Protein AF-A0A9D5R1S1-F1 (afdb_monomer_lite)

Sequence (1174 aa):
MEYPLISEYREAILSAEDNFSELTSLRPVLDSHGDPVMSSGNFAVVFKMKDETDGKLYAVKCFIKDQKGRDESYRKIADELEVISSAYILPLRYLENELFVDSAQCTREEFPVVVMEWVEGETLDAYLKRHLTDKYELGMLSYRFNRMAAWLLAQPFAHGDLKPDNILVRKDGSLALVDYDGMFVPTMKEERAREIGSPDYRHPLRTDSDFNEHIDDFTIAVIALSLKAIALDPQLKSAATGDTMLLSADDFRSPADSAMLREIQKLTNDTELDLLSGIFYIALSQNSLASLSFRLFMTAKPKQPAAHKRVASTPPEKIDTTCTEEDIKAGVADEYGVIYSPDGKRLLYYPDWSSSRKYSIKFGTQIICDRSFQYCTALLSVTIPNSVTTIGDSAFECSALQSVTIPDSVTTIGNGAFSYCYFLQSVTIPNSVTTIGINPFAGCFGISISLSAKSNFKLVSNNFLTDSNGLLIAYIGKRENVTLPKSVTAIGNSAFESSALQSVTIPNSVISIGDNAFRNCTSLLKVTLPDSVTTIGDTIFRNCSGLKNVTISDSVTHIGINPFAGCSNICISLSPKSNYKLVSNNFLIDSNGLLIAYIGKSKKIIIPDSVTTIGNHAFHSCKSLQNVVIPNSVKTISDSAFSSCSSLQSVTIPDSVTTIEESAFYLCKSLQNVTIPDSVTTIGESAFYSCKSLQNVTIPDSVTTIGKSAFYSCESLQNVTIPNSVTTVGDRVFDECTALQGVTIPNSVISIGDNAFRNCTSLLKVTIPDSVTHIGINPFEGCSNICISLSPKSSYKLVSNNFLIDSNGLLIAYIGKSKKIIIPDTVMTIGNHAFYSCKSLQNVVIPNSVKTISNSAFYWCSSLRNVTIPNSVTTISDSAFSSCQSLQSVTIPDSVTTIGKSAFSSCSSLQSVTIPNSVTTIGNSAFSWCSSLLNVTIPNSVMTIGYNTFTCCKSLQNVTIPNSVITIGSEAFYCCKLQNVTIPNSVTTIGDGAFQMCSSLQSVTIPDSVTTIGIHPFAGCSNICISLSPKSSYKLVSNNFLTDSNGLLIAYIGKSKKIIIPDSVTTIGDHAFYKCESLQNLTIPNSVTTIDYGAFEDCSALQNVVIPNSVTTIGACAFSKCSALRSITIADSVTTIGDYAFSDCKSLQSVNIPKSIKHIGERAFPDGVLIVRY

pLDDT: mean 88.74, std 8.82, range [27.64, 98.25]

Secondary structure (DSSP, 8-state):
--S--HHHHHHHHHTHHHHBSS-TTEEEPB-TTS-B-EEE-SSEEEEEEEETTT--EEEEEEESS--TTHHHHHHHHHHHHHT---SS---EEEEEEEEE---TT-S--EEEEEEEE---EEEHHHHHHHTTT-HHHHHHHHHHHHHHHHHHTTSSSEETT--GGGEEEETTS-EEE---TTEE-GGGTTSPPS----TTTS-TT--TTS-SSS--HHHHHHHHHHHHHHHH-TTHHHH--SSSSS--HHHHHSTTT-HHHHHHGGGTT-HHHHHHHHHHHHHHH---TT-S-GGGG-PPPPPPPS------SSPPP---S---HHHHHHSEE-TTS-EE-TTSSEEEE--TT---SEEEPPTT--EE-TTTTTT-SS--EEEPPTT--EE-TTTT--TT--EEE--TT--EE-TTTTTT-TT--EEEE-TT--EE-S-TTTT-TT-EEEE-TT-SSEEETTTEEE-TT-EEEEE----SEEE--TT--EEPTTTTTT---SEEE--TT--EE-TTTTTT-TT--EEE--TT--EE-TTTTTT-TT--EEEEPTT--EE-SSTTTT-TT-EEEE-TT-SSEEETTTEEE-TTSEEEEE----SEEE--TT-SEE-TTTTTT-TT--EEE--TT--EE-TTTTTT-TT--EEE--TT--EE-TTTTTT-TT--EEE--TT--EE-TTTTTT-TT--EEE--TT--EE-TTTTTT-TT--EEE--TT--EE-TTTTTT-TT--EEE--TT--EE-TTTTTT-TT--EEEE-TT--EE-SSTTTT-TT-EEEE-TT-SSEEETTTEEE-TT-EEEEE----SEEE--TT-SEE-TTTTTT-TT--EEE--TT--EE-TTTTTT-TT--EEE--TT--EE-TTTTTT-TT--EEE--TT--EE-TTTTTT-TT--EEE--TT--EE-TTTTTT-TT--EEE--TT--EE-TTTTTT-TT--EEE--TT--EE-TTTTTT----EEEPPTT--EE-TTTTTT-TT--EEEEPTT--EE-SSTTTT-TT-EEEE-TT-SSEEETTTEEE-TTSEEEEE----SEEE--TT--EE-TTTTTT-TT--EEE--TT--EE-TTTTTT-TT--EEE--TT--EE-TTTTTT-TT--EEEPPTT--EE-TTTTTT-TT--EEEE-TT--EE-TT-S-TT-EEEE-

Radius of gyration: 37.26 Å; chains: 1; bounding box: 85×92×104 Å

Foldseek 3Di:
DAAADPVQVQVLQCVVLVFFDVQNQKHFDADPVRGGDWDDDPFWIWTWIARNVPGFIKIKIFTGDDDPCVLVVVCLVLVQCVPDDDPAEWRKDKDAFTGATPHPVHPDGGGIIMMTGDAAFDFQLVQLVVCLVPLQLLLQLLLLLLVVLLVQQPDQKEAQADDSRQWGQGPVRHIYGNDRPQIGHPVCAPPWGPDQYDLFQAAPPGDSRQDHSFYQLLNSLSVSLLSVLCSQPVVQCVVAPDPHSRGGNVCLVCVVPHPSNVVLVVSPPDPLNVLSVVSNVVSNVDSHRNPDNSVSSNDDNDDDDPDDDDDDPDDDDPPALAADPVQQVCFDADQQRFTAGPQLQERRAHDLPRQDQEEERDPNHAEQHACRCAANARHQEYHYDLNHQEQEACSQNYQRHQEYEDDLNHQEYYHLSNENVQNHAEYEDEQNHPYYYAAVHHNNANHQYHYDPNHQWDCPPRFFIAGVQQETRAGRYLDQEEEDDLSHQEYEACRQALHCHQEYHYDLSHAEYEHCVHANNCNHADYEDDQNHAYAYHLPHALNCNHAEYEDELNHPYHYAPPCHNNQHYFYHYDPNHQWDCPPSFFTAGVQQEGRAGRDLDQEDEDDLSHQELTACRQALSCSHAYYEYDLSHAEQEHCSNANVCNHAEYEDDLNYAEQEHCSNHNVCNHAEYEDHQNYQEQYALSNANVCNHADYEDHLNHQYHYACVCANVCNHAEYEDHLNYQELHHRVQANVCNHAEYEDDLNHQEYEHCSNHLVCNHAEDEAEQNHPYYYACVHHNNQHYFYHYDPNHQWDQPPSFFTAGVQQEGRAGRDLDQEDEDDLSHQELDACRQPLSCSHAYYEYDLSYAYQEACSNANVCNHADYADDLNYAEQEHCSNANVCNHAEYEDHLNHQEQYALSHANVCNHQEYDDHLNHLYYYANVQANVCNHAEEEDHLNYQELEHRPHANVQNHAYYHDDLNHQEQEASSQHNYCHQEDEDHQNHQEQYHLSPALNCNHAEYEAEQNHPYYYACVHHNNQHYFYHYYPNHQWDCPPRFFIGGPQQEGRAGRDLDLEEEDDLSHQELDACRQPQSCSHAYYHYDLSHAYQEHLSNANVCNHAEEEDDLNHAEQYASSNANVCNHAYYHDHLNHQYQEHNSHHNNNNHAEYEAEPNHPYHYHCSDYPRHHYHYD

Structure (mmCIF, N/CA/C/O backbone):
data_AF-A0A9D5R1S1-F1
#
_entry.id   AF-A0A9D5R1S1-F1
#
loop_
_atom_site.group_PDB
_atom_site.id
_atom_site.type_symbol
_atom_site.label_atom_id
_atom_site.label_alt_id
_atom_site.label_comp_id
_atom_site.label_asym_id
_atom_site.label_entity_id
_atom_site.label_seq_id
_atom_site.pdbx_PDB_ins_code
_atom_site.Cartn_x
_atom_site.Cartn_y
_atom_site.Cartn_z
_atom_site.occupancy
_atom_site.B_iso_or_equiv
_atom_site.auth_seq_id
_atom_site.auth_comp_id
_atom_site.auth_asym_id
_atom_site.auth_atom_id
_atom_site.pdbx_PDB_model_num
ATOM 1 N N . MET A 1 1 ? -4.163 29.684 -53.193 1.00 65.44 1 MET A N 1
ATOM 2 C CA . MET A 1 1 ? -3.160 29.832 -52.115 1.00 65.44 1 MET A CA 1
ATOM 3 C C . MET A 1 1 ? -2.396 28.522 -52.020 1.00 65.44 1 MET A C 1
ATOM 5 O O . MET A 1 1 ? -2.918 27.518 -52.485 1.00 65.44 1 MET A O 1
ATOM 9 N N . GLU A 1 2 ? -1.180 28.506 -51.477 1.00 79.31 2 GLU A N 1
ATOM 10 C CA . GLU A 1 2 ? -0.456 27.235 -51.279 1.00 79.31 2 GLU A CA 1
ATOM 11 C C . GLU A 1 2 ? -0.898 26.486 -50.014 1.00 79.31 2 GLU A C 1
ATOM 13 O O . GLU A 1 2 ? -0.690 25.283 -49.942 1.00 79.31 2 GLU A O 1
ATOM 18 N N . TYR A 1 3 ? -1.553 27.169 -49.066 1.00 88.12 3 TYR A N 1
ATOM 19 C CA . TYR A 1 3 ? -2.050 26.596 -47.811 1.00 88.12 3 TYR A CA 1
ATOM 20 C C . TYR A 1 3 ? -3.518 26.994 -47.541 1.00 88.12 3 TYR A C 1
ATOM 22 O O . TYR A 1 3 ? -3.909 28.092 -47.966 1.00 88.12 3 TYR A O 1
ATOM 30 N N . PRO A 1 4 ? -4.308 26.147 -46.845 1.00 90.75 4 PRO A N 1
ATOM 31 C CA . PRO A 1 4 ? -5.720 26.369 -46.535 1.00 90.75 4 PRO A CA 1
ATOM 32 C C . PRO A 1 4 ? -5.964 27.537 -45.578 1.00 90.75 4 PRO A C 1
ATOM 34 O O . PRO A 1 4 ? -5.081 27.983 -44.836 1.00 90.75 4 PRO A O 1
ATOM 37 N N . LEU A 1 5 ? -7.211 28.003 -45.547 1.00 90.88 5 LEU A N 1
ATOM 38 C CA . LEU A 1 5 ? -7.682 28.961 -44.549 1.00 90.88 5 LEU A CA 1
ATOM 39 C C . LEU A 1 5 ? -7.819 28.298 -43.168 1.00 90.88 5 LEU A C 1
ATOM 41 O O . LEU A 1 5 ? -8.090 27.105 -43.054 1.00 90.88 5 LEU A O 1
ATOM 45 N N . ILE A 1 6 ? -7.726 29.091 -42.091 1.00 90.88 6 ILE A N 1
ATOM 46 C CA . ILE A 1 6 ? -7.922 28.596 -40.710 1.00 90.88 6 ILE A CA 1
ATOM 47 C C . ILE A 1 6 ? -9.293 27.916 -40.548 1.00 90.88 6 ILE A C 1
ATOM 49 O O . ILE A 1 6 ? -9.403 26.917 -39.841 1.00 90.88 6 ILE A O 1
ATOM 53 N N . SER A 1 7 ? -10.332 28.428 -41.217 1.00 90.50 7 SER A N 1
ATOM 54 C CA . SER A 1 7 ? -11.669 27.823 -41.210 1.00 90.50 7 SER A CA 1
ATOM 55 C C . SER A 1 7 ? -11.691 26.426 -41.836 1.00 90.50 7 SER A C 1
ATOM 57 O O . SER A 1 7 ? -12.362 25.553 -41.301 1.00 90.50 7 SER A O 1
ATOM 59 N N . GLU A 1 8 ? -10.926 26.205 -42.908 1.00 92.25 8 GLU A N 1
ATOM 60 C CA . GLU A 1 8 ? -10.827 24.912 -43.604 1.00 92.25 8 GLU A CA 1
ATOM 61 C C . GLU A 1 8 ? -10.021 23.909 -42.760 1.00 92.25 8 GLU A C 1
ATOM 63 O O . GLU A 1 8 ? -10.440 22.769 -42.577 1.00 92.25 8 GLU A O 1
ATOM 68 N N . TYR A 1 9 ? -8.928 24.355 -42.122 1.00 94.19 9 TYR A N 1
ATOM 69 C CA . TYR A 1 9 ? -8.214 23.536 -41.135 1.00 94.19 9 TYR A CA 1
ATOM 70 C C . TYR A 1 9 ? -9.099 23.142 -39.948 1.00 94.19 9 TYR A C 1
ATOM 72 O O . TYR A 1 9 ? -9.040 22.005 -39.487 1.00 94.19 9 TYR A O 1
ATOM 80 N N . ARG A 1 10 ? -9.938 24.057 -39.449 1.00 93.12 10 ARG A N 1
ATOM 81 C CA . ARG A 1 10 ? -10.867 23.768 -38.346 1.00 93.12 10 ARG A CA 1
ATOM 82 C C . ARG A 1 10 ? -11.875 22.680 -38.727 1.00 93.12 10 ARG A C 1
ATOM 84 O O . ARG A 1 10 ? -12.148 21.813 -37.903 1.00 93.12 10 ARG A O 1
ATOM 91 N N . GLU A 1 11 ? -12.408 22.709 -39.945 1.00 92.19 11 GLU A N 1
ATOM 92 C CA . GLU A 1 11 ? -13.325 21.674 -40.443 1.00 92.19 11 GLU A CA 1
ATOM 93 C C . GLU A 1 11 ? -12.628 20.316 -40.593 1.00 92.19 11 GLU A C 1
ATOM 95 O O . GLU A 1 11 ? -13.157 19.303 -40.129 1.00 92.19 11 GLU A O 1
ATOM 100 N N . ALA A 1 12 ? -11.405 20.300 -41.132 1.00 93.31 12 ALA A N 1
ATOM 101 C CA . ALA A 1 12 ? -10.615 19.079 -41.247 1.00 93.31 12 ALA A CA 1
ATOM 102 C C . ALA A 1 12 ? -10.300 18.452 -39.874 1.00 93.31 12 ALA A C 1
ATOM 104 O O . ALA A 1 12 ? -10.469 17.248 -39.686 1.00 93.31 12 ALA A O 1
ATOM 105 N N . ILE A 1 13 ? -9.922 19.275 -38.888 1.00 95.31 13 ILE A N 1
ATOM 106 C CA . ILE A 1 13 ? -9.608 18.849 -37.514 1.00 95.31 13 ILE A CA 1
ATOM 107 C C . ILE A 1 13 ? -10.844 18.336 -36.759 1.00 95.31 13 ILE A C 1
ATOM 109 O O . ILE A 1 13 ? -10.724 17.423 -35.943 1.00 95.31 13 ILE A O 1
ATOM 113 N N . LEU A 1 14 ? -12.040 18.870 -37.029 1.00 93.25 14 LEU A N 1
ATOM 114 C CA . LEU A 1 14 ? -13.286 18.337 -36.460 1.00 93.25 14 LEU A CA 1
ATOM 115 C C . LEU A 1 14 ? -13.575 16.904 -36.928 1.00 93.25 14 LEU A C 1
ATOM 117 O O . LEU A 1 14 ? -14.165 16.136 -36.172 1.00 93.25 14 LEU A O 1
ATOM 121 N N . SER A 1 15 ? -13.100 16.540 -38.121 1.00 91.81 15 SER A N 1
ATOM 122 C CA . SER A 1 15 ? -13.184 15.185 -38.686 1.00 91.81 15 SER A CA 1
ATOM 123 C C . SER A 1 15 ? -11.804 14.509 -38.723 1.00 91.81 15 SER A C 1
ATOM 125 O O . SER A 1 15 ? -11.459 13.817 -39.677 1.00 91.81 15 SER A O 1
ATOM 127 N N . ALA A 1 16 ? -10.988 14.736 -37.684 1.00 91.12 16 ALA A N 1
ATOM 128 C CA . ALA A 1 16 ? -9.597 14.274 -37.581 1.00 91.12 16 ALA A CA 1
ATOM 129 C C . ALA A 1 16 ? -9.404 12.772 -37.865 1.00 91.12 16 ALA A C 1
ATOM 131 O O . ALA A 1 16 ? -8.362 12.366 -38.363 1.00 91.12 16 ALA A O 1
ATOM 132 N N . GLU A 1 17 ? -10.406 11.953 -37.562 1.00 89.94 17 GLU A N 1
ATOM 133 C CA . GLU A 1 17 ? -10.366 10.501 -37.746 1.00 89.94 17 GLU A CA 1
ATOM 134 C C . GLU A 1 17 ? -10.314 10.039 -39.199 1.00 89.94 17 GLU A C 1
ATOM 136 O O . GLU A 1 17 ? -9.712 9.004 -39.473 1.00 89.94 17 GLU A O 1
ATOM 141 N N . ASP A 1 18 ? -10.889 10.830 -40.103 1.00 90.50 18 ASP A N 1
ATOM 142 C CA . ASP A 1 18 ? -10.903 10.556 -41.540 1.00 90.50 18 ASP A CA 1
ATOM 143 C C . ASP A 1 18 ? -9.831 11.363 -42.292 1.00 90.50 18 ASP A C 1
ATOM 145 O O . ASP A 1 18 ? -9.483 11.026 -43.421 1.00 90.50 18 ASP A O 1
ATOM 149 N N . ASN A 1 19 ? -9.305 12.424 -41.668 1.00 94.06 19 ASN A N 1
ATOM 150 C CA . ASN A 1 19 ? -8.416 13.387 -42.318 1.00 94.06 19 ASN A CA 1
ATOM 151 C C . ASN A 1 19 ? -6.937 13.263 -41.920 1.00 94.06 19 ASN A C 1
ATOM 153 O O . ASN A 1 19 ? -6.091 13.816 -42.618 1.00 94.06 19 ASN A O 1
ATOM 157 N N . PHE A 1 20 ? -6.597 12.573 -40.825 1.00 95.56 20 PHE A N 1
ATOM 158 C CA . PHE A 1 20 ? -5.202 12.248 -40.499 1.00 95.56 20 PHE A CA 1
ATOM 159 C C . PHE A 1 20 ? -4.772 10.909 -41.097 1.00 95.56 20 PHE A C 1
ATOM 161 O O . PHE A 1 20 ? -5.558 9.966 -41.140 1.00 95.56 20 PHE A O 1
ATOM 168 N N . SER A 1 21 ? -3.506 10.809 -41.506 1.00 91.44 21 SER A N 1
ATOM 169 C CA . SER A 1 21 ? -2.933 9.577 -42.063 1.00 91.44 21 SER A CA 1
ATOM 170 C C . SER A 1 21 ? -2.271 8.706 -40.993 1.00 91.44 21 SER A C 1
ATOM 172 O O . SER A 1 21 ? -2.640 7.544 -40.827 1.00 91.44 21 SER A O 1
ATOM 174 N N . GLU A 1 22 ? -1.301 9.247 -40.249 1.00 92.50 22 GLU A N 1
ATOM 175 C CA . GLU A 1 22 ? -0.627 8.540 -39.151 1.00 92.50 22 GLU A CA 1
ATOM 176 C C . GLU A 1 22 ? -1.253 8.844 -37.784 1.00 92.50 22 GLU A C 1
ATOM 178 O O . GLU A 1 22 ? -1.198 8.017 -36.873 1.00 92.50 22 GLU A O 1
ATOM 183 N N . LEU A 1 23 ? -1.853 10.025 -37.620 1.00 93.31 23 LEU A N 1
ATOM 184 C CA . LEU A 1 23 ? -2.391 10.534 -36.358 1.00 93.31 23 LEU A CA 1
ATOM 185 C C . LEU A 1 23 ? -3.899 10.260 -36.192 1.00 93.31 23 LEU A C 1
ATOM 187 O O . LEU A 1 23 ? -4.607 11.017 -35.527 1.00 93.31 23 LEU A O 1
ATOM 191 N N . THR A 1 24 ? -4.408 9.156 -36.753 1.00 91.75 24 THR A N 1
ATOM 192 C CA . THR A 1 24 ? -5.846 8.797 -36.768 1.00 91.75 24 THR A CA 1
ATOM 193 C C . THR A 1 24 ? -6.465 8.614 -35.375 1.00 91.75 24 THR A C 1
ATOM 195 O O . THR A 1 24 ? -7.688 8.644 -35.217 1.00 91.75 24 THR A O 1
ATOM 198 N N . SER A 1 25 ? -5.642 8.382 -34.346 1.00 92.38 25 SER A N 1
ATOM 199 C CA . SER A 1 25 ? -6.063 8.272 -32.942 1.00 92.38 25 SER A CA 1
ATOM 200 C C . SER A 1 25 ? -6.370 9.621 -32.289 1.00 92.38 25 SER A C 1
ATOM 202 O O . SER A 1 25 ? -7.007 9.651 -31.233 1.00 92.38 25 SER A O 1
ATOM 204 N N . LEU A 1 26 ? -5.942 10.735 -32.892 1.00 95.19 26 LEU A N 1
ATOM 205 C CA . LEU A 1 26 ? -6.143 12.061 -32.327 1.00 95.19 26 LEU A CA 1
ATOM 206 C C . LEU A 1 26 ? -7.589 12.532 -32.502 1.00 95.19 26 LEU A C 1
ATOM 208 O O . LEU A 1 26 ? -8.213 12.371 -33.552 1.00 95.19 26 LEU A O 1
ATOM 212 N N . ARG A 1 27 ? -8.127 13.154 -31.454 1.00 96.00 27 ARG A N 1
ATOM 213 C CA . ARG A 1 27 ? -9.413 13.857 -31.451 1.00 96.00 27 ARG A CA 1
ATOM 214 C C . ARG A 1 27 ? -9.231 15.290 -30.962 1.00 96.00 27 ARG A C 1
ATOM 216 O O . ARG A 1 27 ? -8.440 15.511 -30.043 1.00 96.00 27 ARG A O 1
ATOM 223 N N . PRO A 1 28 ? -9.924 16.278 -31.548 1.00 96.00 28 PRO A N 1
ATOM 224 C CA . PRO A 1 28 ? -9.812 17.655 -31.091 1.00 96.00 28 PRO A CA 1
ATOM 225 C C . PRO A 1 28 ? -10.362 17.802 -29.677 1.00 96.00 28 PRO A C 1
ATOM 227 O O . PRO A 1 28 ? -11.422 17.275 -29.337 1.00 96.00 28 PRO A O 1
ATOM 230 N N . VAL A 1 29 ? -9.654 18.563 -28.848 1.00 95.25 29 VAL A N 1
ATOM 231 C CA . VAL A 1 29 ? -10.209 19.031 -27.579 1.00 95.25 29 VAL A CA 1
ATOM 232 C C . VAL A 1 29 ? -11.127 20.201 -27.891 1.00 95.25 29 VAL A C 1
ATOM 234 O O . VAL A 1 29 ? -10.679 21.196 -28.453 1.00 95.25 29 VAL A O 1
ATOM 237 N N . LEU A 1 30 ? -12.402 20.079 -27.531 1.00 93.12 30 LEU A N 1
ATOM 238 C CA . LEU A 1 30 ? -13.407 21.107 -27.791 1.00 93.12 30 LEU A CA 1
ATOM 239 C C . LEU A 1 30 ? -13.573 22.039 -26.586 1.00 93.12 30 LEU A C 1
ATOM 241 O O . LEU A 1 30 ? -13.464 21.615 -25.433 1.00 93.12 30 LEU A O 1
ATOM 245 N N . ASP A 1 31 ? -13.836 23.312 -26.858 1.00 89.19 31 ASP A N 1
ATOM 246 C CA . ASP A 1 31 ? -14.210 24.300 -25.857 1.00 89.19 31 ASP A CA 1
ATOM 247 C C . ASP A 1 31 ? -15.704 24.191 -25.480 1.00 89.19 31 ASP A C 1
ATOM 249 O O . ASP A 1 31 ? -16.441 23.323 -25.955 1.00 89.19 31 ASP A O 1
ATOM 253 N N . SER A 1 32 ? -16.184 25.083 -24.608 1.00 83.88 32 SER A N 1
ATOM 254 C CA . SER A 1 32 ? -17.584 25.091 -24.161 1.00 83.88 32 SER A CA 1
ATOM 255 C C . SER A 1 32 ? -18.612 25.377 -25.265 1.00 83.88 32 SER A C 1
ATOM 257 O O . SER A 1 32 ? -19.804 25.190 -25.031 1.00 83.88 32 SER A O 1
ATOM 259 N N . HIS A 1 33 ? -18.177 25.852 -26.432 1.00 84.12 33 HIS A N 1
ATOM 260 C CA . HIS A 1 33 ? -19.018 26.158 -27.589 1.00 84.12 33 HIS A CA 1
ATOM 261 C C . HIS A 1 33 ? -18.970 25.051 -28.653 1.00 84.12 33 HIS A C 1
ATOM 263 O O . HIS A 1 33 ? -19.686 25.139 -29.649 1.00 84.12 33 HIS A O 1
ATOM 269 N N . GLY A 1 34 ? -18.190 23.987 -28.421 1.00 82.25 34 GLY A N 1
ATOM 270 C CA . GLY A 1 34 ? -18.002 22.891 -29.371 1.00 82.25 34 GLY A CA 1
ATOM 271 C C . GLY A 1 34 ? -16.947 23.184 -30.440 1.00 82.25 34 GLY A C 1
ATOM 272 O O . GLY A 1 34 ? -16.874 22.450 -31.423 1.00 82.25 34 GLY A O 1
ATOM 273 N N . ASP A 1 35 ? -16.131 24.225 -30.256 1.00 88.19 35 ASP A N 1
ATOM 274 C CA . ASP A 1 35 ? -15.060 24.602 -31.175 1.00 88.19 35 ASP A CA 1
ATOM 275 C C . ASP A 1 35 ? -13.728 23.964 -30.764 1.00 88.19 35 ASP A C 1
ATOM 277 O O . ASP A 1 35 ? -13.440 23.888 -29.568 1.00 88.19 35 ASP A O 1
ATOM 281 N N . PRO A 1 36 ? -12.866 23.534 -31.708 1.00 92.31 36 PRO A N 1
ATOM 282 C CA . PRO A 1 36 ? -11.532 23.060 -31.359 1.00 92.31 36 PRO A CA 1
ATOM 283 C C . PRO A 1 36 ? -10.735 24.135 -30.619 1.00 92.31 36 PRO A C 1
ATOM 285 O O . PRO A 1 36 ? -10.595 25.264 -31.095 1.00 92.31 36 PRO A O 1
ATOM 288 N N . VAL A 1 37 ? -10.172 23.771 -29.468 1.00 92.00 37 VAL A N 1
ATOM 289 C CA . VAL A 1 37 ? -9.262 24.626 -28.707 1.00 92.00 37 VAL A CA 1
ATOM 290 C C . VAL A 1 37 ? -8.015 24.856 -29.557 1.00 92.00 37 VAL A C 1
ATOM 292 O O . VAL A 1 37 ? -7.263 23.922 -29.845 1.00 92.00 37 VAL A O 1
ATOM 295 N N . MET A 1 38 ? -7.798 26.105 -29.966 1.00 91.62 38 MET A N 1
ATOM 296 C CA . MET A 1 38 ? -6.710 26.473 -30.867 1.00 91.62 38 MET A CA 1
ATOM 297 C C . MET A 1 38 ? -6.093 27.831 -30.533 1.00 91.62 38 MET A C 1
ATOM 299 O O . MET A 1 38 ? -6.718 28.683 -29.904 1.00 91.62 38 MET A O 1
ATOM 303 N N . SER A 1 39 ? -4.865 28.037 -31.005 1.00 86.00 39 SER A N 1
ATOM 304 C CA . SER A 1 39 ? -4.187 29.333 -31.040 1.00 86.00 39 SER A CA 1
ATOM 305 C C . SER A 1 39 ? -3.702 29.607 -32.460 1.00 86.00 39 SER A C 1
ATOM 307 O O . SER A 1 39 ? -3.161 28.716 -33.113 1.00 86.00 39 SER A O 1
ATOM 309 N N . SER A 1 40 ? -3.896 30.824 -32.963 1.00 83.31 40 SER A N 1
ATOM 310 C CA . SER A 1 40 ? -3.513 31.204 -34.327 1.00 83.31 40 SER A CA 1
ATOM 311 C C . SER A 1 40 ? -2.474 32.319 -34.324 1.00 83.31 40 SER A C 1
ATOM 313 O O . SER A 1 40 ? -2.662 33.335 -33.656 1.00 83.31 40 SER A O 1
ATOM 315 N N . GLY A 1 41 ? -1.423 32.159 -35.125 1.00 77.56 41 GLY A N 1
ATOM 316 C CA . GLY A 1 41 ? -0.414 33.178 -35.399 1.00 77.56 41 GLY A CA 1
ATOM 317 C C . GLY A 1 41 ? -0.362 33.571 -36.878 1.00 77.56 41 GLY A C 1
ATOM 318 O O . GLY A 1 41 ? -1.171 33.145 -37.698 1.00 77.56 41 GLY A O 1
ATOM 319 N N . ASN A 1 42 ? 0.640 34.375 -37.244 1.00 76.62 42 ASN A N 1
ATOM 320 C CA . ASN A 1 42 ? 0.787 34.913 -38.605 1.00 76.62 42 ASN A CA 1
ATOM 321 C C . ASN A 1 42 ? 1.180 33.875 -39.677 1.00 76.62 42 ASN A C 1
ATOM 323 O O . ASN A 1 42 ? 1.029 34.166 -40.872 1.00 76.62 42 ASN A O 1
ATOM 327 N N . PHE A 1 43 ? 1.702 32.714 -39.261 1.00 81.75 43 PHE A N 1
ATOM 328 C CA . PHE A 1 43 ? 2.262 31.668 -40.132 1.00 81.75 43 PHE A CA 1
ATOM 329 C C . PHE A 1 43 ? 1.729 30.257 -39.862 1.00 81.75 43 PHE A C 1
ATOM 331 O O . PHE A 1 43 ? 1.866 29.393 -40.730 1.00 81.75 43 PHE A O 1
ATOM 338 N N . ALA A 1 44 ? 1.085 30.023 -38.716 1.00 89.50 44 ALA A N 1
ATOM 339 C CA . ALA A 1 44 ? 0.504 28.732 -38.369 1.00 89.50 44 ALA A CA 1
ATOM 340 C C . ALA A 1 44 ? -0.705 28.877 -37.433 1.00 89.50 44 ALA A C 1
ATOM 342 O O . ALA A 1 44 ? -0.858 29.890 -36.749 1.00 89.50 44 ALA A O 1
ATOM 343 N N . VAL A 1 45 ? -1.525 27.833 -37.380 1.00 92.81 45 VAL A N 1
ATOM 344 C CA . VAL A 1 45 ? -2.550 27.595 -36.361 1.00 92.81 45 VAL A CA 1
ATOM 345 C C . VAL A 1 45 ? -2.204 26.309 -35.612 1.00 92.81 45 VAL A C 1
ATOM 347 O O . VAL A 1 45 ? -1.773 25.334 -36.221 1.00 92.81 45 VAL A O 1
ATOM 350 N N . VAL A 1 46 ? -2.338 26.311 -34.289 1.00 93.12 46 VAL A N 1
ATOM 351 C CA . VAL A 1 46 ? -2.024 25.171 -33.422 1.00 93.12 46 VAL A CA 1
ATOM 352 C C . VAL A 1 46 ? -3.300 24.690 -32.754 1.00 93.12 46 VAL A C 1
ATOM 354 O O . VAL A 1 46 ? -3.962 25.470 -32.070 1.00 93.12 46 VAL A O 1
ATOM 357 N N . PHE A 1 47 ? -3.621 23.411 -32.925 1.00 95.88 47 PHE A N 1
ATOM 358 C CA . PHE A 1 47 ? -4.781 22.761 -32.321 1.00 95.88 47 PHE A CA 1
ATOM 359 C C . PHE A 1 47 ? -4.372 21.897 -31.133 1.00 95.88 47 PHE A C 1
ATOM 361 O O . PHE A 1 47 ? -3.353 21.205 -31.174 1.00 95.88 47 PHE A O 1
ATOM 368 N N . LYS A 1 48 ? -5.196 21.914 -30.085 1.00 96.06 48 LYS A N 1
ATOM 369 C CA . LYS A 1 48 ? -5.085 20.993 -28.959 1.00 96.06 48 LYS A CA 1
ATOM 370 C C . LYS A 1 48 ? -5.848 19.711 -29.275 1.00 96.06 48 LYS A C 1
ATOM 372 O O . LYS A 1 48 ? -7.065 19.728 -29.448 1.00 96.06 48 LYS A O 1
ATOM 377 N N . MET A 1 49 ? -5.128 18.601 -29.300 1.00 96.12 49 MET A N 1
ATOM 378 C CA . MET A 1 49 ? -5.641 17.278 -29.639 1.00 96.12 49 MET A CA 1
ATOM 379 C C . MET A 1 49 ? -5.429 16.316 -28.470 1.00 96.12 49 MET A C 1
ATOM 381 O O . MET A 1 49 ? -4.532 16.514 -27.653 1.00 96.12 49 MET A O 1
ATOM 385 N N . LYS A 1 50 ? -6.240 15.269 -28.384 1.00 95.75 50 LYS A N 1
ATOM 386 C CA . LYS A 1 50 ? -6.117 14.183 -27.414 1.00 95.75 50 LYS A CA 1
ATOM 387 C C . LYS A 1 50 ? -5.996 12.862 -28.161 1.00 95.75 50 LYS A C 1
ATOM 389 O O . LYS A 1 50 ? -6.809 12.603 -29.042 1.00 95.75 50 LYS A O 1
ATOM 394 N N . ASP A 1 51 ? -5.018 12.042 -27.809 1.00 94.19 51 ASP A N 1
ATOM 395 C CA . ASP A 1 51 ? -4.927 10.675 -28.317 1.00 94.19 51 ASP A CA 1
ATOM 396 C C . ASP A 1 51 ? -5.888 9.770 -27.532 1.00 94.19 51 ASP A C 1
ATOM 398 O O . ASP A 1 51 ? -5.838 9.699 -26.303 1.00 94.19 51 ASP A O 1
ATOM 402 N N . GLU A 1 52 ? -6.805 9.100 -28.226 1.00 91.19 52 GLU A N 1
ATOM 403 C CA . GLU A 1 52 ? -7.798 8.222 -27.596 1.00 91.19 52 GLU A CA 1
ATOM 404 C C . GLU A 1 52 ? -7.222 6.865 -27.147 1.00 91.19 52 GLU A C 1
ATOM 406 O O . GLU A 1 52 ? -7.869 6.154 -26.378 1.00 91.19 52 GLU A O 1
ATOM 411 N N . THR A 1 53 ? -6.006 6.499 -27.570 1.00 86.31 53 THR A N 1
ATOM 412 C CA . THR A 1 53 ? -5.357 5.233 -27.188 1.00 86.31 53 THR A CA 1
ATOM 413 C C . THR A 1 53 ? -4.668 5.298 -25.825 1.00 86.31 53 THR A C 1
ATOM 415 O O . THR A 1 53 ? -4.739 4.329 -25.066 1.00 86.31 53 THR A O 1
ATOM 418 N N . ASP A 1 54 ? -4.032 6.426 -25.489 1.00 83.12 54 ASP A N 1
ATOM 419 C CA . ASP A 1 54 ? -3.288 6.607 -24.234 1.00 83.12 54 ASP A CA 1
ATOM 420 C C . ASP A 1 54 ? -3.758 7.803 -23.382 1.00 83.12 54 ASP A C 1
ATOM 422 O O . ASP A 1 54 ? -3.326 7.963 -22.238 1.00 83.12 54 ASP A O 1
ATOM 426 N N . GLY A 1 55 ? -4.680 8.617 -23.903 1.00 88.06 55 GLY A N 1
ATOM 427 C CA . GLY A 1 55 ? -5.273 9.757 -23.212 1.00 88.06 55 GLY A CA 1
ATOM 428 C C . GLY A 1 55 ? -4.398 11.012 -23.155 1.00 88.06 55 GLY A C 1
ATOM 429 O O . GLY A 1 55 ? -4.816 11.983 -22.516 1.00 88.06 55 GLY A O 1
ATOM 430 N N . LYS A 1 56 ? -3.213 11.027 -23.781 1.00 90.94 56 LYS A N 1
ATOM 431 C CA . LYS A 1 56 ? -2.304 12.182 -23.755 1.00 90.94 56 LYS A CA 1
ATOM 432 C C . LYS A 1 56 ? -2.779 13.318 -24.651 1.00 90.94 56 LYS A C 1
ATOM 434 O O . LYS A 1 56 ? -3.529 13.127 -25.605 1.00 90.94 56 LYS A O 1
ATOM 439 N N . LEU A 1 57 ? -2.320 14.525 -24.325 1.00 94.25 57 LEU A N 1
ATOM 440 C CA . LEU A 1 57 ? -2.629 15.742 -25.065 1.00 94.25 57 LEU A CA 1
ATOM 441 C C . LEU A 1 57 ? -1.459 16.134 -25.969 1.00 94.25 57 LEU A C 1
ATOM 443 O O . LEU A 1 57 ? -0.305 16.132 -25.542 1.00 94.25 57 LEU A O 1
ATOM 447 N N . TYR A 1 58 ? -1.776 16.537 -27.192 1.00 94.50 58 TYR A N 1
ATOM 448 C CA . TYR A 1 58 ? -0.826 16.920 -28.227 1.00 94.50 58 TYR A CA 1
ATOM 449 C C . TYR A 1 58 ? -1.166 18.297 -28.801 1.00 94.50 58 TYR A C 1
ATOM 451 O O . TYR A 1 58 ? -2.332 18.677 -28.912 1.00 94.50 58 TYR A O 1
ATOM 459 N N . ALA A 1 59 ? -0.136 19.051 -29.166 1.00 94.38 59 ALA A N 1
ATOM 460 C CA . ALA A 1 59 ? -0.230 20.254 -29.974 1.00 94.38 59 ALA A CA 1
ATOM 461 C C . ALA A 1 59 ? 0.046 19.887 -31.436 1.00 94.38 59 ALA A C 1
ATOM 463 O O . ALA A 1 59 ? 1.125 19.380 -31.745 1.00 94.38 59 ALA A O 1
ATOM 464 N N . VAL A 1 60 ? -0.908 20.159 -32.328 1.00 95.62 60 VAL A N 1
ATOM 465 C CA . VAL A 1 60 ? -0.758 19.952 -33.777 1.00 95.62 60 VAL A CA 1
ATOM 466 C C . VAL A 1 60 ? -0.694 21.308 -34.475 1.00 95.62 60 VAL A C 1
ATOM 468 O O . VAL A 1 60 ? -1.694 22.021 -34.560 1.00 95.62 60 VAL A O 1
ATOM 471 N N . LYS A 1 61 ? 0.495 21.681 -34.955 1.00 94.62 61 LYS A N 1
ATOM 472 C CA . LYS A 1 61 ? 0.778 22.934 -35.669 1.00 94.62 61 LYS A CA 1
ATOM 473 C C . LYS A 1 61 ? 0.575 22.726 -37.172 1.00 94.62 61 LYS A C 1
ATOM 475 O O . LYS A 1 61 ? 1.295 21.948 -37.793 1.00 94.62 61 LYS A O 1
ATOM 480 N N . CYS A 1 62 ? -0.389 23.450 -37.736 1.00 93.38 62 CYS A N 1
ATOM 481 C CA . CYS A 1 62 ? -0.737 23.479 -39.156 1.00 93.38 62 CYS A CA 1
ATOM 482 C C . CYS A 1 62 ? -0.304 24.818 -39.766 1.00 93.38 62 CYS A C 1
ATOM 484 O O . CYS A 1 62 ? -0.574 25.882 -39.203 1.00 93.38 62 CYS A O 1
ATOM 486 N N . PHE A 1 63 ? 0.366 24.795 -40.913 1.00 91.69 63 PHE A N 1
ATOM 487 C CA . PHE A 1 63 ? 0.920 26.005 -41.523 1.00 91.69 63 PHE A CA 1
ATOM 488 C C . PHE A 1 63 ? -0.098 26.718 -42.420 1.00 91.69 63 PHE A C 1
ATOM 490 O O . PHE A 1 63 ? -0.840 26.075 -43.144 1.00 91.69 63 PHE A O 1
ATOM 497 N N . ILE A 1 64 ? -0.117 28.054 -42.415 1.00 89.44 64 ILE A N 1
ATOM 498 C CA . ILE A 1 64 ? -1.076 28.853 -43.217 1.00 89.44 64 ILE A CA 1
ATOM 499 C C . ILE A 1 64 ? -0.411 29.664 -44.340 1.00 89.44 64 ILE A C 1
ATOM 501 O O . ILE A 1 64 ? -1.083 30.359 -45.100 1.00 89.44 64 ILE A O 1
ATOM 505 N N . LYS A 1 65 ? 0.921 29.620 -44.438 1.00 85.44 65 LYS A N 1
ATOM 506 C CA . LYS A 1 65 ? 1.721 30.302 -45.469 1.00 85.44 65 LYS A CA 1
ATOM 507 C C . LYS A 1 65 ? 2.959 29.487 -45.788 1.00 85.44 65 LYS A C 1
ATOM 509 O O . LYS A 1 65 ? 3.503 28.845 -44.888 1.00 85.44 65 LYS A O 1
ATOM 514 N N . ASP A 1 66 ? 3.451 29.597 -47.014 1.00 81.69 66 ASP A N 1
ATOM 515 C CA . ASP A 1 66 ? 4.714 28.975 -47.394 1.00 81.69 66 ASP A CA 1
ATOM 516 C C . ASP A 1 66 ? 5.932 29.724 -46.838 1.00 81.69 66 ASP A C 1
ATOM 518 O O . ASP A 1 66 ? 5.915 30.948 -46.671 1.00 81.69 66 ASP A O 1
ATOM 522 N N . GLN A 1 67 ? 6.989 28.970 -46.537 1.00 81.44 67 GLN A N 1
ATOM 523 C CA . GLN A 1 67 ? 8.305 29.492 -46.180 1.00 81.44 67 GLN A CA 1
ATOM 524 C C . GLN A 1 67 ? 9.380 28.598 -46.794 1.00 81.44 67 GLN A C 1
ATOM 526 O O . GLN A 1 67 ? 9.510 27.419 -46.461 1.00 81.44 67 GLN A O 1
ATOM 531 N N . LYS A 1 68 ? 10.218 29.202 -47.641 1.00 81.88 68 LYS A N 1
ATOM 532 C CA . LYS A 1 68 ? 11.293 28.510 -48.353 1.00 81.88 68 LYS A CA 1
ATOM 533 C C . LYS A 1 68 ? 12.184 27.702 -47.397 1.00 81.88 68 LYS A C 1
ATOM 535 O O . LYS A 1 68 ? 12.832 28.262 -46.516 1.00 81.88 68 LYS A O 1
ATOM 540 N N . GLY A 1 69 ? 12.248 26.389 -47.629 1.00 80.94 69 GLY A N 1
ATOM 541 C CA . GLY A 1 69 ? 13.116 25.447 -46.916 1.00 80.94 69 GLY A CA 1
ATOM 542 C C . GLY A 1 69 ? 12.604 24.983 -45.546 1.00 80.94 69 GLY A C 1
ATOM 543 O O . GLY A 1 69 ? 13.337 24.266 -44.859 1.00 80.94 69 GLY A O 1
ATOM 544 N N . ARG A 1 70 ? 11.406 25.402 -45.100 1.00 87.50 70 ARG A N 1
ATOM 545 C CA . ARG A 1 70 ? 10.837 25.067 -43.775 1.00 87.50 70 ARG A CA 1
ATOM 546 C C . ARG A 1 70 ? 10.846 23.563 -43.499 1.00 87.50 70 ARG A C 1
ATOM 548 O O . ARG A 1 70 ? 11.264 23.148 -42.424 1.00 87.50 70 ARG A O 1
ATOM 555 N N . ASP A 1 71 ? 10.446 22.771 -44.481 1.00 86.19 71 ASP A N 1
ATOM 556 C CA . ASP A 1 71 ? 10.244 21.326 -44.338 1.00 86.19 71 ASP A CA 1
ATOM 557 C C . ASP A 1 71 ? 11.548 20.583 -44.029 1.00 86.19 71 ASP A C 1
ATOM 559 O O . ASP A 1 71 ? 11.608 19.705 -43.174 1.00 86.19 71 ASP A O 1
ATOM 563 N N . GLU A 1 72 ? 12.639 20.962 -44.695 1.00 87.44 72 GLU A N 1
ATOM 564 C CA . GLU A 1 72 ? 13.970 20.424 -44.398 1.00 87.44 72 GLU A CA 1
ATOM 565 C C . GLU A 1 72 ? 14.460 20.861 -43.009 1.00 87.44 72 GLU A C 1
ATOM 567 O O . GLU A 1 72 ? 15.103 20.089 -42.302 1.00 87.44 72 GLU A O 1
ATOM 572 N N . SER A 1 73 ? 14.110 22.078 -42.590 1.00 87.69 73 SER A N 1
ATOM 573 C CA . SER A 1 73 ? 14.521 22.613 -41.293 1.00 87.69 73 SER A CA 1
ATOM 574 C C . SER A 1 73 ? 13.823 21.915 -40.130 1.00 87.69 73 SER A C 1
ATOM 576 O O . SER A 1 73 ? 14.503 21.467 -39.212 1.00 87.69 73 SER A O 1
ATOM 578 N N . TYR A 1 74 ? 12.503 21.732 -40.192 1.00 91.06 74 TYR A N 1
ATOM 579 C CA . TYR A 1 74 ? 11.774 21.014 -39.147 1.00 91.06 74 TYR A CA 1
ATOM 580 C C . TYR A 1 74 ? 12.154 19.534 -39.060 1.00 91.06 74 TYR A C 1
ATOM 582 O O . TYR A 1 74 ? 12.173 18.999 -37.956 1.00 91.06 74 TYR A O 1
ATOM 590 N N . ARG A 1 75 ? 12.521 18.888 -40.178 1.00 90.62 75 ARG A N 1
ATOM 591 C CA . ARG A 1 75 ? 13.092 17.530 -40.156 1.00 90.62 75 ARG A CA 1
ATOM 592 C C . ARG A 1 75 ? 14.407 17.482 -39.381 1.00 90.62 75 ARG A C 1
ATOM 594 O O . ARG A 1 75 ? 14.517 16.731 -38.422 1.00 90.62 75 ARG A O 1
ATOM 601 N N . LYS A 1 76 ? 15.356 18.360 -39.723 1.00 91.06 76 LYS A N 1
ATOM 602 C CA . LYS A 1 76 ? 16.642 18.468 -39.013 1.00 91.06 76 LYS A CA 1
ATOM 603 C C . LYS A 1 76 ? 16.456 18.778 -37.521 1.00 91.06 76 LYS A C 1
ATOM 605 O O . LYS A 1 76 ? 17.171 18.222 -36.695 1.00 91.06 76 LYS A O 1
ATOM 610 N N . ILE A 1 77 ? 15.503 19.649 -37.172 1.00 91.12 77 ILE A N 1
ATOM 611 C CA . ILE A 1 77 ? 15.185 19.981 -35.774 1.00 91.12 77 ILE A CA 1
ATOM 612 C C . ILE A 1 77 ? 14.601 18.766 -35.042 1.00 91.12 77 ILE A C 1
ATOM 614 O O . ILE A 1 77 ? 15.047 18.464 -33.941 1.00 91.12 77 ILE A O 1
ATOM 618 N N . ALA A 1 78 ? 13.627 18.069 -35.635 1.00 90.50 78 ALA A N 1
ATOM 619 C CA . ALA A 1 78 ? 13.006 16.893 -35.028 1.00 90.50 78 ALA A CA 1
ATOM 620 C C . ALA A 1 78 ? 14.042 15.800 -34.715 1.00 90.50 78 ALA A C 1
ATOM 622 O O . ALA A 1 78 ? 14.096 15.332 -33.578 1.00 90.50 78 ALA A O 1
ATOM 623 N N . ASP A 1 79 ? 14.908 15.475 -35.681 1.00 88.94 79 ASP A N 1
ATOM 624 C CA . ASP A 1 79 ? 15.940 14.438 -35.542 1.00 88.94 79 ASP A CA 1
ATOM 625 C C . ASP A 1 79 ? 16.932 14.752 -34.406 1.00 88.94 79 ASP A C 1
ATOM 627 O O . ASP A 1 79 ? 17.309 13.882 -33.621 1.00 88.94 79 ASP A O 1
ATOM 631 N N . GLU A 1 80 ? 17.357 16.013 -34.295 1.00 87.88 80 GLU A N 1
ATOM 632 C CA . GLU A 1 80 ? 18.336 16.442 -33.288 1.00 87.88 80 GLU A CA 1
ATOM 633 C C . GLU A 1 80 ? 17.718 16.568 -31.891 1.00 87.88 80 GLU A C 1
ATOM 635 O O . GLU A 1 80 ? 18.382 16.289 -30.893 1.00 87.88 80 GLU A O 1
ATOM 640 N N . LEU A 1 81 ? 16.444 16.963 -31.790 1.00 87.00 81 LEU A N 1
ATOM 641 C CA . LEU A 1 81 ? 15.762 17.099 -30.501 1.00 87.00 81 LEU A CA 1
ATOM 642 C C . LEU A 1 81 ? 15.220 15.771 -29.952 1.00 87.00 81 LEU A C 1
ATOM 644 O O . LEU A 1 81 ? 15.054 15.664 -28.737 1.00 87.00 81 LEU A O 1
ATOM 648 N N . GLU A 1 82 ? 14.992 14.750 -30.789 1.00 84.06 82 GLU A N 1
ATOM 649 C CA . GLU A 1 82 ? 14.506 13.425 -30.359 1.00 84.06 82 GLU A CA 1
ATOM 650 C C . GLU A 1 82 ? 15.421 12.779 -29.301 1.00 84.06 82 GLU A C 1
ATOM 652 O O . GLU A 1 82 ? 14.954 12.111 -28.376 1.00 84.06 82 GLU A O 1
ATOM 657 N N . VAL A 1 83 ? 16.730 13.025 -29.389 1.00 76.62 83 VAL A N 1
ATOM 658 C CA . VAL A 1 83 ? 17.744 12.435 -28.500 1.00 76.62 83 VAL A CA 1
ATOM 659 C C . VAL A 1 83 ? 18.052 13.276 -27.252 1.00 76.62 83 VAL A C 1
ATOM 661 O O . VAL A 1 83 ? 18.864 12.869 -26.416 1.00 76.62 83 VAL A O 1
ATOM 664 N N . ILE A 1 84 ? 17.417 14.442 -27.088 1.00 78.81 84 ILE A N 1
ATOM 665 C CA . ILE A 1 84 ? 17.708 15.391 -26.003 1.00 78.81 84 ILE A CA 1
ATOM 666 C C . ILE A 1 84 ? 16.653 15.278 -24.900 1.00 78.81 84 ILE A C 1
ATOM 668 O O . ILE A 1 84 ? 15.519 15.727 -25.035 1.00 78.81 84 ILE A O 1
ATOM 672 N N . SER A 1 85 ? 17.045 14.728 -23.747 1.00 75.38 85 SER A N 1
ATOM 673 C CA . SER A 1 85 ? 16.171 14.632 -22.570 1.00 75.38 85 SER A CA 1
ATOM 674 C C . SER A 1 85 ? 16.305 15.874 -21.678 1.00 75.38 85 SER A C 1
ATOM 676 O O . SER A 1 85 ? 17.323 16.073 -21.012 1.00 75.38 85 SER A O 1
ATOM 678 N N . SER A 1 86 ? 15.281 16.733 -21.664 1.00 85.69 86 SER A N 1
ATOM 679 C CA . SER A 1 86 ? 15.222 17.939 -20.826 1.00 85.69 86 SER A CA 1
ATOM 680 C C . SER A 1 86 ? 13.781 18.332 -20.513 1.00 85.69 86 SER A C 1
ATOM 682 O O . SER A 1 86 ? 12.891 18.141 -21.327 1.00 85.69 86 SER A O 1
ATOM 684 N N . ALA A 1 87 ? 13.547 18.950 -19.352 1.00 81.50 87 ALA A N 1
ATOM 685 C CA . ALA A 1 87 ? 12.233 19.503 -19.003 1.00 81.50 87 ALA A CA 1
ATOM 686 C C . ALA A 1 87 ? 11.892 20.802 -19.771 1.00 81.50 87 ALA A C 1
ATOM 688 O O . ALA A 1 87 ? 10.734 21.237 -19.764 1.00 81.50 87 ALA A O 1
ATOM 689 N N . TYR A 1 88 ? 12.896 21.433 -20.400 1.00 90.88 88 TYR A N 1
ATOM 690 C CA . TYR A 1 88 ? 12.754 22.699 -21.126 1.00 90.88 88 TYR A CA 1
ATOM 691 C C . TYR A 1 88 ? 12.416 22.526 -22.611 1.00 90.88 88 TYR A C 1
ATOM 693 O O . TYR A 1 88 ? 11.913 23.475 -23.196 1.00 90.88 88 TYR A O 1
ATOM 701 N N . ILE A 1 89 ? 12.685 21.365 -23.215 1.00 89.88 89 ILE A N 1
ATOM 702 C CA . ILE A 1 89 ? 12.393 21.073 -24.628 1.00 89.88 89 ILE A CA 1
ATOM 703 C C . ILE A 1 89 ? 11.424 19.905 -24.718 1.00 89.88 89 ILE A C 1
ATOM 705 O O . ILE A 1 89 ? 11.430 19.014 -23.874 1.00 89.88 89 ILE A O 1
ATOM 709 N N . LEU A 1 90 ? 10.584 19.937 -25.744 1.00 88.56 90 LEU A N 1
ATOM 710 C CA . LEU A 1 90 ? 9.617 18.903 -26.055 1.00 88.56 90 LEU A CA 1
ATOM 711 C C . LEU A 1 90 ? 10.075 18.176 -27.320 1.00 88.56 90 LEU A C 1
ATOM 713 O O . LEU A 1 90 ? 10.383 18.844 -28.311 1.00 88.56 90 LEU A O 1
ATOM 717 N N . PRO A 1 91 ? 10.088 16.834 -27.323 1.00 85.25 91 PRO A N 1
ATOM 718 C CA . PRO A 1 91 ? 10.218 16.082 -28.560 1.00 85.25 91 PRO A CA 1
ATOM 719 C C . PRO A 1 91 ? 9.106 16.488 -29.534 1.00 85.25 91 PRO A C 1
ATOM 721 O O . PRO A 1 91 ? 7.938 16.597 -29.145 1.00 85.25 91 PRO A O 1
ATOM 724 N N . LEU A 1 92 ? 9.468 16.708 -30.797 1.00 92.19 92 LEU A N 1
ATOM 725 C CA . LEU A 1 92 ? 8.533 17.058 -31.862 1.00 92.19 92 LEU A CA 1
ATOM 726 C C . LEU A 1 92 ? 8.752 16.158 -33.074 1.00 92.19 92 LEU A C 1
ATOM 728 O O . LEU A 1 92 ? 9.871 15.731 -33.343 1.00 92.19 92 LEU A O 1
ATOM 732 N N . ARG A 1 93 ? 7.682 15.894 -33.823 1.00 92.50 93 ARG A N 1
ATOM 733 C CA . ARG A 1 93 ? 7.726 15.178 -35.103 1.00 92.50 93 ARG A CA 1
ATOM 734 C C . ARG A 1 93 ? 7.214 16.094 -36.206 1.00 92.50 93 ARG A C 1
ATOM 736 O O . ARG A 1 93 ? 6.199 16.766 -36.026 1.00 92.50 93 ARG A O 1
ATOM 743 N N . TYR A 1 94 ? 7.900 16.094 -37.343 1.00 93.44 94 TYR A N 1
ATOM 744 C CA . TYR A 1 94 ? 7.446 16.750 -38.568 1.00 93.44 94 TYR A CA 1
ATOM 745 C C . TYR A 1 94 ? 6.925 15.694 -39.544 1.00 93.44 94 TYR A C 1
ATOM 747 O O . TYR A 1 94 ? 7.651 14.756 -39.874 1.00 93.44 94 TYR A O 1
ATOM 755 N N . LEU A 1 95 ? 5.684 15.847 -40.004 1.00 93.50 95 LEU A N 1
ATOM 756 C CA . LEU A 1 95 ? 5.014 14.906 -40.902 1.00 93.50 95 LEU A CA 1
ATOM 757 C C . LEU A 1 95 ? 4.580 15.653 -42.171 1.00 93.50 95 LEU A C 1
ATOM 759 O O . LEU A 1 95 ? 3.872 16.651 -42.082 1.00 93.50 95 LEU A O 1
ATOM 763 N N . GLU A 1 96 ? 5.046 15.212 -43.344 1.00 88.88 96 GLU A N 1
ATOM 764 C CA . GLU A 1 96 ? 5.013 16.003 -44.592 1.00 88.88 96 GLU A CA 1
ATOM 765 C C . GLU A 1 96 ? 3.651 16.005 -45.320 1.00 88.88 96 GLU A C 1
ATOM 767 O O . GLU A 1 96 ? 3.282 17.010 -45.931 1.00 88.88 96 GLU A O 1
ATOM 772 N N . ASN A 1 97 ? 2.902 14.903 -45.240 1.00 90.94 97 ASN A N 1
ATOM 773 C CA . ASN A 1 97 ? 1.617 14.676 -45.921 1.00 90.94 97 ASN A CA 1
ATOM 774 C C . ASN A 1 97 ? 0.591 14.098 -44.936 1.00 90.94 97 ASN A C 1
ATOM 776 O O . ASN A 1 97 ? 0.047 13.019 -45.144 1.00 90.94 97 ASN A O 1
ATOM 780 N N . GLU A 1 98 ? 0.410 14.762 -43.799 1.00 95.06 98 GLU A N 1
ATOM 781 C CA . GLU A 1 98 ? -0.285 14.149 -42.666 1.00 95.06 98 GLU A CA 1
ATOM 782 C C . GLU A 1 98 ? -1.767 14.498 -42.594 1.00 95.06 98 GLU A C 1
ATOM 784 O O . GLU A 1 98 ? -2.576 13.631 -42.277 1.00 95.06 98 GLU A O 1
ATOM 789 N N . LEU A 1 99 ? -2.124 15.755 -42.874 1.00 95.12 99 LEU A N 1
ATOM 790 C CA . LEU A 1 99 ? -3.489 16.246 -42.719 1.00 95.12 99 LEU A CA 1
ATOM 791 C C . LEU A 1 99 ? -4.126 16.519 -44.080 1.00 95.12 99 LEU A C 1
ATOM 793 O O . LEU A 1 99 ? -3.713 17.438 -44.789 1.00 95.12 99 LEU A O 1
ATOM 797 N N . PHE A 1 100 ? -5.161 15.758 -44.412 1.00 95.38 100 PHE A N 1
ATOM 798 C CA . PHE A 1 100 ? -6.023 16.006 -45.557 1.00 95.38 100 PHE A CA 1
ATOM 799 C C . PHE A 1 100 ? -6.967 17.185 -45.275 1.00 95.38 100 PHE A C 1
ATOM 801 O O . PHE A 1 100 ? -7.623 17.236 -44.233 1.00 95.38 100 PHE A O 1
ATOM 808 N N . VAL A 1 101 ? -7.037 18.149 -46.195 1.00 92.69 101 VAL A N 1
ATOM 809 C CA . VAL A 1 101 ? -7.936 19.309 -46.109 1.00 92.69 101 VAL A CA 1
ATOM 810 C C . VAL A 1 101 ? -8.581 19.554 -47.468 1.00 92.69 101 VAL A C 1
ATOM 812 O O . VAL A 1 101 ? -7.908 19.945 -48.423 1.00 92.69 101 VAL A O 1
ATOM 815 N N . ASP A 1 102 ? -9.903 19.391 -47.533 1.00 87.31 102 ASP A N 1
ATOM 816 C CA . ASP A 1 102 ? -10.707 19.765 -48.699 1.00 87.31 102 ASP A CA 1
ATOM 817 C C . ASP A 1 102 ? -10.822 21.299 -48.772 1.00 87.31 102 ASP A C 1
ATOM 819 O O . ASP A 1 102 ? -11.658 21.919 -48.113 1.00 87.31 102 ASP A O 1
ATOM 823 N N . SER A 1 103 ? -9.902 21.932 -49.506 1.00 83.94 103 SER A N 1
ATOM 824 C CA . SER A 1 103 ? -9.826 23.390 -49.637 1.00 83.94 103 SER A CA 1
ATOM 825 C C . SER A 1 103 ? -10.263 23.841 -51.025 1.00 83.94 103 SER A C 1
ATOM 827 O O . SER A 1 103 ? -9.659 23.498 -52.041 1.00 83.94 103 SER A O 1
ATOM 829 N N . ALA A 1 104 ? -11.242 24.744 -51.072 1.00 80.06 104 ALA A N 1
ATOM 830 C CA . ALA A 1 104 ? -11.689 25.364 -52.320 1.00 80.06 104 ALA A CA 1
ATOM 831 C C . ALA A 1 104 ? -10.685 26.401 -52.871 1.00 80.06 104 ALA A C 1
ATOM 833 O O . ALA A 1 104 ? -10.909 26.986 -53.934 1.00 80.06 104 ALA A O 1
ATOM 834 N N . GLN A 1 105 ? -9.609 26.686 -52.128 1.00 77.19 105 GLN A N 1
ATOM 835 C CA . GLN A 1 105 ? -8.635 27.744 -52.411 1.00 77.19 105 GLN A CA 1
ATOM 836 C C . GLN A 1 105 ? -7.231 27.212 -52.750 1.00 77.19 105 GLN A C 1
ATOM 838 O O . GLN A 1 105 ? -6.364 28.006 -53.151 1.00 77.19 105 GLN A O 1
ATOM 843 N N . CYS A 1 106 ? -6.996 25.905 -52.608 1.00 80.12 106 CYS A N 1
ATOM 844 C CA . CYS A 1 106 ? -5.701 25.247 -52.789 1.00 80.12 106 CYS A CA 1
ATOM 845 C C . CYS A 1 106 ? -5.757 24.154 -53.863 1.00 80.12 106 CYS A C 1
ATOM 847 O O . CYS A 1 106 ? -6.798 23.577 -54.135 1.00 80.12 106 CYS A O 1
ATOM 849 N N . THR A 1 107 ? -4.614 23.881 -54.499 1.00 75.06 107 THR A N 1
ATOM 850 C CA . THR A 1 107 ? -4.466 22.800 -55.495 1.00 75.06 107 THR A CA 1
ATOM 851 C C . THR A 1 107 ? -3.887 21.511 -54.905 1.00 75.06 107 THR A C 1
ATOM 853 O O . THR A 1 107 ? -3.762 20.523 -55.620 1.00 75.06 107 THR A O 1
ATOM 856 N N . ARG A 1 108 ? -3.460 21.547 -53.637 1.00 83.06 108 ARG A N 1
ATOM 857 C CA . ARG A 1 108 ? -2.931 20.419 -52.860 1.00 83.06 108 ARG A CA 1
ATOM 858 C C . ARG A 1 108 ? -3.996 20.009 -51.844 1.00 83.06 108 ARG A C 1
ATOM 860 O O . ARG A 1 108 ? -4.683 20.888 -51.333 1.00 83.06 108 ARG A O 1
ATOM 867 N N . GLU A 1 109 ? -4.105 18.713 -51.572 1.00 86.25 109 GLU A N 1
ATOM 868 C CA . GLU A 1 109 ? -5.124 18.156 -50.667 1.00 86.25 109 GLU A CA 1
ATOM 869 C C . GLU A 1 109 ? -4.537 17.660 -49.333 1.00 86.25 109 GLU A C 1
ATOM 871 O O . GLU A 1 109 ? -5.231 17.656 -48.326 1.00 86.25 109 GLU A O 1
ATOM 876 N N . GLU A 1 110 ? -3.248 17.308 -49.283 1.00 91.50 110 GLU A N 1
ATOM 877 C CA . GLU A 1 110 ? -2.554 16.847 -48.068 1.00 91.50 110 GLU A CA 1
ATOM 878 C C . GLU A 1 110 ? -1.544 17.890 -47.597 1.00 91.50 110 GLU A C 1
ATOM 880 O O . GLU A 1 110 ? -0.766 18.392 -48.403 1.00 91.50 110 GLU A O 1
ATOM 885 N N . PHE A 1 111 ? -1.497 18.201 -46.305 1.00 93.19 111 PHE A N 1
ATOM 886 C CA . PHE A 1 111 ? -0.664 19.271 -45.760 1.00 93.19 111 PHE A CA 1
ATOM 887 C C . PHE A 1 111 ? 0.246 18.783 -44.626 1.00 93.19 111 PHE A C 1
ATOM 889 O O . PHE A 1 111 ? -0.137 17.890 -43.861 1.00 93.19 111 PHE A O 1
ATOM 896 N N . PRO A 1 112 ? 1.444 19.381 -44.483 1.00 93.31 112 PRO A N 1
ATOM 897 C CA . PRO A 1 112 ? 2.362 19.019 -43.419 1.00 93.31 112 PRO A CA 1
ATOM 898 C C . PRO A 1 112 ? 1.890 19.533 -42.058 1.00 93.31 112 PRO A C 1
ATOM 900 O O . PRO A 1 112 ? 1.344 20.638 -41.954 1.00 93.31 112 PRO A O 1
ATOM 903 N N . VAL A 1 113 ? 2.188 18.772 -41.005 1.00 94.62 113 VAL A N 1
ATOM 904 C CA . VAL A 1 113 ? 1.956 19.175 -39.612 1.00 94.62 113 VAL A CA 1
ATOM 905 C C . VAL A 1 113 ? 3.188 18.926 -38.749 1.00 94.62 113 VAL A C 1
ATOM 907 O O . VAL A 1 113 ? 3.987 18.023 -39.003 1.00 94.62 113 VAL A O 1
ATOM 910 N N . VAL A 1 114 ? 3.321 19.722 -37.691 1.00 94.56 114 VAL A N 1
ATOM 911 C CA . VAL A 1 114 ? 4.254 19.443 -36.593 1.00 94.56 114 VAL A CA 1
ATOM 912 C C . VAL A 1 114 ? 3.451 19.033 -35.372 1.00 94.56 114 VAL A C 1
ATOM 914 O O . VAL A 1 114 ? 2.540 19.754 -34.967 1.00 94.56 114 VAL A O 1
ATOM 917 N N . VAL A 1 115 ? 3.799 17.895 -34.779 1.00 93.44 115 VAL A N 1
ATOM 918 C CA . VAL A 1 115 ? 3.154 17.380 -33.569 1.00 93.44 115 VAL A CA 1
ATOM 919 C C . VAL A 1 115 ? 4.149 17.315 -32.416 1.00 93.44 115 VAL A C 1
ATOM 921 O O . VAL A 1 115 ? 5.270 16.836 -32.573 1.00 93.44 115 VAL A O 1
ATOM 924 N N . MET A 1 116 ? 3.733 17.803 -31.252 1.00 93.00 116 MET A N 1
ATOM 925 C CA . MET A 1 116 ? 4.489 17.740 -29.998 1.00 93.00 116 MET A CA 1
ATOM 926 C C . MET A 1 116 ? 3.527 17.571 -28.816 1.00 93.00 116 MET A C 1
ATOM 928 O O . MET A 1 116 ? 2.322 17.768 -28.967 1.00 93.00 116 MET A O 1
ATOM 932 N N . GLU A 1 117 ? 4.027 17.206 -27.637 1.00 92.00 117 GLU A N 1
ATOM 933 C CA . GLU A 1 117 ? 3.190 17.120 -26.431 1.00 92.00 117 GLU A CA 1
ATOM 934 C C . GLU A 1 117 ? 2.587 18.492 -26.075 1.00 92.00 117 GLU A C 1
ATOM 936 O O . GLU A 1 117 ? 3.255 19.525 -26.149 1.00 92.00 117 GLU A O 1
ATOM 941 N N . TRP A 1 118 ? 1.311 18.519 -25.683 1.00 92.12 118 TRP A N 1
ATOM 942 C CA . TRP A 1 118 ? 0.652 19.754 -25.265 1.00 92.12 118 TRP A CA 1
ATOM 943 C C . TRP A 1 118 ? 1.133 20.186 -23.877 1.00 92.12 118 TRP A C 1
ATOM 945 O O . TRP A 1 118 ? 0.938 19.480 -22.887 1.00 92.12 118 TRP A O 1
ATOM 955 N N . VAL A 1 119 ? 1.680 21.398 -23.773 1.00 89.50 119 VAL A N 1
ATOM 956 C CA . VAL A 1 119 ? 2.070 21.975 -22.483 1.00 89.50 119 VAL A CA 1
ATOM 957 C C . VAL A 1 119 ? 0.951 22.839 -21.917 1.00 89.50 119 VAL A C 1
ATOM 959 O O . VAL A 1 119 ? 0.631 23.902 -22.442 1.00 89.50 119 VAL A O 1
ATOM 962 N N . GLU A 1 120 ? 0.399 22.409 -20.782 1.00 87.94 120 GLU A N 1
ATOM 963 C CA . GLU A 1 120 ? -0.537 23.225 -20.007 1.00 87.94 120 GLU A CA 1
ATOM 964 C C . GLU A 1 120 ? 0.207 24.335 -19.253 1.00 87.94 120 GLU A C 1
ATOM 966 O O . GLU A 1 120 ? 0.881 24.092 -18.244 1.00 87.94 120 GLU A O 1
ATOM 971 N N . GLY A 1 121 ? 0.056 25.569 -19.727 1.00 86.94 121 GLY A N 1
ATOM 972 C CA . GLY A 1 121 ? 0.706 26.743 -19.157 1.00 86.94 121 GLY A CA 1
ATOM 973 C C . GLY A 1 121 ? 0.235 28.048 -19.790 1.00 86.94 121 GLY A C 1
ATOM 974 O O . GLY A 1 121 ? -0.665 28.067 -20.625 1.00 86.94 121 GLY A O 1
ATOM 975 N N . GLU A 1 122 ? 0.852 29.148 -19.378 1.00 88.31 122 GLU A N 1
ATOM 976 C CA . GLU A 1 122 ? 0.673 30.476 -19.977 1.00 88.31 122 GLU A CA 1
ATOM 977 C C . GLU A 1 122 ? 2.034 31.019 -20.439 1.00 88.31 122 GLU A C 1
ATOM 979 O O . GLU A 1 122 ? 3.067 30.550 -19.957 1.00 88.31 122 GLU A O 1
ATOM 984 N N . THR A 1 123 ? 2.067 31.971 -21.379 1.00 89.50 123 THR A N 1
ATOM 985 C CA . THR A 1 123 ? 3.342 32.540 -21.856 1.00 89.50 123 THR A CA 1
ATOM 986 C C . THR A 1 123 ? 4.094 33.229 -20.721 1.00 89.50 123 THR A C 1
ATOM 988 O O . THR A 1 123 ? 3.494 33.698 -19.749 1.00 89.50 123 THR A O 1
ATOM 991 N N . LEU A 1 124 ? 5.419 33.317 -20.837 1.00 90.31 124 LEU A N 1
ATOM 992 C CA . LEU A 1 124 ? 6.273 33.938 -19.825 1.00 90.31 124 LEU A CA 1
ATOM 993 C C . LEU A 1 124 ? 5.831 35.374 -19.492 1.00 90.31 124 LEU A C 1
ATOM 995 O O . LEU A 1 124 ? 5.822 35.757 -18.321 1.00 90.31 124 LEU A O 1
ATOM 999 N N . ASP A 1 125 ? 5.417 36.148 -20.498 1.00 85.88 125 ASP A N 1
ATOM 1000 C CA . ASP A 1 125 ? 4.903 37.509 -20.309 1.00 85.88 125 ASP A CA 1
ATOM 1001 C C . ASP A 1 125 ? 3.505 37.533 -19.654 1.00 85.88 125 ASP A C 1
ATOM 1003 O O . ASP A 1 125 ? 3.258 38.348 -18.760 1.00 85.88 125 ASP A O 1
ATOM 1007 N N . ALA A 1 126 ? 2.607 36.605 -20.011 1.00 86.88 126 ALA A N 1
ATOM 1008 C CA . ALA A 1 126 ? 1.294 36.481 -19.372 1.00 86.88 126 ALA A CA 1
ATOM 1009 C C . ALA A 1 126 ? 1.414 36.108 -17.883 1.00 86.88 126 ALA A C 1
ATOM 1011 O O . ALA A 1 126 ? 0.803 36.763 -17.030 1.00 86.88 126 ALA A O 1
ATOM 1012 N N . TYR A 1 127 ? 2.279 35.138 -17.562 1.00 89.38 127 TYR A N 1
ATOM 1013 C CA . TYR A 1 127 ? 2.574 34.748 -16.182 1.00 89.38 127 TYR A CA 1
ATOM 1014 C C . TYR A 1 127 ? 3.121 35.943 -15.397 1.00 89.38 127 TYR A C 1
ATOM 1016 O O . TYR A 1 127 ? 2.638 36.261 -14.309 1.00 89.38 127 TYR A O 1
ATOM 1024 N N . LEU A 1 128 ? 4.092 36.661 -15.968 1.00 89.25 128 LEU A N 1
ATOM 1025 C CA . LEU A 1 128 ? 4.672 37.844 -15.342 1.00 89.25 128 LEU A CA 1
ATOM 1026 C C . LEU A 1 128 ? 3.610 38.909 -15.033 1.00 89.25 128 LEU A C 1
ATOM 1028 O O . LEU A 1 128 ? 3.550 39.391 -13.901 1.00 89.25 128 LEU A O 1
ATOM 1032 N N . LYS A 1 129 ? 2.736 39.234 -15.995 1.00 86.38 129 LYS A N 1
ATOM 1033 C CA . LYS A 1 129 ? 1.643 40.210 -15.824 1.00 86.38 129 LYS A CA 1
ATOM 1034 C C . LYS A 1 129 ? 0.678 39.805 -14.705 1.00 86.38 129 LYS A C 1
ATOM 1036 O O . LYS A 1 129 ? 0.258 40.655 -13.919 1.00 86.38 129 LYS A O 1
ATOM 1041 N N . ARG A 1 130 ? 0.352 38.514 -14.592 1.00 85.69 130 ARG A N 1
ATOM 1042 C CA . ARG A 1 130 ? -0.570 37.983 -13.573 1.00 85.69 130 ARG A CA 1
ATOM 1043 C C . ARG A 1 130 ? 0.006 38.028 -12.157 1.00 85.69 130 ARG A C 1
ATOM 1045 O O . ARG A 1 130 ? -0.746 38.182 -11.193 1.00 85.69 130 ARG A O 1
ATOM 1052 N N . HIS A 1 131 ? 1.329 37.932 -12.031 1.00 86.19 131 HIS A N 1
ATOM 1053 C CA . HIS A 1 131 ? 2.032 37.836 -10.749 1.00 86.19 131 HIS A CA 1
ATOM 1054 C C . HIS A 1 131 ? 2.758 39.119 -10.329 1.00 86.19 131 HIS A C 1
ATOM 1056 O O . HIS A 1 131 ? 3.523 39.090 -9.371 1.00 86.19 131 HIS A O 1
ATOM 1062 N N . LEU A 1 132 ? 2.469 40.273 -10.949 1.00 85.75 132 LEU A N 1
ATOM 1063 C CA . LEU A 1 132 ? 3.100 41.564 -10.610 1.00 85.75 132 LEU A CA 1
ATOM 1064 C C . LEU A 1 132 ? 3.001 41.953 -9.121 1.00 85.75 132 LEU A C 1
ATOM 1066 O O . LEU A 1 132 ? 3.822 42.716 -8.618 1.00 85.75 132 LEU A O 1
ATOM 1070 N N . THR A 1 133 ? 2.014 41.431 -8.387 1.00 78.94 133 THR A N 1
ATOM 1071 C CA . THR A 1 133 ? 1.868 41.691 -6.944 1.00 78.94 133 THR A CA 1
ATOM 1072 C C . THR A 1 133 ? 2.648 40.728 -6.044 1.00 78.94 133 THR A C 1
ATOM 1074 O O . THR A 1 133 ? 2.691 40.946 -4.835 1.00 78.94 133 THR A O 1
ATOM 1077 N N . ASP A 1 134 ? 3.231 39.661 -6.594 1.00 82.69 134 ASP A N 1
ATOM 1078 C CA . ASP A 1 134 ? 3.922 38.610 -5.846 1.00 82.69 134 ASP A CA 1
ATOM 1079 C C . ASP A 1 134 ? 5.428 38.624 -6.140 1.00 82.69 134 ASP A C 1
ATOM 1081 O O . ASP A 1 134 ? 5.934 37.973 -7.055 1.00 82.69 134 ASP A O 1
ATOM 1085 N N . LYS A 1 135 ? 6.173 39.373 -5.320 1.00 81.62 135 LYS A N 1
ATOM 1086 C CA . LYS A 1 135 ? 7.631 39.501 -5.467 1.00 81.62 135 LYS A CA 1
ATOM 1087 C C . LYS A 1 135 ? 8.371 38.165 -5.354 1.00 81.62 135 LYS A C 1
ATOM 1089 O O . LYS A 1 135 ? 9.457 38.033 -5.916 1.00 81.62 135 LYS A O 1
ATOM 1094 N N . TYR A 1 136 ? 7.824 37.189 -4.625 1.00 83.06 136 TYR A N 1
ATOM 1095 C CA . TYR A 1 136 ? 8.468 35.886 -4.486 1.00 83.06 136 TYR A CA 1
ATOM 1096 C C . TYR A 1 136 ? 8.317 35.066 -5.765 1.00 83.06 136 TYR A C 1
ATOM 1098 O O . TYR A 1 136 ? 9.316 34.543 -6.259 1.00 83.06 136 TYR A O 1
ATOM 1106 N N . GLU A 1 137 ? 7.111 35.011 -6.332 1.00 86.19 137 GLU A N 1
ATOM 1107 C CA . GLU A 1 137 ? 6.869 34.322 -7.603 1.00 86.19 137 GLU A CA 1
ATOM 1108 C C . GLU A 1 137 ? 7.630 34.972 -8.762 1.00 86.19 137 GLU A C 1
ATOM 1110 O O . GLU A 1 137 ? 8.242 34.262 -9.558 1.00 86.19 137 GLU A O 1
ATOM 1115 N N . LEU A 1 138 ? 7.710 36.306 -8.812 1.00 89.62 138 LEU A N 1
ATOM 1116 C CA . LEU A 1 138 ? 8.542 37.010 -9.798 1.00 89.62 138 LEU A CA 1
ATOM 1117 C C . LEU A 1 138 ? 10.035 36.702 -9.615 1.00 89.62 138 LEU A C 1
ATOM 1119 O O . LEU A 1 138 ? 10.750 36.452 -10.587 1.00 89.62 138 LEU A O 1
ATOM 1123 N N . GLY A 1 139 ? 10.513 36.654 -8.367 1.00 88.81 139 GLY A N 1
ATOM 1124 C CA . GLY A 1 139 ? 11.879 36.233 -8.065 1.00 88.81 139 GLY A CA 1
ATOM 1125 C C . GLY A 1 139 ? 12.141 34.786 -8.491 1.00 88.81 139 GLY A C 1
ATOM 1126 O O . GLY A 1 139 ? 13.206 34.478 -9.030 1.00 88.81 139 GLY A O 1
ATOM 1127 N N . MET A 1 140 ? 11.179 33.886 -8.269 1.00 90.06 140 MET A N 1
ATOM 1128 C CA . MET A 1 140 ? 11.294 32.476 -8.637 1.00 90.06 140 MET A CA 1
ATOM 1129 C C . MET A 1 140 ? 11.275 32.292 -10.153 1.00 90.06 140 MET A C 1
ATOM 1131 O O . MET A 1 140 ? 12.031 31.477 -10.676 1.00 90.06 140 MET A O 1
ATOM 1135 N N . LEU A 1 141 ? 10.461 33.077 -10.861 1.00 92.81 141 LEU A N 1
ATOM 1136 C CA . LEU A 1 141 ? 10.424 33.118 -12.317 1.00 92.81 141 LEU A CA 1
ATOM 1137 C C . LEU A 1 141 ? 11.771 33.568 -12.890 1.00 92.81 141 LEU A C 1
ATOM 1139 O O . LEU A 1 141 ? 12.327 32.880 -13.744 1.00 92.81 141 LEU A O 1
ATOM 1143 N N . SER A 1 142 ? 12.344 34.650 -12.348 1.00 93.19 142 SER A N 1
ATOM 1144 C CA . SER A 1 142 ? 13.697 35.108 -12.688 1.00 93.19 142 SER A CA 1
ATOM 1145 C C . SER A 1 142 ? 14.736 34.004 -12.458 1.00 93.19 142 SER A C 1
ATOM 1147 O O . SER A 1 142 ? 15.532 33.707 -13.345 1.00 93.19 142 SER A O 1
ATOM 1149 N N . TYR A 1 143 ? 14.715 33.335 -11.302 1.00 91.88 143 TYR A N 1
ATOM 1150 C CA . TYR A 1 143 ? 15.632 32.228 -10.995 1.00 91.88 143 TYR A CA 1
ATOM 1151 C C . TYR A 1 143 ? 15.495 31.044 -11.968 1.00 91.88 143 TYR A C 1
ATOM 1153 O O . TYR A 1 143 ? 16.494 30.519 -12.463 1.00 91.88 143 TYR A O 1
ATOM 1161 N N . ARG A 1 144 ? 14.265 30.621 -12.276 1.00 93.62 144 ARG A N 1
ATOM 1162 C CA . ARG A 1 144 ? 14.008 29.506 -13.200 1.00 93.62 144 ARG A CA 1
ATOM 1163 C C . ARG A 1 144 ? 14.424 29.847 -14.629 1.00 93.62 144 ARG A C 1
ATOM 1165 O O . ARG A 1 144 ? 15.040 29.007 -15.280 1.00 93.62 144 ARG A O 1
ATOM 1172 N N . PHE A 1 145 ? 14.169 31.076 -15.081 1.00 95.19 145 PHE A N 1
ATOM 1173 C CA . PHE A 1 145 ? 14.636 31.544 -16.384 1.00 95.19 145 PHE A CA 1
ATOM 1174 C C . PHE A 1 145 ? 16.163 31.546 -16.464 1.00 95.19 145 PHE A C 1
ATOM 1176 O O . PHE A 1 145 ? 16.715 31.013 -17.414 1.00 95.19 145 PHE A O 1
ATOM 1183 N N . ASN A 1 146 ? 16.860 32.036 -15.436 1.00 92.50 146 ASN A N 1
ATOM 1184 C CA . ASN A 1 146 ? 18.325 32.015 -15.377 1.00 92.50 146 ASN A CA 1
ATOM 1185 C C . ASN A 1 146 ? 18.906 30.584 -15.464 1.00 92.50 146 ASN A C 1
ATOM 1187 O O . ASN A 1 146 ? 19.923 30.356 -16.116 1.00 92.50 146 ASN A O 1
ATOM 1191 N N . ARG A 1 147 ? 18.223 29.580 -14.895 1.00 91.88 147 ARG A N 1
ATOM 1192 C CA . ARG A 1 147 ? 18.607 28.166 -15.068 1.00 91.88 147 ARG A CA 1
ATOM 1193 C C . ARG A 1 147 ? 18.330 27.623 -16.467 1.00 91.88 147 ARG A C 1
ATOM 1195 O O . ARG A 1 147 ? 19.135 26.840 -16.965 1.00 91.88 147 ARG A O 1
ATOM 1202 N N . MET A 1 148 ? 17.210 28.005 -17.079 1.00 93.94 148 MET A N 1
ATOM 1203 C CA . MET A 1 148 ? 16.911 27.664 -18.472 1.00 93.94 148 MET A CA 1
ATOM 1204 C C . MET A 1 148 ? 17.929 28.316 -19.416 1.00 93.94 148 MET A C 1
ATOM 1206 O O . MET A 1 148 ? 18.450 27.641 -20.292 1.00 93.94 148 MET A O 1
ATOM 1210 N N . ALA A 1 149 ? 18.295 29.575 -19.175 1.00 91.62 149 ALA A N 1
ATOM 1211 C CA . ALA A 1 149 ? 19.338 30.307 -19.885 1.00 91.62 149 ALA A CA 1
ATOM 1212 C C . ALA A 1 149 ? 20.703 29.612 -19.787 1.00 91.62 149 ALA A C 1
ATOM 1214 O O . ALA A 1 149 ? 21.328 29.342 -20.808 1.00 91.62 149 ALA A O 1
ATOM 1215 N N . ALA A 1 150 ? 21.137 29.244 -18.575 1.00 88.75 150 ALA A N 1
ATOM 1216 C CA . ALA A 1 150 ? 22.377 28.493 -18.380 1.00 88.75 150 ALA A CA 1
ATOM 1217 C C . ALA A 1 150 ? 22.360 27.140 -19.112 1.00 88.75 150 ALA A C 1
ATOM 1219 O O . ALA A 1 150 ? 23.383 26.702 -19.631 1.00 88.75 150 ALA A O 1
ATOM 1220 N N . TRP A 1 151 ? 21.201 26.476 -19.158 1.00 92.94 151 TRP A N 1
ATOM 1221 C CA . TRP A 1 151 ? 21.046 25.228 -19.895 1.00 92.94 151 TRP A CA 1
ATOM 1222 C C . TRP A 1 151 ? 21.116 25.450 -21.410 1.00 92.94 151 TRP A C 1
ATOM 1224 O O . TRP A 1 151 ? 21.899 24.760 -22.054 1.00 92.94 151 TRP A O 1
ATOM 1234 N N . LEU A 1 152 ? 20.379 26.426 -21.958 1.00 90.81 152 LEU A N 1
ATOM 1235 C CA . LEU A 1 152 ? 20.373 26.778 -23.386 1.00 90.81 152 LEU A CA 1
ATOM 1236 C C . LEU A 1 152 ? 21.772 27.159 -23.889 1.00 90.81 152 LEU A C 1
ATOM 1238 O O . LEU A 1 152 ? 22.196 26.667 -24.926 1.00 90.81 152 LEU A O 1
ATOM 1242 N N . LEU A 1 153 ? 22.522 27.947 -23.114 1.00 88.31 153 LEU A N 1
ATOM 1243 C CA . LEU A 1 153 ? 23.909 28.327 -23.425 1.00 88.31 153 LEU A CA 1
ATOM 1244 C C . LEU A 1 153 ? 24.885 27.141 -23.474 1.00 88.31 153 LEU A C 1
ATOM 1246 O O . LEU A 1 153 ? 25.988 27.273 -23.995 1.00 88.31 153 LEU A O 1
ATOM 1250 N N . ALA A 1 154 ? 24.515 25.997 -22.896 1.00 86.25 154 ALA A N 1
ATOM 1251 C CA . ALA A 1 154 ? 25.330 24.786 -22.893 1.00 86.25 154 ALA A CA 1
ATOM 1252 C C . ALA A 1 154 ? 24.938 23.787 -23.997 1.00 86.25 154 ALA A C 1
ATOM 1254 O O . ALA A 1 154 ? 25.539 22.713 -24.067 1.00 86.25 154 ALA A O 1
ATOM 1255 N N . GLN A 1 155 ? 23.927 24.096 -24.816 1.00 89.25 155 GLN A N 1
ATOM 1256 C CA . GLN A 1 155 ? 23.429 23.178 -25.837 1.00 89.25 155 GLN A CA 1
ATOM 1257 C C . GLN A 1 155 ? 24.176 23.321 -27.172 1.00 89.25 155 GLN A C 1
ATOM 1259 O O . GLN A 1 155 ? 24.673 24.399 -27.489 1.00 89.25 155 GLN A O 1
ATOM 1264 N N . PRO A 1 156 ? 24.243 22.244 -27.981 1.00 84.75 156 PRO A N 1
ATOM 1265 C CA . PRO A 1 156 ? 24.833 22.277 -29.322 1.00 84.75 156 PRO A CA 1
ATOM 1266 C C . PRO A 1 156 ? 23.896 22.881 -30.388 1.00 84.75 156 PRO A C 1
ATOM 1268 O O . PRO A 1 156 ? 24.215 22.848 -31.573 1.00 84.75 156 PRO A O 1
ATOM 1271 N N . PHE A 1 157 ? 22.734 23.395 -29.984 1.00 88.69 157 PHE A N 1
ATOM 1272 C CA . PHE A 1 157 ? 21.729 24.028 -30.833 1.00 88.69 157 PHE A CA 1
ATOM 1273 C C . PHE A 1 157 ? 21.352 25.396 -30.244 1.00 88.69 157 PHE A C 1
ATOM 1275 O O . PHE A 1 157 ? 21.554 25.652 -29.056 1.00 88.69 157 PHE A O 1
ATOM 1282 N N . ALA A 1 158 ? 20.744 26.256 -31.058 1.00 88.06 158 ALA A N 1
ATOM 1283 C CA . ALA A 1 158 ? 20.387 27.616 -30.677 1.00 88.06 158 ALA A CA 1
ATOM 1284 C C . ALA A 1 158 ? 18.981 27.993 -31.145 1.00 88.06 158 ALA A C 1
ATOM 1286 O O . ALA A 1 158 ? 18.566 27.648 -32.248 1.00 88.06 158 ALA A O 1
ATOM 1287 N N . HIS A 1 159 ? 18.249 28.753 -30.330 1.00 89.12 159 HIS A N 1
ATOM 1288 C CA . HIS A 1 159 ? 16.978 29.344 -30.747 1.00 89.12 159 HIS A CA 1
ATOM 1289 C C . HIS A 1 159 ? 17.222 30.747 -31.323 1.00 89.12 159 HIS A C 1
ATOM 1291 O O . HIS A 1 159 ? 17.701 31.632 -30.612 1.00 89.12 159 HIS A O 1
ATOM 1297 N N . GLY A 1 160 ? 16.907 30.961 -32.604 1.00 82.75 160 GLY A N 1
ATOM 1298 C CA . GLY A 1 160 ? 17.264 32.187 -33.326 1.00 82.75 160 GLY A CA 1
ATOM 1299 C C . GLY A 1 160 ? 16.395 33.405 -33.050 1.00 82.75 160 GLY A C 1
ATOM 1300 O O . GLY A 1 160 ? 16.883 34.527 -33.203 1.00 82.75 160 GLY A O 1
ATOM 1301 N N . ASP A 1 161 ? 15.161 33.202 -32.597 1.00 86.19 161 ASP A N 1
ATOM 1302 C CA . ASP A 1 161 ? 14.218 34.263 -32.231 1.00 86.19 161 ASP A CA 1
ATOM 1303 C C . ASP A 1 161 ? 13.680 34.065 -30.808 1.00 86.19 161 ASP A C 1
ATOM 1305 O O . ASP A 1 161 ? 12.477 34.028 -30.596 1.00 86.19 161 ASP A O 1
ATOM 1309 N N . LEU A 1 162 ? 14.549 33.826 -29.815 1.00 89.81 162 LEU A N 1
ATOM 1310 C CA . LEU A 1 162 ? 14.057 33.551 -28.460 1.00 89.81 162 LEU A CA 1
ATOM 1311 C C . LEU A 1 162 ? 13.351 34.792 -27.890 1.00 89.81 162 LEU A C 1
ATOM 1313 O O . LEU A 1 162 ? 13.981 35.807 -27.610 1.00 89.81 162 LEU A O 1
ATOM 1317 N N . LYS A 1 163 ? 12.045 34.697 -27.655 1.00 89.25 163 LYS A N 1
ATOM 1318 C CA . LYS A 1 163 ? 11.259 35.741 -26.988 1.00 89.25 163 LYS A CA 1
ATOM 1319 C C . LYS A 1 163 ? 10.328 35.141 -25.931 1.00 89.25 163 LYS A C 1
ATOM 1321 O O . LYS A 1 163 ? 10.074 33.935 -25.951 1.00 89.25 163 LYS A O 1
ATOM 1326 N N . PRO A 1 164 ? 9.793 35.954 -24.999 1.00 89.56 164 PRO A N 1
ATOM 1327 C CA . PRO A 1 164 ? 8.908 35.468 -23.938 1.00 89.56 164 PRO A CA 1
ATOM 1328 C C . PRO A 1 164 ? 7.706 34.646 -24.421 1.00 89.56 164 PRO A C 1
ATOM 1330 O O . PRO A 1 164 ? 7.272 33.742 -23.712 1.00 89.56 164 PRO A O 1
ATOM 1333 N N . ASP A 1 165 ? 7.202 34.912 -25.626 1.00 86.62 165 ASP A N 1
ATOM 1334 C CA . ASP A 1 165 ? 6.065 34.186 -26.204 1.00 86.62 165 ASP A CA 1
ATOM 1335 C C . ASP A 1 165 ? 6.393 32.739 -26.589 1.00 86.62 165 ASP A C 1
ATOM 1337 O O . ASP A 1 165 ? 5.496 31.900 -26.624 1.00 86.62 165 ASP A O 1
ATOM 1341 N N . ASN A 1 166 ? 7.668 32.415 -26.831 1.00 90.00 166 ASN A N 1
ATOM 1342 C CA . ASN A 1 166 ? 8.082 31.044 -27.139 1.00 90.00 166 ASN A CA 1
ATOM 1343 C C . ASN A 1 166 ? 8.244 30.180 -25.878 1.00 90.00 166 ASN A C 1
ATOM 1345 O O . ASN A 1 166 ? 8.517 28.984 -25.989 1.00 90.00 166 ASN A O 1
ATOM 1349 N N . ILE A 1 167 ? 8.109 30.769 -24.684 1.00 92.56 167 ILE A N 1
ATOM 1350 C CA . ILE A 1 167 ? 8.338 30.106 -23.399 1.00 92.56 167 ILE A CA 1
ATOM 1351 C C . ILE A 1 167 ? 7.023 30.052 -22.623 1.00 92.56 167 ILE A C 1
ATOM 1353 O O . ILE A 1 167 ? 6.458 31.089 -22.273 1.00 92.56 167 ILE A O 1
ATOM 1357 N N . LEU A 1 168 ? 6.564 28.847 -22.286 1.00 93.38 168 LEU A N 1
ATOM 1358 C CA . LEU A 1 168 ? 5.442 28.648 -21.370 1.00 93.38 168 LEU A CA 1
ATOM 1359 C C . LEU A 1 168 ? 5.917 28.397 -19.944 1.00 93.38 168 LEU A C 1
ATOM 1361 O O . LEU A 1 168 ? 6.902 27.698 -19.700 1.00 93.38 168 LEU A O 1
ATOM 1365 N N . VAL A 1 169 ? 5.149 28.924 -18.996 1.00 92.69 169 VAL A N 1
ATOM 1366 C CA . VAL A 1 169 ? 5.251 28.625 -17.571 1.00 92.69 169 VAL A CA 1
ATOM 1367 C C . VAL A 1 169 ? 4.165 27.608 -17.225 1.00 92.69 169 VAL A C 1
ATOM 1369 O O . VAL A 1 169 ? 2.970 27.907 -17.306 1.00 92.69 169 VAL A O 1
ATOM 1372 N N . ARG A 1 170 ? 4.575 26.391 -16.855 1.00 90.38 170 ARG A N 1
ATOM 1373 C CA . ARG A 1 170 ? 3.670 25.323 -16.406 1.00 90.38 170 ARG A CA 1
ATOM 1374 C C . ARG A 1 170 ? 3.051 25.673 -15.052 1.00 90.38 170 ARG A C 1
ATOM 1376 O O . ARG A 1 170 ? 3.544 26.535 -14.325 1.00 90.38 170 ARG A O 1
ATOM 1383 N N . LYS A 1 171 ? 1.997 24.956 -14.652 1.00 79.75 171 LYS A N 1
ATOM 1384 C CA . LYS A 1 171 ? 1.315 25.170 -13.354 1.00 79.75 171 LYS A CA 1
ATOM 1385 C C . LYS A 1 171 ? 2.227 25.018 -12.128 1.00 79.75 171 LYS A C 1
ATOM 1387 O O . LYS A 1 171 ? 1.987 25.668 -11.116 1.00 79.75 171 LYS A O 1
ATOM 1392 N N . ASP A 1 172 ? 3.261 24.183 -12.207 1.00 75.38 172 ASP A N 1
ATOM 1393 C CA . ASP A 1 172 ? 4.281 24.014 -11.157 1.00 75.38 172 ASP A CA 1
ATOM 1394 C C . ASP A 1 172 ? 5.375 25.106 -11.188 1.00 75.38 172 ASP A C 1
ATOM 1396 O O . ASP A 1 172 ? 6.301 25.129 -10.366 1.00 75.38 172 ASP A O 1
ATOM 1400 N N . GLY A 1 173 ? 5.261 26.024 -12.148 1.00 80.88 173 GLY A N 1
ATOM 1401 C CA . GLY A 1 173 ? 6.163 27.124 -12.414 1.00 80.88 173 GLY A CA 1
ATOM 1402 C C . GLY A 1 173 ? 7.410 26.748 -13.216 1.00 80.88 173 GLY A C 1
ATOM 1403 O O . GLY A 1 173 ? 8.248 27.621 -13.427 1.00 80.88 173 GLY A O 1
ATOM 1404 N N . SER A 1 174 ? 7.574 25.488 -13.640 1.00 87.81 174 SER A N 1
ATOM 1405 C CA . SER A 1 174 ? 8.647 25.082 -14.558 1.00 87.81 174 SER A CA 1
ATOM 1406 C C . SER A 1 174 ? 8.459 25.705 -15.947 1.00 87.81 174 SER A C 1
ATOM 1408 O O . SER A 1 174 ? 7.347 26.066 -16.330 1.00 87.81 174 SER A O 1
ATOM 1410 N N . LEU A 1 175 ? 9.554 25.851 -16.698 1.00 93.44 175 LEU A N 1
ATOM 1411 C CA . LEU A 1 175 ? 9.547 26.486 -18.018 1.00 93.44 175 LEU A CA 1
ATOM 1412 C C . LEU A 1 175 ? 9.601 25.437 -19.134 1.00 93.44 175 LEU A C 1
ATOM 1414 O O . LEU A 1 175 ? 10.237 24.394 -18.967 1.00 93.44 175 LEU A O 1
ATOM 1418 N N . ALA A 1 176 ? 8.955 25.724 -20.260 1.00 93.19 176 ALA A N 1
ATOM 1419 C CA . ALA A 1 176 ? 8.981 24.910 -21.472 1.00 93.19 176 ALA A CA 1
ATOM 1420 C C . ALA A 1 176 ? 9.124 25.805 -22.705 1.00 93.19 176 ALA A C 1
ATOM 1422 O O . ALA A 1 176 ? 8.407 26.795 -22.820 1.00 93.19 176 ALA A O 1
ATOM 1423 N N . LEU A 1 177 ? 10.005 25.444 -23.631 1.00 91.81 177 LEU A N 1
ATOM 1424 C CA . LEU A 1 177 ? 10.069 26.022 -24.966 1.00 91.81 177 LEU A CA 1
ATOM 1425 C C . LEU A 1 177 ? 9.023 25.329 -25.850 1.00 91.81 177 LEU A C 1
ATOM 1427 O O . LEU A 1 177 ? 8.962 24.098 -25.888 1.00 91.81 177 LEU A O 1
ATOM 1431 N N . VAL A 1 178 ? 8.175 26.109 -26.518 1.00 87.56 178 VAL A N 1
ATOM 1432 C CA . VAL A 1 178 ? 7.020 25.580 -27.274 1.00 87.56 178 VAL A CA 1
ATOM 1433 C C . VAL A 1 178 ? 6.967 26.025 -28.729 1.00 87.56 178 VAL A C 1
ATOM 1435 O O . VAL A 1 178 ? 6.164 25.505 -29.498 1.00 87.56 178 VAL A O 1
ATOM 1438 N N . ASP A 1 179 ? 7.823 26.966 -29.113 1.00 86.00 179 ASP A N 1
ATOM 1439 C CA . ASP A 1 179 ? 7.999 27.361 -30.501 1.00 86.00 179 ASP A CA 1
ATOM 1440 C C . ASP A 1 179 ? 9.446 27.102 -30.905 1.00 86.00 179 ASP A C 1
ATOM 1442 O O . ASP A 1 179 ? 10.365 27.370 -30.135 1.00 86.00 179 ASP A O 1
ATOM 1446 N N . TYR A 1 180 ? 9.609 26.522 -32.088 1.00 87.81 180 TYR A N 1
ATOM 1447 C CA . TYR A 1 180 ? 10.890 26.062 -32.627 1.00 87.81 180 TYR A CA 1
ATOM 1448 C C . TYR A 1 180 ? 11.194 26.726 -33.976 1.00 87.81 180 TYR A C 1
ATOM 1450 O O . TYR A 1 180 ? 12.177 26.380 -34.637 1.00 87.81 180 TYR A O 1
ATOM 1458 N N . ASP A 1 181 ? 10.355 27.682 -34.392 1.00 82.62 181 ASP A N 1
ATOM 1459 C CA . ASP A 1 181 ? 10.618 28.509 -35.563 1.00 82.62 181 ASP A CA 1
ATOM 1460 C C . ASP A 1 181 ? 11.958 29.248 -35.391 1.00 82.62 181 ASP A C 1
ATOM 1462 O O . ASP A 1 181 ? 12.267 29.820 -34.345 1.00 82.62 181 ASP A O 1
ATOM 1466 N N . GLY A 1 182 ? 12.805 29.179 -36.420 1.00 79.12 182 GLY A N 1
ATOM 1467 C CA . GLY A 1 182 ? 14.128 29.803 -36.391 1.00 79.12 182 GLY A CA 1
ATOM 1468 C C . GLY A 1 182 ? 15.157 29.098 -35.499 1.00 79.12 182 GLY A C 1
ATOM 1469 O O . GLY A 1 182 ? 16.190 29.698 -35.202 1.00 79.12 182 GLY A O 1
ATOM 1470 N N . MET A 1 183 ? 14.925 27.851 -35.066 1.00 88.25 183 MET A N 1
ATOM 1471 C CA . MET A 1 183 ? 15.947 27.053 -34.380 1.00 88.25 183 MET A CA 1
ATOM 1472 C C . MET A 1 183 ? 17.071 26.628 -35.342 1.00 88.25 183 MET A C 1
ATOM 1474 O O . MET A 1 183 ? 16.831 26.249 -36.487 1.00 88.25 183 MET A O 1
ATOM 1478 N N . PHE A 1 184 ? 18.305 26.678 -34.848 1.00 87.00 184 PHE A N 1
ATOM 1479 C CA . PHE A 1 184 ? 19.507 26.171 -35.495 1.00 87.00 184 PHE A CA 1
ATOM 1480 C C . PHE A 1 184 ? 19.983 24.930 -34.764 1.00 87.00 184 PHE A C 1
ATOM 1482 O O . PHE A 1 184 ? 20.222 24.972 -33.559 1.00 87.00 184 PHE A O 1
ATOM 1489 N N . VAL A 1 185 ? 20.191 23.851 -35.504 1.00 89.12 185 VAL A N 1
ATOM 1490 C CA . VAL A 1 185 ? 20.776 22.604 -35.002 1.00 89.12 185 VAL A CA 1
ATOM 1491 C C . VAL A 1 185 ? 22.075 22.296 -35.761 1.00 89.12 185 VAL A C 1
ATOM 1493 O O . VAL A 1 185 ? 22.262 22.824 -36.860 1.00 89.12 185 VAL A O 1
ATOM 1496 N N . PRO A 1 186 ? 22.992 21.466 -35.226 1.00 87.50 186 PRO A N 1
ATOM 1497 C CA . PRO A 1 186 ? 24.320 21.240 -35.812 1.00 87.50 186 PRO A CA 1
ATOM 1498 C C . PRO A 1 186 ? 24.338 20.897 -37.308 1.00 87.50 186 PRO A C 1
ATOM 1500 O O . PRO A 1 186 ? 25.246 21.305 -38.033 1.00 87.50 186 PRO A O 1
ATOM 1503 N N . THR A 1 187 ? 23.320 20.188 -37.795 1.00 87.44 187 THR A N 1
ATOM 1504 C CA . THR A 1 187 ? 23.156 19.810 -39.209 1.00 87.44 187 THR A CA 1
ATOM 1505 C C . THR A 1 187 ? 22.856 20.984 -40.153 1.00 87.44 187 THR A C 1
ATOM 1507 O O . THR A 1 187 ? 22.853 20.799 -41.369 1.00 87.44 187 THR A O 1
ATOM 1510 N N . MET A 1 188 ? 22.651 22.199 -39.630 1.00 87.94 188 MET A N 1
ATOM 1511 C CA . MET A 1 188 ? 22.367 23.426 -40.392 1.00 87.94 188 MET A CA 1
ATOM 1512 C C . MET A 1 188 ? 23.592 24.336 -40.588 1.00 87.94 188 MET A C 1
ATOM 1514 O O . MET A 1 188 ? 23.451 25.452 -41.079 1.00 87.94 188 MET A O 1
ATOM 1518 N N . LYS A 1 189 ? 24.801 23.880 -40.237 1.00 80.56 189 LYS A N 1
ATOM 1519 C CA . LYS A 1 189 ? 26.023 24.706 -40.138 1.00 80.56 189 LYS A CA 1
ATOM 1520 C C . LYS A 1 189 ? 26.437 25.503 -41.385 1.00 80.56 189 LYS A C 1
ATOM 1522 O O . LYS A 1 189 ? 27.185 26.468 -41.262 1.00 80.56 189 LYS A O 1
ATOM 1527 N N . GLU A 1 190 ? 25.956 25.130 -42.567 1.00 78.31 190 GLU A N 1
ATOM 1528 C CA . GLU A 1 190 ? 26.253 25.817 -43.835 1.00 78.31 190 GLU A CA 1
ATOM 1529 C C . GLU A 1 190 ? 25.086 26.683 -44.356 1.00 78.31 190 GLU A C 1
ATOM 1531 O O . GLU A 1 190 ? 25.195 27.310 -45.412 1.00 78.31 190 GLU A O 1
ATOM 1536 N N . GLU A 1 191 ? 23.965 26.742 -43.631 1.00 78.56 191 GLU A N 1
ATOM 1537 C CA . GLU A 1 191 ? 22.780 27.521 -44.000 1.00 78.56 191 GLU A CA 1
ATOM 1538 C C . GLU A 1 191 ? 22.820 28.946 -43.411 1.00 78.56 191 GLU A C 1
ATOM 1540 O O . GLU A 1 191 ? 23.383 29.189 -42.346 1.00 78.56 191 GLU A O 1
ATOM 1545 N N . ARG A 1 192 ? 22.202 29.918 -44.102 1.00 72.44 192 ARG A N 1
ATOM 1546 C CA . ARG A 1 192 ? 22.029 31.288 -43.577 1.00 72.44 192 ARG A CA 1
ATOM 1547 C C . ARG A 1 192 ? 20.846 31.375 -42.617 1.00 72.44 192 ARG A C 1
ATOM 1549 O O . ARG A 1 192 ? 19.878 30.626 -42.756 1.00 72.44 192 ARG A O 1
ATOM 1556 N N . ALA A 1 193 ? 20.885 32.360 -41.716 1.00 68.25 193 ALA A N 1
ATOM 1557 C CA . ALA A 1 193 ? 19.782 32.645 -40.809 1.00 68.25 193 ALA A CA 1
ATOM 1558 C C . ALA A 1 193 ? 18.486 32.910 -41.573 1.00 68.25 193 ALA A C 1
ATOM 1560 O O . ALA A 1 193 ? 18.442 33.731 -42.491 1.00 68.25 193 ALA A O 1
ATOM 1561 N N . ARG A 1 194 ? 17.412 32.245 -41.155 1.00 69.50 194 ARG A N 1
ATOM 1562 C CA . ARG A 1 194 ? 16.068 32.489 -41.695 1.00 69.50 194 ARG A CA 1
ATOM 1563 C C . ARG A 1 194 ? 15.335 33.570 -40.916 1.00 69.50 194 ARG A C 1
ATOM 1565 O O . ARG A 1 194 ? 14.519 34.288 -41.485 1.00 69.50 194 ARG A O 1
ATOM 1572 N N . GLU A 1 195 ? 15.691 33.723 -39.645 1.00 71.94 195 GLU A N 1
ATOM 1573 C CA . GLU A 1 195 ? 15.194 34.771 -38.771 1.00 71.94 195 GLU A CA 1
ATOM 1574 C C . GLU A 1 195 ? 16.360 35.515 -38.121 1.00 71.94 195 GLU A C 1
ATOM 1576 O O . GLU A 1 195 ? 17.302 34.919 -37.600 1.00 71.94 195 GLU A O 1
ATOM 1581 N N . ILE A 1 196 ? 16.290 36.845 -38.153 1.00 77.31 196 ILE A N 1
ATOM 1582 C CA . ILE A 1 196 ? 17.273 37.731 -37.507 1.00 77.31 196 ILE A CA 1
ATOM 1583 C C . ILE A 1 196 ? 16.907 37.930 -36.016 1.00 77.31 196 ILE A C 1
ATOM 1585 O O . ILE A 1 196 ? 17.654 38.544 -35.261 1.00 77.31 196 ILE A O 1
ATOM 1589 N N . GLY A 1 197 ? 15.760 37.398 -35.578 1.00 81.50 197 GLY A N 1
ATOM 1590 C CA . GLY A 1 197 ? 15.189 37.588 -34.247 1.00 81.50 197 GLY A CA 1
ATOM 1591 C C . GLY A 1 197 ? 14.322 38.846 -34.133 1.00 81.50 197 GLY A C 1
ATOM 1592 O O . GLY A 1 197 ? 14.334 39.730 -34.998 1.00 81.50 197 GLY A O 1
ATOM 1593 N N . SER A 1 198 ? 13.564 38.934 -33.051 1.00 87.69 198 SER A N 1
ATOM 1594 C CA . SER A 1 198 ? 12.604 39.993 -32.767 1.00 87.69 198 SER A CA 1
ATOM 1595 C C . SER A 1 198 ? 13.349 41.264 -32.349 1.00 87.69 198 SER A C 1
ATOM 1597 O O . SER A 1 198 ? 14.239 41.181 -31.498 1.00 87.69 198 SER A O 1
ATOM 1599 N N . PRO A 1 199 ? 13.027 42.445 -32.918 1.00 87.50 199 PRO A N 1
ATOM 1600 C CA . PRO A 1 199 ? 13.794 43.674 -32.700 1.00 87.50 199 PRO A CA 1
ATOM 1601 C C . PRO A 1 199 ? 14.036 44.048 -31.234 1.00 87.50 199 PRO A C 1
ATOM 1603 O O . PRO A 1 199 ? 15.107 44.561 -30.931 1.00 87.50 199 PRO A O 1
ATOM 1606 N N . ASP A 1 200 ? 13.081 43.765 -30.345 1.00 89.12 200 ASP A N 1
ATOM 1607 C CA . ASP A 1 200 ? 13.156 44.102 -28.916 1.00 89.12 200 ASP A CA 1
ATOM 1608 C C . ASP A 1 200 ? 13.983 43.114 -28.078 1.00 89.12 200 ASP A C 1
ATOM 1610 O O . ASP A 1 200 ? 14.227 43.356 -26.899 1.00 89.12 200 ASP A O 1
ATOM 1614 N N . TYR A 1 201 ? 14.432 42.011 -28.676 1.00 89.62 201 TYR A N 1
ATOM 1615 C CA . TYR A 1 201 ? 15.164 40.954 -27.977 1.00 89.62 201 TYR A CA 1
ATOM 1616 C C . TYR A 1 201 ? 16.493 40.596 -28.643 1.00 89.62 201 TYR A C 1
ATOM 1618 O O . TYR A 1 201 ? 17.360 40.036 -27.985 1.00 89.62 201 TYR A O 1
ATOM 1626 N N . ARG A 1 202 ? 16.704 40.920 -29.920 1.00 88.56 202 ARG A N 1
ATOM 1627 C CA . ARG A 1 202 ? 17.961 40.629 -30.629 1.00 88.56 202 ARG A CA 1
ATOM 1628 C C . ARG A 1 202 ? 19.029 41.703 -30.425 1.00 88.56 202 ARG A C 1
ATOM 1630 O O . ARG A 1 202 ? 18.707 42.876 -30.225 1.00 88.56 202 ARG A O 1
ATOM 1637 N N . HIS A 1 203 ? 20.297 41.334 -30.605 1.00 89.25 203 HIS A N 1
ATOM 1638 C CA . HIS A 1 203 ? 21.390 42.309 -30.619 1.00 89.25 203 HIS A CA 1
ATOM 1639 C C . HIS A 1 203 ? 21.222 43.364 -31.751 1.00 89.25 203 HIS A C 1
ATOM 1641 O O . HIS A 1 203 ? 20.914 42.991 -32.888 1.00 89.25 203 HIS A O 1
ATOM 1647 N N . PRO A 1 204 ? 21.444 44.681 -31.515 1.00 87.00 204 PRO A N 1
ATOM 1648 C CA . PRO A 1 204 ? 21.196 45.738 -32.513 1.00 87.00 204 PRO A CA 1
ATOM 1649 C C . PRO A 1 204 ? 22.003 45.636 -33.805 1.00 87.00 204 PRO A C 1
ATOM 1651 O O . PRO A 1 204 ? 21.557 46.125 -34.843 1.00 87.00 204 PRO A O 1
ATOM 1654 N N . LEU A 1 205 ? 23.194 45.039 -33.729 1.00 85.56 205 LEU A N 1
ATOM 1655 C CA . LEU A 1 205 ? 24.097 44.859 -34.867 1.00 85.56 205 LEU A CA 1
ATOM 1656 C C . LEU A 1 205 ? 23.939 43.490 -35.545 1.00 85.56 205 LEU A C 1
ATOM 1658 O O . LEU A 1 205 ? 24.657 43.224 -36.504 1.00 85.56 205 LEU A O 1
ATOM 1662 N N . ARG A 1 206 ? 23.015 42.640 -35.072 1.00 85.56 206 ARG A N 1
ATOM 1663 C CA . ARG A 1 206 ? 22.797 41.301 -35.625 1.00 85.56 206 ARG A CA 1
ATOM 1664 C C . ARG A 1 206 ? 22.254 41.381 -37.052 1.00 85.56 206 ARG A C 1
ATOM 1666 O O . ARG A 1 206 ? 21.242 42.031 -37.320 1.00 85.56 206 ARG A O 1
ATOM 1673 N N . THR A 1 207 ? 22.918 40.670 -37.948 1.00 84.19 207 THR A N 1
ATOM 1674 C CA . THR A 1 207 ? 22.573 40.481 -39.359 1.00 84.19 207 THR A CA 1
ATOM 1675 C C . THR A 1 207 ? 22.196 39.022 -39.632 1.00 84.19 207 THR A C 1
ATOM 1677 O O . THR A 1 207 ? 22.344 38.150 -38.774 1.00 84.19 207 THR A O 1
ATOM 1680 N N . ASP A 1 208 ? 21.710 38.726 -40.838 1.00 77.19 208 ASP A N 1
ATOM 1681 C CA . ASP A 1 208 ? 21.404 37.361 -41.287 1.00 77.19 208 ASP A CA 1
ATOM 1682 C C . ASP A 1 208 ? 22.650 36.460 -41.414 1.00 77.19 208 ASP A C 1
ATOM 1684 O O . ASP A 1 208 ? 22.517 35.239 -41.494 1.00 77.19 208 ASP A O 1
ATOM 1688 N N . SER A 1 209 ? 23.858 37.037 -41.405 1.00 77.56 209 SER A N 1
ATOM 1689 C CA . SER A 1 209 ? 25.123 36.289 -41.397 1.00 77.56 209 SER A CA 1
ATOM 1690 C C . SER A 1 209 ? 25.647 35.921 -40.008 1.00 77.56 209 SER A C 1
ATOM 1692 O O . SER A 1 209 ? 26.593 35.143 -39.927 1.00 77.56 209 SER A O 1
ATOM 1694 N N . ASP A 1 210 ? 25.062 36.455 -38.932 1.00 75.62 210 ASP A N 1
ATOM 1695 C CA . ASP A 1 210 ? 25.607 36.277 -37.579 1.00 75.62 210 ASP A CA 1
ATOM 1696 C C . ASP A 1 210 ? 25.055 35.041 -36.852 1.00 75.62 210 ASP A C 1
ATOM 1698 O O . ASP A 1 210 ? 25.646 34.614 -35.868 1.00 75.62 210 ASP A O 1
ATOM 1702 N N . PHE A 1 211 ? 23.947 34.453 -37.318 1.00 71.94 211 PHE A N 1
ATOM 1703 C CA . PHE A 1 211 ? 23.297 33.303 -36.676 1.00 71.94 211 PHE A CA 1
ATOM 1704 C C . PHE A 1 211 ? 24.068 31.991 -36.880 1.00 71.94 211 PHE A C 1
ATOM 1706 O O . PHE A 1 211 ? 24.403 31.642 -38.012 1.00 71.94 211 PHE A O 1
ATOM 1713 N N . ASN A 1 212 ? 24.315 31.254 -35.796 1.00 77.62 212 ASN A N 1
ATOM 1714 C CA . ASN A 1 212 ? 25.091 30.010 -35.790 1.00 77.62 212 ASN A CA 1
ATOM 1715 C C . ASN A 1 212 ? 24.624 29.058 -34.665 1.00 77.62 212 ASN A C 1
ATOM 1717 O O . ASN A 1 212 ? 23.545 29.246 -34.104 1.00 77.62 212 ASN A O 1
ATOM 1721 N N . GLU A 1 213 ? 25.433 28.049 -34.319 1.00 79.81 213 GLU A N 1
ATOM 1722 C CA . GLU A 1 213 ? 25.161 27.073 -33.247 1.00 79.81 213 GLU A CA 1
ATOM 1723 C C . GLU A 1 213 ? 25.029 27.662 -31.833 1.00 79.81 213 GLU A C 1
ATOM 1725 O O . GLU A 1 213 ? 24.825 26.919 -30.872 1.00 79.81 213 GLU A O 1
ATOM 1730 N N . HIS A 1 214 ? 25.169 28.976 -31.671 1.00 85.00 214 HIS A N 1
ATOM 1731 C CA . HIS A 1 214 ? 25.118 29.649 -30.386 1.00 85.00 214 HIS A CA 1
ATOM 1732 C C . HIS A 1 214 ? 23.927 30.595 -30.297 1.00 85.00 214 HIS A C 1
ATOM 1734 O O . HIS A 1 214 ? 23.605 31.350 -31.215 1.00 85.00 214 HIS A O 1
ATOM 1740 N N . ILE A 1 215 ? 23.238 30.510 -29.163 1.00 86.06 215 ILE A N 1
ATOM 1741 C CA . ILE A 1 215 ? 22.081 31.344 -28.871 1.00 86.06 215 ILE A CA 1
ATOM 1742 C C . ILE A 1 215 ? 22.519 32.782 -28.613 1.00 86.06 215 ILE A C 1
ATOM 1744 O O . ILE A 1 215 ? 23.559 33.008 -28.016 1.00 86.06 215 ILE A O 1
ATOM 1748 N N . ASP A 1 216 ? 21.713 33.752 -29.040 1.00 86.19 216 ASP A N 1
ATOM 1749 C CA . ASP A 1 216 ? 22.012 35.171 -28.851 1.00 86.19 216 ASP A CA 1
ATOM 1750 C C . ASP A 1 216 ? 22.120 35.517 -27.351 1.00 86.19 216 ASP A C 1
ATOM 1752 O O . ASP A 1 216 ? 21.123 35.668 -26.637 1.00 86.19 216 ASP A O 1
ATOM 1756 N N . ASP A 1 217 ? 23.363 35.631 -26.879 1.00 86.56 217 ASP A N 1
ATOM 1757 C CA . ASP A 1 217 ? 23.734 36.039 -25.524 1.00 86.56 217 ASP A CA 1
ATOM 1758 C C . ASP A 1 217 ? 23.015 37.321 -25.091 1.00 86.56 217 ASP A C 1
ATOM 1760 O O . ASP A 1 217 ? 22.601 37.453 -23.934 1.00 86.56 217 ASP A O 1
ATOM 1764 N N . PHE A 1 218 ? 22.832 38.261 -26.024 1.00 89.88 218 PHE A N 1
ATOM 1765 C CA . PHE A 1 218 ? 22.145 39.516 -25.759 1.00 89.88 218 PHE A CA 1
ATOM 1766 C C . PHE A 1 218 ? 20.661 39.287 -25.479 1.00 89.88 218 PHE A C 1
ATOM 1768 O O . PHE A 1 218 ? 20.127 39.848 -24.523 1.00 89.88 218 PHE A O 1
ATOM 1775 N N . THR A 1 219 ? 20.006 38.404 -26.233 1.00 89.94 219 THR A N 1
ATOM 1776 C CA . THR A 1 219 ? 18.607 38.025 -26.002 1.00 89.94 219 THR A CA 1
ATOM 1777 C C . THR A 1 219 ? 18.387 37.448 -24.612 1.00 89.94 219 THR A C 1
ATOM 1779 O O . THR A 1 219 ? 17.477 37.865 -23.888 1.00 89.94 219 THR A O 1
ATOM 1782 N N . ILE A 1 220 ? 19.258 36.529 -24.199 1.00 91.94 220 ILE A N 1
ATOM 1783 C CA . ILE A 1 220 ? 19.204 35.942 -22.861 1.00 91.94 220 ILE A CA 1
ATOM 1784 C C . ILE A 1 220 ? 19.436 37.014 -21.790 1.00 91.94 220 ILE A C 1
ATOM 1786 O O . ILE A 1 220 ? 18.706 37.058 -20.795 1.00 91.94 220 ILE A O 1
ATOM 1790 N N . ALA A 1 221 ? 20.417 37.897 -21.996 1.00 92.06 221 ALA A N 1
ATOM 1791 C CA . ALA A 1 221 ? 20.738 38.966 -21.059 1.00 92.06 221 ALA A CA 1
ATOM 1792 C C . ALA A 1 221 ? 19.582 39.968 -20.894 1.00 92.06 221 ALA A C 1
ATOM 1794 O O . ALA A 1 221 ? 19.257 40.339 -19.766 1.00 92.06 221 ALA A O 1
ATOM 1795 N N . VAL A 1 222 ? 18.919 40.357 -21.989 1.00 92.62 222 VAL A N 1
ATOM 1796 C CA . VAL A 1 222 ? 17.763 41.267 -21.980 1.00 92.62 222 VAL A CA 1
ATOM 1797 C C . VAL A 1 222 ? 16.605 40.677 -21.179 1.00 92.62 222 VAL A C 1
ATOM 1799 O O . VAL A 1 222 ? 16.055 41.361 -20.311 1.00 92.62 222 VAL A O 1
ATOM 1802 N N . ILE A 1 223 ? 16.244 39.411 -21.415 1.00 93.81 223 ILE A N 1
ATOM 1803 C CA . ILE A 1 223 ? 15.131 38.768 -20.702 1.00 93.81 223 ILE A CA 1
ATOM 1804 C C . ILE A 1 223 ? 15.490 38.560 -19.222 1.00 93.81 223 ILE A C 1
ATOM 1806 O O . ILE A 1 223 ? 14.688 38.889 -18.347 1.00 93.81 223 ILE A O 1
ATOM 1810 N N . ALA A 1 224 ? 16.704 38.090 -18.914 1.00 93.88 224 ALA A N 1
ATOM 1811 C CA . ALA A 1 224 ? 17.141 37.862 -17.535 1.00 93.88 224 ALA A CA 1
ATOM 1812 C C . ALA A 1 224 ? 17.191 39.163 -16.714 1.00 93.88 224 ALA A C 1
ATOM 1814 O O . ALA A 1 224 ? 16.683 39.198 -15.589 1.00 93.88 224 ALA A O 1
ATOM 1815 N N . LEU A 1 225 ? 17.748 40.240 -17.283 1.00 93.56 225 LEU A N 1
ATOM 1816 C CA . LEU A 1 225 ? 17.782 41.560 -16.652 1.00 93.56 225 LEU A CA 1
ATOM 1817 C C . LEU A 1 225 ? 16.365 42.102 -16.434 1.00 93.56 225 LEU A C 1
ATOM 1819 O O . LEU A 1 225 ? 16.054 42.575 -15.341 1.00 93.56 225 LEU A O 1
ATOM 1823 N N . SER A 1 226 ? 15.494 41.972 -17.437 1.00 93.44 226 SER A N 1
ATOM 1824 C CA . SER A 1 226 ? 14.100 42.423 -17.360 1.00 93.44 226 SER A CA 1
ATOM 1825 C C . SER A 1 226 ? 13.328 41.709 -16.246 1.00 93.44 226 SER A C 1
ATOM 1827 O O . SER A 1 226 ? 12.694 42.365 -15.419 1.00 93.44 226 SER A O 1
ATOM 1829 N N . LEU A 1 227 ? 13.425 40.376 -16.162 1.00 93.88 227 LEU A N 1
ATOM 1830 C CA . LEU A 1 227 ? 12.767 39.584 -15.116 1.00 93.88 227 LEU A CA 1
ATOM 1831 C C . LEU A 1 227 ? 13.266 39.951 -13.714 1.00 93.88 227 LEU A C 1
ATOM 1833 O O . LEU A 1 227 ? 12.459 40.101 -12.794 1.00 93.88 227 LEU A O 1
ATOM 1837 N N . LYS A 1 228 ? 14.582 40.130 -13.539 1.00 93.06 228 LYS A N 1
ATOM 1838 C CA . LYS A 1 228 ? 15.162 40.498 -12.241 1.00 93.06 228 LYS A CA 1
ATOM 1839 C C . LYS A 1 228 ? 14.781 41.922 -11.830 1.00 93.06 228 LYS A C 1
ATOM 1841 O O . LYS A 1 228 ? 14.427 42.131 -10.669 1.00 93.06 228 LYS A O 1
ATOM 1846 N N . ALA A 1 229 ? 14.805 42.879 -12.758 1.00 92.56 229 ALA A N 1
ATOM 1847 C CA . ALA A 1 229 ? 14.390 44.256 -12.499 1.00 92.56 229 ALA A CA 1
ATOM 1848 C C . ALA A 1 229 ? 12.911 44.325 -12.082 1.00 92.56 229 ALA A C 1
ATOM 1850 O O . ALA A 1 229 ? 12.594 44.935 -11.063 1.00 92.56 229 ALA A O 1
ATOM 1851 N N . ILE A 1 230 ? 12.026 43.611 -12.791 1.00 92.31 230 ILE A N 1
ATOM 1852 C CA . ILE A 1 230 ? 10.597 43.519 -12.447 1.00 92.31 230 ILE A CA 1
ATOM 1853 C C . ILE A 1 230 ? 10.389 42.815 -11.098 1.00 92.31 230 ILE A C 1
ATOM 1855 O O . ILE A 1 230 ? 9.529 43.219 -10.321 1.00 92.31 230 ILE A O 1
ATOM 1859 N N . ALA A 1 231 ? 11.176 41.786 -10.771 1.00 91.75 231 ALA A N 1
ATOM 1860 C CA . ALA A 1 231 ? 11.077 41.118 -9.473 1.00 91.75 231 ALA A CA 1
ATOM 1861 C C . ALA A 1 231 ? 11.440 42.044 -8.295 1.00 91.75 231 ALA A C 1
ATOM 1863 O O . ALA A 1 231 ? 10.851 41.941 -7.214 1.00 91.75 231 ALA A O 1
ATOM 1864 N N . LEU A 1 232 ? 12.393 42.959 -8.494 1.00 90.31 232 LEU A N 1
ATOM 1865 C CA . LEU A 1 232 ? 12.794 43.945 -7.489 1.00 90.31 232 LEU A CA 1
ATOM 1866 C C . LEU A 1 232 ? 11.777 45.088 -7.384 1.00 90.31 232 LEU A C 1
ATOM 1868 O O . LEU A 1 232 ? 11.322 45.410 -6.274 1.00 90.31 232 LEU A O 1
ATOM 1872 N N . ASP A 1 233 ? 11.366 45.633 -8.528 1.00 91.12 233 ASP A N 1
ATOM 1873 C CA . ASP A 1 233 ? 10.359 46.683 -8.634 1.00 91.12 233 ASP A CA 1
ATOM 1874 C C . ASP A 1 233 ? 9.311 46.378 -9.724 1.00 91.12 233 ASP A C 1
ATOM 1876 O O . ASP A 1 233 ? 9.471 46.753 -10.891 1.00 91.12 233 ASP A O 1
ATOM 1880 N N . PRO A 1 234 ? 8.184 45.742 -9.345 1.00 88.69 234 PRO A N 1
ATOM 1881 C CA . PRO A 1 234 ? 7.126 45.410 -10.293 1.00 88.69 234 PRO A CA 1
ATOM 1882 C C . PRO A 1 234 ? 6.454 46.624 -10.947 1.00 88.69 234 PRO A C 1
ATOM 1884 O O . PRO A 1 234 ? 5.791 46.463 -11.972 1.00 88.69 234 PRO A O 1
ATOM 1887 N N . GLN A 1 235 ? 6.606 47.838 -10.394 1.00 86.06 235 GLN A N 1
ATOM 1888 C CA . GLN A 1 235 ? 6.019 49.044 -10.990 1.00 86.06 235 GLN A CA 1
ATOM 1889 C C . GLN A 1 235 ? 6.688 49.427 -12.313 1.00 86.06 235 GLN A C 1
ATOM 1891 O O . GLN A 1 235 ? 6.044 50.062 -13.150 1.00 86.06 235 GLN A O 1
ATOM 1896 N N . LEU A 1 236 ? 7.927 48.978 -12.546 1.00 87.38 236 LEU A N 1
ATOM 1897 C CA . LEU A 1 236 ? 8.640 49.209 -13.801 1.00 87.38 236 LEU A CA 1
ATOM 1898 C C . LEU A 1 236 ? 7.898 48.619 -15.009 1.00 87.38 236 LEU A C 1
ATOM 1900 O O . LEU A 1 236 ? 7.907 49.220 -16.082 1.00 87.38 236 LEU A O 1
ATOM 1904 N N . LYS A 1 237 ? 7.172 47.503 -14.833 1.00 85.00 237 LYS A N 1
ATOM 1905 C CA . LYS A 1 237 ? 6.377 46.901 -15.916 1.00 85.00 237 LYS A CA 1
ATOM 1906 C C . LYS A 1 237 ? 5.261 47.830 -16.405 1.00 85.00 237 LYS A C 1
ATOM 1908 O O . LYS A 1 237 ? 4.959 47.843 -17.593 1.00 85.00 237 LYS A O 1
ATOM 1913 N N . SER A 1 238 ? 4.674 48.619 -15.507 1.00 76.50 238 SER A N 1
ATOM 1914 C CA . SER A 1 238 ? 3.618 49.588 -15.832 1.00 76.50 238 SER A CA 1
ATOM 1915 C C . SER A 1 238 ? 4.148 50.839 -16.539 1.00 76.50 238 SER A C 1
ATOM 1917 O O . SER A 1 238 ? 3.366 51.573 -17.136 1.00 76.50 238 SER A O 1
ATOM 1919 N N . ALA A 1 239 ? 5.456 51.100 -16.449 1.00 70.62 239 ALA A N 1
ATOM 1920 C CA . ALA A 1 239 ? 6.128 52.229 -17.091 1.00 70.62 239 ALA A CA 1
ATOM 1921 C C . ALA A 1 239 ? 6.739 51.872 -18.461 1.00 70.62 239 ALA A C 1
ATOM 1923 O O . ALA A 1 239 ? 7.174 52.770 -19.181 1.00 70.62 239 ALA A O 1
ATOM 1924 N N . ALA A 1 240 ? 6.780 50.585 -18.823 1.00 73.25 240 ALA A N 1
ATOM 1925 C CA . ALA A 1 240 ? 7.248 50.127 -20.127 1.00 73.25 240 ALA A CA 1
ATOM 1926 C C . ALA A 1 240 ? 6.246 50.491 -21.238 1.00 73.25 240 ALA A C 1
ATOM 1928 O O . ALA A 1 240 ? 5.031 50.402 -21.060 1.00 73.25 240 ALA A O 1
ATOM 1929 N N . THR A 1 241 ? 6.755 50.909 -22.396 1.00 58.16 241 THR A N 1
ATOM 1930 C CA . THR A 1 241 ? 5.945 51.302 -23.555 1.00 58.16 241 THR A CA 1
ATOM 1931 C C . THR A 1 241 ? 5.755 50.131 -24.522 1.00 58.16 241 THR A C 1
ATOM 1933 O O . THR A 1 241 ? 6.740 49.559 -24.985 1.00 58.16 241 THR A O 1
ATOM 1936 N N . GLY A 1 242 ? 4.507 49.826 -24.894 1.00 62.47 242 GLY A N 1
ATOM 1937 C CA . GLY A 1 242 ? 4.178 48.802 -25.900 1.00 62.47 242 GLY A CA 1
ATOM 1938 C C . GLY A 1 242 ? 4.082 47.371 -25.351 1.00 62.47 242 GLY A C 1
ATOM 1939 O O . GLY A 1 242 ? 3.934 47.167 -24.148 1.00 62.47 242 GLY A O 1
ATOM 1940 N N . ASP A 1 243 ? 4.153 46.382 -26.247 1.00 62.56 243 ASP A N 1
ATOM 1941 C CA . ASP A 1 243 ? 4.002 44.947 -25.935 1.00 62.56 243 ASP A CA 1
ATOM 1942 C C . ASP A 1 243 ? 5.300 44.274 -25.429 1.00 62.56 243 ASP A C 1
ATOM 1944 O O . ASP A 1 243 ? 5.346 43.061 -25.243 1.00 62.56 243 ASP A O 1
ATOM 1948 N N . THR A 1 244 ? 6.361 45.043 -25.165 1.00 72.00 244 THR A N 1
ATOM 1949 C CA . THR A 1 244 ? 7.658 44.524 -24.698 1.00 72.00 244 THR A CA 1
ATOM 1950 C C . THR A 1 244 ? 7.630 44.125 -23.220 1.00 72.00 244 THR A C 1
ATOM 1952 O O . THR A 1 244 ? 6.859 44.653 -22.412 1.00 72.00 244 THR A O 1
ATOM 1955 N N . MET A 1 245 ? 8.497 43.186 -22.824 1.00 81.19 245 MET A N 1
ATOM 1956 C CA . MET A 1 245 ? 8.582 42.740 -21.425 1.00 81.19 245 MET A CA 1
ATOM 1957 C C . MET A 1 245 ? 9.036 43.876 -20.495 1.00 81.19 245 MET A C 1
ATOM 1959 O O . MET A 1 245 ? 8.343 44.146 -19.514 1.00 81.19 245 MET A O 1
ATOM 1963 N N . LEU A 1 246 ? 10.144 44.562 -20.808 1.00 87.94 246 LEU A N 1
ATOM 1964 C CA . LEU A 1 246 ? 10.596 45.750 -20.067 1.00 87.94 246 LEU A CA 1
ATOM 1965 C C . LEU A 1 246 ? 11.431 46.721 -20.915 1.00 87.94 246 LEU A C 1
ATOM 1967 O O . LEU A 1 246 ? 11.149 47.914 -20.911 1.00 87.94 246 LEU A O 1
ATOM 1971 N N . LEU A 1 247 ? 12.457 46.213 -21.606 1.00 89.00 247 LEU A N 1
ATOM 1972 C CA . LEU A 1 247 ? 13.333 46.988 -22.492 1.00 89.00 247 LEU A CA 1
ATOM 1973 C C . LEU A 1 247 ? 12.865 46.861 -23.947 1.00 89.00 247 LEU A C 1
ATOM 1975 O O . LEU A 1 247 ? 12.510 45.767 -24.383 1.00 89.00 247 LEU A O 1
ATOM 1979 N N . SER A 1 248 ? 12.884 47.970 -24.684 1.00 88.94 248 SER A N 1
ATOM 1980 C CA . SER A 1 248 ? 12.581 48.035 -26.120 1.00 88.94 248 SER A CA 1
ATOM 1981 C C . SER A 1 248 ? 13.844 48.183 -26.970 1.00 88.94 248 SER A C 1
ATOM 1983 O O . SER A 1 248 ? 14.902 48.563 -26.463 1.00 88.94 248 SER A O 1
ATOM 1985 N N . ALA A 1 249 ? 13.729 47.963 -28.283 1.00 87.50 249 ALA A N 1
ATOM 1986 C CA . ALA A 1 249 ? 14.828 48.143 -29.232 1.00 87.50 249 ALA A CA 1
ATOM 1987 C C . ALA A 1 249 ? 15.507 49.521 -29.143 1.00 87.50 249 ALA A C 1
ATOM 1989 O O . ALA A 1 249 ? 16.724 49.633 -29.305 1.00 87.50 249 ALA A O 1
ATOM 1990 N N . ASP A 1 250 ? 14.735 50.574 -28.878 1.00 86.81 250 ASP A N 1
ATOM 1991 C CA . ASP A 1 250 ? 15.262 51.935 -28.786 1.00 86.81 250 ASP A CA 1
ATOM 1992 C C . ASP A 1 250 ? 16.055 52.161 -27.489 1.00 86.81 250 ASP A C 1
ATOM 1994 O O . ASP A 1 250 ? 17.048 52.895 -27.501 1.00 86.81 250 ASP A O 1
ATOM 1998 N N . ASP A 1 251 ? 15.704 51.466 -26.398 1.00 88.31 251 ASP A N 1
ATOM 1999 C CA . ASP A 1 251 ? 16.394 51.590 -25.109 1.00 88.31 251 ASP A CA 1
ATOM 2000 C C . ASP A 1 251 ? 17.860 51.169 -25.196 1.00 88.31 251 ASP A C 1
ATOM 2002 O O . ASP A 1 251 ? 18.731 51.812 -24.614 1.00 88.31 251 ASP A O 1
ATOM 2006 N N . PHE A 1 252 ? 18.150 50.102 -25.937 1.00 88.62 252 PHE A N 1
ATOM 2007 C CA . PHE A 1 252 ? 19.504 49.567 -26.050 1.00 88.62 252 PHE A CA 1
ATOM 2008 C C . PHE A 1 252 ? 20.237 49.970 -27.338 1.00 88.62 252 PHE A C 1
ATOM 2010 O O . PHE A 1 252 ? 21.444 49.757 -27.437 1.00 88.62 252 PHE A O 1
ATOM 2017 N N . ARG A 1 253 ? 19.561 50.626 -28.293 1.00 86.50 253 ARG A N 1
ATOM 2018 C CA . ARG A 1 253 ? 20.223 51.360 -29.391 1.00 86.50 253 ARG A CA 1
ATOM 2019 C C . ARG A 1 253 ? 20.875 52.654 -28.915 1.00 86.50 253 ARG A C 1
ATOM 2021 O O . ARG A 1 253 ? 21.955 52.992 -29.393 1.00 86.50 253 ARG A O 1
ATOM 2028 N N . SER A 1 254 ? 20.253 53.326 -27.945 1.00 86.31 254 SER A N 1
ATOM 2029 C CA . SER A 1 254 ? 20.798 54.525 -27.301 1.00 86.31 254 SER A CA 1
ATOM 2030 C C . SER A 1 254 ? 20.761 54.401 -25.769 1.00 86.31 254 SER A C 1
ATOM 2032 O O . SER A 1 254 ? 20.012 55.129 -25.111 1.00 86.31 254 SER A O 1
ATOM 2034 N N . PRO A 1 255 ? 21.598 53.531 -25.158 1.00 85.56 255 PRO A N 1
ATOM 2035 C CA . PRO A 1 255 ? 21.546 53.259 -23.716 1.00 85.56 255 PRO A CA 1
ATOM 2036 C C . PRO A 1 255 ? 21.725 54.492 -22.827 1.00 85.56 255 PRO A C 1
ATOM 2038 O O . PRO A 1 255 ? 21.173 54.548 -21.732 1.00 85.56 255 PRO A O 1
ATOM 2041 N N . ALA A 1 256 ? 22.491 55.486 -23.292 1.00 84.00 256 ALA A N 1
ATOM 2042 C CA . ALA A 1 256 ? 22.713 56.740 -22.570 1.00 84.00 256 ALA A CA 1
ATOM 2043 C C . ALA A 1 256 ? 21.431 57.588 -22.446 1.00 84.00 256 ALA A C 1
ATOM 2045 O O . ALA A 1 256 ? 21.249 58.302 -21.456 1.00 84.00 256 ALA A O 1
ATOM 2046 N N . ASP A 1 257 ? 20.525 57.470 -23.418 1.00 87.00 257 ASP A N 1
ATOM 2047 C CA . ASP A 1 257 ? 19.304 58.267 -23.510 1.00 87.00 257 ASP A CA 1
ATOM 2048 C C . ASP A 1 257 ? 18.077 57.541 -22.928 1.00 87.00 257 ASP A C 1
ATOM 2050 O O . ASP A 1 257 ? 17.107 58.209 -22.550 1.00 87.00 257 ASP A O 1
ATOM 2054 N N . SER A 1 258 ? 18.142 56.216 -22.739 1.00 90.56 258 SER A N 1
ATOM 2055 C CA . SER A 1 258 ? 17.045 55.396 -22.200 1.00 90.56 258 SER A CA 1
ATOM 2056 C C . SER A 1 258 ? 16.623 55.811 -20.787 1.00 90.56 258 SER A C 1
ATOM 2058 O O . SER A 1 258 ? 17.400 55.792 -19.828 1.00 90.56 258 SER A O 1
ATOM 2060 N N . ALA A 1 259 ? 15.343 56.164 -20.644 1.00 86.69 259 ALA A N 1
ATOM 2061 C CA . ALA A 1 259 ? 14.743 56.426 -19.341 1.00 86.69 259 ALA A CA 1
ATOM 2062 C C . ALA A 1 259 ? 14.590 55.140 -18.518 1.00 86.69 259 ALA A C 1
ATOM 2064 O O . ALA A 1 259 ? 14.850 55.168 -17.318 1.00 86.69 259 ALA A O 1
ATOM 2065 N N . MET A 1 260 ? 14.243 54.016 -19.155 1.00 90.56 260 MET A N 1
ATOM 2066 C CA . MET A 1 260 ? 14.045 52.739 -18.468 1.00 90.56 260 MET A CA 1
ATOM 2067 C C . MET A 1 260 ? 15.355 52.194 -17.887 1.00 90.56 260 MET A C 1
ATOM 2069 O O . MET A 1 260 ? 15.393 51.814 -16.719 1.00 90.56 260 MET A O 1
ATOM 2073 N N . LEU A 1 261 ? 16.463 52.237 -18.640 1.00 90.38 261 LEU A N 1
ATOM 2074 C CA . LEU A 1 261 ? 17.774 51.826 -18.118 1.00 90.38 261 LEU A CA 1
ATOM 2075 C C . LEU A 1 261 ? 18.232 52.710 -16.947 1.00 90.38 261 LEU A C 1
ATOM 2077 O O . LEU A 1 261 ? 18.831 52.197 -16.003 1.00 90.38 261 LEU A O 1
ATOM 2081 N N . ARG A 1 262 ? 17.899 54.011 -16.948 1.00 89.75 262 ARG A N 1
ATOM 2082 C CA . ARG A 1 262 ? 18.146 54.895 -15.793 1.00 89.75 262 ARG A CA 1
ATOM 2083 C C . ARG A 1 262 ? 17.322 54.509 -14.564 1.00 89.75 262 ARG A C 1
ATOM 2085 O O . ARG A 1 262 ? 17.832 54.639 -13.456 1.00 89.75 262 ARG A O 1
ATOM 2092 N N . GLU A 1 263 ? 16.083 54.046 -14.726 1.00 89.69 263 GLU A N 1
ATOM 2093 C CA . GLU A 1 263 ? 15.282 53.536 -13.602 1.00 89.69 263 GLU A CA 1
ATOM 2094 C C . GLU A 1 263 ? 15.835 52.206 -13.068 1.00 89.69 263 GLU A C 1
ATOM 2096 O O . GLU A 1 263 ? 15.983 52.058 -11.857 1.00 89.69 263 GLU A O 1
ATOM 2101 N N . ILE A 1 264 ? 16.247 51.281 -13.945 1.00 91.06 264 ILE A N 1
ATOM 2102 C CA . ILE A 1 264 ? 16.895 50.019 -13.542 1.00 91.06 264 ILE A CA 1
ATOM 2103 C C . ILE A 1 264 ? 18.198 50.296 -12.773 1.00 91.06 264 ILE A C 1
ATOM 2105 O O . ILE A 1 264 ? 18.445 49.678 -11.739 1.00 91.06 264 ILE A O 1
ATOM 2109 N N . GLN A 1 265 ? 18.994 51.283 -13.201 1.00 85.56 265 GLN A N 1
ATOM 2110 C CA . GLN A 1 265 ? 20.217 51.700 -12.500 1.00 85.56 265 GLN A CA 1
ATOM 2111 C C . GLN A 1 265 ? 19.973 52.245 -11.083 1.00 85.56 265 GLN A C 1
ATOM 2113 O O . GLN A 1 265 ? 20.902 52.289 -10.284 1.00 85.56 265 GLN A O 1
ATOM 2118 N N . LYS A 1 266 ? 18.750 52.644 -10.710 1.00 88.44 266 LYS A N 1
ATOM 2119 C CA . LYS A 1 266 ? 18.459 53.051 -9.321 1.00 88.44 266 LYS A CA 1
ATOM 2120 C C . LYS A 1 266 ? 18.351 51.860 -8.364 1.00 88.44 266 LYS A C 1
ATOM 2122 O O . LYS A 1 266 ? 18.361 52.057 -7.151 1.00 88.44 266 LYS A O 1
ATOM 2127 N N . LEU A 1 267 ? 18.254 50.638 -8.890 1.00 86.94 267 LEU A N 1
ATOM 2128 C CA . LEU A 1 267 ? 18.113 49.401 -8.122 1.00 86.94 267 LEU A CA 1
ATOM 2129 C C . LEU A 1 267 ? 19.467 48.726 -7.792 1.00 86.94 267 LEU A C 1
ATOM 2131 O O . LEU A 1 267 ? 19.462 47.611 -7.269 1.00 86.94 267 LEU A O 1
ATOM 2135 N N . THR A 1 268 ? 20.612 49.383 -8.047 1.00 67.19 268 THR A N 1
ATOM 2136 C CA . THR A 1 268 ? 22.001 48.847 -7.986 1.00 67.19 268 THR A CA 1
ATOM 2137 C C . THR A 1 268 ? 22.548 48.548 -6.578 1.00 67.19 268 THR A C 1
ATOM 2139 O O . THR A 1 268 ? 23.696 48.843 -6.257 1.00 67.19 268 THR A O 1
ATOM 2142 N N . ASN A 1 269 ? 21.712 48.017 -5.687 1.00 73.75 269 ASN A N 1
ATOM 2143 C CA . ASN A 1 269 ? 22.117 47.460 -4.392 1.00 73.75 269 ASN A CA 1
ATOM 2144 C C . ASN A 1 269 ? 21.852 45.941 -4.315 1.00 73.75 269 ASN A C 1
ATOM 2146 O O . ASN A 1 269 ? 22.116 45.325 -3.280 1.00 73.75 269 ASN A O 1
ATOM 2150 N N . ASP A 1 270 ? 21.301 45.338 -5.375 1.00 86.88 270 ASP A N 1
ATOM 2151 C CA . ASP A 1 270 ? 21.119 43.891 -5.506 1.00 86.88 270 ASP A CA 1
ATOM 2152 C C . ASP A 1 270 ? 22.251 43.305 -6.359 1.00 86.88 270 ASP A C 1
ATOM 2154 O O . ASP A 1 270 ? 22.367 43.577 -7.552 1.00 86.88 270 ASP A O 1
ATOM 2158 N N . THR A 1 271 ? 23.068 42.455 -5.738 1.00 83.81 271 THR A N 1
ATOM 2159 C CA . THR A 1 271 ? 24.277 41.891 -6.354 1.00 83.81 271 THR A CA 1
ATOM 2160 C C . THR A 1 271 ? 24.001 41.053 -7.605 1.00 83.81 271 THR A C 1
ATOM 2162 O O . THR A 1 271 ? 24.879 40.920 -8.453 1.00 83.81 271 THR A O 1
ATOM 2165 N N . GLU A 1 272 ? 22.812 40.453 -7.727 1.00 85.81 272 GLU A N 1
ATOM 2166 C CA . GLU A 1 272 ? 22.442 39.679 -8.919 1.00 85.81 272 GLU A CA 1
ATOM 2167 C C . GLU A 1 272 ? 21.957 40.591 -10.047 1.00 85.81 272 GLU A C 1
ATOM 2169 O O . GLU A 1 272 ? 22.270 40.332 -11.205 1.00 85.81 272 GLU A O 1
ATOM 2174 N N . LEU A 1 273 ? 21.230 41.667 -9.731 1.00 91.00 273 LEU A N 1
ATOM 2175 C CA . LEU A 1 273 ? 20.876 42.691 -10.712 1.00 91.00 273 LEU A CA 1
ATOM 2176 C C . LEU A 1 273 ? 22.130 43.386 -11.256 1.00 91.00 273 LEU A C 1
ATOM 2178 O O . LEU A 1 273 ? 22.210 43.610 -12.461 1.00 91.00 273 LEU A O 1
ATOM 2182 N N . ASP A 1 274 ? 23.119 43.673 -10.406 1.00 88.38 274 ASP A N 1
ATOM 2183 C CA . ASP A 1 274 ? 24.395 44.266 -10.826 1.00 88.38 274 ASP A CA 1
ATOM 2184 C C . ASP A 1 274 ? 25.159 43.331 -11.775 1.00 88.38 274 ASP A C 1
ATOM 2186 O O . ASP A 1 274 ? 25.661 43.762 -12.817 1.00 88.38 274 ASP A O 1
ATOM 2190 N N . LEU A 1 275 ? 25.189 42.030 -11.460 1.00 88.62 275 LEU A N 1
ATOM 2191 C CA . LEU A 1 275 ? 25.770 41.004 -12.324 1.00 88.62 275 LEU A CA 1
ATOM 2192 C C . LEU A 1 275 ? 25.041 40.925 -13.674 1.00 88.62 275 LEU A C 1
ATOM 2194 O O . LEU A 1 275 ? 25.691 40.980 -14.714 1.00 88.62 275 LEU A O 1
ATOM 2198 N N . LEU A 1 276 ? 23.706 40.836 -13.671 1.00 91.31 276 LEU A N 1
ATOM 2199 C CA . LEU A 1 276 ? 22.896 40.762 -14.894 1.00 91.31 276 LEU A CA 1
ATOM 2200 C C . LEU A 1 276 ? 22.985 42.045 -15.731 1.00 91.31 276 LEU A C 1
ATOM 2202 O O . LEU A 1 276 ? 23.014 41.973 -16.957 1.00 91.31 276 LEU A O 1
ATOM 2206 N N . SER A 1 277 ? 23.106 43.207 -15.089 1.00 90.69 277 SER A N 1
ATOM 2207 C CA . SER A 1 277 ? 23.348 44.485 -15.768 1.00 90.69 277 SER A CA 1
ATOM 2208 C C . SER A 1 277 ? 24.727 44.505 -16.428 1.00 90.69 277 SER A C 1
ATOM 2210 O O . SER A 1 277 ? 24.857 44.918 -17.579 1.00 90.69 277 SER A O 1
ATOM 2212 N N . GLY A 1 278 ? 25.759 44.006 -15.740 1.00 89.31 278 GLY A N 1
ATOM 2213 C CA . GLY A 1 278 ? 27.095 43.838 -16.313 1.00 89.31 278 GLY A CA 1
ATOM 2214 C C . GLY A 1 278 ? 27.097 42.884 -17.507 1.00 89.31 278 GLY A C 1
ATOM 2215 O O . GLY A 1 278 ? 27.668 43.203 -18.547 1.00 89.31 278 GLY A O 1
ATOM 2216 N N . ILE A 1 279 ? 26.400 41.751 -17.389 1.00 90.25 279 ILE A N 1
ATOM 2217 C CA . ILE A 1 279 ? 26.219 40.775 -18.470 1.00 90.25 279 ILE A CA 1
ATOM 2218 C C . ILE A 1 279 ? 25.530 41.418 -19.680 1.00 90.25 279 ILE A C 1
ATOM 2220 O O . ILE A 1 279 ? 26.011 41.264 -20.800 1.00 90.25 279 ILE A O 1
ATOM 2224 N N . PHE A 1 280 ? 24.460 42.185 -19.459 1.00 92.38 280 PHE A N 1
ATOM 2225 C CA . PHE A 1 280 ? 23.754 42.919 -20.509 1.00 92.38 280 PHE A CA 1
ATOM 2226 C C . PHE A 1 280 ? 24.669 43.897 -21.256 1.00 92.38 280 PHE A C 1
ATOM 2228 O O . PHE A 1 280 ? 24.707 43.871 -22.483 1.00 92.38 280 PHE A O 1
ATOM 2235 N N . TYR A 1 281 ? 25.461 44.715 -20.554 1.00 90.12 281 TYR A N 1
ATOM 2236 C CA . TYR A 1 281 ? 26.385 45.642 -21.218 1.00 90.12 281 TYR A CA 1
ATOM 2237 C C . TYR A 1 281 ? 27.545 44.931 -21.927 1.00 90.12 281 TYR A C 1
ATOM 2239 O O . TYR A 1 281 ? 27.977 45.389 -22.985 1.00 90.12 281 TYR A O 1
ATOM 2247 N N . ILE A 1 282 ? 28.032 43.805 -21.391 1.00 87.06 282 ILE A N 1
ATOM 2248 C CA . ILE A 1 282 ? 29.039 42.974 -22.065 1.00 87.06 282 ILE A CA 1
ATOM 2249 C C . ILE A 1 282 ? 28.463 42.435 -23.375 1.00 87.06 282 ILE A C 1
ATOM 2251 O O . ILE A 1 282 ? 29.073 42.653 -24.422 1.00 87.06 282 ILE A O 1
ATOM 2255 N N . ALA A 1 283 ? 27.279 41.819 -23.329 1.00 87.56 283 ALA A N 1
ATOM 2256 C CA . ALA A 1 283 ? 26.597 41.289 -24.506 1.00 87.56 283 ALA A CA 1
ATOM 2257 C C . ALA A 1 283 ? 26.246 42.383 -25.527 1.00 87.56 283 ALA A C 1
ATOM 2259 O O . ALA A 1 283 ? 26.371 42.158 -26.719 1.00 87.56 283 ALA A O 1
ATOM 2260 N N . LEU A 1 284 ? 25.876 43.589 -25.081 1.00 88.75 284 LEU A N 1
ATOM 2261 C CA . LEU A 1 284 ? 25.606 44.729 -25.968 1.00 88.75 284 LEU A CA 1
ATOM 2262 C C . LEU A 1 284 ? 26.876 45.277 -26.642 1.00 88.75 284 LEU A C 1
ATOM 2264 O O . LEU A 1 284 ? 26.827 45.844 -27.730 1.00 88.75 284 LEU A O 1
ATOM 2268 N N . SER A 1 285 ? 28.023 45.177 -25.967 1.00 83.12 285 SER A N 1
ATOM 2269 C CA . SER A 1 285 ? 29.303 45.676 -26.486 1.00 83.12 285 SER A CA 1
ATOM 2270 C C . SER A 1 285 ? 29.996 44.696 -27.433 1.00 83.12 285 SER A C 1
ATOM 2272 O O . SER A 1 285 ? 30.848 45.102 -28.227 1.00 83.12 285 SER A O 1
ATOM 2274 N N . GLN A 1 286 ? 29.657 43.408 -27.342 1.00 74.19 286 GLN A N 1
ATOM 2275 C CA . GLN A 1 286 ? 30.268 42.336 -28.114 1.00 74.19 286 GLN A CA 1
ATOM 2276 C C . GLN A 1 286 ? 29.252 41.806 -29.123 1.00 74.19 286 GLN A C 1
ATOM 2278 O O . GLN A 1 286 ? 28.315 41.116 -28.752 1.00 74.19 286 GLN A O 1
ATOM 2283 N N . ASN A 1 287 ? 29.460 42.081 -30.414 1.00 68.44 287 ASN A N 1
ATOM 2284 C CA . ASN A 1 287 ? 28.630 41.530 -31.494 1.00 68.44 287 ASN A CA 1
ATOM 2285 C C . ASN A 1 287 ? 28.957 40.041 -31.755 1.00 68.44 287 ASN A C 1
ATOM 2287 O O . ASN A 1 287 ? 29.369 39.676 -32.853 1.00 68.44 287 ASN A O 1
ATOM 2291 N N . SER A 1 288 ? 28.879 39.205 -30.719 1.00 72.81 288 SER A N 1
ATOM 2292 C CA . SER A 1 288 ? 29.208 37.778 -30.727 1.00 72.81 288 SER A CA 1
ATOM 2293 C C . SER A 1 288 ? 28.113 37.006 -30.000 1.00 72.81 288 SER A C 1
ATOM 2295 O O . SER A 1 288 ? 27.717 37.383 -28.900 1.00 72.81 288 SER A O 1
ATOM 2297 N N . LEU A 1 289 ? 27.650 35.910 -30.609 1.00 63.00 289 LEU A N 1
ATOM 2298 C CA . LEU A 1 289 ? 26.597 35.055 -30.050 1.00 63.00 289 LEU A CA 1
ATOM 2299 C C . LEU A 1 289 ? 27.091 34.110 -28.933 1.00 63.00 289 LEU A C 1
ATOM 2301 O O . LEU A 1 289 ? 26.288 33.375 -28.387 1.00 63.00 289 LEU A O 1
ATOM 2305 N N . ALA A 1 290 ? 28.388 34.075 -28.601 1.00 72.06 290 ALA A N 1
ATOM 2306 C CA . ALA A 1 290 ? 28.935 33.164 -27.578 1.00 72.06 290 ALA A CA 1
ATOM 2307 C C . ALA A 1 290 ? 30.095 33.776 -26.787 1.00 72.06 290 ALA A C 1
ATOM 2309 O O . ALA A 1 290 ? 31.206 33.247 -26.709 1.00 72.06 290 ALA A O 1
ATOM 2310 N N . SER A 1 291 ? 29.839 34.940 -26.225 1.00 68.56 291 SER A N 1
ATOM 2311 C CA . SER A 1 291 ? 30.771 35.700 -25.407 1.00 68.56 291 SER A CA 1
ATOM 2312 C C . SER A 1 291 ? 30.614 35.448 -23.905 1.00 68.56 291 SER A C 1
ATOM 2314 O O . SER A 1 291 ? 31.534 35.737 -23.133 1.00 68.56 291 SER A O 1
ATOM 2316 N N . LEU A 1 292 ? 29.470 34.921 -23.466 1.00 75.56 292 LEU A N 1
ATOM 2317 C CA . LEU A 1 292 ? 29.141 34.718 -22.060 1.00 75.56 292 LEU A CA 1
ATOM 2318 C C . LEU A 1 292 ? 29.279 33.253 -21.635 1.00 75.56 292 LEU A C 1
ATOM 2320 O O . LEU A 1 292 ? 28.915 32.315 -22.335 1.00 75.56 292 LEU A O 1
ATOM 2324 N N . SER A 1 293 ? 29.770 33.037 -20.412 1.00 79.06 293 SER A N 1
ATOM 2325 C CA . SER A 1 293 ? 29.748 31.706 -19.802 1.00 79.06 293 SER A CA 1
ATOM 2326 C C . SER A 1 293 ? 28.380 31.425 -19.185 1.00 79.06 293 SER A C 1
ATOM 2328 O O . SER A 1 293 ? 27.903 32.220 -18.375 1.00 79.06 293 SER A O 1
ATOM 2330 N N . PHE A 1 294 ? 27.817 30.235 -19.430 1.00 75.88 294 PHE A N 1
ATOM 2331 C CA . PHE A 1 294 ? 26.595 29.759 -18.762 1.00 75.88 294 PHE A CA 1
ATOM 2332 C C . PHE A 1 294 ? 26.649 29.869 -17.225 1.00 75.88 294 PHE A C 1
ATOM 2334 O O . PHE A 1 294 ? 25.626 30.044 -16.566 1.00 75.88 294 PHE A O 1
ATOM 2341 N N . ARG A 1 295 ? 27.853 29.807 -16.632 1.00 76.12 295 ARG A N 1
ATOM 2342 C CA . ARG A 1 295 ? 28.065 29.926 -15.179 1.00 76.12 295 ARG A CA 1
ATOM 2343 C C . ARG A 1 295 ? 27.653 31.291 -14.624 1.00 76.12 295 ARG A C 1
ATOM 2345 O O . ARG A 1 295 ? 27.343 31.374 -13.440 1.00 76.12 295 ARG A O 1
ATOM 2352 N N . LEU A 1 296 ? 27.635 32.332 -15.459 1.00 81.62 296 LEU A N 1
ATOM 2353 C CA . LEU A 1 296 ? 27.238 33.689 -15.073 1.00 81.62 296 LEU A CA 1
ATOM 2354 C C . LEU A 1 296 ? 25.734 33.807 -14.774 1.00 81.62 296 LEU A C 1
ATOM 2356 O O . LEU A 1 296 ? 25.328 34.739 -14.090 1.00 81.62 296 LEU A O 1
ATOM 2360 N N . PHE A 1 297 ? 24.926 32.834 -15.211 1.00 83.00 297 PHE A N 1
ATOM 2361 C CA . PHE A 1 297 ? 23.479 32.780 -14.977 1.00 83.00 297 PHE A CA 1
ATOM 2362 C C . PHE A 1 297 ? 23.089 31.855 -13.803 1.00 83.00 297 PHE A C 1
ATOM 2364 O O . PHE A 1 297 ? 21.913 31.598 -13.566 1.00 83.00 297 PHE A O 1
ATOM 2371 N N . MET A 1 298 ? 24.048 31.347 -13.019 1.00 76.00 298 MET A N 1
ATOM 2372 C CA . MET A 1 298 ? 23.767 30.503 -11.846 1.00 76.00 298 MET A CA 1
ATOM 2373 C C . MET A 1 298 ? 23.401 31.355 -10.616 1.00 76.00 298 MET A C 1
ATOM 2375 O O . MET A 1 298 ? 24.200 31.507 -9.692 1.00 76.00 298 MET A O 1
ATOM 2379 N N . THR A 1 299 ? 22.192 31.923 -10.612 1.00 72.88 299 THR A N 1
ATOM 2380 C CA . THR A 1 299 ? 21.677 32.788 -9.531 1.00 72.88 299 THR A CA 1
ATOM 2381 C C . THR A 1 299 ? 21.178 31.997 -8.317 1.00 72.88 299 THR A C 1
ATOM 2383 O O . THR A 1 299 ? 20.879 30.800 -8.398 1.00 72.88 299 THR A O 1
ATOM 2386 N N . ALA A 1 300 ? 21.105 32.643 -7.151 1.00 73.25 300 ALA A N 1
ATOM 2387 C CA . ALA A 1 300 ? 20.633 32.009 -5.929 1.00 73.25 300 ALA A CA 1
ATOM 2388 C C . ALA A 1 300 ? 19.102 31.906 -5.928 1.00 73.25 300 ALA A C 1
ATOM 2390 O O . ALA A 1 300 ? 18.383 32.824 -6.319 1.00 73.25 300 ALA A O 1
ATOM 2391 N N . LYS A 1 301 ? 18.570 30.781 -5.436 1.00 78.19 301 LYS A N 1
ATOM 2392 C CA . LYS A 1 301 ? 17.118 30.617 -5.302 1.00 78.19 301 LYS A CA 1
ATOM 2393 C C . LYS A 1 301 ? 16.567 31.657 -4.302 1.00 78.19 301 LYS A C 1
ATOM 2395 O O . LYS A 1 301 ? 17.068 31.707 -3.173 1.00 78.19 301 LYS A O 1
ATOM 2400 N N . PRO A 1 302 ? 15.523 32.435 -4.654 1.00 75.69 302 PRO A N 1
ATOM 2401 C CA . PRO A 1 302 ? 14.931 33.427 -3.761 1.00 75.69 302 PRO A CA 1
ATOM 2402 C C . PRO A 1 302 ? 14.471 32.811 -2.439 1.00 75.69 302 PRO A C 1
ATOM 2404 O O . PRO A 1 302 ? 13.864 31.735 -2.407 1.00 75.69 302 PRO A O 1
ATOM 2407 N N . LYS A 1 303 ? 14.738 33.512 -1.334 1.00 59.47 303 LYS A N 1
ATOM 2408 C CA . LYS A 1 303 ? 14.286 33.121 0.007 1.00 59.47 303 LYS A CA 1
ATOM 2409 C C . LYS A 1 303 ? 12.827 33.534 0.186 1.00 59.47 303 LYS A C 1
ATOM 2411 O O . LYS A 1 303 ? 12.482 34.688 -0.050 1.00 59.47 303 LYS A O 1
ATOM 2416 N N . GLN A 1 304 ? 11.978 32.597 0.596 1.00 53.75 304 GLN A N 1
ATOM 2417 C CA . GLN A 1 304 ? 10.548 32.850 0.766 1.00 53.75 304 GLN A CA 1
ATOM 2418 C C . GLN A 1 304 ? 10.301 33.762 1.983 1.00 53.75 304 GLN A C 1
ATOM 2420 O O . GLN A 1 304 ? 10.759 33.427 3.079 1.00 53.75 304 GLN A O 1
ATOM 2425 N N . PRO A 1 305 ? 9.610 34.910 1.837 1.00 43.12 305 PRO A N 1
ATOM 2426 C CA . PRO A 1 305 ? 9.250 35.752 2.974 1.00 43.12 305 PRO A CA 1
ATOM 2427 C C . PRO A 1 305 ? 8.218 35.055 3.867 1.00 43.12 305 PRO A C 1
ATOM 2429 O O . PRO A 1 305 ? 7.265 34.454 3.378 1.00 43.12 305 PRO A O 1
ATOM 2432 N N . ALA A 1 306 ? 8.363 35.194 5.186 1.00 43.28 306 ALA A N 1
ATOM 2433 C CA . ALA A 1 306 ? 7.547 34.512 6.198 1.00 43.28 306 ALA A CA 1
ATOM 2434 C C . ALA A 1 306 ? 6.061 34.947 6.269 1.00 43.28 306 ALA A C 1
ATOM 2436 O O . ALA A 1 306 ? 5.345 34.536 7.179 1.00 43.28 306 ALA A O 1
ATOM 2437 N N . ALA A 1 307 ? 5.573 35.780 5.346 1.00 40.81 307 ALA A N 1
ATOM 2438 C CA . ALA A 1 307 ? 4.204 36.279 5.365 1.00 40.81 307 ALA A CA 1
ATOM 2439 C C . ALA A 1 307 ? 3.711 36.638 3.957 1.00 40.81 307 ALA A C 1
ATOM 2441 O O . ALA A 1 307 ? 3.927 37.751 3.504 1.00 40.81 307 ALA A O 1
ATOM 2442 N N . HIS A 1 308 ? 3.025 35.708 3.290 1.00 30.59 308 HIS A N 1
ATOM 2443 C CA . HIS A 1 308 ? 1.876 35.998 2.424 1.00 30.59 308 HIS A CA 1
ATOM 2444 C C . HIS A 1 308 ? 1.124 34.691 2.133 1.00 30.59 308 HIS A C 1
ATOM 2446 O O . HIS A 1 308 ? 1.491 33.906 1.266 1.00 30.59 308 HIS A O 1
ATOM 2452 N N . LYS A 1 309 ? 0.038 34.458 2.882 1.00 48.31 309 LYS A N 1
ATOM 2453 C CA . LYS A 1 309 ? -1.064 33.608 2.421 1.00 48.31 309 LYS A CA 1
ATOM 2454 C C . LYS A 1 309 ? -1.776 34.374 1.307 1.00 48.31 309 LYS A C 1
ATOM 2456 O O . LYS A 1 309 ? -2.228 35.494 1.550 1.00 48.31 309 LYS A O 1
ATOM 2461 N N . ARG A 1 310 ? -1.933 33.774 0.127 1.00 30.05 310 ARG A N 1
ATOM 2462 C CA . ARG A 1 310 ? -2.955 34.198 -0.833 1.00 30.05 310 ARG A CA 1
ATOM 2463 C C . ARG A 1 310 ? -3.809 33.023 -1.284 1.00 30.05 310 ARG A C 1
ATOM 2465 O O . ARG A 1 310 ? -3.371 31.884 -1.364 1.00 30.05 310 ARG A O 1
ATOM 2472 N N . VAL A 1 311 ? -5.071 33.384 -1.444 1.00 40.03 311 VAL A N 1
ATOM 2473 C CA . VAL A 1 311 ? -6.272 32.579 -1.619 1.00 40.03 311 VAL A CA 1
ATOM 2474 C C . VAL A 1 311 ? -6.320 32.046 -3.049 1.00 40.03 311 VAL A C 1
ATOM 2476 O O . VAL A 1 311 ? -6.179 32.830 -3.984 1.00 40.03 311 VAL A O 1
ATOM 2479 N N . ALA A 1 312 ? -6.557 30.743 -3.210 1.00 29.94 312 ALA A N 1
ATOM 2480 C CA . ALA A 1 312 ? -6.929 30.129 -4.479 1.00 29.94 312 ALA A CA 1
ATOM 2481 C C . ALA A 1 312 ? -8.311 29.479 -4.343 1.00 29.94 312 ALA A C 1
ATOM 2483 O O . ALA A 1 312 ? -8.617 28.805 -3.358 1.00 29.94 312 ALA A O 1
ATOM 2484 N N . SER A 1 313 ? -9.145 29.760 -5.335 1.00 30.23 313 SER A N 1
ATOM 2485 C CA . SER A 1 313 ? -10.477 29.222 -5.573 1.00 30.23 313 SER A CA 1
ATOM 2486 C C . SER A 1 313 ? -10.438 27.721 -5.873 1.00 30.23 313 SER A C 1
ATOM 2488 O O . SER A 1 313 ? -9.646 27.282 -6.705 1.00 30.23 313 SER A O 1
ATOM 2490 N N . THR A 1 314 ? -11.373 26.999 -5.239 1.00 28.77 314 THR A N 1
ATOM 2491 C CA . THR A 1 314 ? -11.635 25.540 -5.246 1.00 28.77 314 THR A CA 1
ATOM 2492 C C . THR A 1 314 ? -10.516 24.665 -4.655 1.00 28.77 314 THR A C 1
ATOM 2494 O O . THR A 1 314 ? -9.349 24.850 -4.985 1.00 28.77 314 THR A O 1
ATOM 2497 N N . PRO A 1 315 ? -10.846 23.783 -3.688 1.00 27.64 315 PRO A N 1
ATOM 2498 C CA . PRO A 1 315 ? -9.936 23.430 -2.604 1.00 27.64 315 PRO A CA 1
ATOM 2499 C C . PRO A 1 315 ? -8.765 22.567 -3.095 1.00 27.64 315 PRO A C 1
ATOM 2501 O O . PRO A 1 315 ? -9.006 21.544 -3.735 1.00 27.64 315 PRO A O 1
ATOM 2504 N N . PRO A 1 316 ? -7.511 22.931 -2.770 1.00 30.39 316 PRO A N 1
ATOM 2505 C CA . PRO A 1 316 ? -6.399 22.013 -2.919 1.00 30.39 316 PRO A CA 1
ATOM 2506 C C . PRO A 1 316 ? -6.616 20.852 -1.953 1.00 30.39 316 PRO A C 1
ATOM 2508 O O . PRO A 1 316 ? -6.968 21.060 -0.787 1.00 30.39 316 PRO A O 1
ATOM 2511 N N . GLU A 1 317 ? -6.411 19.637 -2.448 1.00 33.91 317 GLU A N 1
ATOM 2512 C CA . GLU A 1 317 ? -6.334 18.450 -1.615 1.00 33.91 317 GLU A CA 1
ATOM 2513 C C . GLU A 1 317 ? -5.325 18.733 -0.498 1.00 33.91 317 GLU A C 1
ATOM 2515 O O . GLU A 1 317 ? -4.181 19.139 -0.728 1.00 33.91 317 GLU A O 1
ATOM 2520 N N . LYS A 1 318 ? -5.812 18.672 0.737 1.00 39.50 318 LYS A N 1
ATOM 2521 C CA . LYS A 1 318 ? -5.025 18.948 1.928 1.00 39.50 318 LYS A CA 1
ATOM 2522 C C . LYS A 1 318 ? -3.923 17.894 1.951 1.00 39.50 318 LYS A C 1
ATOM 2524 O O . LYS A 1 318 ? -4.219 16.743 2.236 1.00 39.50 318 LYS A O 1
ATOM 2529 N N . ILE A 1 319 ? -2.681 18.269 1.633 1.00 57.12 319 ILE A N 1
ATOM 2530 C CA . ILE A 1 319 ? -1.545 17.366 1.832 1.00 57.12 319 ILE A CA 1
ATOM 2531 C C . ILE A 1 319 ? -1.432 17.173 3.340 1.00 57.12 319 ILE A C 1
ATOM 2533 O O . ILE A 1 319 ? -0.933 18.041 4.060 1.00 57.12 319 ILE A O 1
ATOM 2537 N N . ASP A 1 320 ? -2.017 16.089 3.820 1.00 76.44 320 ASP A N 1
ATOM 2538 C CA . ASP A 1 320 ? -2.052 15.753 5.223 1.00 76.44 320 ASP A CA 1
ATOM 2539 C C . ASP A 1 320 ? -0.955 14.740 5.555 1.00 76.44 320 ASP A C 1
ATOM 2541 O O . ASP A 1 320 ? -0.146 14.314 4.721 1.00 76.44 320 ASP A O 1
ATOM 2545 N N . THR A 1 321 ? -0.860 14.432 6.838 1.00 84.88 321 THR A N 1
ATOM 2546 C CA . THR A 1 321 ? 0.121 13.487 7.348 1.00 84.88 321 THR A CA 1
ATOM 2547 C C . THR A 1 321 ? -0.334 12.038 7.151 1.00 84.88 321 THR A C 1
ATOM 2549 O O . THR A 1 321 ? 0.457 11.139 7.414 1.00 84.88 321 THR A O 1
ATOM 2552 N N . THR A 1 322 ? -1.545 11.774 6.645 1.00 84.94 322 THR A N 1
ATOM 2553 C CA . THR A 1 322 ? -2.102 10.418 6.568 1.00 84.94 322 THR A CA 1
ATOM 2554 C C . THR A 1 322 ? -1.518 9.646 5.393 1.00 84.94 322 THR A C 1
ATOM 2556 O O . THR A 1 322 ? -1.570 10.085 4.252 1.00 84.94 322 THR A O 1
ATOM 2559 N N . CYS A 1 323 ? -0.922 8.490 5.660 1.00 82.31 323 CYS A N 1
ATOM 2560 C CA . CYS A 1 323 ? -0.277 7.663 4.643 1.00 82.31 323 CYS A CA 1
ATOM 2561 C C . CYS A 1 323 ? -1.098 6.390 4.409 1.00 82.31 323 CYS A C 1
ATOM 2563 O O . CYS A 1 323 ? -1.322 5.625 5.350 1.00 82.31 323 CYS A O 1
ATOM 2565 N N . THR A 1 324 ? -1.560 6.163 3.177 1.00 79.19 324 THR A N 1
ATOM 2566 C CA . THR A 1 324 ? -2.307 4.955 2.790 1.00 79.19 324 THR A CA 1
ATOM 2567 C C . THR A 1 324 ? -1.391 3.881 2.193 1.00 79.19 324 THR A C 1
ATOM 2569 O O . THR A 1 324 ? -0.282 4.159 1.739 1.00 79.19 324 THR A O 1
ATOM 2572 N N . GLU A 1 325 ? -1.853 2.626 2.130 1.00 72.75 325 GLU A N 1
ATOM 2573 C CA . GLU A 1 325 ? -1.111 1.580 1.408 1.00 72.75 325 GLU A CA 1
ATOM 2574 C C . GLU A 1 325 ? -0.922 1.908 -0.081 1.00 72.75 325 GLU A C 1
ATOM 2576 O O . GLU A 1 325 ? 0.052 1.463 -0.686 1.00 72.75 325 GLU A O 1
ATOM 2581 N N . GLU A 1 326 ? -1.849 2.655 -0.682 1.00 71.44 326 GLU A N 1
ATOM 2582 C CA . GLU A 1 326 ? -1.763 3.096 -2.076 1.00 71.44 326 GLU A CA 1
ATOM 2583 C C . GLU A 1 326 ? -0.683 4.165 -2.254 1.00 71.44 326 GLU A C 1
ATOM 2585 O O . GLU A 1 326 ? 0.120 4.042 -3.179 1.00 71.44 326 GLU A O 1
ATOM 2590 N N . ASP A 1 327 ? -0.573 5.122 -1.323 1.00 80.25 327 ASP A N 1
ATOM 2591 C CA . ASP A 1 327 ? 0.524 6.100 -1.302 1.00 80.25 327 ASP A CA 1
ATOM 2592 C C . ASP A 1 327 ? 1.884 5.398 -1.236 1.00 80.25 327 ASP A C 1
ATOM 2594 O O . ASP A 1 327 ? 2.799 5.729 -1.986 1.00 80.25 327 ASP A O 1
ATOM 2598 N N . ILE A 1 328 ? 2.016 4.391 -0.364 1.00 80.69 328 ILE A N 1
ATOM 2599 C CA . ILE A 1 328 ? 3.255 3.613 -0.218 1.00 80.69 328 ILE A CA 1
ATOM 2600 C C . ILE A 1 328 ? 3.552 2.813 -1.496 1.00 80.69 328 ILE A C 1
ATOM 2602 O O . ILE A 1 328 ? 4.707 2.734 -1.910 1.00 80.69 328 ILE A O 1
ATOM 2606 N N . LYS A 1 329 ? 2.531 2.229 -2.142 1.00 77.38 329 LYS A N 1
ATOM 2607 C CA . LYS A 1 329 ? 2.680 1.484 -3.409 1.00 77.38 329 LYS A CA 1
ATOM 2608 C C . LYS A 1 329 ? 3.081 2.388 -4.575 1.00 77.38 329 LYS A C 1
ATOM 2610 O O . LYS A 1 329 ? 3.869 1.956 -5.412 1.00 77.38 329 LYS A O 1
ATOM 2615 N N . ALA A 1 330 ? 2.534 3.599 -4.635 1.00 78.06 330 ALA A N 1
ATOM 2616 C CA . ALA A 1 330 ? 2.876 4.608 -5.635 1.00 78.06 330 ALA A CA 1
ATOM 2617 C C . ALA A 1 330 ? 4.201 5.323 -5.320 1.00 78.06 330 ALA A C 1
ATOM 2619 O O . ALA A 1 330 ? 4.782 5.964 -6.194 1.00 78.06 330 ALA A O 1
ATOM 2620 N N . GLY A 1 331 ? 4.662 5.232 -4.073 1.00 82.06 331 GLY A N 1
ATOM 2621 C CA . GLY A 1 331 ? 5.842 5.910 -3.576 1.00 82.06 331 GLY A CA 1
ATOM 2622 C C . GLY A 1 331 ? 7.147 5.421 -4.198 1.00 82.06 331 GLY A C 1
ATOM 2623 O O . GLY A 1 331 ? 7.301 4.278 -4.630 1.00 82.06 331 GLY A O 1
ATOM 2624 N N . VAL A 1 332 ? 8.123 6.320 -4.212 1.00 81.19 332 VAL A N 1
ATOM 2625 C CA . VAL A 1 332 ? 9.461 6.075 -4.740 1.00 81.19 332 VAL A CA 1
ATOM 2626 C C . VAL A 1 332 ? 10.392 5.813 -3.564 1.00 81.19 332 VAL A C 1
ATOM 2628 O O . VAL A 1 332 ? 10.592 6.679 -2.708 1.00 81.19 332 VAL A O 1
ATOM 2631 N N . ALA A 1 333 ? 10.950 4.606 -3.514 1.00 83.75 333 ALA A N 1
ATOM 2632 C CA . ALA A 1 333 ? 11.950 4.241 -2.522 1.00 83.75 333 ALA A CA 1
ATOM 2633 C C . ALA A 1 333 ? 13.289 4.936 -2.814 1.00 83.75 333 ALA A C 1
ATOM 2635 O O . ALA A 1 333 ? 13.684 5.102 -3.969 1.00 83.75 333 ALA A O 1
ATOM 2636 N N . ASP A 1 334 ? 13.988 5.348 -1.763 1.00 79.38 334 ASP A N 1
ATOM 2637 C CA . ASP A 1 334 ? 15.387 5.744 -1.845 1.00 79.38 334 ASP A CA 1
ATOM 2638 C C . ASP A 1 334 ? 16.344 4.548 -1.729 1.00 79.38 334 ASP A C 1
ATOM 2640 O O . ASP A 1 334 ? 15.923 3.394 -1.649 1.00 79.38 334 ASP A O 1
ATOM 2644 N N . GLU A 1 335 ? 17.644 4.840 -1.726 1.00 68.44 335 GLU A N 1
ATOM 2645 C CA . GLU A 1 335 ? 18.731 3.860 -1.587 1.00 68.44 335 GLU A CA 1
ATOM 2646 C C . GLU A 1 335 ? 18.684 3.047 -0.274 1.00 68.44 335 GLU A C 1
ATOM 2648 O O . GLU A 1 335 ? 19.226 1.949 -0.216 1.00 68.44 335 GLU A O 1
ATOM 2653 N N . TYR A 1 336 ? 17.977 3.519 0.762 1.00 67.44 336 TYR A N 1
ATOM 2654 C CA . TYR A 1 336 ? 17.774 2.803 2.031 1.00 67.44 336 TYR A CA 1
ATOM 2655 C C . TYR A 1 336 ? 16.412 2.090 2.096 1.00 67.44 336 TYR A C 1
ATOM 2657 O O . TYR A 1 336 ? 16.019 1.582 3.149 1.00 67.44 336 TYR A O 1
ATOM 2665 N N . GLY A 1 337 ? 15.659 2.074 0.992 1.00 74.69 337 GLY A N 1
ATOM 2666 C CA . GLY A 1 337 ? 14.303 1.534 0.938 1.00 74.69 337 GLY A CA 1
ATOM 2667 C C . GLY A 1 337 ? 13.246 2.432 1.591 1.00 74.69 337 GLY A C 1
ATOM 2668 O O . GLY A 1 337 ? 12.105 1.995 1.743 1.00 74.69 337 GLY A O 1
ATOM 2669 N N . VAL A 1 338 ? 13.590 3.667 1.978 1.00 86.06 338 VAL A N 1
ATOM 2670 C CA . VAL A 1 338 ? 12.649 4.631 2.564 1.00 86.06 338 VAL A CA 1
ATOM 2671 C C . VAL A 1 338 ? 11.782 5.199 1.459 1.00 86.06 338 VAL A C 1
ATOM 2673 O O . VAL A 1 338 ? 12.272 5.716 0.457 1.00 86.06 338 VAL A O 1
ATOM 2676 N N . ILE A 1 339 ? 10.477 5.094 1.642 1.00 89.50 339 ILE A N 1
ATOM 2677 C CA . ILE A 1 339 ? 9.488 5.403 0.623 1.00 89.50 339 ILE A CA 1
ATOM 2678 C C . ILE A 1 339 ? 9.054 6.853 0.789 1.00 89.50 339 ILE A C 1
ATOM 2680 O O . ILE A 1 339 ? 8.605 7.270 1.859 1.00 89.50 339 ILE A O 1
ATOM 2684 N N . TYR A 1 340 ? 9.179 7.611 -0.292 1.00 91.94 340 TYR A N 1
ATOM 2685 C CA . TYR A 1 340 ? 8.712 8.985 -0.411 1.00 91.94 340 TYR A CA 1
ATOM 2686 C C . TYR A 1 340 ? 7.542 9.060 -1.388 1.00 91.94 340 TYR A C 1
ATOM 2688 O O . TYR A 1 340 ? 7.401 8.203 -2.259 1.00 91.94 340 TYR A O 1
ATOM 2696 N N . SER A 1 341 ? 6.720 10.104 -1.292 1.00 91.25 341 SER A N 1
ATOM 2697 C CA . SER A 1 341 ? 5.771 10.420 -2.360 1.00 91.25 341 SER A CA 1
ATOM 2698 C C . SER A 1 341 ? 6.518 10.647 -3.682 1.00 91.25 341 SER A C 1
ATOM 2700 O O . SER A 1 341 ? 7.680 11.062 -3.656 1.00 91.25 341 SER A O 1
ATOM 2702 N N . PRO A 1 342 ? 5.881 10.426 -4.847 1.00 78.88 342 PRO A N 1
ATOM 2703 C CA . PRO A 1 342 ? 6.522 10.641 -6.149 1.00 78.88 342 PRO A CA 1
ATOM 2704 C C . PRO A 1 342 ? 7.138 12.036 -6.333 1.00 78.88 342 PRO A C 1
ATOM 2706 O O . PRO A 1 342 ? 8.148 12.184 -7.013 1.00 78.88 342 PRO A O 1
ATOM 2709 N N . ASP A 1 343 ? 6.564 13.058 -5.690 1.00 79.38 343 ASP A N 1
ATOM 2710 C CA . ASP A 1 343 ? 7.068 14.437 -5.704 1.00 79.38 343 ASP A CA 1
ATOM 2711 C C . ASP A 1 343 ? 8.148 14.731 -4.638 1.00 79.38 343 ASP A C 1
ATOM 2713 O O . ASP A 1 343 ? 8.639 15.857 -4.543 1.00 79.38 343 ASP A O 1
ATOM 2717 N N . GLY A 1 344 ? 8.501 13.742 -3.812 1.00 83.06 344 GLY A N 1
ATOM 2718 C CA . GLY A 1 344 ? 9.501 13.831 -2.748 1.00 83.06 344 GLY A CA 1
ATOM 2719 C C . GLY A 1 344 ? 9.118 14.720 -1.560 1.00 83.06 344 GLY A C 1
ATOM 2720 O O . GLY A 1 344 ? 9.944 14.922 -0.671 1.00 83.06 344 GLY A O 1
ATOM 2721 N N . LYS A 1 345 ? 7.897 15.276 -1.511 1.00 8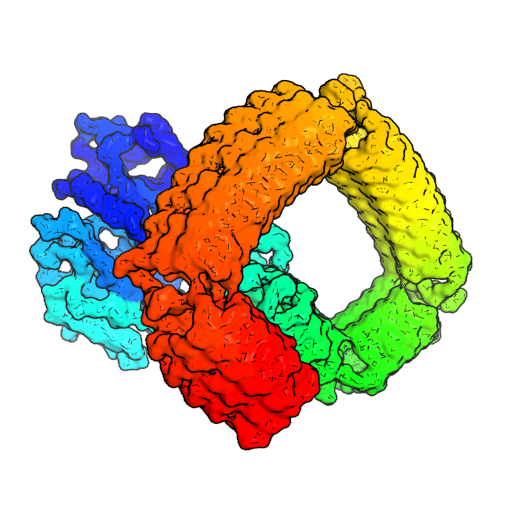9.50 345 LYS A N 1
ATOM 2722 C CA . LYS A 1 345 ? 7.480 16.201 -0.440 1.00 89.50 345 LYS A CA 1
ATOM 2723 C C . LYS A 1 345 ? 7.040 15.494 0.834 1.00 89.50 345 LYS A C 1
ATOM 2725 O O . LYS A 1 345 ? 7.052 16.118 1.897 1.00 89.50 345 LYS A O 1
ATOM 2730 N N . ARG A 1 346 ? 6.650 14.226 0.752 1.00 93.88 346 ARG A N 1
ATOM 2731 C CA . ARG A 1 346 ? 6.198 13.430 1.892 1.00 93.88 346 ARG A CA 1
ATOM 2732 C C . ARG A 1 346 ? 7.127 12.243 2.071 1.00 93.88 346 ARG A C 1
ATOM 2734 O O . ARG A 1 346 ? 7.352 11.495 1.125 1.00 93.88 346 ARG A O 1
ATOM 2741 N N . LEU A 1 347 ? 7.636 12.052 3.282 1.00 95.12 347 LEU A N 1
ATOM 2742 C CA . LEU A 1 347 ? 8.206 10.769 3.682 1.00 95.12 347 LEU A CA 1
ATOM 2743 C C . LEU A 1 347 ? 7.042 9.898 4.148 1.00 95.12 347 LEU A C 1
ATOM 2745 O O . LEU A 1 347 ? 6.299 10.315 5.034 1.00 95.12 347 LEU A O 1
ATOM 2749 N N . LEU A 1 348 ? 6.853 8.753 3.495 1.00 92.00 348 LEU A N 1
ATOM 2750 C CA . LEU A 1 348 ? 5.683 7.889 3.649 1.00 92.00 348 LEU A CA 1
ATOM 2751 C C . LEU A 1 348 ? 5.951 6.707 4.580 1.00 92.00 348 LEU A C 1
ATOM 2753 O O . LEU A 1 348 ? 5.094 6.369 5.392 1.00 92.00 348 LEU A O 1
ATOM 2757 N N . TYR A 1 349 ? 7.113 6.060 4.447 1.00 91.06 349 TYR A N 1
ATOM 2758 C CA . TYR A 1 349 ? 7.431 4.848 5.201 1.00 91.06 349 TYR A CA 1
ATOM 2759 C C . TYR A 1 349 ? 8.937 4.577 5.281 1.00 91.06 349 TYR A C 1
ATOM 2761 O O . TYR A 1 349 ? 9.649 4.686 4.286 1.00 91.06 349 TYR A O 1
ATOM 2769 N N . TYR A 1 350 ? 9.402 4.157 6.454 1.00 87.62 350 TYR A N 1
ATOM 2770 C CA . TYR A 1 350 ? 10.757 3.703 6.740 1.00 87.62 350 TYR A CA 1
ATOM 2771 C C . TYR A 1 350 ? 10.738 2.197 7.070 1.00 87.62 350 TYR A C 1
ATOM 2773 O O . TYR A 1 350 ? 10.092 1.798 8.043 1.00 87.62 350 TYR A O 1
ATOM 2781 N N . PRO A 1 351 ? 11.438 1.338 6.307 1.00 77.62 351 PRO A N 1
ATOM 2782 C CA . PRO A 1 351 ? 11.450 -0.102 6.557 1.00 77.62 351 PRO A CA 1
ATOM 2783 C C . PRO A 1 351 ? 12.297 -0.474 7.788 1.00 77.62 351 PRO A C 1
ATOM 2785 O O . PRO A 1 351 ? 13.484 -0.172 7.842 1.00 77.62 351 PRO A O 1
ATOM 2788 N N . ASP A 1 352 ? 11.724 -1.207 8.752 1.00 60.34 352 ASP A N 1
ATOM 2789 C CA . ASP A 1 352 ? 12.415 -1.640 9.993 1.00 60.34 352 ASP A CA 1
ATOM 2790 C C . ASP A 1 352 ? 13.599 -2.605 9.749 1.00 60.34 352 ASP A C 1
ATOM 2792 O O . ASP A 1 352 ? 14.494 -2.724 10.578 1.00 60.34 352 ASP A O 1
ATOM 2796 N N . TRP A 1 353 ? 13.665 -3.261 8.584 1.00 59.81 353 TRP A N 1
ATOM 2797 C CA . TRP A 1 353 ? 14.814 -4.092 8.190 1.00 59.81 353 TRP A CA 1
ATOM 2798 C C . TRP A 1 353 ? 15.967 -3.294 7.554 1.00 59.81 353 TRP A C 1
ATOM 2800 O O . TRP A 1 353 ? 17.003 -3.884 7.244 1.00 59.81 353 TRP A O 1
ATOM 2810 N N . SER A 1 354 ? 15.824 -1.970 7.391 1.00 56.03 354 SER A N 1
ATOM 2811 C CA . SER A 1 354 ? 16.952 -1.081 7.097 1.00 56.03 354 SER A CA 1
ATOM 2812 C C . SER A 1 354 ? 17.964 -1.183 8.242 1.00 56.03 354 SER A C 1
ATOM 2814 O O . SER A 1 354 ? 17.695 -0.798 9.379 1.00 56.03 354 SER A O 1
ATOM 2816 N N . SER A 1 355 ? 19.158 -1.703 7.956 1.00 51.53 355 SER A N 1
ATOM 2817 C CA . SER A 1 355 ? 20.259 -1.835 8.923 1.00 51.53 355 SER A CA 1
ATOM 2818 C C . SER A 1 355 ? 20.884 -0.489 9.327 1.00 51.53 355 SER A C 1
ATOM 2820 O O . SER A 1 355 ? 21.832 -0.453 10.123 1.00 51.53 355 SER A O 1
ATOM 2822 N N . SER A 1 356 ? 20.366 0.6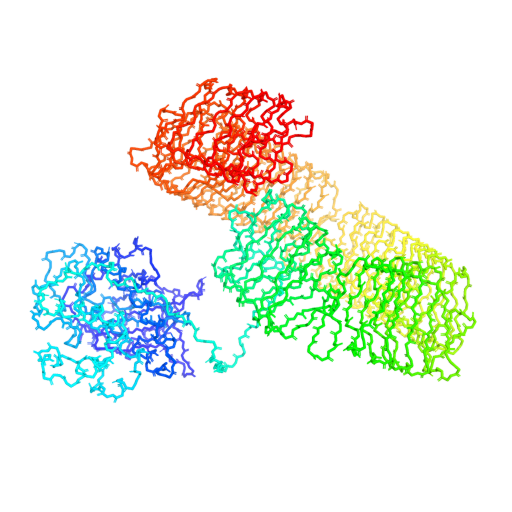24 8.793 1.00 59.53 356 SER A N 1
ATOM 2823 C CA . SER A 1 356 ? 20.902 1.962 9.001 1.00 59.53 356 SER A CA 1
ATOM 2824 C C . SER A 1 356 ? 20.525 2.525 10.372 1.00 59.53 356 SER A C 1
ATOM 2826 O O . SER A 1 356 ? 19.395 2.929 10.641 1.00 59.53 356 SER A O 1
ATOM 2828 N N . ARG A 1 357 ? 21.522 2.611 11.258 1.00 76.56 357 ARG A N 1
ATOM 2829 C CA . ARG A 1 357 ? 21.381 3.205 12.600 1.00 76.56 357 ARG A CA 1
ATOM 2830 C C . ARG A 1 357 ? 21.224 4.727 12.573 1.00 76.56 357 ARG A C 1
ATOM 2832 O O . ARG A 1 357 ? 20.872 5.308 13.598 1.00 76.56 357 ARG A O 1
ATOM 2839 N N . LYS A 1 358 ? 21.495 5.388 11.442 1.00 85.50 358 LYS A N 1
ATOM 2840 C CA . LYS A 1 358 ? 21.380 6.844 11.286 1.00 85.50 358 LYS A CA 1
ATOM 2841 C C . LYS A 1 358 ? 20.801 7.183 9.923 1.00 85.50 358 LYS A C 1
ATOM 2843 O O . LYS A 1 358 ? 21.327 6.735 8.916 1.00 85.50 358 LYS A O 1
ATOM 2848 N N . TYR A 1 359 ? 19.773 8.019 9.881 1.00 87.69 359 TYR A N 1
ATOM 2849 C CA . TYR A 1 359 ? 19.116 8.372 8.625 1.00 87.69 359 TYR A CA 1
ATOM 2850 C C . TYR A 1 359 ? 18.989 9.884 8.455 1.00 87.69 359 TYR A C 1
ATOM 2852 O O . TYR A 1 359 ? 18.685 10.597 9.410 1.00 87.69 359 TYR A O 1
ATOM 2860 N N . SER A 1 360 ? 19.202 10.375 7.237 1.00 90.12 360 SER A N 1
ATOM 2861 C CA . SER A 1 360 ? 19.016 11.783 6.887 1.00 90.12 360 SER A CA 1
ATOM 2862 C C . SER A 1 360 ? 17.872 11.899 5.895 1.00 90.12 360 SER A C 1
ATOM 2864 O O . SER A 1 360 ? 17.949 11.375 4.789 1.00 90.12 360 SER A O 1
ATOM 2866 N N . ILE A 1 361 ? 16.811 12.596 6.292 1.00 90.56 361 ILE A N 1
ATOM 2867 C CA . ILE A 1 361 ? 15.633 12.783 5.445 1.00 90.56 361 ILE A CA 1
ATOM 2868 C C . ILE A 1 361 ? 16.006 13.675 4.256 1.00 90.56 361 ILE A C 1
ATOM 2870 O O . ILE A 1 361 ? 16.691 14.690 4.420 1.00 90.56 361 ILE A O 1
ATOM 2874 N N . LYS A 1 362 ? 15.540 13.309 3.055 1.00 86.12 362 LYS A N 1
ATOM 2875 C CA . LYS A 1 362 ? 15.866 14.018 1.811 1.00 86.12 362 LYS A CA 1
ATOM 2876 C C . LYS A 1 362 ? 15.473 15.495 1.880 1.00 86.12 362 LYS A C 1
ATOM 2878 O O . LYS A 1 362 ? 14.348 15.846 2.249 1.00 86.12 362 LYS A O 1
ATOM 2883 N N . PHE A 1 363 ? 16.391 16.370 1.476 1.00 78.81 363 PHE A N 1
ATOM 2884 C CA . PHE A 1 363 ? 16.121 17.802 1.364 1.00 78.81 363 PHE A CA 1
ATOM 2885 C C . PHE A 1 363 ? 15.012 18.056 0.332 1.00 78.81 363 PHE A C 1
ATOM 2887 O O . PHE A 1 363 ? 15.074 17.545 -0.781 1.00 78.81 363 PHE A O 1
ATOM 2894 N N . GLY A 1 364 ? 14.002 18.845 0.702 1.00 76.25 364 GLY A N 1
ATOM 2895 C CA . GLY A 1 364 ? 12.783 19.040 -0.094 1.00 76.25 364 GLY A CA 1
ATOM 2896 C C . GLY A 1 364 ? 11.554 18.344 0.495 1.00 76.25 364 GLY A C 1
ATOM 2897 O O . GLY A 1 364 ? 10.438 18.780 0.218 1.00 76.25 364 GLY A O 1
ATOM 2898 N N . THR A 1 365 ? 11.751 17.365 1.386 1.00 89.19 365 THR A N 1
ATOM 2899 C CA . THR A 1 365 ? 10.669 16.780 2.192 1.00 89.19 365 THR A CA 1
ATOM 2900 C C . THR A 1 365 ? 10.045 17.861 3.068 1.00 89.19 365 THR A C 1
ATOM 2902 O O . THR A 1 365 ? 10.764 18.550 3.794 1.00 89.19 365 THR A O 1
ATOM 2905 N N . GLN A 1 366 ? 8.725 18.009 3.002 1.00 91.81 366 GLN A N 1
ATOM 2906 C CA . GLN A 1 366 ? 7.928 18.982 3.754 1.00 91.81 366 GLN A CA 1
ATOM 2907 C C . GLN A 1 366 ? 7.183 18.328 4.921 1.00 91.81 366 GLN A C 1
ATOM 2909 O O . GLN A 1 366 ? 7.044 18.934 5.984 1.00 91.81 366 GLN A O 1
ATOM 2914 N N . ILE A 1 367 ? 6.734 17.084 4.736 1.00 94.00 367 ILE A N 1
ATOM 2915 C CA . ILE A 1 367 ? 5.941 16.340 5.715 1.00 94.00 367 ILE A CA 1
ATOM 2916 C C . ILE A 1 367 ? 6.603 14.994 5.988 1.00 94.00 367 ILE A C 1
ATOM 2918 O O . ILE A 1 367 ? 6.910 14.240 5.066 1.00 94.00 367 ILE A O 1
ATOM 2922 N N . ILE A 1 368 ? 6.786 14.675 7.265 1.00 96.38 368 ILE A N 1
ATOM 2923 C CA . ILE A 1 368 ? 7.018 13.300 7.710 1.00 96.38 368 ILE A CA 1
ATOM 2924 C C . ILE A 1 368 ? 5.647 12.743 8.065 1.00 96.38 368 ILE A C 1
ATOM 2926 O O . ILE A 1 368 ? 5.010 13.272 8.974 1.00 96.38 368 ILE A O 1
ATOM 2930 N N . CYS A 1 369 ? 5.162 11.750 7.324 1.00 95.31 369 CYS A N 1
ATOM 2931 C CA . CYS A 1 369 ? 3.805 11.244 7.503 1.00 95.31 369 CYS A CA 1
ATOM 2932 C C . CYS A 1 369 ? 3.645 10.464 8.807 1.00 95.31 369 CYS A C 1
ATOM 2934 O O . CYS A 1 369 ? 4.619 10.065 9.457 1.00 95.31 369 CYS A O 1
ATOM 2936 N N . ASP A 1 370 ? 2.394 10.223 9.167 1.00 93.25 370 ASP A N 1
ATOM 2937 C CA . ASP A 1 370 ? 2.015 9.411 10.305 1.00 93.25 370 ASP A CA 1
ATOM 2938 C C . ASP A 1 370 ? 2.680 8.037 10.216 1.00 93.25 370 ASP A C 1
ATOM 2940 O O . ASP A 1 370 ? 2.727 7.424 9.149 1.00 93.25 370 ASP A O 1
ATOM 2944 N N . ARG A 1 371 ? 3.194 7.549 11.347 1.00 91.75 371 ARG A N 1
ATOM 2945 C CA . ARG A 1 371 ? 3.818 6.223 11.485 1.00 91.75 371 ARG A CA 1
ATOM 2946 C C . ARG A 1 371 ? 4.982 5.950 10.527 1.00 91.75 371 ARG A C 1
ATOM 2948 O O . ARG A 1 371 ? 5.384 4.798 10.386 1.00 91.75 371 ARG A O 1
ATOM 2955 N N . SER A 1 372 ? 5.567 6.989 9.926 1.00 92.50 372 SER A N 1
ATOM 2956 C CA . SER A 1 372 ? 6.655 6.843 8.955 1.00 92.50 372 SER A CA 1
ATOM 2957 C C . SER A 1 372 ? 7.807 5.980 9.469 1.00 92.50 372 SER A C 1
ATOM 2959 O O . SER A 1 372 ? 8.298 5.142 8.730 1.00 92.50 372 SER A O 1
ATOM 2961 N N . PHE A 1 373 ? 8.219 6.150 10.726 1.00 91.50 373 PHE A N 1
ATOM 2962 C CA . PHE A 1 373 ? 9.276 5.366 11.372 1.00 91.50 373 PHE A CA 1
ATOM 2963 C C . PHE A 1 373 ? 8.737 4.456 12.489 1.00 91.50 373 PHE A C 1
ATOM 2965 O O . PHE A 1 373 ? 9.481 4.060 13.385 1.00 91.50 373 PHE A O 1
ATOM 2972 N N . GLN A 1 374 ? 7.441 4.132 12.480 1.00 84.88 374 GLN A N 1
ATOM 2973 C CA . GLN A 1 374 ? 6.829 3.361 13.561 1.00 84.88 374 GLN A CA 1
ATOM 2974 C C . GLN A 1 374 ? 7.487 1.983 13.729 1.00 84.88 374 GLN A C 1
ATOM 2976 O O . GLN A 1 374 ? 7.787 1.293 12.757 1.00 84.88 374 GLN A O 1
ATOM 2981 N N . TYR A 1 375 ? 7.676 1.583 14.989 1.00 80.69 375 TYR A N 1
ATOM 2982 C CA . TYR A 1 375 ? 8.303 0.326 15.406 1.00 80.69 375 TYR A CA 1
ATOM 2983 C C . TYR A 1 375 ? 9.754 0.163 14.971 1.00 80.69 375 TYR A C 1
ATOM 2985 O O . TYR A 1 375 ? 10.297 -0.927 15.112 1.00 80.69 375 TYR A O 1
ATOM 2993 N N . CYS A 1 376 ? 10.411 1.235 14.525 1.00 80.38 376 CYS A N 1
ATOM 2994 C CA . CYS A 1 376 ? 11.815 1.152 14.176 1.00 80.38 376 CYS A CA 1
ATOM 2995 C C . CYS A 1 376 ? 12.661 0.818 15.416 1.00 80.38 376 CYS A C 1
ATOM 2997 O O . CYS A 1 376 ? 12.732 1.590 16.382 1.00 80.38 376 CYS A O 1
ATOM 2999 N N . THR A 1 377 ? 13.319 -0.340 15.379 1.00 79.81 377 THR A N 1
ATOM 3000 C CA . THR A 1 377 ? 14.117 -0.864 16.502 1.00 79.81 377 THR A CA 1
ATOM 3001 C C . THR A 1 377 ? 15.620 -0.620 16.360 1.00 79.81 377 THR A C 1
ATOM 3003 O O . THR A 1 377 ? 16.363 -0.822 17.322 1.00 79.81 377 THR A O 1
ATOM 3006 N N . ALA A 1 378 ? 16.077 -0.159 15.192 1.00 79.06 378 ALA A N 1
ATOM 3007 C CA . ALA A 1 378 ? 17.498 0.016 14.881 1.00 79.06 378 ALA A CA 1
ATOM 3008 C C . ALA A 1 378 ? 17.959 1.484 14.767 1.00 79.06 378 ALA A C 1
ATOM 3010 O O . ALA A 1 378 ? 19.146 1.757 14.965 1.00 79.06 378 ALA A O 1
ATOM 3011 N N . LEU A 1 379 ? 17.057 2.428 14.467 1.00 85.69 379 LEU A N 1
ATOM 3012 C CA . LEU A 1 379 ? 17.397 3.833 14.209 1.00 85.69 379 LEU A CA 1
ATOM 3013 C C . LEU A 1 379 ? 17.765 4.576 15.504 1.00 85.69 379 LEU A C 1
ATOM 3015 O O . LEU A 1 379 ? 16.909 4.836 16.347 1.00 85.69 379 LEU A O 1
ATOM 3019 N N . LEU A 1 380 ? 19.037 4.958 15.641 1.00 86.31 380 LEU A N 1
ATOM 3020 C CA . LEU A 1 380 ? 19.589 5.667 16.801 1.00 86.31 380 LEU A CA 1
ATOM 3021 C C . LEU A 1 380 ? 19.519 7.194 16.665 1.00 86.31 380 LEU A C 1
ATOM 3023 O O . LEU A 1 380 ? 19.384 7.895 17.670 1.00 86.31 380 LEU A O 1
ATOM 3027 N N . SER A 1 381 ? 19.607 7.734 15.446 1.00 86.81 381 SER A N 1
ATOM 3028 C CA . SER A 1 381 ? 19.484 9.179 15.201 1.00 86.81 381 SER A CA 1
ATOM 3029 C C . SER A 1 381 ? 18.911 9.491 13.824 1.00 86.81 381 SER A C 1
ATOM 3031 O O . SER A 1 381 ? 19.250 8.820 12.849 1.00 86.81 381 SER A O 1
ATOM 3033 N N . VAL A 1 382 ? 18.136 10.569 13.722 1.00 89.31 382 VAL A N 1
ATOM 3034 C CA . VAL A 1 382 ? 17.593 11.063 12.452 1.00 89.31 382 VAL A CA 1
ATOM 3035 C C . VAL A 1 382 ? 17.917 12.541 12.247 1.00 89.31 382 VAL A C 1
ATOM 3037 O O . VAL A 1 382 ? 17.766 13.351 13.164 1.00 89.31 382 VAL A O 1
ATOM 3040 N N . THR A 1 383 ? 18.349 12.896 11.038 1.00 89.69 383 THR A N 1
ATOM 3041 C CA . THR A 1 383 ? 18.541 14.291 10.626 1.00 89.69 383 THR A CA 1
ATOM 3042 C C . THR A 1 383 ? 17.323 14.758 9.841 1.00 89.69 383 THR A C 1
ATOM 3044 O O . THR A 1 383 ? 17.027 14.233 8.767 1.00 89.69 383 THR A O 1
ATOM 3047 N N . ILE A 1 384 ? 16.622 15.756 10.379 1.00 93.12 384 ILE A N 1
ATOM 3048 C CA . ILE A 1 384 ? 15.448 16.371 9.755 1.00 93.12 384 ILE A CA 1
ATOM 3049 C C . ILE A 1 384 ? 15.905 17.660 9.043 1.00 93.12 384 ILE A C 1
ATOM 3051 O O . ILE A 1 384 ? 16.456 18.543 9.704 1.00 93.12 384 ILE A O 1
ATOM 3055 N N . PRO A 1 385 ? 15.722 17.798 7.716 1.00 88.25 385 PRO A N 1
ATOM 3056 C CA . PRO A 1 385 ? 16.154 18.983 6.984 1.00 88.25 385 PRO A CA 1
ATOM 3057 C C . PRO A 1 385 ? 15.231 20.180 7.250 1.00 88.25 385 PRO A C 1
ATOM 3059 O O . PRO A 1 385 ? 14.037 20.019 7.500 1.00 88.25 385 PRO A O 1
ATOM 3062 N N . ASN A 1 386 ? 15.762 21.396 7.067 1.00 87.94 386 ASN A N 1
ATOM 3063 C CA . ASN A 1 386 ? 15.021 22.665 7.191 1.00 87.94 386 ASN A CA 1
ATOM 3064 C C . ASN A 1 386 ? 13.888 22.851 6.152 1.00 87.94 386 ASN A C 1
ATOM 3066 O O . ASN A 1 386 ? 13.290 23.921 6.070 1.00 87.94 386 ASN A O 1
ATOM 3070 N N . SER A 1 387 ? 13.621 21.856 5.304 1.00 86.25 387 SER A N 1
ATOM 3071 C CA . SER A 1 387 ? 12.450 21.837 4.425 1.00 86.25 387 SER A CA 1
ATOM 3072 C C . SER A 1 387 ? 11.206 21.272 5.116 1.00 86.25 387 SER A C 1
ATOM 3074 O O . SER A 1 387 ? 10.101 21.562 4.668 1.00 86.25 387 SER A O 1
ATOM 3076 N N . VAL A 1 388 ? 11.366 20.492 6.195 1.00 93.81 388 VAL A N 1
ATOM 3077 C CA . VAL A 1 388 ? 10.246 19.851 6.896 1.00 93.81 388 VAL A CA 1
ATOM 3078 C C . VAL A 1 388 ? 9.514 20.883 7.742 1.00 93.81 388 VAL A C 1
ATOM 3080 O O . VAL A 1 388 ? 10.110 21.529 8.604 1.00 93.81 388 VAL A O 1
ATOM 3083 N N . THR A 1 389 ? 8.210 21.009 7.523 1.00 93.31 389 THR A N 1
ATOM 3084 C CA . THR A 1 389 ? 7.321 21.903 8.273 1.00 93.31 389 THR A CA 1
ATOM 3085 C C . THR A 1 389 ? 6.409 21.151 9.236 1.00 93.31 389 THR A C 1
ATOM 3087 O O . THR A 1 389 ? 5.931 21.750 10.203 1.00 93.31 389 THR A O 1
ATOM 3090 N N . THR A 1 390 ? 6.188 19.855 8.996 1.00 94.38 390 THR A N 1
ATOM 3091 C CA . THR A 1 390 ? 5.237 19.029 9.749 1.00 94.38 390 THR A CA 1
ATOM 3092 C C . THR A 1 390 ? 5.820 17.650 10.043 1.00 94.38 390 THR A C 1
ATOM 3094 O O . THR A 1 390 ? 6.286 16.957 9.139 1.00 94.38 390 THR A O 1
ATOM 3097 N N . ILE A 1 391 ? 5.751 17.242 11.309 1.00 96.31 391 ILE A N 1
ATOM 3098 C CA . ILE A 1 391 ? 6.001 15.870 11.762 1.00 96.31 391 ILE A CA 1
ATOM 3099 C C . ILE A 1 391 ? 4.643 15.263 12.122 1.00 96.31 391 ILE A C 1
ATOM 3101 O O . ILE A 1 391 ? 3.939 15.846 12.942 1.00 96.31 391 ILE A O 1
ATOM 3105 N N . GLY A 1 392 ? 4.270 14.145 11.502 1.00 93.62 392 GLY A N 1
ATOM 3106 C CA . GLY A 1 392 ? 2.983 13.472 11.691 1.00 93.62 392 GLY A CA 1
ATOM 3107 C C . GLY A 1 392 ? 2.850 12.692 13.000 1.00 93.62 392 GLY A C 1
ATOM 3108 O O . GLY A 1 392 ? 3.746 12.671 13.851 1.00 93.62 392 GLY A O 1
ATOM 3109 N N . ASP A 1 393 ? 1.707 12.038 13.152 1.00 91.75 393 ASP A N 1
ATOM 3110 C CA . ASP A 1 393 ? 1.324 11.264 14.327 1.00 91.75 393 ASP A CA 1
ATOM 3111 C C . ASP A 1 393 ? 2.122 9.955 14.412 1.00 91.75 393 ASP A C 1
ATOM 3113 O O . ASP A 1 393 ? 2.267 9.233 13.426 1.00 91.75 393 ASP A O 1
ATOM 3117 N N . SER A 1 394 ? 2.669 9.624 15.586 1.00 91.50 394 SER A N 1
ATOM 3118 C CA . SER A 1 394 ? 3.570 8.470 15.779 1.00 91.50 394 SER A CA 1
ATOM 3119 C C . SER A 1 394 ? 4.723 8.403 14.758 1.00 91.50 394 SER A C 1
ATOM 3121 O O . SER A 1 394 ? 5.272 7.329 14.511 1.00 91.50 394 SER A O 1
ATOM 3123 N N . ALA A 1 395 ? 5.097 9.532 14.137 1.00 94.00 395 ALA A N 1
ATOM 3124 C CA . ALA A 1 395 ? 6.057 9.558 13.036 1.00 94.00 395 ALA A CA 1
ATOM 3125 C C . ALA A 1 395 ? 7.404 8.929 13.412 1.00 94.00 395 ALA A C 1
ATOM 3127 O O . ALA A 1 395 ? 7.986 8.246 12.583 1.00 94.00 395 ALA A O 1
ATOM 3128 N N . PHE A 1 396 ? 7.857 9.114 14.652 1.00 92.69 396 PHE A N 1
ATOM 3129 C CA . PHE A 1 396 ? 9.072 8.549 15.237 1.00 92.69 396 PHE A CA 1
ATOM 3130 C C . PHE A 1 396 ? 8.767 7.684 16.461 1.00 92.69 396 PHE A C 1
ATOM 3132 O O . PHE A 1 396 ? 9.426 7.818 17.487 1.00 92.69 396 PHE A O 1
ATOM 3139 N N . GLU A 1 397 ? 7.772 6.801 16.386 1.00 88.00 397 GLU A N 1
ATOM 3140 C CA . GLU A 1 397 ? 7.540 5.791 17.426 1.00 88.00 397 GLU A CA 1
ATOM 3141 C C . GLU A 1 397 ? 8.622 4.685 17.370 1.00 88.00 397 GLU A C 1
ATOM 3143 O O . GLU A 1 397 ? 8.358 3.543 16.988 1.00 88.00 397 GLU A O 1
ATOM 3148 N N . CYS A 1 398 ? 9.867 5.057 17.692 1.00 85.38 398 CYS A N 1
ATOM 3149 C CA . CYS A 1 398 ? 11.082 4.263 17.494 1.00 85.38 398 CYS A CA 1
ATOM 3150 C C . CYS A 1 398 ? 11.728 3.917 18.836 1.00 85.38 398 CYS A C 1
ATOM 3152 O O . CYS A 1 398 ? 12.216 4.805 19.534 1.00 85.38 398 CYS A O 1
ATOM 3154 N N . SER A 1 399 ? 11.856 2.635 19.181 1.00 83.38 399 SER A N 1
ATOM 3155 C CA . SER A 1 399 ? 12.352 2.258 20.512 1.00 83.38 399 SER A CA 1
ATOM 3156 C C . SER A 1 399 ? 13.808 2.643 20.763 1.00 83.38 399 SER A C 1
ATOM 3158 O O . SER A 1 399 ? 14.183 2.834 21.916 1.00 83.38 399 SER A O 1
ATOM 3160 N N . ALA A 1 400 ? 14.624 2.731 19.707 1.00 84.06 400 ALA A N 1
ATOM 3161 C CA . ALA A 1 400 ? 16.072 2.912 19.791 1.00 84.06 400 ALA A CA 1
ATOM 3162 C C . ALA A 1 400 ? 16.558 4.358 19.598 1.00 84.06 400 ALA A C 1
ATOM 3164 O O . ALA A 1 400 ? 17.742 4.619 19.808 1.00 84.06 400 ALA A O 1
ATOM 3165 N N . LEU A 1 401 ? 15.675 5.297 19.235 1.00 88.62 401 LEU A N 1
ATOM 3166 C CA . LEU A 1 401 ? 16.062 6.673 18.919 1.00 88.62 401 LEU A CA 1
ATOM 3167 C C . LEU A 1 401 ? 16.651 7.364 20.158 1.00 88.62 401 LEU A C 1
ATOM 3169 O O . LEU A 1 401 ? 15.974 7.526 21.170 1.00 88.62 401 LEU A O 1
ATOM 3173 N N . GLN A 1 402 ? 17.916 7.779 20.072 1.00 87.19 402 GLN A N 1
ATOM 3174 C CA . GLN A 1 402 ? 18.669 8.376 21.181 1.00 87.19 402 GLN A CA 1
ATOM 3175 C C . GLN A 1 402 ? 18.702 9.903 21.119 1.00 87.19 402 GLN A C 1
ATOM 3177 O O . GLN A 1 402 ? 18.774 10.571 22.154 1.00 87.19 402 GLN A O 1
ATOM 3182 N N . SER A 1 403 ? 18.658 10.467 19.908 1.00 80.31 403 SER A N 1
ATOM 3183 C CA . SER A 1 403 ? 18.692 11.913 19.684 1.00 80.31 403 SER A CA 1
ATOM 3184 C C . SER A 1 403 ? 17.948 12.313 18.411 1.00 80.31 403 SER A C 1
ATOM 3186 O O . SER A 1 403 ? 17.972 11.601 17.405 1.00 80.31 403 SER A O 1
ATOM 3188 N N . VAL A 1 404 ? 17.309 13.482 18.455 1.00 87.06 404 VAL A N 1
ATOM 3189 C CA . VAL A 1 404 ? 16.701 14.140 17.297 1.00 87.06 404 VAL A CA 1
ATOM 3190 C C . VAL A 1 404 ? 16.797 15.651 17.473 1.00 87.06 404 VAL A C 1
ATOM 3192 O O . VAL A 1 404 ? 16.533 16.186 18.550 1.00 87.06 404 VAL A O 1
ATOM 3195 N N . THR A 1 405 ? 17.195 16.346 16.410 1.00 84.06 405 THR A N 1
ATOM 3196 C CA . THR A 1 405 ? 17.170 17.813 16.365 1.00 84.06 405 THR A CA 1
ATOM 3197 C C . THR A 1 405 ? 16.004 18.242 15.491 1.00 84.06 405 THR A C 1
ATOM 3199 O O . THR A 1 405 ? 15.962 17.895 14.313 1.00 84.06 405 THR A O 1
ATOM 3202 N N . ILE A 1 406 ? 15.057 18.981 16.070 1.00 91.06 406 ILE A N 1
ATOM 3203 C CA . ILE A 1 406 ? 13.912 19.525 15.339 1.00 91.06 406 ILE A CA 1
ATOM 3204 C C . ILE A 1 406 ? 14.344 20.869 14.729 1.00 91.06 406 ILE A C 1
ATOM 3206 O O . ILE A 1 406 ? 14.720 21.766 15.487 1.00 91.06 406 ILE A O 1
ATOM 3210 N N . PRO A 1 407 ? 14.337 21.022 13.393 1.00 90.00 407 PRO A N 1
ATOM 3211 C CA . PRO A 1 407 ? 14.801 22.242 12.746 1.00 90.00 407 PRO A CA 1
ATOM 3212 C C . PRO A 1 407 ? 13.812 23.398 12.912 1.00 90.00 407 PRO A C 1
ATOM 3214 O O . PRO A 1 407 ? 12.604 23.188 13.035 1.00 90.00 407 PRO A O 1
ATOM 3217 N N . ASP A 1 408 ? 14.317 24.632 12.812 1.00 88.12 408 ASP A N 1
ATOM 3218 C CA . ASP A 1 408 ? 13.529 25.873 12.908 1.00 88.12 408 ASP A CA 1
ATOM 3219 C C . ASP A 1 408 ? 12.440 26.004 11.825 1.00 88.12 408 ASP A C 1
ATOM 3221 O O . ASP A 1 408 ? 11.609 26.904 11.892 1.00 88.12 408 ASP A O 1
ATOM 3225 N N . SER A 1 409 ? 12.387 25.117 10.834 1.00 90.25 409 SER A N 1
ATOM 3226 C CA . SER A 1 409 ? 11.306 25.068 9.847 1.00 90.25 409 SER A CA 1
ATOM 3227 C C . SER A 1 409 ? 10.040 24.362 10.341 1.00 90.25 409 SER A C 1
ATOM 3229 O O . SER A 1 409 ? 8.965 24.597 9.789 1.00 90.25 409 SER A O 1
ATOM 3231 N N . VAL A 1 410 ? 10.136 23.503 11.363 1.00 93.25 410 VAL A N 1
ATOM 3232 C CA . VAL A 1 410 ? 8.995 22.708 11.840 1.00 93.25 410 VAL A CA 1
ATOM 3233 C C . VAL A 1 410 ? 8.019 23.598 12.593 1.00 93.25 410 VAL A C 1
ATOM 3235 O O . VAL A 1 410 ? 8.371 24.254 13.567 1.00 93.25 410 VAL A O 1
ATOM 3238 N N . THR A 1 411 ? 6.762 23.580 12.163 1.00 91.88 411 THR A N 1
ATOM 3239 C CA . THR A 1 411 ? 5.667 24.333 12.788 1.00 91.88 411 THR A CA 1
ATOM 3240 C C . THR A 1 411 ? 4.705 23.446 13.567 1.00 91.88 411 THR A C 1
ATOM 3242 O O . THR A 1 411 ? 4.063 23.924 14.505 1.00 91.88 411 THR A O 1
ATOM 3245 N N . THR A 1 412 ? 4.634 22.161 13.207 1.00 91.94 412 THR A N 1
ATOM 3246 C CA . THR A 1 412 ? 3.689 21.192 13.767 1.00 91.94 412 THR A CA 1
ATOM 3247 C C . THR A 1 412 ? 4.397 19.887 14.123 1.00 91.94 412 THR A C 1
ATOM 3249 O O . THR A 1 412 ? 5.095 19.311 13.287 1.00 91.94 412 THR A O 1
ATOM 3252 N N . ILE A 1 413 ? 4.189 19.420 15.354 1.00 93.94 413 ILE A N 1
ATOM 3253 C CA . ILE A 1 413 ? 4.556 18.082 15.834 1.00 93.94 413 ILE A CA 1
ATOM 3254 C C . ILE A 1 413 ? 3.255 17.328 16.121 1.00 93.94 413 ILE A C 1
ATOM 3256 O O . ILE A 1 413 ? 2.437 17.835 16.882 1.00 93.94 413 ILE A O 1
ATOM 3260 N N . GLY A 1 414 ? 3.057 16.157 15.522 1.00 91.38 414 GLY A N 1
ATOM 3261 C CA . GLY A 1 414 ? 1.840 15.353 15.636 1.00 91.38 414 GLY A CA 1
ATOM 3262 C C . GLY A 1 414 ? 1.652 14.661 16.988 1.00 91.38 414 GLY A C 1
ATOM 3263 O O . GLY A 1 414 ? 2.490 14.740 17.894 1.00 91.38 414 GLY A O 1
ATOM 3264 N N . ASN A 1 415 ? 0.524 13.970 17.127 1.00 88.62 415 ASN A N 1
ATOM 3265 C CA . ASN A 1 415 ? 0.175 13.170 18.297 1.00 88.62 415 ASN A CA 1
ATOM 3266 C C . ASN A 1 415 ? 1.163 12.018 18.461 1.00 88.62 415 ASN A C 1
ATOM 3268 O O . ASN A 1 415 ? 1.437 11.280 17.520 1.00 88.62 415 ASN A O 1
ATOM 3272 N N . GLY A 1 416 ? 1.717 11.853 19.659 1.00 88.06 416 GLY A N 1
ATOM 3273 C CA . GLY A 1 416 ? 2.642 10.766 19.945 1.00 88.06 416 GLY A CA 1
ATOM 3274 C C . GLY A 1 416 ? 3.875 10.717 19.037 1.00 88.06 416 GLY A C 1
ATOM 3275 O O . GLY A 1 416 ? 4.472 9.650 18.931 1.00 88.06 416 GLY A O 1
ATOM 3276 N N . ALA A 1 417 ? 4.252 11.828 18.388 1.00 93.56 417 ALA A N 1
ATOM 3277 C CA . ALA A 1 417 ? 5.266 11.862 17.333 1.00 93.56 417 ALA A CA 1
ATOM 3278 C C . ALA A 1 417 ? 6.601 11.202 17.710 1.00 93.56 417 ALA A C 1
ATOM 3280 O O . ALA A 1 417 ? 7.256 10.670 16.829 1.00 93.56 417 ALA A O 1
ATOM 3281 N N . PHE A 1 418 ? 6.989 11.205 18.986 1.00 91.94 418 PHE A N 1
ATOM 3282 C CA . PHE A 1 418 ? 8.190 10.561 19.529 1.00 91.94 418 PHE A CA 1
ATOM 3283 C C . PHE A 1 418 ? 7.845 9.602 20.681 1.00 91.94 418 PHE A C 1
ATOM 3285 O O . PHE A 1 418 ? 8.563 9.545 21.680 1.00 91.94 418 PHE A O 1
ATOM 3292 N N . SER A 1 419 ? 6.709 8.906 20.603 1.00 88.00 419 SER A N 1
ATOM 3293 C CA . SER A 1 419 ? 6.293 7.944 21.631 1.00 88.00 419 SER A CA 1
ATOM 3294 C C . SER A 1 419 ? 7.209 6.724 21.673 1.00 88.00 419 SER A C 1
ATOM 3296 O O . SER A 1 419 ? 7.739 6.286 20.662 1.00 88.00 419 SER A O 1
ATOM 3298 N N . TYR A 1 420 ? 7.371 6.142 22.855 1.00 85.00 420 TYR A N 1
ATOM 3299 C CA . TYR A 1 420 ? 8.145 4.932 23.124 1.00 85.00 420 TYR A CA 1
ATOM 3300 C C . TYR A 1 420 ? 9.622 4.990 22.701 1.00 85.00 420 TYR A C 1
ATOM 3302 O O . TYR A 1 420 ? 10.284 3.956 22.656 1.00 85.00 420 TYR A O 1
ATOM 3310 N N . CYS A 1 421 ? 10.182 6.188 22.504 1.00 87.31 421 CYS A N 1
ATOM 3311 C CA . CYS A 1 421 ? 11.619 6.398 22.325 1.00 87.31 421 CYS A CA 1
ATOM 3312 C C . CYS A 1 421 ? 12.363 6.291 23.664 1.00 87.31 421 CYS A C 1
ATOM 3314 O O . CYS A 1 421 ? 12.811 7.286 24.238 1.00 87.31 421 CYS A O 1
ATOM 3316 N N . TYR A 1 422 ? 12.494 5.069 24.188 1.00 82.94 422 TYR A N 1
ATOM 3317 C CA . TYR A 1 422 ? 13.009 4.801 25.538 1.00 82.94 422 TYR A CA 1
ATOM 3318 C C . TYR A 1 422 ? 14.429 5.323 25.795 1.00 82.94 422 TYR A C 1
ATOM 3320 O O . TYR A 1 422 ? 14.781 5.591 26.946 1.00 82.94 422 TYR A O 1
ATOM 3328 N N . PHE A 1 423 ? 15.241 5.463 24.745 1.00 84.81 423 PHE A N 1
ATOM 3329 C CA . PHE A 1 423 ? 16.622 5.939 24.841 1.00 84.81 423 PHE A CA 1
ATOM 3330 C C . PHE A 1 423 ? 16.794 7.418 24.481 1.00 84.81 423 PHE A C 1
ATOM 3332 O O . PHE A 1 423 ? 17.920 7.915 24.526 1.00 84.81 423 PHE A O 1
ATOM 3339 N N . LEU A 1 424 ? 15.711 8.134 24.158 1.00 88.38 424 LEU A N 1
ATOM 3340 C CA . LEU A 1 424 ? 15.775 9.531 23.743 1.00 88.38 424 LEU A CA 1
ATOM 3341 C C . LEU A 1 424 ? 16.187 10.423 24.918 1.00 88.38 424 LEU A C 1
ATOM 3343 O O . LEU A 1 424 ? 15.450 10.586 25.891 1.00 88.38 424 LEU A O 1
ATOM 3347 N N . GLN A 1 425 ? 17.386 11.001 24.836 1.00 86.00 425 GLN A N 1
ATOM 3348 C CA . GLN A 1 425 ? 17.992 11.711 25.967 1.00 86.00 425 GLN A CA 1
ATOM 3349 C C . GLN A 1 425 ? 17.558 13.174 26.048 1.00 86.00 425 GLN A C 1
ATOM 3351 O O . GLN A 1 425 ? 17.302 13.693 27.137 1.00 86.00 425 GLN A O 1
ATOM 3356 N N . SER A 1 426 ? 17.477 13.854 24.906 1.00 85.94 426 SER A N 1
ATOM 3357 C CA . SER A 1 426 ? 17.080 15.256 24.840 1.00 85.94 426 SER A CA 1
ATOM 3358 C C . SER A 1 426 ? 16.410 15.610 23.520 1.00 85.94 426 SER A C 1
ATOM 3360 O O . SER A 1 426 ? 16.681 15.004 22.483 1.00 85.94 426 SER A O 1
ATOM 3362 N N . VAL A 1 427 ? 15.530 16.610 23.577 1.00 87.69 427 VAL A N 1
ATOM 3363 C CA . VAL A 1 427 ? 14.884 17.217 22.409 1.00 87.69 427 VAL A CA 1
ATOM 3364 C C . VAL A 1 427 ? 14.862 18.725 22.588 1.00 87.69 427 VAL A C 1
ATOM 3366 O O . VAL A 1 427 ? 14.444 19.239 23.629 1.00 87.69 427 VAL A O 1
ATOM 3369 N N . THR A 1 428 ? 15.282 19.438 21.550 1.00 86.62 428 THR A N 1
ATOM 3370 C CA . THR A 1 428 ? 15.149 20.893 21.475 1.00 86.62 428 THR A CA 1
ATOM 3371 C C . THR A 1 428 ? 13.949 21.232 20.604 1.00 86.62 428 THR A C 1
ATOM 3373 O O . THR A 1 428 ? 13.905 20.825 19.446 1.00 86.62 428 THR A O 1
ATOM 3376 N N . ILE A 1 429 ? 12.985 21.972 21.155 1.00 87.94 429 ILE A N 1
ATOM 3377 C CA . ILE A 1 429 ? 11.800 22.438 20.424 1.00 87.94 429 ILE A CA 1
ATOM 3378 C C . ILE A 1 429 ? 12.033 23.898 19.984 1.00 87.94 429 ILE A C 1
ATOM 3380 O O . ILE A 1 429 ? 12.170 24.789 20.844 1.00 87.94 429 ILE A O 1
ATOM 3384 N N . PRO A 1 430 ? 12.101 24.168 18.667 1.00 87.19 430 PRO A N 1
ATOM 3385 C CA . PRO A 1 430 ? 12.365 25.506 18.153 1.00 87.19 430 PRO A CA 1
ATOM 3386 C C . PRO A 1 430 ? 11.151 26.438 18.304 1.00 87.19 430 PRO A C 1
ATOM 3388 O O . PRO A 1 430 ? 10.019 25.998 18.502 1.00 87.19 430 PRO A O 1
ATOM 3391 N N . ASN A 1 431 ? 11.384 27.754 18.217 1.00 85.25 431 ASN A N 1
ATOM 3392 C CA . ASN A 1 431 ? 10.335 28.783 18.351 1.00 85.25 431 ASN A CA 1
ATOM 3393 C C . ASN A 1 431 ? 9.248 28.686 17.274 1.00 85.25 431 ASN A C 1
ATOM 3395 O O . ASN A 1 431 ? 8.148 29.197 17.463 1.00 85.25 431 ASN A O 1
ATOM 3399 N N . SER A 1 432 ? 9.587 28.108 16.127 1.00 87.88 432 SER A N 1
ATOM 3400 C CA . SER A 1 432 ? 8.695 27.944 14.985 1.00 87.88 432 SER A CA 1
ATOM 3401 C C . SER A 1 432 ? 7.574 26.944 15.234 1.00 87.88 432 SER A C 1
ATOM 3403 O O . SER A 1 432 ? 6.527 27.059 14.596 1.00 87.88 432 SER A O 1
ATOM 3405 N N . VAL A 1 433 ? 7.748 26.013 16.181 1.00 90.12 433 VAL A N 1
ATOM 3406 C CA . VAL A 1 433 ? 6.704 25.060 16.557 1.00 90.12 433 VAL A CA 1
ATOM 3407 C C . VAL A 1 433 ? 5.575 25.828 17.234 1.00 90.12 433 VAL A C 1
ATOM 3409 O O . VAL A 1 433 ? 5.706 26.321 18.354 1.00 90.12 433 VAL A O 1
ATOM 3412 N N . THR A 1 434 ? 4.450 25.928 16.534 1.00 86.88 434 THR A N 1
ATOM 3413 C CA . THR A 1 434 ? 3.224 26.564 17.028 1.00 86.88 434 THR A CA 1
ATOM 3414 C C . THR A 1 434 ? 2.204 25.538 17.500 1.00 86.88 434 THR A C 1
ATOM 3416 O O . THR A 1 434 ? 1.362 25.872 18.328 1.00 86.88 434 THR A O 1
ATOM 3419 N N . THR A 1 435 ? 2.312 24.292 17.027 1.00 87.25 435 THR A N 1
ATOM 3420 C CA . THR A 1 435 ? 1.396 23.197 17.357 1.00 87.25 435 THR A CA 1
ATOM 3421 C C . THR A 1 435 ? 2.177 21.967 17.812 1.00 87.25 435 THR A C 1
ATOM 3423 O O . THR A 1 435 ? 3.085 21.508 17.120 1.00 87.25 435 THR A O 1
ATOM 3426 N N . ILE A 1 436 ? 1.806 21.424 18.970 1.00 89.81 436 ILE A N 1
ATOM 3427 C CA . ILE A 1 436 ? 2.285 20.139 19.486 1.00 89.81 436 ILE A CA 1
ATOM 3428 C C . ILE A 1 436 ? 1.051 19.290 19.772 1.00 89.81 436 ILE A C 1
ATOM 3430 O O . ILE A 1 436 ? 0.152 19.735 20.486 1.00 89.81 436 ILE A O 1
ATOM 3434 N N . GLY A 1 437 ? 1.011 18.096 19.194 1.00 85.31 437 GLY A N 1
ATOM 3435 C CA . GLY A 1 437 ? -0.063 17.134 19.360 1.00 85.31 437 GLY A CA 1
ATOM 3436 C C . GLY A 1 437 ? -0.105 16.525 20.757 1.00 85.31 437 GLY A C 1
ATOM 3437 O O . GLY A 1 437 ? 0.649 16.869 21.666 1.00 85.31 437 GLY A O 1
ATOM 3438 N N . ILE A 1 438 ? -1.025 15.591 20.923 1.00 83.75 438 ILE A N 1
ATOM 3439 C CA . ILE A 1 438 ? -1.296 14.868 22.157 1.00 83.75 438 ILE A CA 1
ATOM 3440 C C . ILE A 1 438 ? -0.085 14.008 22.538 1.00 83.75 438 ILE A C 1
ATOM 3442 O O . ILE A 1 438 ? 0.378 13.204 21.733 1.00 83.75 438 ILE A O 1
ATOM 3446 N N . ASN A 1 439 ? 0.409 14.169 23.771 1.00 82.62 439 ASN A N 1
ATOM 3447 C CA . ASN A 1 439 ? 1.476 13.372 24.389 1.00 82.62 439 ASN A CA 1
ATOM 3448 C C . ASN A 1 439 ? 2.636 12.967 23.444 1.00 82.62 439 ASN A C 1
ATOM 3450 O O . ASN A 1 439 ? 2.904 11.779 23.260 1.00 82.62 439 ASN A O 1
ATOM 3454 N N . PRO A 1 440 ? 3.363 13.928 22.844 1.00 88.88 440 PRO A N 1
ATOM 3455 C CA . PRO A 1 440 ? 4.368 13.663 21.810 1.00 88.88 440 PRO A CA 1
ATOM 3456 C C . PRO A 1 440 ? 5.551 12.809 22.286 1.00 88.88 440 PRO A C 1
ATOM 3458 O O . PRO A 1 440 ? 6.293 12.316 21.449 1.00 88.88 440 PRO A O 1
ATOM 3461 N N . PHE A 1 441 ? 5.745 12.642 23.599 1.00 88.19 441 PHE A N 1
ATOM 3462 C CA . PHE A 1 441 ? 6.871 11.925 24.210 1.00 88.19 441 PHE A CA 1
ATOM 3463 C C . PHE A 1 441 ? 6.394 10.798 25.144 1.00 88.19 441 PHE A C 1
ATOM 3465 O O . PHE A 1 441 ? 7.018 10.539 26.176 1.00 88.19 441 PHE A O 1
ATOM 3472 N N . ALA A 1 442 ? 5.264 10.156 24.827 1.00 83.00 442 ALA A N 1
ATOM 3473 C CA . ALA A 1 442 ? 4.715 9.059 25.625 1.00 83.00 442 ALA A CA 1
ATOM 3474 C C . ALA A 1 442 ? 5.783 7.990 25.900 1.00 83.00 442 ALA A C 1
ATOM 3476 O O . ALA A 1 442 ? 6.460 7.554 24.982 1.00 83.00 442 ALA A O 1
ATOM 3477 N N . GLY A 1 443 ? 5.968 7.541 27.143 1.00 75.81 443 GLY A N 1
ATOM 3478 C CA . GLY A 1 443 ? 6.960 6.497 27.455 1.00 75.81 443 GLY A CA 1
ATOM 3479 C C . GLY A 1 443 ? 8.444 6.911 27.375 1.00 75.81 443 GLY A C 1
ATOM 3480 O O . GLY A 1 443 ? 9.311 6.093 27.683 1.00 75.81 443 GLY A O 1
ATOM 3481 N N . CYS A 1 444 ? 8.762 8.162 27.028 1.00 79.88 444 CYS A N 1
ATOM 3482 C CA . CYS A 1 444 ? 10.133 8.687 26.990 1.00 79.88 444 CYS A CA 1
ATOM 3483 C C . CYS A 1 444 ? 10.544 9.204 28.376 1.00 79.88 444 CYS A C 1
ATOM 3485 O O . CYS A 1 444 ? 10.450 10.394 28.681 1.00 79.88 444 CYS A O 1
ATOM 3487 N N . PHE A 1 445 ? 10.957 8.303 29.270 1.00 72.19 445 PHE A N 1
ATOM 3488 C CA . PHE A 1 445 ? 11.190 8.667 30.671 1.00 72.19 445 PHE A CA 1
ATOM 3489 C C . PHE A 1 445 ? 12.506 9.415 30.897 1.00 72.19 445 PHE A C 1
ATOM 3491 O O . PHE A 1 445 ? 13.600 8.879 30.715 1.00 72.19 445 PHE A O 1
ATOM 3498 N N . GLY A 1 446 ? 12.406 10.623 31.462 1.00 71.50 446 GLY A N 1
ATOM 3499 C CA . GLY A 1 446 ? 13.552 11.440 31.869 1.00 71.50 446 GLY A CA 1
ATOM 3500 C C . GLY A 1 446 ? 14.380 11.986 30.714 1.00 71.50 446 GLY A C 1
ATOM 3501 O O . GLY A 1 446 ? 15.573 12.227 30.900 1.00 71.50 446 GLY A O 1
ATOM 3502 N N . ILE A 1 447 ? 13.729 12.177 29.569 1.00 85.25 447 ILE A N 1
ATOM 3503 C CA . ILE A 1 447 ? 14.161 13.072 28.502 1.00 85.25 447 ILE A CA 1
ATOM 3504 C C . ILE A 1 447 ? 14.323 14.502 29.042 1.00 85.25 447 ILE A C 1
ATOM 3506 O O . ILE A 1 447 ? 13.532 14.975 29.860 1.00 85.25 447 ILE A O 1
ATOM 3510 N N . SER A 1 448 ? 15.340 15.216 28.566 1.00 83.75 448 SER A N 1
ATOM 3511 C CA . SER A 1 448 ? 15.482 16.656 28.780 1.00 83.75 448 SER A CA 1
ATOM 3512 C C . SER A 1 448 ? 14.890 17.428 27.599 1.00 83.75 448 SER A C 1
ATOM 3514 O O . SER A 1 448 ? 15.402 17.351 26.484 1.00 83.75 448 SER A O 1
ATOM 3516 N N . ILE A 1 449 ? 13.815 18.186 27.832 1.00 86.25 449 ILE A N 1
ATOM 3517 C CA . ILE A 1 449 ? 13.264 19.097 26.820 1.00 86.25 449 ILE A CA 1
ATOM 3518 C C . ILE A 1 449 ? 13.876 20.480 27.009 1.00 86.25 449 ILE A C 1
ATOM 3520 O O . ILE A 1 449 ? 13.792 21.064 28.088 1.00 86.25 449 ILE A O 1
ATOM 3524 N N . SER A 1 450 ? 14.449 21.020 25.939 1.00 84.56 450 SER A N 1
ATOM 3525 C CA . SER A 1 450 ? 14.885 22.413 25.873 1.00 84.56 450 SER A CA 1
ATOM 3526 C C . SER A 1 450 ? 13.918 23.203 24.998 1.00 84.56 450 SER A C 1
ATOM 3528 O O . SER A 1 450 ? 13.683 22.850 23.843 1.00 84.56 450 SER A O 1
ATOM 3530 N N . LEU A 1 451 ? 13.348 24.273 25.550 1.00 83.69 451 LEU A N 1
ATOM 3531 C CA . LEU A 1 451 ? 12.477 25.193 24.823 1.00 83.69 451 LEU A CA 1
ATOM 3532 C C . LEU A 1 451 ? 13.252 26.457 24.478 1.00 83.69 451 LEU A C 1
ATOM 3534 O O . LEU A 1 451 ? 14.007 26.993 25.290 1.00 83.69 451 LEU A O 1
ATOM 3538 N N . SER A 1 452 ? 13.017 26.962 23.278 1.00 75.00 452 SER A N 1
ATOM 3539 C CA . SER A 1 452 ? 13.485 28.283 22.886 1.00 75.00 452 SER A CA 1
ATOM 3540 C C . SER A 1 452 ? 12.900 29.393 23.768 1.00 75.00 452 SER A C 1
ATOM 3542 O O . SER A 1 452 ? 11.745 29.318 24.184 1.00 75.00 452 SER A O 1
ATOM 3544 N N . ALA A 1 453 ? 13.639 30.489 23.958 1.00 68.81 453 ALA A N 1
ATOM 3545 C CA . ALA A 1 453 ? 13.215 31.610 24.806 1.00 68.81 453 ALA A CA 1
ATOM 3546 C C . ALA A 1 453 ? 11.906 32.317 24.375 1.00 68.81 453 ALA A C 1
ATOM 3548 O O . ALA A 1 453 ? 11.332 33.048 25.178 1.00 68.81 453 ALA A O 1
ATOM 3549 N N . LYS A 1 454 ? 11.434 32.130 23.131 1.00 73.75 454 LYS A N 1
ATOM 3550 C CA . LYS A 1 454 ? 10.181 32.706 22.605 1.00 73.75 454 LYS A CA 1
ATOM 3551 C C . LYS A 1 454 ? 9.123 31.633 22.284 1.00 73.75 454 LYS A C 1
ATOM 3553 O O . LYS A 1 454 ? 8.199 31.914 21.528 1.00 73.75 454 LYS A O 1
ATOM 3558 N N . SER A 1 455 ? 9.266 30.412 22.808 1.00 78.69 455 SER A N 1
ATOM 3559 C CA . SER A 1 455 ? 8.317 29.324 22.547 1.00 78.69 455 SER A CA 1
ATOM 3560 C C . SER A 1 455 ? 6.925 29.648 23.108 1.00 78.69 455 SER A C 1
ATOM 3562 O O . SER A 1 455 ? 6.804 30.207 24.198 1.00 78.69 455 SER A O 1
ATOM 3564 N N . ASN A 1 456 ? 5.871 29.247 22.388 1.00 81.50 456 ASN A N 1
ATOM 3565 C CA . ASN A 1 456 ? 4.485 29.313 22.877 1.00 81.50 456 ASN A CA 1
ATOM 3566 C C . ASN A 1 456 ? 4.189 28.272 23.972 1.00 81.50 456 ASN A C 1
ATOM 3568 O O . ASN A 1 456 ? 3.149 28.339 24.628 1.00 81.50 456 ASN A O 1
ATOM 3572 N N . PHE A 1 457 ? 5.107 27.327 24.178 1.00 89.50 457 PHE A N 1
ATOM 3573 C CA . PHE A 1 457 ? 5.025 26.288 25.193 1.00 89.50 457 PHE A CA 1
ATOM 3574 C C . PHE A 1 457 ? 5.908 26.632 26.389 1.00 89.50 457 PHE A C 1
ATOM 3576 O O . PHE A 1 457 ? 6.879 27.384 26.291 1.00 89.50 457 PHE A O 1
ATOM 3583 N N . LYS A 1 458 ? 5.581 26.058 27.545 1.00 89.25 458 LYS A N 1
ATOM 3584 C CA . LYS A 1 458 ? 6.321 26.248 28.793 1.00 89.25 458 LYS A CA 1
ATOM 3585 C C . LYS A 1 458 ? 6.656 24.903 29.406 1.00 89.25 458 LYS A C 1
ATOM 3587 O O . LYS A 1 458 ? 5.781 24.049 29.544 1.00 89.25 458 LYS A O 1
ATOM 3592 N N . LEU A 1 459 ? 7.906 24.753 29.836 1.00 87.88 459 LEU A N 1
ATOM 3593 C CA . LEU A 1 459 ? 8.347 23.624 30.642 1.00 87.88 459 LEU A CA 1
ATOM 3594 C C . LEU A 1 459 ? 8.342 24.041 32.114 1.00 87.88 459 LEU A C 1
ATOM 3596 O O . LEU A 1 459 ? 9.280 24.661 32.614 1.00 87.88 459 LEU A O 1
ATOM 3600 N N . VAL A 1 460 ? 7.256 23.730 32.817 1.00 85.38 460 VAL A N 1
ATOM 3601 C CA . VAL A 1 460 ? 7.095 24.089 34.229 1.00 85.38 460 VAL A CA 1
ATOM 3602 C C . VAL A 1 460 ? 7.818 23.057 35.096 1.00 85.38 460 VAL A C 1
ATOM 3604 O O . VAL A 1 460 ? 7.711 21.849 34.874 1.00 85.38 460 VAL A O 1
ATOM 3607 N N . SER A 1 461 ? 8.592 23.529 36.080 1.00 81.19 461 SER A N 1
ATOM 3608 C CA . SER A 1 461 ? 9.343 22.690 37.034 1.00 81.19 461 SER A CA 1
ATOM 3609 C C . SER A 1 461 ? 10.188 21.578 36.381 1.00 81.19 461 SER A C 1
ATOM 3611 O O . SER A 1 461 ? 10.387 20.520 36.983 1.00 81.19 461 SER A O 1
ATOM 3613 N N . ASN A 1 462 ? 10.661 21.809 35.151 1.00 80.56 462 ASN A N 1
ATOM 3614 C CA . ASN A 1 462 ? 11.459 20.896 34.321 1.00 80.56 462 ASN A CA 1
ATOM 3615 C C . ASN A 1 462 ? 10.802 19.545 33.969 1.00 80.56 462 ASN A C 1
ATOM 3617 O O . ASN A 1 462 ? 11.497 18.661 33.485 1.00 80.56 462 ASN A O 1
ATOM 3621 N N . ASN A 1 463 ? 9.501 19.348 34.222 1.00 85.62 463 ASN A N 1
ATOM 3622 C CA . ASN A 1 463 ? 8.842 18.046 34.012 1.00 85.62 463 ASN A CA 1
ATOM 3623 C C . ASN A 1 463 ? 7.451 18.127 33.360 1.00 85.62 463 ASN A C 1
ATOM 3625 O O . ASN A 1 463 ? 6.921 17.093 32.960 1.00 85.62 463 ASN A O 1
ATOM 3629 N N . PHE A 1 464 ? 6.850 19.318 33.281 1.00 89.94 464 PHE A N 1
ATOM 3630 C CA . PHE A 1 464 ? 5.489 19.510 32.776 1.00 89.94 464 PHE A CA 1
ATOM 3631 C C . PHE A 1 464 ? 5.519 20.386 31.528 1.00 89.94 464 PHE A C 1
ATOM 3633 O O . PHE A 1 464 ? 5.767 21.589 31.631 1.00 89.94 464 PHE A O 1
ATOM 3640 N N . LEU A 1 465 ? 5.281 19.791 30.360 1.00 91.38 465 LEU A N 1
ATOM 3641 C CA . LEU A 1 465 ? 5.145 20.532 29.112 1.00 91.38 465 LEU A CA 1
ATOM 3642 C C . LEU A 1 465 ? 3.708 21.047 28.998 1.00 91.38 465 LEU A C 1
ATOM 3644 O O . LEU A 1 465 ? 2.763 20.261 28.960 1.00 91.38 465 LEU A O 1
ATOM 3648 N N . THR A 1 466 ? 3.554 22.367 28.964 1.00 92.12 466 THR A N 1
ATOM 3649 C CA . THR A 1 466 ? 2.256 23.056 28.943 1.00 92.12 466 THR A CA 1
ATOM 3650 C C . THR A 1 466 ? 2.169 24.038 27.781 1.00 92.12 466 THR A C 1
ATOM 3652 O O . THR A 1 466 ? 3.199 24.555 27.341 1.00 92.12 466 THR A O 1
ATOM 3655 N N . ASP A 1 467 ? 0.960 24.315 27.297 1.00 90.31 467 ASP A N 1
ATOM 3656 C CA . ASP A 1 467 ? 0.716 25.440 26.389 1.00 90.31 467 ASP A CA 1
ATOM 3657 C C . ASP A 1 467 ? 0.674 26.789 27.140 1.00 90.31 467 ASP A C 1
ATOM 3659 O O . ASP A 1 467 ? 0.884 26.878 28.356 1.00 90.31 467 ASP A O 1
ATOM 3663 N N . SER A 1 468 ? 0.400 27.872 26.415 1.00 87.31 468 SER A N 1
ATOM 3664 C CA . SER A 1 468 ? 0.293 29.216 26.986 1.00 87.31 468 SER A CA 1
ATOM 3665 C C . SER A 1 468 ? -0.915 29.410 27.917 1.00 87.31 468 SER A C 1
ATOM 3667 O O . SER A 1 468 ? -0.853 30.294 28.778 1.00 87.31 468 SER A O 1
ATOM 3669 N N . ASN A 1 469 ? -1.958 28.581 27.795 1.00 89.31 469 ASN A N 1
ATOM 3670 C CA . ASN A 1 469 ? -3.210 28.642 28.558 1.00 89.31 469 ASN A CA 1
ATOM 3671 C C . ASN A 1 469 ? -3.207 27.752 29.816 1.00 89.31 469 ASN A C 1
ATOM 3673 O O . ASN A 1 469 ? -4.139 27.816 30.623 1.00 89.31 469 ASN A O 1
ATOM 3677 N N . GLY A 1 470 ? -2.165 26.940 30.006 1.00 90.94 470 GLY A N 1
ATOM 3678 C CA . GLY A 1 470 ? -2.032 26.023 31.136 1.00 90.94 470 GLY A CA 1
ATOM 3679 C C . GLY A 1 470 ? -2.568 24.611 30.876 1.00 90.94 470 GLY A C 1
ATOM 3680 O O . GLY A 1 470 ? -2.712 23.849 31.833 1.00 90.94 470 GLY A O 1
ATOM 3681 N N . LEU A 1 471 ? -2.836 24.230 29.624 1.00 93.12 471 LEU A N 1
ATOM 3682 C CA . LEU A 1 471 ? -3.119 22.843 29.252 1.00 93.12 471 LEU A CA 1
ATOM 3683 C C . LEU A 1 471 ? -1.838 22.013 29.381 1.00 93.12 471 LEU A C 1
ATOM 3685 O O . LEU A 1 471 ? -0.824 22.328 28.755 1.00 93.12 471 LEU A O 1
ATOM 3689 N N . LEU A 1 472 ? -1.872 20.940 30.173 1.00 94.12 472 LEU A N 1
ATOM 3690 C CA . LEU A 1 472 ? -0.775 19.977 30.241 1.00 94.12 472 LEU A CA 1
ATOM 3691 C C . LEU A 1 472 ? -0.795 19.062 29.014 1.00 94.12 472 LEU A C 1
ATOM 3693 O O . LEU A 1 472 ? -1.709 18.259 28.864 1.00 94.12 472 LEU A O 1
ATOM 3697 N N . ILE A 1 473 ? 0.245 19.153 28.188 1.00 91.62 473 ILE A N 1
ATOM 3698 C CA . ILE A 1 473 ? 0.407 18.369 26.957 1.00 91.62 473 ILE A CA 1
ATOM 3699 C C . ILE A 1 473 ? 1.097 17.032 27.251 1.00 91.62 473 ILE A C 1
ATOM 3701 O O . ILE A 1 473 ? 0.688 15.998 26.729 1.00 91.62 473 ILE A O 1
ATOM 3705 N N . ALA A 1 474 ? 2.149 17.050 28.078 1.00 90.56 474 ALA A N 1
ATOM 3706 C CA . ALA A 1 474 ? 2.915 15.856 28.431 1.00 90.56 474 ALA A CA 1
ATOM 3707 C C . ALA A 1 474 ? 3.648 15.996 29.774 1.00 90.56 474 ALA A C 1
ATOM 3709 O O . ALA A 1 474 ? 4.163 17.064 30.127 1.00 90.56 474 ALA A O 1
ATOM 3710 N N . TYR A 1 475 ? 3.751 14.879 30.491 1.00 89.88 475 TYR A N 1
ATOM 3711 C CA . TYR A 1 475 ? 4.605 14.693 31.655 1.00 89.88 475 TYR A CA 1
ATOM 3712 C C . TYR A 1 475 ? 5.835 13.858 31.286 1.00 89.88 475 TYR A C 1
ATOM 3714 O O . TYR A 1 475 ? 5.721 12.688 30.935 1.00 89.88 475 TYR A O 1
ATOM 3722 N N . ILE A 1 476 ? 7.022 14.452 31.422 1.00 85.88 476 ILE A N 1
ATOM 3723 C CA . ILE A 1 476 ? 8.306 13.835 31.027 1.00 85.88 476 ILE A CA 1
ATOM 3724 C C . ILE A 1 476 ? 9.180 13.414 32.220 1.00 85.88 476 ILE A C 1
ATOM 3726 O O . ILE A 1 476 ? 10.330 12.997 32.064 1.00 85.88 476 ILE A O 1
ATOM 3730 N N . GLY A 1 477 ? 8.661 13.566 33.439 1.00 82.31 477 GLY A N 1
ATOM 3731 C CA . GLY A 1 477 ? 9.427 13.329 34.657 1.00 82.31 477 GLY A CA 1
ATOM 3732 C C . GLY A 1 477 ? 9.588 11.852 35.028 1.00 82.31 477 GLY A C 1
ATOM 3733 O O . GLY A 1 477 ? 8.840 10.981 34.596 1.00 82.31 477 GLY A O 1
ATOM 3734 N N . LYS A 1 478 ? 10.569 11.584 35.898 1.00 77.56 478 LYS A N 1
ATOM 3735 C CA . LYS A 1 478 ? 10.851 10.259 36.495 1.00 77.56 478 LYS A CA 1
ATOM 3736 C C . LYS A 1 478 ? 10.304 10.098 37.921 1.00 77.56 478 LYS A C 1
ATOM 3738 O O . LYS A 1 478 ? 10.698 9.179 38.632 1.00 77.56 478 LYS A O 1
ATOM 3743 N N . ARG A 1 479 ? 9.481 11.034 38.405 1.00 78.62 479 ARG A N 1
ATOM 3744 C CA . ARG A 1 479 ? 9.051 11.031 39.811 1.00 78.62 479 ARG A CA 1
ATOM 3745 C C . ARG A 1 479 ? 7.864 10.102 39.993 1.00 78.62 479 ARG A C 1
ATOM 3747 O O . ARG A 1 479 ? 6.894 10.196 39.258 1.00 78.62 479 ARG A O 1
ATOM 3754 N N . GLU A 1 480 ? 7.912 9.289 41.037 1.00 83.25 480 GLU A N 1
ATOM 3755 C CA . GLU A 1 480 ? 6.804 8.406 41.407 1.00 83.25 480 GLU A CA 1
ATOM 3756 C C . GLU A 1 480 ? 5.643 9.186 42.048 1.00 83.25 480 GLU A C 1
ATOM 3758 O O . GLU A 1 480 ? 4.481 8.848 41.865 1.00 83.25 480 GLU A O 1
ATOM 3763 N N . ASN A 1 481 ? 5.930 10.267 42.776 1.00 88.75 481 ASN A N 1
ATOM 3764 C CA . ASN A 1 481 ? 4.913 11.095 43.427 1.00 88.75 481 ASN A CA 1
ATOM 3765 C C . ASN A 1 481 ? 4.967 12.517 42.877 1.00 88.75 481 ASN A C 1
ATOM 3767 O O . ASN A 1 481 ? 6.009 13.179 42.935 1.00 88.75 481 ASN A O 1
ATOM 3771 N N . VAL A 1 482 ? 3.845 12.981 42.329 1.00 89.00 482 VAL A N 1
ATOM 3772 C CA . VAL A 1 482 ? 3.785 14.228 41.567 1.00 89.00 482 VAL A CA 1
ATOM 3773 C C . VAL A 1 482 ? 2.691 15.152 42.085 1.00 89.00 482 VAL A C 1
ATOM 3775 O O . VAL A 1 482 ? 1.540 14.760 42.234 1.00 89.00 482 VAL A O 1
ATOM 3778 N N . THR A 1 483 ? 3.045 16.418 42.299 1.00 90.19 483 THR A N 1
ATOM 3779 C CA . THR A 1 483 ? 2.085 17.504 42.521 1.00 90.19 483 THR A CA 1
ATOM 3780 C C . THR A 1 483 ? 2.104 18.409 41.304 1.00 90.19 483 THR A C 1
ATOM 3782 O O . THR A 1 483 ? 3.157 18.939 40.942 1.00 90.19 483 THR A O 1
ATOM 3785 N N . LEU A 1 484 ? 0.947 18.571 40.669 1.00 92.19 484 LEU A N 1
ATOM 3786 C CA . LEU A 1 484 ? 0.789 19.435 39.506 1.00 92.19 484 LEU A CA 1
ATOM 3787 C C . LEU A 1 484 ? 0.936 20.919 39.902 1.00 92.19 484 LEU A C 1
ATOM 3789 O O . LEU A 1 484 ? 0.395 21.336 40.932 1.00 92.19 484 LEU A O 1
ATOM 3793 N N . PRO A 1 485 ? 1.650 21.738 39.108 1.00 91.38 485 PRO A N 1
ATOM 3794 C CA . PRO A 1 485 ? 1.755 23.175 39.347 1.00 91.38 485 PRO A CA 1
ATOM 3795 C C . PRO A 1 485 ? 0.389 23.871 39.285 1.00 91.38 485 PRO A C 1
ATOM 3797 O O . PRO A 1 485 ? -0.439 23.543 38.440 1.00 91.38 485 PRO A O 1
ATOM 3800 N N . LYS A 1 486 ? 0.182 24.911 40.108 1.00 91.00 486 LYS A N 1
ATOM 3801 C CA . LYS A 1 486 ? -1.057 25.724 40.108 1.00 91.00 486 LYS A CA 1
ATOM 3802 C C . LYS A 1 486 ? -1.341 26.443 38.782 1.00 91.00 486 LYS A C 1
ATOM 3804 O O . LYS A 1 486 ? -2.440 26.945 38.591 1.00 91.00 486 LYS A O 1
ATOM 3809 N N . SER A 1 487 ? -0.348 26.545 37.899 1.00 92.31 487 SER A N 1
ATOM 3810 C CA . SER A 1 487 ? -0.506 27.113 36.559 1.00 92.31 487 SER A CA 1
ATOM 3811 C C . SER A 1 487 ? -1.200 26.166 35.579 1.00 92.31 487 SER A C 1
ATOM 3813 O O . SER A 1 487 ? -1.556 26.607 34.494 1.00 92.31 487 SER A O 1
ATOM 3815 N N . VAL A 1 488 ? -1.360 24.881 35.921 1.00 94.81 488 VAL A N 1
ATOM 3816 C CA . VAL A 1 488 ? -2.074 23.914 35.080 1.00 94.81 488 VAL A CA 1
ATOM 3817 C C . VAL A 1 488 ? -3.579 24.087 35.278 1.00 94.81 488 VAL A C 1
ATOM 3819 O O . VAL A 1 488 ? -4.066 24.018 36.408 1.00 94.81 488 VAL A O 1
ATOM 3822 N N . THR A 1 489 ? -4.302 24.309 34.183 1.00 94.25 489 THR A N 1
ATOM 3823 C CA . THR A 1 489 ? -5.749 24.594 34.141 1.00 94.25 489 THR A CA 1
ATOM 3824 C C . THR A 1 489 ? -6.567 23.446 33.544 1.00 94.25 489 THR A C 1
ATOM 3826 O O . THR A 1 489 ? -7.758 23.311 33.827 1.00 94.25 489 THR A O 1
ATOM 3829 N N . ALA A 1 490 ? -5.924 22.569 32.773 1.00 94.94 490 ALA A N 1
ATOM 3830 C CA . ALA A 1 490 ? -6.498 21.342 32.230 1.00 94.94 490 ALA A CA 1
ATOM 3831 C C . ALA A 1 490 ? -5.404 20.280 32.050 1.00 94.94 490 ALA A C 1
ATOM 3833 O O . ALA A 1 490 ? -4.244 20.610 31.790 1.00 94.94 490 ALA A O 1
ATOM 3834 N N . ILE A 1 491 ? -5.763 19.003 32.175 1.00 95.56 491 ILE A N 1
ATOM 3835 C CA . ILE A 1 491 ? -4.886 17.882 31.814 1.00 95.56 491 ILE A CA 1
ATOM 3836 C C . ILE A 1 491 ? -5.289 17.422 30.416 1.00 95.56 491 ILE A C 1
ATOM 3838 O O . ILE A 1 491 ? -6.435 17.031 30.220 1.00 95.56 491 ILE A O 1
ATOM 3842 N N . GLY A 1 492 ? -4.378 17.494 29.449 1.00 92.69 492 GLY A N 1
ATOM 3843 C CA . GLY A 1 492 ? -4.642 17.076 28.076 1.00 92.69 492 GLY A CA 1
ATOM 3844 C C . GLY A 1 492 ? -4.724 15.562 27.910 1.00 92.69 492 GLY A C 1
ATOM 3845 O O . GLY A 1 492 ? -4.408 14.789 28.822 1.00 92.69 492 GLY A O 1
ATOM 3846 N N . ASN A 1 493 ? -5.141 15.145 26.717 1.00 91.00 493 ASN A N 1
ATOM 3847 C CA . ASN A 1 493 ? -5.216 13.736 26.353 1.00 91.00 493 ASN A CA 1
ATOM 3848 C C . ASN A 1 493 ? -3.840 13.067 26.524 1.00 91.00 493 ASN A C 1
ATOM 3850 O O . ASN A 1 493 ? -2.805 13.691 26.295 1.00 91.00 493 ASN A O 1
ATOM 3854 N N . SER A 1 494 ? -3.822 11.814 26.978 1.00 90.69 494 SER A N 1
ATOM 3855 C CA . SER A 1 494 ? -2.621 11.000 27.213 1.00 90.69 494 SER A CA 1
ATOM 3856 C C . SER A 1 494 ? -1.502 11.658 28.037 1.00 90.69 494 SER A C 1
ATOM 3858 O O . SER A 1 494 ? -0.411 11.109 28.095 1.00 90.69 494 SER A O 1
ATOM 3860 N N . ALA A 1 495 ? -1.714 12.793 28.712 1.00 92.31 495 ALA A N 1
ATOM 3861 C CA . ALA A 1 495 ? -0.618 13.613 29.240 1.00 92.31 495 ALA A CA 1
ATOM 3862 C C . ALA A 1 495 ? 0.321 12.887 30.226 1.00 92.31 495 ALA A C 1
ATOM 3864 O O . ALA A 1 495 ? 1.483 13.266 30.357 1.00 92.31 495 ALA A O 1
ATOM 3865 N N . PHE A 1 496 ? -0.162 11.853 30.917 1.00 91.44 496 PHE A N 1
ATOM 3866 C CA . PHE A 1 496 ? 0.615 10.987 31.805 1.00 91.44 496 PHE A CA 1
ATOM 3867 C C . PHE A 1 496 ? 0.705 9.535 31.320 1.00 91.44 496 PHE A C 1
ATOM 3869 O O . PHE A 1 496 ? 1.156 8.685 32.085 1.00 91.44 496 PHE A O 1
ATOM 3876 N N . GLU A 1 497 ? 0.281 9.216 30.097 1.00 89.69 497 GLU A N 1
ATOM 3877 C CA . GLU A 1 497 ? 0.210 7.839 29.608 1.00 89.69 497 GLU A CA 1
ATOM 3878 C C . GLU A 1 497 ? 1.554 7.105 29.750 1.00 89.69 497 GLU A C 1
ATOM 3880 O O . GLU A 1 497 ? 2.624 7.609 29.408 1.00 89.69 497 GLU A O 1
ATOM 3885 N N . SER A 1 498 ? 1.476 5.875 30.258 1.00 85.75 498 SER A N 1
ATOM 3886 C CA . SER A 1 498 ? 2.597 4.981 30.559 1.00 85.75 498 SER A CA 1
ATOM 3887 C C . SER A 1 498 ? 3.574 5.500 31.622 1.00 85.75 498 SER A C 1
ATOM 3889 O O . SER A 1 498 ? 4.619 4.894 31.822 1.00 85.75 498 SER A O 1
ATOM 3891 N N . SER A 1 499 ? 3.273 6.585 32.341 1.00 86.50 499 SER A N 1
ATOM 3892 C CA . SER A 1 499 ? 4.174 7.114 33.372 1.00 86.50 499 SER A CA 1
ATOM 3893 C C . SER A 1 499 ? 4.363 6.166 34.565 1.00 86.50 499 SER A C 1
ATOM 3895 O O . SER A 1 499 ? 3.449 5.465 35.000 1.00 86.50 499 SER A O 1
ATOM 3897 N N . ALA A 1 500 ? 5.561 6.197 35.159 1.00 83.94 500 ALA A N 1
ATOM 3898 C CA . ALA A 1 500 ? 5.907 5.441 36.368 1.00 83.94 500 ALA A CA 1
ATOM 3899 C C . ALA A 1 500 ? 5.303 6.034 37.665 1.00 83.94 500 ALA A C 1
ATOM 3901 O O . ALA A 1 500 ? 5.814 5.799 38.762 1.00 83.94 500 ALA A O 1
ATOM 3902 N N . LEU A 1 501 ? 4.236 6.832 37.554 1.00 88.31 501 LEU A N 1
ATOM 3903 C CA . LEU A 1 501 ? 3.578 7.468 38.690 1.00 88.31 501 LEU A CA 1
ATOM 3904 C C . LEU A 1 501 ? 3.015 6.424 39.654 1.00 88.31 501 LEU A C 1
ATOM 3906 O O . LEU A 1 501 ? 2.334 5.496 39.241 1.00 88.31 501 LEU A O 1
ATOM 3910 N N . GLN A 1 502 ? 3.224 6.644 40.946 1.00 90.19 502 GLN A N 1
ATOM 3911 C CA . GLN A 1 502 ? 2.523 6.002 42.054 1.00 90.19 502 GLN A CA 1
ATOM 3912 C C . GLN A 1 502 ? 1.389 6.876 42.600 1.00 90.19 502 GLN A C 1
ATOM 3914 O O . GLN A 1 502 ? 0.355 6.349 43.014 1.00 90.19 502 GLN A O 1
ATOM 3919 N N . SER A 1 503 ? 1.533 8.204 42.593 1.00 89.62 503 SER A N 1
ATOM 3920 C CA . SER A 1 503 ? 0.446 9.120 42.956 1.00 89.62 503 SER A CA 1
ATOM 3921 C C . SER A 1 503 ? 0.558 10.479 42.267 1.00 89.62 503 SER A C 1
ATOM 3923 O O . SER A 1 503 ? 1.655 10.962 41.971 1.00 89.62 503 SER A O 1
ATOM 3925 N N . VAL A 1 504 ? -0.595 11.113 42.041 1.00 90.75 504 VAL A N 1
ATOM 3926 C CA . VAL A 1 504 ? -0.693 12.471 41.494 1.00 90.75 504 VAL A CA 1
ATOM 3927 C C . VAL A 1 504 ? -1.667 13.320 42.314 1.00 90.75 504 VAL A C 1
ATOM 3929 O O . VAL A 1 504 ? -2.782 12.895 42.620 1.00 90.75 504 VAL A O 1
ATOM 3932 N N . THR A 1 505 ? -1.237 14.527 42.681 1.00 89.38 505 THR A N 1
ATOM 3933 C CA . THR A 1 505 ? -2.073 15.551 43.323 1.00 89.38 505 THR A CA 1
ATOM 3934 C C . THR A 1 505 ? -2.420 16.626 42.301 1.00 89.38 505 THR A C 1
ATOM 3936 O O . THR A 1 505 ? -1.529 17.327 41.812 1.00 89.38 505 THR A O 1
ATOM 3939 N N . ILE A 1 506 ? -3.710 16.748 41.986 1.00 91.94 506 ILE A N 1
ATOM 3940 C CA . ILE A 1 506 ? -4.249 17.673 40.984 1.00 91.94 506 ILE A CA 1
ATOM 3941 C C . ILE A 1 506 ? -4.796 18.927 41.706 1.00 91.94 506 ILE A C 1
ATOM 3943 O O . ILE A 1 506 ? -5.613 18.781 42.615 1.00 91.94 506 ILE A O 1
ATOM 3947 N N . PRO A 1 507 ? -4.343 20.154 41.375 1.00 92.12 507 PRO A N 1
ATOM 3948 C CA . PRO A 1 507 ? -4.785 21.385 42.034 1.00 92.12 507 PRO A CA 1
ATOM 3949 C C . PRO A 1 507 ? -6.185 21.827 41.583 1.00 92.12 507 PRO A C 1
ATOM 3951 O O . PRO A 1 507 ? -6.589 21.559 40.455 1.00 92.12 507 PRO A O 1
ATOM 3954 N N . ASN A 1 508 ? -6.869 22.623 42.417 1.00 91.88 508 ASN A N 1
ATOM 3955 C CA . ASN A 1 508 ? -8.193 23.211 42.124 1.00 91.88 508 ASN A CA 1
ATOM 3956 C C . ASN A 1 508 ? -8.221 24.171 40.914 1.00 91.88 508 ASN A C 1
ATOM 3958 O O . ASN A 1 508 ? -9.268 24.719 40.584 1.00 91.88 508 ASN A O 1
ATOM 3962 N N . SER A 1 509 ? -7.076 24.441 40.283 1.00 93.62 509 SER A N 1
ATOM 3963 C CA . SER A 1 509 ? -7.018 25.172 39.016 1.00 93.62 509 SER A CA 1
ATOM 3964 C C . SER A 1 509 ? -7.440 24.307 37.823 1.00 93.62 509 SER A C 1
ATOM 3966 O O . SER A 1 509 ? -7.787 24.867 36.790 1.00 93.62 509 SER A O 1
ATOM 3968 N N . VAL A 1 510 ? -7.420 22.972 37.950 1.00 95.00 510 VAL A N 1
ATOM 3969 C CA . VAL A 1 510 ? -7.749 22.034 36.866 1.00 95.00 510 VAL A CA 1
ATOM 3970 C C . VAL A 1 510 ? -9.258 21.841 36.748 1.00 95.00 510 VAL A C 1
ATOM 3972 O O . VAL A 1 510 ? -9.898 21.413 37.708 1.00 95.00 510 VAL A O 1
ATOM 3975 N N . ILE A 1 511 ? -9.816 22.121 35.569 1.00 93.00 511 ILE A N 1
ATOM 3976 C CA . ILE A 1 511 ? -11.267 22.069 35.309 1.00 93.00 511 ILE A CA 1
ATOM 3977 C C . ILE A 1 511 ? -11.666 20.828 34.491 1.00 93.00 511 ILE A C 1
ATOM 3979 O O . ILE A 1 511 ? -12.788 20.332 34.618 1.00 93.00 511 ILE A O 1
ATOM 3983 N N . SER A 1 512 ? -10.753 20.286 33.683 1.00 94.00 512 SER A N 1
ATOM 3984 C CA . SER A 1 512 ? -10.995 19.118 32.830 1.00 94.00 512 SER A CA 1
ATOM 3985 C C . SER A 1 512 ? -9.775 18.199 32.743 1.00 94.00 512 SER A C 1
ATOM 3987 O O . SER A 1 512 ? -8.627 18.634 32.897 1.00 94.00 512 SER A O 1
ATOM 3989 N N . ILE A 1 513 ? -10.039 16.912 32.504 1.00 95.00 513 ILE A N 1
ATOM 3990 C CA . ILE A 1 513 ? -9.028 15.880 32.263 1.00 95.00 513 ILE A CA 1
ATOM 3991 C C . ILE A 1 513 ? -9.386 15.142 30.977 1.00 95.00 513 ILE A C 1
ATOM 3993 O O . ILE A 1 513 ? -10.482 14.598 30.875 1.00 95.00 513 ILE A O 1
ATOM 3997 N N . GLY A 1 514 ? -8.468 15.140 30.018 1.00 92.94 514 GLY A N 1
ATOM 3998 C CA . GLY A 1 514 ? -8.646 14.558 28.695 1.00 92.94 514 GLY A CA 1
ATOM 3999 C C . GLY A 1 514 ? -8.588 13.030 28.647 1.00 92.94 514 GLY A C 1
ATOM 4000 O O . GLY A 1 514 ? -8.320 12.348 29.643 1.00 92.94 514 GLY A O 1
ATOM 4001 N N . ASP A 1 515 ? -8.822 12.495 27.455 1.00 91.56 515 ASP A N 1
ATOM 4002 C CA . ASP A 1 515 ? -8.876 11.059 27.177 1.00 91.56 515 ASP A CA 1
ATOM 4003 C C . ASP A 1 515 ? -7.515 10.404 27.391 1.00 91.56 515 ASP A C 1
ATOM 4005 O O . ASP A 1 515 ? -6.477 11.006 27.133 1.00 91.56 515 ASP A O 1
ATOM 4009 N N . ASN A 1 516 ? -7.489 9.149 27.834 1.00 91.44 516 ASN A N 1
ATOM 4010 C CA . ASN A 1 516 ? -6.270 8.370 28.071 1.00 91.44 516 ASN A CA 1
ATOM 4011 C C . ASN A 1 516 ? -5.264 9.031 29.033 1.00 91.44 516 ASN A C 1
ATOM 4013 O O . ASN A 1 516 ? -4.135 8.553 29.130 1.00 91.44 516 ASN A O 1
ATOM 4017 N N . ALA A 1 517 ? -5.631 10.103 29.752 1.00 93.81 517 ALA A N 1
ATOM 4018 C CA . ALA A 1 517 ? -4.672 10.952 30.460 1.00 93.81 517 ALA A CA 1
ATOM 4019 C C . ALA A 1 517 ? -3.721 10.178 31.380 1.00 93.81 517 ALA A C 1
ATOM 4021 O O . ALA A 1 517 ? -2.561 10.554 31.470 1.00 93.81 517 ALA A O 1
ATOM 4022 N N . PHE A 1 518 ? -4.169 9.088 32.011 1.00 93.38 518 PHE A N 1
ATOM 4023 C CA . PHE A 1 518 ? -3.354 8.209 32.853 1.00 93.38 518 PHE A CA 1
ATOM 4024 C C . PHE A 1 518 ? -3.285 6.767 32.329 1.00 93.38 518 PHE A C 1
ATOM 4026 O O . PHE A 1 518 ? -2.982 5.860 33.098 1.00 93.38 518 PHE A O 1
ATOM 4033 N N . ARG A 1 519 ? -3.574 6.508 31.050 1.00 90.81 519 ARG A N 1
ATOM 4034 C CA . ARG A 1 519 ? -3.561 5.152 30.484 1.00 90.81 519 ARG A CA 1
ATOM 4035 C C . ARG A 1 519 ? -2.209 4.468 30.713 1.00 90.81 519 ARG A C 1
ATOM 4037 O O . ARG A 1 519 ? -1.165 5.099 30.645 1.00 90.81 519 ARG A O 1
ATOM 4044 N N . ASN A 1 520 ? -2.209 3.163 30.970 1.00 88.50 520 ASN A N 1
ATOM 4045 C CA . ASN A 1 520 ? -1.020 2.341 31.215 1.00 88.50 520 ASN A CA 1
ATOM 4046 C C . ASN A 1 520 ? -0.121 2.821 32.381 1.00 88.50 520 ASN A C 1
ATOM 4048 O O . ASN A 1 520 ? 1.008 2.347 32.501 1.00 88.50 520 ASN A O 1
ATOM 4052 N N . CYS A 1 521 ? -0.594 3.694 33.278 1.00 90.31 521 CYS A N 1
ATOM 4053 C CA . CYS A 1 521 ? 0.115 4.031 34.518 1.00 90.31 521 CYS A CA 1
ATOM 4054 C C . CYS A 1 521 ? -0.021 2.887 35.535 1.00 90.31 521 CYS A C 1
ATOM 4056 O O . CYS A 1 521 ? -0.752 2.974 36.523 1.00 90.31 521 CYS A O 1
ATOM 4058 N N . THR A 1 522 ? 0.650 1.765 35.279 1.00 89.12 522 THR A N 1
ATOM 4059 C CA . THR A 1 522 ? 0.486 0.508 36.033 1.00 89.12 522 THR A CA 1
ATOM 4060 C C . THR A 1 522 ? 0.864 0.628 37.512 1.00 89.12 522 THR A C 1
ATOM 4062 O O . THR A 1 522 ? 0.274 -0.071 38.340 1.00 89.12 522 THR A O 1
ATOM 4065 N N . SER A 1 523 ? 1.783 1.539 37.847 1.00 89.56 523 SER A N 1
ATOM 4066 C CA . SER A 1 523 ? 2.224 1.841 39.216 1.00 89.56 523 SER A CA 1
ATOM 4067 C C . SER A 1 523 ? 1.283 2.772 39.985 1.00 89.56 523 SER A C 1
ATOM 4069 O O . SER A 1 523 ? 1.434 2.896 41.200 1.00 89.56 523 SER A O 1
ATOM 4071 N N . LEU A 1 524 ? 0.317 3.418 39.321 1.00 91.31 524 LEU A N 1
ATOM 4072 C CA . LEU A 1 524 ? -0.501 4.475 39.916 1.00 91.31 524 LEU A CA 1
ATOM 4073 C C . LEU A 1 524 ? -1.446 3.883 40.954 1.00 91.31 524 LEU A C 1
ATOM 4075 O O . LEU A 1 524 ? -2.347 3.135 40.605 1.00 91.31 524 LEU A O 1
ATOM 4079 N N . LEU A 1 525 ? -1.254 4.221 42.229 1.00 90.31 525 LEU A N 1
ATOM 4080 C CA . LEU A 1 525 ? -1.999 3.659 43.358 1.00 90.31 525 LEU A CA 1
ATOM 4081 C C . LEU A 1 525 ? -3.230 4.489 43.731 1.00 90.31 525 LEU A C 1
ATOM 4083 O O . LEU A 1 525 ? -4.240 3.935 44.176 1.00 90.31 525 LEU A O 1
ATOM 4087 N N . LYS A 1 526 ? -3.140 5.817 43.599 1.00 85.12 526 LYS A N 1
ATOM 4088 C CA . LYS A 1 526 ? -4.172 6.762 44.042 1.00 85.12 526 LYS A CA 1
ATOM 4089 C C . LYS A 1 526 ? -4.199 8.015 43.171 1.00 85.12 526 LYS A C 1
ATOM 4091 O O . LYS A 1 526 ? -3.153 8.610 42.911 1.00 85.12 526 LYS A O 1
ATOM 4096 N N . VAL A 1 527 ? -5.413 8.456 42.840 1.00 86.44 527 VAL A N 1
ATOM 4097 C CA . VAL A 1 527 ? -5.693 9.769 42.247 1.00 86.44 527 VAL A CA 1
ATOM 4098 C C . VAL A 1 527 ? -6.807 10.443 43.035 1.00 86.44 527 VAL A C 1
ATOM 4100 O O . VAL A 1 527 ? -7.851 9.842 43.279 1.00 86.44 527 VAL A O 1
ATOM 4103 N N . THR A 1 528 ? -6.577 11.692 43.435 1.00 77.88 528 THR A N 1
ATOM 4104 C CA . THR A 1 528 ? -7.603 12.539 44.054 1.00 77.88 528 THR A CA 1
ATOM 4105 C C . THR A 1 528 ? -7.984 13.623 43.054 1.00 77.88 528 THR A C 1
ATOM 4107 O O . THR A 1 528 ? -7.141 14.457 42.716 1.00 77.88 528 THR A O 1
ATOM 4110 N N . LEU A 1 529 ? -9.230 13.604 42.578 1.00 84.62 529 LEU A N 1
ATOM 4111 C CA . LEU A 1 529 ? -9.769 14.651 41.711 1.00 84.62 529 LEU A CA 1
ATOM 4112 C C . LEU A 1 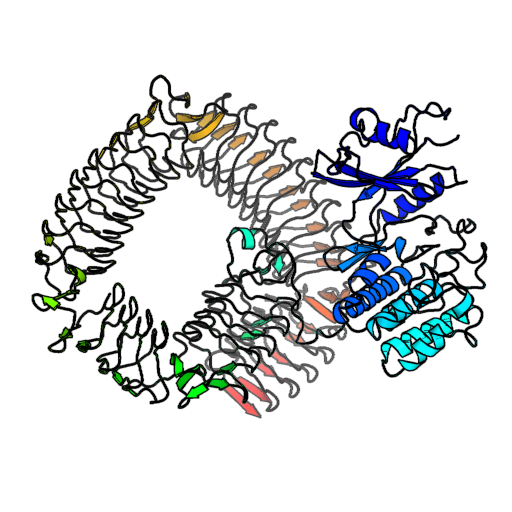529 ? -10.243 15.833 42.578 1.00 84.62 529 LEU A C 1
ATOM 4114 O O . LEU A 1 529 ? -10.940 15.593 43.565 1.00 84.62 529 LEU A O 1
ATOM 4118 N N . PRO A 1 530 ? -9.852 17.083 42.275 1.00 86.44 530 PRO A N 1
ATOM 4119 C CA . PRO A 1 530 ? -10.306 18.251 43.018 1.00 86.44 530 PRO A CA 1
ATOM 4120 C C . PRO A 1 530 ? -11.746 18.615 42.647 1.00 86.44 530 PRO A C 1
ATOM 4122 O O . PRO A 1 530 ? -12.201 18.333 41.538 1.00 86.44 530 PRO A O 1
ATOM 4125 N N . ASP A 1 531 ? -12.427 19.344 43.535 1.00 85.75 531 ASP A N 1
ATOM 4126 C CA . ASP A 1 531 ? -13.816 19.789 43.340 1.00 85.75 531 ASP A CA 1
ATOM 4127 C C . ASP A 1 531 ? -14.002 20.736 42.138 1.00 85.75 531 ASP A C 1
ATOM 4129 O O . ASP A 1 531 ? -15.128 21.063 41.779 1.00 85.75 531 ASP A O 1
ATOM 4133 N N . SER A 1 532 ? -12.930 21.178 41.484 1.00 91.06 532 SER A N 1
ATOM 4134 C CA . SER A 1 532 ? -12.984 21.986 40.263 1.00 91.06 532 SER A CA 1
ATOM 4135 C C . SER A 1 532 ? -13.185 21.177 38.976 1.00 91.06 532 SER A C 1
ATOM 4137 O O . SER A 1 532 ? -13.571 21.763 37.967 1.00 91.06 532 SER A O 1
ATOM 4139 N N . VAL A 1 533 ? -12.922 19.862 38.976 1.00 91.94 533 VAL A N 1
ATOM 4140 C CA . VAL A 1 533 ? -13.003 19.034 37.759 1.00 91.94 533 VAL A CA 1
ATOM 4141 C C . VAL A 1 533 ? -14.458 18.748 37.398 1.00 91.94 533 VAL A C 1
ATOM 4143 O O . VAL A 1 533 ? -15.201 18.176 38.188 1.00 91.94 533 VAL A O 1
ATOM 4146 N N . THR A 1 534 ? -14.846 19.104 36.176 1.00 91.50 534 THR A N 1
ATOM 4147 C CA . THR A 1 534 ? -16.208 18.911 35.647 1.00 91.50 534 THR A CA 1
ATOM 4148 C C . THR A 1 534 ? -16.298 17.784 34.617 1.00 91.50 534 THR A C 1
ATOM 4150 O O . THR A 1 534 ? -17.318 17.101 34.546 1.00 91.50 534 THR A O 1
ATOM 4153 N N . THR A 1 535 ? -15.210 17.522 33.887 1.00 90.69 535 THR A N 1
ATOM 4154 C CA . THR A 1 535 ? -15.160 16.532 32.800 1.00 90.69 535 THR A CA 1
ATOM 4155 C C . THR A 1 535 ? -13.977 15.580 32.969 1.00 90.69 535 THR A C 1
ATOM 4157 O O . THR A 1 535 ? -12.844 16.025 33.177 1.00 90.69 535 THR A O 1
ATOM 4160 N N . ILE A 1 536 ? -14.247 14.278 32.837 1.00 91.38 536 ILE A N 1
ATOM 4161 C CA . ILE A 1 536 ? -13.269 13.183 32.807 1.00 91.38 536 ILE A CA 1
ATOM 4162 C C . ILE A 1 536 ? -13.353 12.502 31.436 1.00 91.38 536 ILE A C 1
ATOM 4164 O O . ILE A 1 536 ? -14.433 12.059 31.064 1.00 91.38 536 ILE A O 1
ATOM 4168 N N . GLY A 1 537 ? -12.241 12.408 30.710 1.00 91.62 537 GLY A N 1
ATOM 4169 C CA . GLY A 1 537 ? -12.190 11.829 29.366 1.00 91.62 537 GLY A CA 1
ATOM 4170 C C . GLY A 1 537 ? -12.250 10.299 29.301 1.00 91.62 537 GLY A C 1
ATOM 4171 O O . GLY A 1 537 ? -12.191 9.589 30.313 1.00 91.62 537 GLY A O 1
ATOM 4172 N N . ASP A 1 538 ? -12.330 9.796 28.074 1.00 90.88 538 ASP A N 1
ATOM 4173 C CA . ASP A 1 538 ? -12.437 8.381 27.734 1.00 90.88 538 ASP A CA 1
ATOM 4174 C C . ASP A 1 538 ? -11.183 7.612 28.145 1.00 90.88 538 ASP A C 1
ATOM 4176 O O . ASP A 1 538 ? -10.054 8.072 27.979 1.00 90.88 538 ASP A O 1
ATOM 4180 N N . THR A 1 539 ? -11.336 6.379 28.628 1.00 90.50 539 THR A N 1
ATOM 4181 C CA . THR A 1 539 ? -10.232 5.447 28.935 1.00 90.50 539 THR A CA 1
ATOM 4182 C C . THR A 1 539 ? -9.142 6.020 29.852 1.00 90.50 539 THR A C 1
ATOM 4184 O O . THR A 1 539 ? -8.016 5.520 29.873 1.00 90.50 539 THR A O 1
ATOM 4187 N N . ILE A 1 540 ? -9.480 7.042 30.647 1.00 92.69 540 ILE A N 1
ATOM 4188 C CA . ILE A 1 540 ? -8.554 7.830 31.470 1.00 92.69 540 ILE A CA 1
ATOM 4189 C C . ILE A 1 540 ? -7.581 6.977 32.300 1.00 92.69 540 ILE A C 1
ATOM 4191 O O . ILE A 1 540 ? -6.398 7.301 32.344 1.00 92.69 540 ILE A O 1
ATOM 4195 N N . PHE A 1 541 ? -8.040 5.890 32.927 1.00 92.19 541 PHE A N 1
ATOM 4196 C CA . PHE A 1 541 ? -7.229 4.991 33.757 1.00 92.19 541 PHE A CA 1
ATOM 4197 C C . PHE A 1 541 ? -7.080 3.594 33.147 1.00 92.19 541 PHE A C 1
ATOM 4199 O O . PHE A 1 541 ? -6.818 2.626 33.863 1.00 92.19 541 PHE A O 1
ATOM 4206 N N . ARG A 1 542 ? -7.249 3.447 31.829 1.00 88.94 542 ARG A N 1
ATOM 4207 C CA . ARG A 1 542 ? -7.129 2.142 31.173 1.00 88.94 542 ARG A CA 1
ATOM 4208 C C . ARG A 1 542 ? -5.784 1.489 31.511 1.00 88.94 542 ARG A C 1
ATOM 4210 O O . ARG A 1 542 ? -4.737 2.104 31.359 1.00 88.94 542 ARG A O 1
ATOM 4217 N N . ASN A 1 543 ? -5.808 0.229 31.933 1.00 87.06 543 ASN A N 1
ATOM 4218 C CA . ASN A 1 543 ? -4.669 -0.576 32.380 1.00 87.06 543 ASN A CA 1
ATOM 4219 C C . ASN A 1 543 ? -3.890 -0.013 33.589 1.00 87.06 543 ASN A C 1
ATOM 4221 O O . ASN A 1 543 ? -2.756 -0.427 33.830 1.00 87.06 543 ASN A O 1
ATOM 4225 N N . CYS A 1 544 ? -4.483 0.859 34.408 1.00 90.25 544 CYS A N 1
ATOM 4226 C CA . CYS A 1 544 ? -3.908 1.249 35.700 1.00 90.25 544 CYS A CA 1
ATOM 4227 C C . CYS A 1 544 ? -4.140 0.151 36.746 1.00 90.25 544 CYS A C 1
ATOM 4229 O O . CYS A 1 544 ? -4.975 0.279 37.642 1.00 90.25 544 CYS A O 1
ATOM 4231 N N . SER A 1 545 ? -3.431 -0.971 36.620 1.00 87.31 545 SER A N 1
ATOM 4232 C CA . SER A 1 545 ? -3.622 -2.161 37.463 1.00 87.31 545 SER A CA 1
ATOM 4233 C C . SER A 1 545 ? -3.334 -1.932 38.952 1.00 87.31 545 SER A C 1
ATOM 4235 O O . SER A 1 545 ? -3.893 -2.639 39.793 1.00 87.31 545 SER A O 1
ATOM 4237 N N . GLY A 1 546 ? -2.471 -0.964 39.278 1.00 86.81 546 GLY A N 1
ATOM 4238 C CA . GLY A 1 546 ? -2.145 -0.567 40.647 1.00 86.81 546 GLY A CA 1
ATOM 4239 C C . GLY A 1 546 ? -3.203 0.307 41.324 1.00 86.81 546 GLY A C 1
ATOM 4240 O O . GLY A 1 546 ? -3.171 0.430 42.550 1.00 86.81 546 GLY A O 1
ATOM 4241 N N . LEU A 1 547 ? -4.145 0.879 40.565 1.00 90.00 547 LEU A N 1
ATOM 4242 C CA . LEU A 1 547 ? -5.062 1.906 41.057 1.00 90.00 547 LEU A CA 1
ATOM 4243 C C . LEU A 1 547 ? -6.064 1.306 42.037 1.00 90.00 547 LEU A C 1
ATOM 4245 O O . LEU A 1 547 ? -6.826 0.402 41.689 1.00 90.00 547 LEU A O 1
ATOM 4249 N N . LYS A 1 548 ? -6.045 1.810 43.275 1.00 88.31 548 LYS A N 1
ATOM 4250 C CA . LYS A 1 548 ? -6.874 1.297 44.374 1.00 88.31 548 LYS A CA 1
ATOM 4251 C C . LYS A 1 548 ? -8.079 2.165 44.664 1.00 88.31 548 LYS A C 1
ATOM 4253 O O . LYS A 1 548 ? -9.130 1.625 44.964 1.00 88.31 548 LYS A O 1
ATOM 4258 N N . ASN A 1 549 ? -7.931 3.486 44.613 1.00 84.06 549 ASN A N 1
ATOM 4259 C CA . ASN A 1 549 ? -8.995 4.410 44.995 1.00 84.06 549 ASN A CA 1
ATOM 4260 C C . ASN A 1 549 ? -9.073 5.578 44.015 1.00 84.06 549 ASN A C 1
ATOM 4262 O O . ASN A 1 549 ? -8.052 6.218 43.743 1.00 84.06 549 ASN A O 1
ATOM 4266 N N . VAL A 1 550 ? -10.290 5.871 43.563 1.00 87.44 550 VAL A N 1
ATOM 4267 C CA . VAL A 1 550 ? -10.639 7.093 42.833 1.00 87.44 550 VAL A CA 1
ATOM 4268 C C . VAL A 1 550 ? -11.853 7.727 43.505 1.00 87.44 550 VAL A C 1
ATOM 4270 O O . VAL A 1 550 ? -12.870 7.067 43.728 1.00 87.44 550 VAL A O 1
ATOM 4273 N N . THR A 1 551 ? -11.740 9.012 43.829 1.00 84.62 551 THR A N 1
ATOM 4274 C CA . THR A 1 551 ? -12.855 9.812 44.348 1.00 84.62 551 THR A CA 1
ATOM 4275 C C . THR A 1 551 ? -13.403 10.693 43.234 1.00 84.62 551 THR A C 1
ATOM 4277 O O . THR A 1 551 ? -12.647 11.470 42.653 1.00 84.62 551 THR A O 1
ATOM 4280 N N . ILE A 1 552 ? -14.700 10.573 42.946 1.00 86.06 552 ILE A N 1
ATOM 4281 C CA . ILE A 1 552 ? -15.426 11.412 41.983 1.00 86.06 552 ILE A CA 1
ATOM 4282 C C . ILE A 1 552 ? -16.180 12.488 42.777 1.00 86.06 552 ILE A C 1
ATOM 4284 O O . ILE A 1 552 ? -17.031 12.157 43.607 1.00 86.06 552 ILE A O 1
ATOM 4288 N N . SER A 1 553 ? -15.840 13.759 42.548 1.00 84.12 553 SER A N 1
ATOM 4289 C CA . SER A 1 553 ? -16.425 14.919 43.234 1.00 84.12 553 SER A CA 1
ATOM 4290 C C . SER A 1 553 ? -17.848 15.239 42.754 1.00 84.12 553 SER A C 1
ATOM 4292 O O . SER A 1 553 ? -18.309 14.744 41.723 1.00 84.12 553 SER A O 1
ATOM 4294 N N . ASP A 1 554 ? -18.546 16.104 43.499 1.00 84.25 554 ASP A N 1
ATOM 4295 C CA . ASP A 1 554 ? -19.913 16.554 43.177 1.00 84.25 554 ASP A CA 1
ATOM 4296 C C . ASP A 1 554 ? -19.979 17.378 41.876 1.00 84.25 554 ASP A C 1
ATOM 4298 O O . ASP A 1 554 ? -21.032 17.492 41.255 1.00 84.25 554 ASP A O 1
ATOM 4302 N N . SER A 1 555 ? -18.853 17.959 41.463 1.00 87.12 555 SER A N 1
ATOM 4303 C CA . SER A 1 555 ? -18.728 18.819 40.284 1.00 87.12 555 SER A CA 1
ATOM 4304 C C . SER A 1 555 ? -18.616 18.075 38.958 1.00 87.12 555 SER A C 1
ATOM 4306 O O . SER A 1 555 ? -18.812 18.700 37.915 1.00 87.12 555 SER A O 1
ATOM 4308 N N . VAL A 1 556 ? -18.331 16.768 38.968 1.00 89.12 556 VAL A N 1
ATOM 4309 C CA . VAL A 1 556 ? -18.199 15.985 37.734 1.00 89.12 556 VAL A CA 1
ATOM 4310 C C . VAL A 1 556 ? -19.573 15.834 37.082 1.00 89.12 556 VAL A C 1
ATOM 4312 O O . VAL A 1 556 ? -20.485 15.203 37.623 1.00 89.12 556 VAL A O 1
ATOM 4315 N N . THR A 1 557 ? -19.722 16.411 35.894 1.00 87.88 557 THR A N 1
ATOM 4316 C CA . THR A 1 557 ? -20.937 16.342 35.075 1.00 87.88 557 THR A CA 1
ATOM 4317 C C . THR A 1 557 ? -20.800 15.346 33.930 1.00 87.88 557 THR A C 1
ATOM 4319 O O . THR A 1 557 ? -21.816 14.855 33.450 1.00 87.88 557 THR A O 1
ATOM 4322 N N . HIS A 1 558 ? -19.575 14.971 33.542 1.00 89.38 558 HIS A N 1
ATOM 4323 C CA . HIS A 1 558 ? -19.317 14.014 32.464 1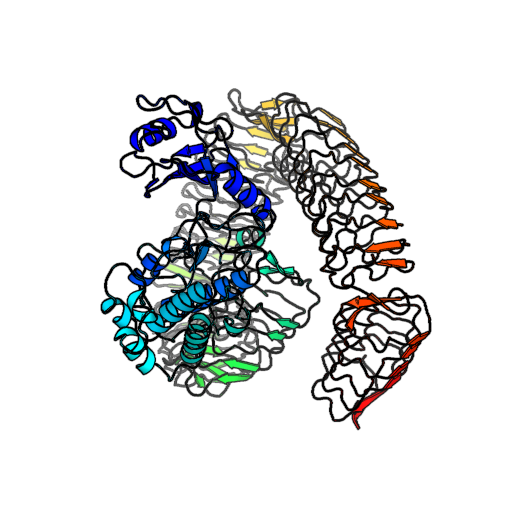.00 89.38 558 HIS A CA 1
ATOM 4324 C C . HIS A 1 558 ? -18.144 13.069 32.778 1.00 89.38 558 HIS A C 1
ATOM 4326 O O . HIS A 1 558 ? -17.073 13.517 33.194 1.00 89.38 558 HIS A O 1
ATOM 4332 N N . ILE A 1 559 ? -18.351 11.769 32.549 1.00 91.06 559 ILE A N 1
ATOM 4333 C CA . ILE A 1 559 ? -17.331 10.717 32.590 1.00 91.06 559 ILE A CA 1
ATOM 4334 C C . ILE A 1 559 ? -17.360 10.001 31.243 1.00 91.06 559 ILE A C 1
ATOM 4336 O O . ILE A 1 559 ? -18.404 9.484 30.848 1.00 91.06 559 ILE A O 1
ATOM 4340 N N . GLY A 1 560 ? -16.211 9.970 30.580 1.00 88.06 560 GLY A N 1
ATOM 4341 C CA . GLY A 1 560 ? -16.025 9.320 29.297 1.00 88.06 560 GLY A CA 1
ATOM 4342 C C . GLY A 1 560 ? -16.170 7.799 29.342 1.00 88.06 560 GLY A C 1
ATOM 4343 O O . GLY A 1 560 ? -16.350 7.172 30.389 1.00 88.06 560 GLY A O 1
ATOM 4344 N N . ILE A 1 561 ? -16.067 7.194 28.170 1.00 87.44 561 ILE A N 1
ATOM 4345 C CA . ILE A 1 561 ? -16.208 5.766 27.910 1.00 87.44 561 ILE A CA 1
ATOM 4346 C C . ILE A 1 561 ? -15.069 4.974 28.565 1.00 87.44 561 ILE A C 1
ATOM 4348 O O . ILE A 1 561 ? -13.902 5.355 28.511 1.00 87.44 561 ILE A O 1
ATOM 4352 N N . ASN A 1 562 ? -15.385 3.807 29.137 1.00 85.62 562 ASN A N 1
ATOM 4353 C CA . ASN A 1 562 ? -14.402 2.832 29.626 1.00 85.62 562 ASN A CA 1
ATOM 4354 C C . ASN A 1 562 ? -13.299 3.365 30.579 1.00 85.62 562 ASN A C 1
ATOM 4356 O O . ASN A 1 562 ? -12.125 2.988 30.445 1.00 85.62 562 ASN A O 1
ATOM 4360 N N . PRO A 1 563 ? -13.612 4.233 31.557 1.00 89.75 563 PRO A N 1
ATOM 4361 C CA . PRO A 1 563 ? -12.606 4.994 32.300 1.00 89.75 563 PRO A CA 1
ATOM 4362 C C . PRO A 1 563 ? -11.659 4.115 33.132 1.00 89.75 563 PRO A C 1
ATOM 4364 O O . PRO A 1 563 ? -10.548 4.541 33.435 1.00 89.75 563 PRO A O 1
ATOM 4367 N N . PHE A 1 564 ? -12.070 2.889 33.479 1.00 88.38 564 PHE A N 1
ATOM 4368 C CA . PHE A 1 564 ? -11.362 1.992 34.403 1.00 88.38 564 PHE A CA 1
ATOM 4369 C C . PHE A 1 564 ? -11.030 0.613 33.807 1.00 88.38 564 PHE A C 1
ATOM 4371 O O . PHE A 1 564 ? -10.788 -0.338 34.555 1.00 88.38 564 PHE A O 1
ATOM 4378 N N . ALA A 1 565 ? -11.024 0.459 32.477 1.00 83.19 565 ALA A N 1
ATOM 4379 C CA . ALA A 1 565 ? -10.683 -0.823 31.848 1.00 83.19 565 ALA A CA 1
ATOM 4380 C C . ALA A 1 565 ? -9.350 -1.374 32.371 1.00 83.19 565 ALA A C 1
ATOM 4382 O O . ALA A 1 565 ? -8.350 -0.668 32.389 1.00 83.19 565 ALA A O 1
ATOM 4383 N N . GLY A 1 566 ? -9.299 -2.646 32.768 1.00 78.62 566 GLY A N 1
ATOM 4384 C CA . GLY A 1 566 ? -8.060 -3.271 33.252 1.00 78.62 566 GLY A CA 1
ATOM 4385 C C . GLY A 1 566 ? -7.604 -2.835 34.657 1.00 78.62 566 GLY A C 1
ATOM 4386 O O . GLY A 1 566 ? -6.631 -3.393 35.176 1.00 78.62 566 GLY A O 1
ATOM 4387 N N . CYS A 1 567 ? -8.308 -1.912 35.325 1.00 83.31 567 CYS A N 1
ATOM 4388 C CA . CYS A 1 567 ? -8.068 -1.575 36.729 1.00 83.31 567 CYS A CA 1
ATOM 4389 C C . CYS A 1 567 ? -8.523 -2.722 37.637 1.00 83.31 567 CYS A C 1
ATOM 4391 O O . CYS A 1 567 ? -9.690 -2.856 37.992 1.00 83.31 567 CYS A O 1
ATOM 4393 N N . SER A 1 568 ? -7.581 -3.576 38.032 1.00 74.62 568 SER A N 1
ATOM 4394 C CA . SER A 1 568 ? -7.910 -4.855 38.664 1.00 74.62 568 SER A CA 1
ATOM 4395 C C . SER A 1 568 ? -8.280 -4.760 40.147 1.00 74.62 568 SER A C 1
ATOM 4397 O O . SER A 1 568 ? -8.773 -5.742 40.683 1.00 74.62 568 SER A O 1
ATOM 4399 N N . ASN A 1 569 ? -8.022 -3.656 40.853 1.00 76.69 569 ASN A N 1
ATOM 4400 C CA . ASN A 1 569 ? -8.250 -3.535 42.306 1.00 76.69 569 ASN A CA 1
ATOM 4401 C C . ASN A 1 569 ? -8.874 -2.190 42.707 1.00 76.69 569 ASN A C 1
ATOM 4403 O O . ASN A 1 569 ? -8.681 -1.737 43.835 1.00 76.69 569 ASN A O 1
ATOM 4407 N N . ILE A 1 570 ? -9.592 -1.555 41.783 1.00 85.44 570 ILE A N 1
ATOM 4408 C CA . ILE A 1 570 ? -10.134 -0.219 41.996 1.00 85.44 570 ILE A CA 1
ATOM 4409 C C . ILE A 1 570 ? -11.383 -0.237 42.883 1.00 85.44 570 ILE A C 1
ATOM 4411 O O . ILE A 1 570 ? -12.266 -1.078 42.741 1.00 85.44 570 ILE A O 1
ATOM 4415 N N . CYS A 1 571 ? -11.452 0.738 43.780 1.00 83.38 571 CYS A N 1
ATOM 4416 C CA . CYS A 1 571 ? -12.622 1.151 44.529 1.00 83.38 571 CYS A CA 1
ATOM 4417 C C . CYS A 1 571 ? -12.975 2.581 44.104 1.00 83.38 571 CYS A C 1
ATOM 4419 O O . CYS A 1 571 ? -12.110 3.464 44.081 1.00 83.38 571 CYS A O 1
ATOM 4421 N N . ILE A 1 572 ? -14.239 2.808 43.754 1.00 86.44 572 ILE A N 1
ATOM 4422 C CA . ILE A 1 572 ? -14.757 4.138 43.430 1.00 86.44 572 ILE A CA 1
ATOM 4423 C C . ILE A 1 572 ? -15.526 4.651 44.643 1.00 86.44 572 ILE A C 1
ATOM 4425 O O . ILE A 1 572 ? -16.383 3.956 45.183 1.00 86.44 572 ILE A O 1
ATOM 4429 N N . SER A 1 573 ? -15.243 5.884 45.048 1.00 85.12 573 SER A N 1
ATOM 4430 C CA . SER A 1 573 ? -16.059 6.623 46.013 1.00 85.12 573 SER A CA 1
ATOM 4431 C C . SER A 1 573 ? -16.673 7.845 45.343 1.00 85.12 573 SER A C 1
ATOM 4433 O O . SER A 1 573 ? -15.986 8.544 44.598 1.00 85.12 573 SER A O 1
ATOM 4435 N N . LEU A 1 574 ? -17.948 8.101 45.623 1.00 86.81 574 LEU A N 1
ATOM 4436 C CA . LEU A 1 574 ? -18.691 9.250 45.112 1.00 86.81 574 LEU A CA 1
ATOM 4437 C C . LEU A 1 574 ? -18.915 10.255 46.243 1.00 86.81 574 LEU A C 1
ATOM 4439 O O . LEU A 1 574 ? -19.255 9.855 47.360 1.00 86.81 574 LEU A O 1
ATOM 4443 N N . SER A 1 575 ? -18.743 11.543 45.957 1.00 83.88 575 SER A N 1
ATOM 4444 C CA . SER A 1 575 ? -19.143 12.602 46.886 1.00 83.88 575 SER A CA 1
ATOM 4445 C C . SER A 1 575 ? -20.679 12.652 47.057 1.00 83.88 575 SER A C 1
ATOM 4447 O O . SER A 1 575 ? -21.413 12.163 46.190 1.00 83.88 575 SER A O 1
ATOM 4449 N N . PRO A 1 576 ? -21.202 13.186 48.185 1.00 80.81 576 PRO A N 1
ATOM 4450 C CA . PRO A 1 576 ? -22.611 13.032 48.572 1.00 80.81 576 PRO A CA 1
ATOM 4451 C C . PRO A 1 576 ? -23.653 13.580 47.587 1.00 80.81 576 PRO A C 1
ATOM 4453 O O . PRO A 1 576 ? -24.814 13.181 47.669 1.00 80.81 576 PRO A O 1
ATOM 4456 N N . LYS A 1 577 ? -23.278 14.503 46.695 1.00 82.50 577 LYS A N 1
ATOM 4457 C CA . LYS A 1 577 ? -24.161 15.125 45.696 1.00 82.50 577 LYS A CA 1
ATOM 4458 C C . LYS A 1 577 ? -23.726 14.808 44.259 1.00 82.50 577 LYS A C 1
ATOM 4460 O O . LYS A 1 577 ? -24.093 15.543 43.346 1.00 82.50 577 LYS A O 1
ATOM 4465 N N . SER A 1 578 ? -22.954 13.740 44.049 1.00 83.56 578 SER A N 1
ATOM 4466 C CA . SER A 1 578 ? -22.538 13.311 42.713 1.00 83.56 578 SER A CA 1
ATOM 4467 C C . SER A 1 578 ? -23.745 13.004 41.815 1.00 83.56 578 SER A C 1
ATOM 4469 O O . SER A 1 578 ? -24.735 12.422 42.261 1.00 83.56 578 SER A O 1
ATOM 4471 N N . ASN A 1 579 ? -23.639 13.345 40.527 1.00 84.06 579 ASN A N 1
ATOM 4472 C CA . ASN A 1 579 ? -24.641 13.001 39.508 1.00 84.06 579 ASN A CA 1
ATOM 4473 C C . ASN A 1 579 ? -24.658 11.502 39.154 1.00 84.06 579 ASN A C 1
ATOM 4475 O O . ASN A 1 579 ? -25.557 11.041 38.450 1.00 84.06 579 ASN A O 1
ATOM 4479 N N . TYR A 1 580 ? -23.672 10.745 39.640 1.00 90.06 580 TYR A N 1
ATOM 4480 C CA . TYR A 1 580 ? -23.517 9.317 39.396 1.00 90.06 580 TYR A CA 1
ATOM 4481 C C . TYR A 1 580 ? -23.963 8.504 40.606 1.00 90.06 580 TYR A C 1
ATOM 4483 O O . TYR A 1 580 ? -23.984 8.977 41.742 1.00 90.06 580 TYR A O 1
ATOM 4491 N N . LYS A 1 581 ? -24.296 7.238 40.370 1.00 90.56 581 LYS A N 1
ATOM 4492 C CA . LYS A 1 581 ? -24.642 6.271 41.412 1.00 90.56 581 LYS A CA 1
ATOM 4493 C C . LYS A 1 581 ? -23.724 5.068 41.312 1.00 90.56 581 LYS A C 1
ATOM 4495 O O . LYS A 1 581 ? -23.483 4.553 40.223 1.00 90.56 581 LYS A O 1
ATOM 4500 N N . LEU A 1 582 ? -23.254 4.597 42.465 1.00 88.81 582 LEU A N 1
ATOM 4501 C CA . LEU A 1 582 ? -22.530 3.337 42.580 1.00 88.81 582 LEU A CA 1
ATOM 4502 C C . LEU A 1 582 ? -23.461 2.284 43.188 1.00 88.81 582 LEU A C 1
ATOM 4504 O O . LEU A 1 582 ? -23.589 2.172 44.407 1.00 88.81 582 LEU A O 1
ATOM 4508 N N . VAL A 1 583 ? -24.149 1.523 42.337 1.00 88.12 583 VAL A N 1
ATOM 4509 C CA . VAL A 1 583 ? -25.093 0.490 42.789 1.00 88.12 583 VAL A CA 1
ATOM 4510 C C . VAL A 1 583 ? -24.322 -0.768 43.188 1.00 88.12 583 VAL A C 1
ATOM 4512 O O . VAL A 1 583 ? -23.393 -1.196 42.497 1.00 88.12 583 VAL A O 1
ATOM 4515 N N . SER A 1 584 ? -24.672 -1.342 44.345 1.00 82.38 584 SER A N 1
ATOM 4516 C CA . SER A 1 584 ? -24.026 -2.534 44.925 1.00 82.38 584 SER A CA 1
ATOM 4517 C C . SER A 1 584 ? -22.492 -2.446 44.998 1.00 82.38 584 SER A C 1
ATOM 4519 O O . SER A 1 584 ? -21.816 -3.471 44.913 1.00 82.38 584 SER A O 1
ATOM 4521 N N . ASN A 1 585 ? -21.943 -1.230 45.121 1.00 78.62 585 ASN A N 1
ATOM 4522 C CA . ASN A 1 585 ? -20.508 -0.914 45.112 1.00 78.62 585 ASN A CA 1
ATOM 4523 C C . ASN A 1 585 ? -19.734 -1.346 43.849 1.00 78.62 585 ASN A C 1
ATOM 4525 O O . ASN A 1 585 ? -18.508 -1.366 43.880 1.00 78.62 585 ASN A O 1
ATOM 4529 N N . ASN A 1 586 ? -20.414 -1.703 42.752 1.00 87.25 586 ASN A N 1
ATOM 4530 C CA . ASN A 1 586 ? -19.755 -2.271 41.568 1.00 87.25 586 ASN A CA 1
ATOM 4531 C C . ASN A 1 586 ? -20.235 -1.708 40.222 1.00 87.25 586 ASN A C 1
ATOM 4533 O O . ASN A 1 586 ? -19.513 -1.853 39.238 1.00 87.25 586 ASN A O 1
ATOM 4537 N N . PHE A 1 587 ? -21.423 -1.098 40.158 1.00 91.69 587 PHE A N 1
ATOM 4538 C CA . PHE A 1 587 ? -22.002 -0.559 38.923 1.00 91.69 587 PHE A CA 1
ATOM 4539 C C . PHE A 1 587 ? -21.998 0.967 38.969 1.00 91.69 587 PHE A C 1
ATOM 4541 O O . PHE A 1 587 ? -22.739 1.545 39.764 1.00 91.69 587 PHE A O 1
ATOM 4548 N N . LEU A 1 588 ? -21.172 1.607 38.139 1.00 92.75 588 LEU A N 1
ATOM 4549 C CA . LEU A 1 588 ? -21.154 3.061 37.989 1.00 92.75 588 LEU A CA 1
ATOM 4550 C C . LEU A 1 588 ? -22.164 3.477 36.915 1.00 92.75 588 LEU A C 1
ATOM 4552 O O . LEU A 1 588 ? -21.973 3.170 35.738 1.00 92.75 588 LEU A O 1
ATOM 4556 N N . ILE A 1 589 ? -23.230 4.157 37.333 1.00 93.31 589 ILE A N 1
ATOM 4557 C CA . ILE A 1 589 ? -24.379 4.509 36.487 1.00 93.31 589 ILE A CA 1
ATOM 4558 C C . ILE A 1 589 ? -24.595 6.026 36.538 1.00 93.31 589 ILE A C 1
ATOM 4560 O O . ILE A 1 589 ? -24.480 6.623 37.612 1.00 93.31 589 ILE A O 1
ATOM 4564 N N . ASP A 1 590 ? -24.901 6.650 35.402 1.00 92.19 590 ASP A N 1
ATOM 4565 C CA . ASP A 1 590 ? -25.298 8.064 35.349 1.00 92.19 590 ASP A CA 1
ATOM 4566 C C . ASP A 1 590 ? -26.770 8.287 35.765 1.00 92.19 590 ASP A C 1
ATOM 4568 O O . ASP A 1 590 ? -27.490 7.367 36.165 1.00 92.19 590 ASP A O 1
ATOM 4572 N N . SER A 1 591 ? -27.238 9.533 35.688 1.00 89.62 591 SER A N 1
ATOM 4573 C CA . SER A 1 591 ? -28.622 9.893 36.012 1.00 89.62 591 SER A CA 1
ATOM 4574 C C . SER A 1 591 ? -29.662 9.421 34.982 1.00 89.62 591 SER A C 1
ATOM 4576 O O . SER A 1 591 ? -30.844 9.367 35.325 1.00 89.62 591 SER A O 1
ATOM 4578 N N . ASN A 1 592 ? -29.250 9.047 33.766 1.00 91.00 592 ASN A N 1
ATOM 4579 C CA . ASN A 1 592 ? -30.117 8.603 32.666 1.00 91.00 592 ASN A CA 1
ATOM 4580 C C . ASN A 1 592 ? -30.240 7.069 32.565 1.00 91.00 592 ASN A C 1
ATOM 4582 O O . ASN A 1 592 ? -31.036 6.561 31.770 1.00 91.00 592 ASN A O 1
ATOM 4586 N N . GLY A 1 593 ? -29.473 6.328 33.367 1.00 92.88 593 GLY A N 1
ATOM 4587 C CA . GLY A 1 593 ? -29.432 4.866 33.344 1.00 92.88 593 GLY A CA 1
ATOM 4588 C C . GLY A 1 593 ? -28.349 4.282 32.429 1.00 92.88 593 GLY A C 1
ATOM 4589 O O . GLY A 1 593 ? -28.380 3.084 32.149 1.00 92.88 593 GLY A O 1
ATOM 4590 N N . LEU A 1 594 ? -27.375 5.077 31.980 1.00 94.12 594 LEU A N 1
ATOM 4591 C CA . LEU A 1 594 ? -26.193 4.584 31.277 1.00 94.12 594 LEU A CA 1
ATOM 4592 C C . LEU A 1 594 ? -25.250 3.896 32.269 1.00 94.12 594 LEU A C 1
ATOM 4594 O O . LEU A 1 594 ? -24.735 4.528 33.194 1.00 94.12 594 LEU A O 1
ATOM 4598 N N . LEU A 1 595 ? -24.985 2.605 32.063 1.00 94.75 595 LEU A N 1
ATOM 4599 C CA . LEU A 1 595 ? -23.924 1.895 32.773 1.00 94.75 595 LEU A CA 1
ATOM 4600 C C . LEU A 1 595 ? -22.574 2.221 32.125 1.00 94.75 595 LEU A C 1
ATOM 4602 O O . LEU A 1 595 ? -22.281 1.748 31.031 1.00 94.75 595 LEU A O 1
ATOM 4606 N N . ILE A 1 596 ? -21.754 3.001 32.827 1.00 92.38 596 ILE A N 1
ATOM 4607 C CA . ILE A 1 596 ? -20.455 3.495 32.342 1.00 92.38 596 ILE A CA 1
ATOM 4608 C C . ILE A 1 596 ? -19.362 2.443 32.536 1.00 92.38 596 ILE A C 1
ATOM 4610 O O . ILE A 1 596 ? -18.515 2.244 31.668 1.00 92.38 596 ILE A O 1
ATOM 4614 N N . ALA A 1 597 ? -19.357 1.782 33.696 1.00 91.62 597 ALA A N 1
ATOM 4615 C CA . ALA A 1 597 ? -18.363 0.770 34.031 1.00 91.62 597 ALA A CA 1
ATOM 4616 C C . ALA A 1 597 ? -18.861 -0.195 35.114 1.00 91.62 597 ALA A C 1
ATOM 4618 O O . ALA A 1 597 ? -19.497 0.206 36.095 1.00 91.62 597 ALA A O 1
ATOM 4619 N N . TYR A 1 598 ? -18.483 -1.463 34.972 1.00 91.19 598 TYR A N 1
ATOM 4620 C CA . TYR A 1 598 ? -18.523 -2.465 36.027 1.00 91.19 598 TYR A CA 1
ATOM 4621 C C . TYR A 1 598 ? -17.116 -2.680 36.598 1.00 91.19 598 TYR A C 1
ATOM 4623 O O . TYR A 1 598 ? -16.206 -3.106 35.893 1.00 91.19 598 TYR A O 1
ATOM 4631 N N . ILE A 1 599 ? -16.942 -2.406 37.893 1.00 87.19 599 ILE A N 1
ATOM 4632 C CA . ILE A 1 599 ? -15.651 -2.535 38.601 1.00 87.19 599 ILE A CA 1
ATOM 4633 C C . ILE A 1 599 ? -15.573 -3.768 39.513 1.00 87.19 599 ILE A C 1
ATOM 4635 O O . ILE A 1 599 ? -14.591 -3.968 40.230 1.00 87.19 599 ILE A O 1
ATOM 4639 N N . GLY A 1 600 ? -16.619 -4.595 39.522 1.00 85.44 600 GLY A N 1
ATOM 4640 C CA . GLY A 1 600 ? -16.676 -5.778 40.371 1.00 85.44 600 GLY A CA 1
ATOM 4641 C C . GLY A 1 600 ? -15.880 -6.966 39.826 1.00 85.44 600 GLY A C 1
ATOM 4642 O O . GLY A 1 600 ? -15.395 -6.979 38.699 1.00 85.44 600 GLY A O 1
ATOM 4643 N N . LYS A 1 601 ? -15.757 -8.011 40.652 1.00 84.62 601 LYS A N 1
ATOM 4644 C CA . LYS A 1 601 ? -15.035 -9.256 40.312 1.00 84.62 601 LYS A CA 1
ATOM 4645 C C . LYS A 1 601 ? -15.914 -10.502 40.338 1.00 84.62 601 LYS A C 1
ATOM 4647 O O . LYS A 1 601 ? -15.398 -11.619 40.236 1.00 84.62 601 LYS A O 1
ATOM 4652 N N . SER A 1 602 ? -17.220 -10.336 40.514 1.00 88.81 602 SER A N 1
ATOM 4653 C CA . SER A 1 602 ? -18.144 -11.451 40.703 1.00 88.81 602 SER A CA 1
ATOM 4654 C C . SER A 1 602 ? -18.227 -12.320 39.451 1.00 88.81 602 SER A C 1
ATOM 4656 O O . SER A 1 602 ? -18.321 -11.827 38.333 1.00 88.81 602 SER A O 1
ATOM 4658 N N . LYS A 1 603 ? -18.246 -13.643 39.644 1.00 92.44 603 LYS A N 1
ATOM 4659 C CA . LYS A 1 603 ? -18.434 -14.604 38.544 1.00 92.44 603 LYS A CA 1
ATOM 4660 C C . LYS A 1 603 ? -19.850 -14.571 37.969 1.00 92.44 603 LYS A C 1
ATOM 4662 O O . LYS A 1 603 ? -20.057 -14.956 36.823 1.00 92.44 603 LYS A O 1
ATOM 4667 N N . LYS A 1 604 ? -20.827 -14.162 38.775 1.00 92.75 604 LYS A N 1
ATOM 4668 C CA . LYS A 1 604 ? -22.235 -14.050 38.396 1.00 92.75 604 LYS A CA 1
ATOM 4669 C C . LYS A 1 604 ? -22.746 -12.685 38.817 1.00 92.75 604 LYS A C 1
ATOM 4671 O O . LYS A 1 604 ? -22.502 -12.288 39.958 1.00 92.75 604 LYS A O 1
ATOM 4676 N N . ILE A 1 605 ? -23.432 -11.995 37.915 1.00 92.25 605 ILE A N 1
ATOM 4677 C CA . ILE A 1 605 ? -24.001 -10.674 38.182 1.00 92.25 605 ILE A CA 1
ATOM 4678 C C . ILE A 1 605 ? -25.405 -10.550 37.595 1.00 92.25 605 ILE A C 1
ATOM 4680 O O . ILE A 1 605 ? -25.729 -11.174 36.584 1.00 92.25 605 ILE A O 1
ATOM 4684 N N . ILE A 1 606 ? -26.203 -9.698 38.228 1.00 92.38 606 ILE A N 1
ATOM 4685 C CA . ILE A 1 606 ? -27.475 -9.199 37.710 1.00 92.38 606 ILE A CA 1
ATOM 4686 C C . ILE A 1 606 ? -27.279 -7.696 37.543 1.00 92.38 606 ILE A C 1
ATOM 4688 O O . ILE A 1 606 ? -26.875 -7.029 38.500 1.00 92.38 606 ILE A O 1
ATOM 4692 N N . ILE A 1 607 ? -27.477 -7.183 36.331 1.00 94.00 607 ILE A N 1
ATOM 4693 C CA . ILE A 1 607 ? -27.391 -5.743 36.077 1.00 94.00 607 ILE A CA 1
ATOM 4694 C C . ILE A 1 607 ? -28.622 -5.071 36.722 1.00 94.00 607 ILE A C 1
ATOM 4696 O O . ILE A 1 607 ? -29.718 -5.611 36.591 1.00 94.00 607 ILE A O 1
ATOM 4700 N N . PRO A 1 608 ? -28.475 -3.939 37.438 1.00 94.50 608 PRO A N 1
ATOM 4701 C CA . PRO A 1 608 ? -29.604 -3.277 38.097 1.00 94.50 608 PRO A CA 1
ATOM 4702 C C . PRO A 1 608 ? -30.689 -2.801 37.119 1.00 94.50 608 PRO A C 1
ATOM 4704 O O . PRO A 1 608 ? -30.361 -2.250 36.072 1.00 94.50 608 PRO A O 1
ATOM 4707 N N . ASP A 1 609 ? -31.965 -2.879 37.517 1.00 93.06 609 ASP A N 1
ATOM 4708 C CA . ASP A 1 609 ? -33.121 -2.419 36.714 1.00 93.06 609 ASP A CA 1
ATOM 4709 C C . ASP A 1 609 ? -33.110 -0.909 36.404 1.00 93.06 609 ASP A C 1
ATOM 4711 O O . ASP A 1 609 ? -33.860 -0.424 35.561 1.00 93.06 609 ASP A O 1
ATOM 4715 N N . SER A 1 610 ? -32.257 -0.134 37.083 1.00 93.00 610 SER A N 1
ATOM 4716 C CA . SER A 1 610 ? -32.033 1.279 36.762 1.00 93.00 610 SER A CA 1
ATOM 4717 C C . SER A 1 610 ? -31.205 1.491 35.490 1.00 93.00 610 SER A C 1
ATOM 4719 O O . SER A 1 610 ? -31.066 2.632 35.060 1.00 93.00 610 SER A O 1
ATOM 4721 N N . VAL A 1 611 ? -30.604 0.437 34.925 1.00 95.38 611 VAL A N 1
ATOM 4722 C CA . VAL A 1 611 ? -29.796 0.522 33.703 1.00 95.38 611 VAL A CA 1
ATOM 4723 C C . VAL A 1 611 ? -30.699 0.430 32.478 1.00 95.38 611 VAL A C 1
ATOM 4725 O O . VAL A 1 611 ? -31.432 -0.542 32.310 1.00 95.38 611 VAL A O 1
ATOM 4728 N N . THR A 1 612 ? -30.616 1.428 31.606 1.00 93.94 612 THR A N 1
ATOM 4729 C CA . THR A 1 612 ? -31.351 1.523 30.336 1.00 93.94 612 THR A CA 1
ATOM 4730 C C . THR A 1 612 ? -30.450 1.295 29.123 1.00 93.94 612 THR A C 1
ATOM 4732 O O . THR A 1 612 ? -30.923 0.817 28.092 1.00 93.94 612 THR A O 1
ATOM 4735 N N . THR A 1 613 ? -29.146 1.545 29.267 1.00 94.31 613 THR A N 1
ATOM 4736 C CA . THR A 1 613 ? -28.124 1.333 28.233 1.00 94.31 613 THR A CA 1
ATOM 4737 C C . THR A 1 613 ? -26.867 0.745 28.868 1.00 94.31 613 THR A C 1
ATOM 4739 O O . THR A 1 613 ? -26.359 1.284 29.855 1.00 94.31 613 THR A O 1
ATOM 4742 N N . ILE A 1 614 ? -26.339 -0.347 28.306 1.00 95.25 614 ILE A N 1
ATOM 4743 C CA . ILE A 1 614 ? -24.998 -0.835 28.655 1.00 95.25 614 ILE A CA 1
ATOM 4744 C C . ILE A 1 614 ? -24.008 -0.089 27.771 1.00 95.25 614 ILE A C 1
ATOM 4746 O O . ILE A 1 614 ? -23.950 -0.352 26.573 1.00 95.25 614 ILE A O 1
ATOM 4750 N N . GLY A 1 615 ? -23.268 0.848 28.361 1.00 93.69 615 GLY A N 1
ATOM 4751 C CA . GLY A 1 615 ? -22.378 1.733 27.622 1.00 93.69 615 GLY A CA 1
ATOM 4752 C C . GLY A 1 615 ? -21.168 1.027 27.018 1.00 93.69 615 GLY A C 1
ATOM 4753 O O . GLY A 1 615 ? -20.829 -0.110 27.372 1.00 93.69 615 GLY A O 1
ATOM 4754 N N . ASN A 1 616 ? -20.494 1.752 26.127 1.00 91.75 616 ASN A N 1
ATOM 4755 C CA . ASN A 1 616 ? -19.307 1.277 25.428 1.00 91.75 616 ASN A CA 1
ATOM 4756 C C . ASN A 1 616 ? -18.288 0.721 26.426 1.00 91.75 616 ASN A C 1
ATOM 4758 O O . ASN A 1 616 ? -17.925 1.377 27.406 1.00 91.75 616 ASN A O 1
ATOM 4762 N N . HIS A 1 617 ? -17.830 -0.506 26.176 1.00 91.12 617 HIS A N 1
ATOM 4763 C CA . HIS A 1 617 ? -16.866 -1.222 27.015 1.00 91.12 617 HIS A CA 1
ATOM 4764 C C . HIS A 1 617 ? -17.225 -1.376 28.510 1.00 91.12 617 HIS A C 1
ATOM 4766 O O . HIS A 1 617 ? -16.331 -1.670 29.306 1.00 91.12 617 HIS A O 1
ATOM 4772 N N . ALA A 1 618 ? -18.486 -1.223 28.929 1.00 92.88 618 ALA A N 1
ATOM 4773 C CA . ALA A 1 618 ? -18.858 -1.229 30.350 1.00 92.88 618 ALA A CA 1
ATOM 4774 C C . ALA A 1 618 ? -18.370 -2.466 31.139 1.00 92.88 618 ALA A C 1
ATOM 4776 O O . ALA A 1 618 ? -18.052 -2.356 32.325 1.00 92.88 618 ALA A O 1
ATOM 4777 N N . PHE A 1 619 ? -18.276 -3.631 30.490 1.00 92.38 619 PHE A N 1
ATOM 4778 C CA . PHE A 1 619 ? -17.739 -4.886 31.030 1.00 92.38 619 PHE A CA 1
ATOM 4779 C C . PHE A 1 619 ? -16.431 -5.326 30.355 1.00 92.38 619 PHE A C 1
ATOM 4781 O O . PHE A 1 619 ? -16.002 -6.468 30.533 1.00 92.38 619 PHE A O 1
ATOM 4788 N N . HIS A 1 620 ? -15.763 -4.464 29.589 1.00 89.56 620 HIS A N 1
ATOM 4789 C CA . HIS A 1 620 ? -14.579 -4.852 28.829 1.00 89.56 620 HIS A CA 1
ATOM 4790 C C . HIS A 1 620 ? -13.504 -5.499 29.716 1.00 89.56 620 HIS A C 1
ATOM 4792 O O . HIS A 1 620 ? -13.133 -4.989 30.774 1.00 89.56 620 HIS A O 1
ATOM 4798 N N . SER A 1 621 ? -12.959 -6.628 29.260 1.00 87.69 621 SER A N 1
ATOM 4799 C CA . SER A 1 621 ? -11.942 -7.401 29.976 1.00 87.69 621 SER A CA 1
ATOM 4800 C C . SER A 1 621 ? -12.365 -7.882 31.378 1.00 87.69 621 SER A C 1
ATOM 4802 O O . SER A 1 621 ? -11.499 -8.158 32.216 1.00 87.69 621 SER A O 1
ATOM 4804 N N . CYS A 1 622 ? -13.664 -8.074 31.646 1.00 88.75 622 CYS A N 1
ATOM 4805 C CA . CYS A 1 622 ? -14.151 -8.733 32.866 1.00 88.75 622 CYS A CA 1
ATOM 4806 C C . CYS A 1 622 ? -13.854 -10.244 32.850 1.00 88.75 622 CYS A C 1
ATOM 4808 O O . CYS A 1 622 ? -14.733 -11.092 32.707 1.00 88.75 622 CYS A O 1
ATOM 4810 N N . LYS A 1 623 ? -12.577 -10.606 33.017 1.00 88.50 623 LYS A N 1
ATOM 4811 C CA . LYS A 1 623 ? -12.062 -11.981 32.887 1.00 88.50 623 LYS A CA 1
ATOM 4812 C C . LYS A 1 623 ? -12.618 -12.968 33.916 1.00 88.50 623 LYS A C 1
ATOM 4814 O O . LYS A 1 623 ? -12.486 -14.170 33.706 1.00 88.50 623 LYS A O 1
ATOM 4819 N N . SER A 1 624 ? -13.201 -12.510 35.025 1.00 89.94 624 SER A N 1
ATOM 4820 C CA . SER A 1 624 ? -13.827 -13.389 36.023 1.00 89.94 624 SER A CA 1
ATOM 4821 C C . SER A 1 624 ? -15.313 -13.639 35.773 1.00 89.94 624 SER A C 1
ATOM 4823 O O . SER A 1 624 ? -15.850 -14.595 36.334 1.00 89.94 624 SER A O 1
ATOM 4825 N N . LEU A 1 625 ? -15.970 -12.811 34.955 1.00 92.94 625 LEU A N 1
ATOM 4826 C CA . LEU A 1 625 ? -17.403 -12.889 34.702 1.00 92.94 625 LEU A CA 1
ATOM 4827 C C . LEU A 1 625 ? -17.722 -14.158 33.907 1.00 92.94 625 LEU A C 1
ATOM 4829 O O . LEU A 1 625 ? -17.167 -14.375 32.836 1.00 92.94 625 LEU A O 1
ATOM 4833 N N . GLN A 1 626 ? -18.607 -14.993 34.448 1.00 94.38 626 GLN A N 1
ATOM 4834 C CA . GLN A 1 626 ? -19.067 -16.242 33.836 1.00 94.38 626 GLN A CA 1
ATOM 4835 C C . GLN A 1 626 ? -20.529 -16.166 33.399 1.00 94.38 626 GLN A C 1
ATOM 4837 O O . GLN A 1 626 ? -20.888 -16.781 32.403 1.00 94.38 626 GLN A O 1
ATOM 4842 N N . ASN A 1 627 ? -21.376 -15.442 34.138 1.00 92.31 627 ASN A N 1
ATOM 4843 C CA . ASN A 1 627 ? -22.804 -15.314 33.843 1.00 92.31 627 ASN A CA 1
ATOM 4844 C C . ASN A 1 627 ? -23.273 -13.884 34.123 1.00 92.31 627 ASN A C 1
ATOM 4846 O O . ASN A 1 627 ? -23.000 -13.349 35.203 1.00 92.31 627 ASN A O 1
ATOM 4850 N N . VAL A 1 628 ? -24.024 -13.305 33.191 1.00 92.69 628 VAL A N 1
ATOM 4851 C CA . VAL A 1 628 ? -24.662 -11.993 33.337 1.00 92.69 628 VAL A CA 1
ATOM 4852 C C . VAL A 1 628 ? -26.139 -12.098 32.982 1.00 92.69 628 VAL A C 1
ATOM 4854 O O . VAL A 1 628 ? -26.497 -12.698 31.970 1.00 92.69 628 VAL A O 1
ATOM 4857 N N . VAL A 1 629 ? -26.985 -11.516 33.829 1.00 91.69 629 VAL A N 1
ATOM 4858 C CA . VAL A 1 629 ? -28.407 -11.305 33.544 1.00 91.69 629 VAL A CA 1
ATOM 4859 C C . VAL A 1 629 ? -28.608 -9.827 33.226 1.00 91.69 629 VAL A C 1
ATOM 4861 O O . VAL A 1 629 ? -28.294 -8.971 34.059 1.00 91.69 629 VAL A O 1
ATOM 4864 N N . ILE A 1 630 ? -29.095 -9.544 32.018 1.00 93.62 630 ILE A N 1
ATOM 4865 C CA . ILE A 1 630 ? -29.403 -8.196 31.533 1.00 93.62 630 ILE A CA 1
ATOM 4866 C C . ILE A 1 630 ? -30.915 -7.954 31.738 1.00 93.62 630 ILE A C 1
ATOM 4868 O O . ILE A 1 630 ? -31.706 -8.755 31.239 1.00 93.62 630 ILE A O 1
ATOM 4872 N N . PRO A 1 631 ? -31.343 -6.917 32.483 1.00 93.44 631 PRO A N 1
ATOM 4873 C CA . PRO A 1 631 ? -32.755 -6.664 32.765 1.00 93.44 631 PRO A CA 1
ATOM 4874 C C . PRO A 1 631 ? -33.488 -6.073 31.553 1.00 93.44 631 PRO A C 1
ATOM 4876 O O . PRO A 1 631 ? -32.886 -5.394 30.722 1.00 93.44 631 PRO A O 1
ATOM 4879 N N . ASN A 1 632 ? -34.814 -6.248 31.504 1.00 92.81 632 ASN A N 1
ATOM 4880 C CA . ASN A 1 632 ? -35.694 -5.735 30.436 1.00 92.81 632 ASN A CA 1
ATOM 4881 C C . ASN A 1 632 ? -35.749 -4.196 30.343 1.00 92.81 632 ASN A C 1
ATOM 4883 O O . ASN A 1 632 ? -36.381 -3.644 29.445 1.00 92.81 632 ASN A O 1
ATOM 4887 N N . SER A 1 633 ? -35.133 -3.480 31.285 1.00 93.94 633 SER A N 1
ATOM 4888 C CA . SER A 1 633 ? -34.944 -2.033 31.191 1.00 93.94 633 SER A CA 1
ATOM 4889 C C . SER A 1 633 ? -33.904 -1.650 30.130 1.00 93.94 633 SER A C 1
ATOM 4891 O O . SER A 1 633 ? -33.961 -0.533 29.614 1.00 93.94 633 SER A O 1
ATOM 4893 N N . VAL A 1 634 ? -32.979 -2.559 29.783 1.00 94.62 634 VAL A N 1
ATOM 4894 C CA . VAL A 1 634 ? -31.882 -2.312 28.836 1.00 94.62 634 VAL A CA 1
ATOM 4895 C C . VAL A 1 634 ? -32.378 -2.357 27.395 1.00 94.62 634 VAL A C 1
ATOM 4897 O O . VAL A 1 634 ? -32.887 -3.377 26.941 1.00 94.62 634 VAL A O 1
ATOM 4900 N N . LYS A 1 635 ? -32.178 -1.267 26.652 1.00 90.62 635 LYS A N 1
ATOM 4901 C CA . LYS A 1 635 ? -32.584 -1.128 25.243 1.00 90.62 635 LYS A CA 1
ATOM 4902 C C . LYS A 1 635 ? -31.443 -1.318 24.245 1.00 90.62 635 LYS A C 1
ATOM 4904 O O . LYS A 1 635 ? -31.686 -1.669 23.090 1.00 90.62 635 LYS A O 1
ATOM 4909 N N . THR A 1 636 ? -30.209 -1.106 24.697 1.00 89.62 636 THR A N 1
ATOM 4910 C CA . THR A 1 636 ? -29.014 -1.110 23.846 1.00 89.62 636 THR A CA 1
ATOM 4911 C C . THR A 1 636 ? -27.840 -1.764 24.575 1.00 89.62 636 THR A C 1
ATOM 4913 O O . THR A 1 636 ? -27.594 -1.473 25.753 1.00 89.62 636 THR A O 1
ATOM 4916 N N . ILE A 1 637 ? -27.121 -2.642 23.865 1.00 94.25 637 ILE A N 1
ATOM 4917 C CA . ILE A 1 637 ? -25.808 -3.174 24.253 1.00 94.25 637 ILE A CA 1
ATOM 4918 C C . ILE A 1 637 ? -24.784 -2.543 23.316 1.00 94.25 637 ILE A C 1
ATOM 4920 O O . ILE A 1 637 ? -24.701 -2.938 22.151 1.00 94.25 637 ILE A O 1
ATOM 4924 N N . SER A 1 638 ? -24.052 -1.554 23.821 1.00 94.12 638 SER A N 1
ATOM 4925 C CA . SER A 1 638 ? -23.221 -0.715 22.967 1.00 94.12 638 SER A CA 1
ATOM 4926 C C . SER A 1 638 ? -21.842 -1.303 22.651 1.00 94.12 638 SER A C 1
ATOM 4928 O O . SER A 1 638 ? -21.475 -2.380 23.142 1.00 94.12 638 SER A O 1
ATOM 4930 N N . ASP A 1 639 ? -21.079 -0.593 21.818 1.00 94.00 639 ASP A N 1
ATOM 4931 C CA . ASP A 1 639 ? -19.787 -1.025 21.284 1.00 94.00 639 ASP A CA 1
ATOM 4932 C C . ASP A 1 639 ? -18.865 -1.651 22.334 1.00 94.00 639 ASP A C 1
ATOM 4934 O O . ASP A 1 639 ? -18.565 -1.092 23.397 1.00 94.00 639 ASP A O 1
ATOM 4938 N N . SER A 1 640 ? -18.367 -2.848 22.026 1.00 94.50 640 SER A N 1
ATOM 4939 C CA . SER A 1 640 ? -17.423 -3.587 22.864 1.00 94.50 640 SER A CA 1
ATOM 4940 C C . SER A 1 640 ? -17.862 -3.804 24.322 1.00 94.50 640 SER A C 1
ATOM 4942 O O . SER A 1 640 ? -17.008 -4.122 25.157 1.00 94.50 640 SER A O 1
ATOM 4944 N N . ALA A 1 641 ? -19.156 -3.670 24.653 1.00 95.06 641 ALA A N 1
ATOM 4945 C CA . ALA A 1 641 ? -19.682 -3.720 26.021 1.00 95.06 641 ALA A CA 1
ATOM 4946 C C . ALA A 1 641 ? -19.146 -4.902 26.843 1.00 95.06 641 ALA A C 1
ATOM 4948 O O . ALA A 1 641 ? -18.695 -4.698 27.965 1.00 95.06 641 ALA A O 1
ATOM 4949 N N . PHE A 1 642 ? -19.123 -6.112 26.279 1.00 95.44 642 PHE A N 1
ATOM 4950 C CA . PHE A 1 642 ? -18.612 -7.343 26.897 1.00 95.44 642 PHE A CA 1
ATOM 4951 C C . PHE A 1 642 ? -17.309 -7.853 26.256 1.00 95.44 642 PHE A C 1
ATOM 4953 O O . PHE A 1 642 ? -16.874 -8.971 26.541 1.00 95.44 642 PHE A O 1
ATOM 4960 N N . SER A 1 643 ? -16.637 -7.041 25.436 1.00 94.75 643 SER A N 1
ATOM 4961 C CA . SER A 1 643 ? -15.405 -7.434 24.745 1.00 94.75 643 SER A CA 1
ATOM 4962 C C . SER A 1 643 ? -14.342 -7.955 25.722 1.00 94.75 643 SER A C 1
ATOM 4964 O O . SER A 1 643 ? -14.078 -7.374 26.773 1.00 94.75 643 SER A O 1
ATOM 4966 N N . SER A 1 644 ? -13.690 -9.061 25.373 1.00 93.62 644 SER A N 1
ATOM 4967 C CA . SER A 1 644 ? -12.668 -9.761 26.154 1.00 93.62 644 SER A CA 1
ATOM 4968 C C . SER A 1 644 ? -13.139 -10.287 27.518 1.00 93.62 644 SER A C 1
ATOM 4970 O O . SER A 1 644 ? -12.307 -10.597 28.378 1.00 93.62 644 SER A O 1
ATOM 4972 N N . CYS A 1 645 ? -14.450 -10.471 27.728 1.00 94.06 645 CYS A N 1
ATOM 4973 C CA . CYS A 1 645 ? -14.982 -11.267 28.841 1.00 94.06 645 CYS A CA 1
ATOM 4974 C C . CYS A 1 645 ? -14.732 -12.761 28.585 1.00 94.06 645 CYS A C 1
ATOM 4976 O O . CYS A 1 645 ? -15.646 -13.538 28.322 1.00 94.06 645 CYS A O 1
ATOM 4978 N N . SER A 1 646 ? -13.465 -13.177 28.627 1.00 94.88 646 SER A N 1
ATOM 4979 C CA . SER A 1 646 ? -13.013 -14.485 28.139 1.00 94.88 646 SER A CA 1
ATOM 4980 C C . SER A 1 646 ? -13.599 -15.687 28.884 1.00 94.88 646 SER A C 1
ATOM 4982 O O . SER A 1 646 ? -13.562 -16.793 28.350 1.00 94.88 646 SER A O 1
ATOM 4984 N N . SER A 1 647 ? -14.116 -15.484 30.100 1.00 96.12 647 SER A N 1
ATOM 4985 C CA . SER A 1 647 ? -14.745 -16.521 30.931 1.00 96.12 647 SER A CA 1
ATOM 4986 C C . SER A 1 647 ? -16.271 -16.531 30.850 1.00 96.12 647 SER A C 1
ATOM 4988 O O . SER A 1 647 ? -16.878 -17.391 31.486 1.00 96.12 647 SER A O 1
ATOM 4990 N N . LEU A 1 648 ? -16.889 -15.600 30.110 1.00 95.62 648 LEU A N 1
ATOM 4991 C CA . LEU A 1 648 ? -18.342 -15.501 29.987 1.00 95.62 648 LEU A CA 1
ATOM 4992 C C . LEU A 1 648 ? -18.864 -16.743 29.265 1.00 95.62 648 LEU A C 1
ATOM 4994 O O . LEU A 1 648 ? -18.428 -17.012 28.154 1.00 95.62 648 LEU A O 1
ATOM 4998 N N . GLN A 1 649 ? -19.751 -17.504 29.906 1.00 94.50 649 GLN A N 1
ATOM 4999 C CA . GLN A 1 649 ? -20.261 -18.788 29.409 1.00 94.50 649 GLN A CA 1
ATOM 5000 C C . GLN A 1 649 ? -21.629 -18.655 28.741 1.00 94.50 649 GLN A C 1
ATOM 5002 O O . GLN A 1 649 ? -21.899 -19.336 27.753 1.00 94.50 649 GLN A O 1
ATOM 5007 N N . SER A 1 650 ? -22.479 -17.775 29.268 1.00 87.25 650 SER A N 1
ATOM 5008 C CA . SER A 1 650 ? -23.820 -17.514 28.748 1.00 87.25 650 SER A CA 1
ATOM 5009 C C . SER A 1 650 ? -24.238 -16.070 29.000 1.00 87.25 650 SER A C 1
ATOM 5011 O O . SER A 1 650 ? -23.929 -15.499 30.052 1.00 87.25 650 SER A O 1
ATOM 5013 N N . VAL A 1 651 ? -25.006 -15.523 28.062 1.00 89.06 651 VAL A N 1
ATOM 5014 C CA . VAL A 1 651 ? -25.694 -14.234 28.169 1.00 89.06 651 VAL A CA 1
ATOM 5015 C C . VAL A 1 651 ? -27.129 -14.405 27.681 1.00 89.06 651 VAL A C 1
ATOM 5017 O O . VAL A 1 651 ? -27.366 -15.016 26.640 1.00 89.06 651 VAL A O 1
ATOM 5020 N N . THR A 1 652 ? -28.084 -13.873 28.440 1.00 84.31 652 THR A N 1
ATOM 5021 C CA . THR A 1 652 ? -29.476 -13.739 27.997 1.00 84.31 652 THR A CA 1
ATOM 5022 C C . THR A 1 652 ? -29.697 -12.282 27.622 1.00 84.31 652 THR A C 1
ATOM 5024 O O . THR A 1 652 ? -29.617 -11.411 28.490 1.00 84.31 652 THR A O 1
ATOM 5027 N N . ILE A 1 653 ? -29.922 -12.021 26.335 1.00 90.25 653 ILE A N 1
ATOM 5028 C CA . ILE A 1 653 ? -30.246 -10.689 25.819 1.00 90.25 653 ILE A CA 1
ATOM 5029 C C . ILE A 1 653 ? -31.776 -10.521 25.910 1.00 90.25 653 ILE A C 1
ATOM 5031 O O . ILE A 1 653 ? -32.484 -11.391 25.406 1.00 90.25 653 ILE A O 1
ATOM 5035 N N . PRO A 1 654 ? -32.298 -9.477 26.579 1.00 91.88 654 PRO A N 1
ATOM 5036 C CA . PRO A 1 654 ? -33.735 -9.302 26.774 1.00 91.88 654 PRO A CA 1
ATOM 5037 C C . PRO A 1 654 ? -34.419 -8.739 25.522 1.00 91.88 654 PRO A C 1
ATOM 5039 O O . PRO A 1 654 ? -33.798 -8.001 24.757 1.00 91.88 654 PRO A O 1
ATOM 5042 N N . ASP A 1 655 ? -35.721 -9.003 25.376 1.00 92.19 655 ASP A N 1
ATOM 5043 C CA . ASP A 1 655 ? -36.566 -8.583 24.235 1.00 92.19 655 ASP A CA 1
ATOM 5044 C C . ASP A 1 655 ? -36.688 -7.056 24.064 1.00 92.19 655 ASP A C 1
ATOM 5046 O O . ASP A 1 655 ? -37.267 -6.555 23.104 1.00 92.19 655 ASP A O 1
ATOM 5050 N N . SER A 1 656 ? -36.176 -6.282 25.018 1.00 93.50 656 SER A N 1
ATOM 5051 C CA . SER A 1 656 ? -36.071 -4.828 24.925 1.00 93.50 656 SER A CA 1
ATOM 5052 C C . SER A 1 656 ? -34.882 -4.362 24.077 1.00 93.50 656 SER A C 1
ATOM 5054 O O . SER A 1 656 ? -34.856 -3.197 23.675 1.00 93.50 656 SER A O 1
ATOM 5056 N N . VAL A 1 657 ? -33.897 -5.230 23.809 1.00 93.81 657 VAL A N 1
ATOM 5057 C CA . VAL A 1 657 ? -32.691 -4.888 23.042 1.00 93.81 657 VAL A CA 1
ATOM 5058 C C . VAL A 1 657 ? -32.980 -4.917 21.548 1.00 93.81 657 VAL A C 1
ATOM 5060 O O . VAL A 1 657 ? -33.401 -5.936 21.011 1.00 93.81 657 VAL A O 1
ATOM 5063 N N . THR A 1 658 ? -32.704 -3.808 20.866 1.00 90.62 658 THR A N 1
ATOM 5064 C CA . THR A 1 658 ? -32.951 -3.666 19.414 1.00 90.62 658 THR A CA 1
ATOM 5065 C C . THR A 1 658 ? -31.687 -3.765 18.561 1.00 90.62 658 THR A C 1
ATOM 5067 O O . THR A 1 658 ? -31.755 -4.102 17.380 1.00 90.62 658 THR A O 1
ATOM 5070 N N . THR A 1 659 ? -30.518 -3.555 19.167 1.00 89.06 659 THR A N 1
ATOM 5071 C CA . THR A 1 659 ? -29.225 -3.546 18.474 1.00 89.06 659 THR A CA 1
ATOM 5072 C C . THR A 1 659 ? -28.150 -4.204 19.336 1.00 89.06 659 THR A C 1
ATOM 5074 O O . THR A 1 659 ? -28.061 -3.932 20.537 1.00 89.06 659 THR A O 1
ATOM 5077 N N . ILE A 1 660 ? -27.318 -5.044 18.708 1.00 94.00 660 ILE A N 1
ATOM 5078 C CA . ILE A 1 660 ? -26.035 -5.516 19.244 1.00 94.00 660 ILE A CA 1
ATOM 5079 C C . ILE A 1 660 ? -24.946 -4.804 18.441 1.00 94.00 660 ILE A C 1
ATOM 5081 O O . ILE A 1 660 ? -24.764 -5.112 17.263 1.00 94.00 660 ILE A O 1
ATOM 5085 N N . GLU A 1 661 ? -24.272 -3.828 19.045 1.00 95.00 661 GLU A N 1
ATOM 5086 C CA . GLU A 1 661 ? -23.325 -2.961 18.328 1.00 95.00 661 GLU A CA 1
ATOM 5087 C C . GLU A 1 661 ? -21.949 -3.626 18.088 1.00 95.00 661 GLU A C 1
ATOM 5089 O O . GLU A 1 661 ? -21.760 -4.830 18.311 1.00 95.00 661 GLU A O 1
ATOM 5094 N N . GLU A 1 662 ? -20.991 -2.862 17.558 1.00 96.25 662 GLU A N 1
ATOM 5095 C CA . GLU A 1 662 ? -19.701 -3.362 17.086 1.00 96.25 662 GLU A CA 1
ATOM 5096 C C . GLU A 1 662 ? -18.916 -4.039 18.216 1.00 96.25 662 GLU A C 1
ATOM 5098 O O . GLU A 1 662 ? -18.793 -3.531 19.332 1.00 96.25 662 GLU A O 1
ATOM 5103 N N . SER A 1 663 ? -18.344 -5.214 17.942 1.00 97.12 663 SER A N 1
ATOM 5104 C CA . SER A 1 663 ? -17.466 -5.933 18.872 1.00 97.12 663 SER A CA 1
ATOM 5105 C C . SER A 1 663 ? -18.073 -6.234 20.257 1.00 97.12 663 SER A C 1
ATOM 5107 O O . SER A 1 663 ? -17.330 -6.569 21.186 1.00 97.12 663 SER A O 1
ATOM 5109 N N . ALA A 1 664 ? -19.401 -6.154 20.427 1.00 96.56 664 ALA A N 1
ATOM 5110 C CA . ALA A 1 664 ? -20.079 -6.238 21.725 1.00 96.56 664 ALA A CA 1
ATOM 5111 C C . ALA A 1 664 ? -19.650 -7.447 22.582 1.00 96.56 664 ALA A C 1
ATOM 5113 O O . ALA A 1 664 ? -19.453 -7.294 23.785 1.00 96.56 664 ALA A O 1
ATOM 5114 N N . PHE A 1 665 ? -19.426 -8.616 21.973 1.00 96.94 665 PHE A N 1
ATOM 5115 C CA . PHE A 1 665 ? -18.954 -9.861 22.601 1.00 96.94 665 PHE A CA 1
ATOM 5116 C C . PHE A 1 665 ? -17.613 -10.365 22.017 1.00 96.94 665 PHE A C 1
ATOM 5118 O O . PHE A 1 665 ? -17.279 -11.547 22.126 1.00 96.94 665 PHE A O 1
ATOM 5125 N N . TYR A 1 666 ? -16.808 -9.475 21.426 1.00 97.44 666 TYR A N 1
ATOM 5126 C CA . TYR A 1 666 ? -15.486 -9.779 20.860 1.00 97.44 666 TYR A CA 1
ATOM 5127 C C . TYR A 1 666 ? -14.595 -10.535 21.862 1.00 97.44 666 TYR A C 1
ATOM 5129 O O . TYR A 1 666 ? -14.472 -10.129 23.012 1.00 97.44 666 TYR A O 1
ATOM 5137 N N . LEU A 1 667 ? -13.934 -11.626 21.465 1.00 97.25 667 LEU A N 1
ATOM 5138 C CA . LEU A 1 667 ? -13.083 -12.475 22.320 1.00 97.25 667 LEU A CA 1
ATOM 5139 C C . LEU A 1 667 ? -13.766 -13.031 23.591 1.00 97.25 667 LEU A C 1
ATOM 5141 O O . LEU A 1 667 ? -13.080 -13.380 24.565 1.00 97.25 667 LEU A O 1
ATOM 5145 N N . CYS A 1 668 ? -15.090 -13.200 23.605 1.00 96.69 668 CYS A N 1
ATOM 5146 C CA . CYS A 1 668 ? -15.790 -13.987 24.627 1.00 96.69 668 CYS A CA 1
ATOM 5147 C C . CYS A 1 668 ? -15.566 -15.495 24.404 1.00 96.69 668 CYS A C 1
ATOM 5149 O O . CYS A 1 668 ? -16.472 -16.248 24.061 1.00 96.69 668 CYS A O 1
ATOM 5151 N N . LYS A 1 669 ? -14.320 -15.947 24.590 1.00 97.00 669 LYS A N 1
ATOM 5152 C CA . LYS A 1 669 ? -13.832 -17.284 24.201 1.00 97.00 669 LYS A CA 1
ATOM 5153 C C . LYS A 1 669 ? -14.587 -18.459 24.828 1.00 97.00 669 LYS A C 1
ATOM 5155 O O . LYS A 1 669 ? -14.618 -19.524 24.219 1.00 97.00 669 LYS A O 1
ATOM 5160 N N . SER A 1 670 ? -15.161 -18.284 26.020 1.00 97.25 670 SER A N 1
ATOM 5161 C CA . SER A 1 670 ? -15.918 -19.327 26.734 1.00 97.25 670 SER A CA 1
ATOM 5162 C C . SER A 1 670 ? -17.422 -19.302 26.456 1.00 97.25 670 SER A C 1
ATOM 5164 O O . SER A 1 670 ? -18.133 -20.132 27.018 1.00 97.25 670 SER A O 1
ATOM 5166 N N . LEU A 1 671 ? -17.912 -18.367 25.635 1.00 95.62 671 LEU A N 1
ATOM 5167 C CA . LEU A 1 671 ? -19.341 -18.172 25.400 1.00 95.62 671 LEU A CA 1
ATOM 5168 C C . LEU A 1 671 ? -19.878 -19.352 24.603 1.00 95.62 671 LEU A C 1
ATOM 5170 O O . LEU A 1 671 ? -19.439 -19.561 23.481 1.00 95.62 671 LEU A O 1
ATOM 5174 N N . GLN A 1 672 ? -20.773 -20.140 25.197 1.00 93.06 672 GLN A N 1
ATOM 5175 C CA . GLN A 1 672 ? -21.256 -21.388 24.597 1.00 93.06 672 GLN A CA 1
ATOM 5176 C C . GLN A 1 672 ? -22.540 -21.190 23.801 1.00 93.06 672 GLN A C 1
ATOM 5178 O O . GLN A 1 672 ? -22.705 -21.788 22.740 1.00 93.06 672 GLN A O 1
ATOM 5183 N N . ASN A 1 673 ? -23.441 -20.359 24.328 1.00 83.62 673 ASN A N 1
ATOM 5184 C CA . ASN A 1 673 ? -24.762 -20.117 23.766 1.00 83.62 673 ASN A CA 1
ATOM 5185 C C . ASN A 1 673 ? -25.130 -18.640 23.920 1.00 83.62 673 ASN A C 1
ATOM 5187 O O . ASN A 1 673 ? -24.871 -18.035 24.967 1.00 83.62 673 ASN A O 1
ATOM 5191 N N . VAL A 1 674 ? -25.775 -18.100 22.890 1.00 87.38 674 VAL A N 1
ATOM 5192 C CA . VAL A 1 674 ? -26.366 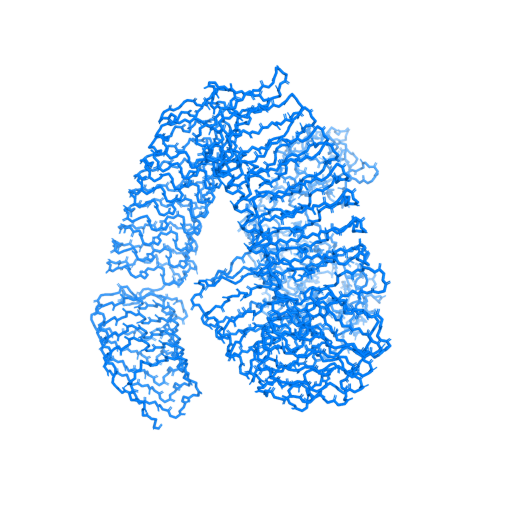-16.761 22.875 1.00 87.38 674 VAL A CA 1
ATOM 5193 C C . VAL A 1 674 ? -27.742 -16.869 22.239 1.00 87.38 674 VAL A C 1
ATOM 5195 O O . VAL A 1 674 ? -27.868 -17.365 21.120 1.00 87.38 674 VAL A O 1
ATOM 5198 N N . THR A 1 675 ? -28.763 -16.390 22.944 1.00 83.12 675 THR A N 1
ATOM 5199 C CA . THR A 1 675 ? -30.098 -16.200 22.371 1.00 83.12 675 THR A CA 1
ATOM 5200 C C . THR A 1 675 ? -30.229 -14.738 21.968 1.00 83.12 675 THR A C 1
ATOM 5202 O O . THR A 1 675 ? -30.161 -13.862 22.831 1.00 83.12 675 THR A O 1
ATOM 5205 N N . ILE A 1 676 ? -30.380 -14.484 20.667 1.00 90.19 676 ILE A N 1
ATOM 5206 C CA . ILE A 1 676 ? -30.641 -13.151 20.115 1.00 90.19 676 ILE A CA 1
ATOM 5207 C C . ILE A 1 676 ? -32.170 -13.006 19.993 1.00 90.19 676 ILE A C 1
ATOM 5209 O O . ILE A 1 676 ? -32.773 -13.837 19.315 1.00 90.19 676 ILE A O 1
ATOM 5213 N N . PRO A 1 677 ? -32.807 -12.028 20.662 1.00 92.06 677 PRO A N 1
ATOM 5214 C CA . PRO A 1 677 ? -34.262 -11.887 20.653 1.00 92.06 677 PRO A CA 1
ATOM 5215 C C . PRO A 1 677 ? -34.780 -11.273 19.345 1.00 92.06 677 PRO A C 1
ATOM 5217 O O . PRO A 1 677 ? -34.065 -10.515 18.688 1.00 92.06 677 PRO A O 1
ATOM 5220 N N . ASP A 1 678 ? -36.049 -11.540 19.013 1.00 92.38 678 ASP A N 1
ATOM 5221 C CA . ASP A 1 678 ? -36.741 -11.078 17.788 1.00 92.38 678 ASP A CA 1
ATOM 5222 C C . ASP A 1 678 ? -36.861 -9.546 17.670 1.00 92.38 678 ASP A C 1
ATOM 5224 O O . ASP A 1 678 ? -37.291 -9.009 16.652 1.00 92.38 678 ASP A O 1
ATOM 5228 N N . SER A 1 679 ? -36.503 -8.814 18.722 1.00 93.69 679 SER A N 1
ATOM 5229 C CA . SER A 1 679 ? -36.407 -7.357 18.718 1.00 93.69 679 SER A CA 1
ATOM 5230 C C . SER A 1 679 ? -35.139 -6.837 18.035 1.00 93.69 679 SER A C 1
ATOM 5232 O O . SER A 1 679 ? -35.095 -5.664 17.665 1.00 93.69 679 SER A O 1
ATOM 5234 N N . VAL A 1 680 ? -34.101 -7.669 17.875 1.00 93.94 680 VAL A N 1
ATOM 5235 C CA . VAL A 1 680 ? -32.807 -7.247 17.323 1.00 93.94 680 VAL A CA 1
ATOM 5236 C C . VAL A 1 680 ? -32.883 -7.119 15.807 1.00 93.94 680 VAL A C 1
ATOM 5238 O O . VAL A 1 680 ? -33.189 -8.088 15.115 1.00 93.94 680 VAL A O 1
ATOM 5241 N N . THR A 1 681 ? -32.537 -5.948 15.275 1.00 93.06 681 THR A N 1
ATOM 5242 C CA . THR A 1 681 ? -32.502 -5.693 13.823 1.00 93.06 681 THR A CA 1
ATOM 5243 C C . THR A 1 681 ? -31.090 -5.696 13.241 1.00 93.06 681 THR A C 1
ATOM 5245 O O . THR A 1 681 ? -30.915 -5.890 12.040 1.00 93.06 681 THR A O 1
ATOM 5248 N N . THR A 1 682 ? -30.068 -5.512 14.081 1.00 91.88 682 THR A N 1
ATOM 5249 C CA . THR A 1 682 ? -28.676 -5.343 13.643 1.00 91.88 682 THR A CA 1
ATOM 5250 C C . THR A 1 682 ? -27.707 -6.096 14.553 1.00 91.88 682 THR A C 1
ATOM 5252 O O . THR A 1 682 ? -27.747 -5.936 15.776 1.00 91.88 682 THR A O 1
ATOM 5255 N N . ILE A 1 683 ? -26.802 -6.868 13.938 1.00 94.56 683 ILE A N 1
ATOM 5256 C CA . ILE A 1 683 ? -25.599 -7.437 14.562 1.00 94.56 683 ILE A CA 1
ATOM 5257 C C . ILE A 1 683 ? -24.385 -6.706 13.979 1.00 94.56 683 ILE A C 1
ATOM 5259 O O . ILE A 1 683 ? -24.123 -6.805 12.780 1.00 94.56 683 ILE A O 1
ATOM 5263 N N . GLY A 1 684 ? -23.661 -5.965 14.816 1.00 94.50 684 GLY A N 1
ATOM 5264 C CA . GLY A 1 684 ? -22.526 -5.132 14.417 1.00 94.50 684 GLY A CA 1
ATOM 5265 C C . GLY A 1 684 ? -21.309 -5.906 13.899 1.00 94.50 684 GLY A C 1
ATOM 5266 O O . GLY A 1 684 ? -21.206 -7.131 14.014 1.00 94.50 684 GLY A O 1
ATOM 5267 N N . GLU A 1 685 ? -20.358 -5.169 13.325 1.00 96.25 685 GLU A N 1
ATOM 5268 C CA . GLU A 1 685 ? -19.069 -5.711 12.890 1.00 96.25 685 GLU A CA 1
ATOM 5269 C C . GLU A 1 685 ? -18.324 -6.361 14.064 1.00 96.25 685 GLU A C 1
ATOM 5271 O O . GLU A 1 685 ? -18.333 -5.867 15.190 1.00 96.25 685 GLU A O 1
ATOM 5276 N N . SER A 1 686 ? -17.727 -7.530 13.822 1.00 97.75 686 SER A N 1
ATOM 5277 C CA . SER A 1 686 ? -16.969 -8.301 14.817 1.00 97.75 686 SER A CA 1
ATOM 5278 C C . SER A 1 686 ? -17.710 -8.615 16.135 1.00 97.75 686 SER A C 1
ATOM 5280 O O . SER A 1 686 ? -17.068 -8.993 17.119 1.00 97.75 686 SER A O 1
ATOM 5282 N N . ALA A 1 687 ? -19.048 -8.507 16.182 1.00 96.81 687 ALA A N 1
ATOM 5283 C CA . ALA A 1 687 ? -19.841 -8.602 17.413 1.00 96.81 687 ALA A CA 1
ATOM 5284 C C . ALA A 1 687 ? -19.569 -9.870 18.244 1.00 96.81 687 ALA A C 1
ATOM 5286 O O . ALA A 1 687 ? -19.493 -9.779 19.464 1.00 96.81 687 ALA A O 1
ATOM 5287 N N . PHE A 1 688 ? -19.366 -11.025 17.605 1.00 97.00 688 PHE A N 1
ATOM 5288 C CA . PHE A 1 688 ? -19.027 -12.314 18.228 1.00 97.00 688 PHE A CA 1
ATOM 5289 C C . PHE A 1 688 ? -17.670 -12.860 17.746 1.00 97.00 688 PHE A C 1
ATOM 5291 O O . PHE A 1 688 ? -17.424 -14.067 17.775 1.00 97.00 688 PHE A O 1
ATOM 5298 N N . TYR A 1 689 ? -16.766 -11.984 17.300 1.00 98.06 689 TYR A N 1
ATOM 5299 C CA . TYR A 1 689 ? -15.445 -12.372 16.807 1.00 98.06 689 TYR A CA 1
ATOM 5300 C C . TYR A 1 689 ? -14.681 -13.199 17.852 1.00 98.06 689 TYR A C 1
ATOM 5302 O O . TYR A 1 689 ? -14.489 -12.793 19.000 1.00 98.06 689 TYR A O 1
ATOM 5310 N N . SER A 1 690 ? -14.182 -14.357 17.435 1.00 97.69 690 SER A N 1
ATOM 5311 C CA . SER A 1 690 ? -13.406 -15.313 18.221 1.00 97.69 690 SER A CA 1
ATOM 5312 C C . SER A 1 690 ? -14.106 -15.758 19.516 1.00 97.69 690 SER A C 1
ATOM 5314 O O . SER A 1 690 ? -13.471 -16.037 20.544 1.00 97.69 690 SER A O 1
ATOM 5316 N N . CYS A 1 691 ? -15.435 -15.884 19.471 1.00 97.31 691 CYS A N 1
ATOM 5317 C CA . CYS A 1 691 ? -16.226 -16.636 20.444 1.00 97.31 691 CYS A CA 1
ATOM 5318 C C . CYS A 1 691 ? -16.019 -18.148 20.245 1.00 97.31 691 CYS A C 1
ATOM 5320 O O . CYS A 1 691 ? -16.914 -18.881 19.838 1.00 97.31 691 CYS A O 1
ATOM 5322 N N . LYS A 1 692 ? -14.805 -18.632 20.530 1.00 97.25 692 LYS A N 1
ATOM 5323 C CA . LYS A 1 692 ? -14.344 -19.984 20.159 1.00 97.25 692 LYS A CA 1
ATOM 5324 C C . LYS A 1 692 ? -15.201 -21.144 20.671 1.00 97.25 692 LYS A C 1
ATOM 5326 O O . LYS A 1 692 ? -15.198 -22.197 20.044 1.00 97.25 692 LYS A O 1
ATOM 5331 N N . SER A 1 693 ? -15.907 -20.973 21.790 1.00 97.12 693 SER A N 1
ATOM 5332 C CA . SER A 1 693 ? -16.778 -22.007 22.377 1.00 97.12 693 SER A CA 1
ATOM 5333 C C . SER A 1 693 ? -18.232 -21.939 21.907 1.00 97.12 693 SER A C 1
ATOM 5335 O O . SER A 1 693 ? -19.027 -22.771 22.342 1.00 97.12 693 SER A O 1
ATOM 5337 N N . LEU A 1 694 ? -18.594 -20.965 21.066 1.00 95.38 694 LEU A N 1
ATOM 5338 C CA . LEU A 1 694 ? -19.974 -20.718 20.656 1.00 95.38 694 LEU A CA 1
ATOM 5339 C C . LEU A 1 694 ? -20.426 -21.837 19.729 1.00 95.38 694 LEU A C 1
ATOM 5341 O O . LEU A 1 694 ? -19.896 -21.969 18.633 1.00 95.38 694 LEU A O 1
ATOM 5345 N N . GLN A 1 695 ? -21.363 -22.667 20.188 1.00 91.94 695 GLN A N 1
ATOM 5346 C CA . GLN A 1 695 ? -21.784 -23.868 19.457 1.00 91.94 695 GLN A CA 1
ATOM 5347 C C . GLN A 1 695 ? -22.980 -23.604 18.552 1.00 91.94 695 GLN A C 1
ATOM 5349 O O . GLN A 1 695 ? -23.031 -24.111 17.431 1.00 91.94 695 GLN A O 1
ATOM 5354 N N . ASN A 1 696 ? -23.934 -22.815 19.050 1.00 81.94 696 ASN A N 1
ATOM 5355 C CA . ASN A 1 696 ? -25.192 -22.523 18.380 1.00 81.94 696 ASN A CA 1
ATOM 5356 C C . ASN A 1 696 ? -25.528 -21.038 18.524 1.00 81.94 696 ASN A C 1
ATOM 5358 O O . ASN A 1 696 ? -25.419 -20.470 19.614 1.00 81.94 696 ASN A O 1
ATOM 5362 N N . VAL A 1 697 ? -25.983 -20.445 17.424 1.00 86.00 697 VAL A N 1
ATOM 5363 C CA . VAL A 1 697 ? -26.567 -19.105 17.370 1.00 86.00 697 VAL A CA 1
ATOM 5364 C C . VAL A 1 697 ? -27.825 -19.179 16.523 1.00 86.00 697 VAL A C 1
ATOM 5366 O O . VAL A 1 697 ? -27.778 -19.610 15.370 1.00 86.00 697 VAL A O 1
ATOM 5369 N N . THR A 1 698 ? -28.936 -18.721 17.089 1.00 81.56 698 THR A N 1
ATOM 5370 C CA . THR A 1 698 ? -30.160 -18.454 16.333 1.00 81.56 698 THR A CA 1
ATOM 5371 C C . THR A 1 698 ? -30.190 -16.966 16.018 1.00 81.56 698 THR A C 1
ATOM 5373 O O . THR A 1 698 ? -30.234 -16.150 16.937 1.00 81.56 698 THR A O 1
ATOM 5376 N N . ILE A 1 699 ? -30.128 -16.620 14.732 1.00 89.69 699 ILE A N 1
ATOM 5377 C CA . ILE A 1 699 ? -30.279 -15.242 14.257 1.00 89.69 699 ILE A CA 1
ATOM 5378 C C . ILE A 1 699 ? -31.759 -15.054 13.883 1.00 89.69 699 ILE A C 1
ATOM 5380 O O . ILE A 1 699 ? -32.233 -15.794 13.018 1.00 89.69 699 ILE A O 1
ATOM 5384 N N . PRO A 1 700 ? -32.499 -14.137 14.528 1.00 91.31 700 PRO A N 1
ATOM 5385 C CA . PRO A 1 700 ? -33.927 -13.976 14.279 1.00 91.31 700 PRO A CA 1
ATOM 5386 C C . PRO A 1 700 ? -34.215 -13.292 12.936 1.00 91.31 700 PRO A C 1
ATOM 5388 O O . PRO A 1 700 ? -33.390 -12.536 12.419 1.00 91.31 700 PRO A O 1
ATOM 5391 N N . ASP A 1 701 ? -35.417 -13.523 12.395 1.00 91.00 701 ASP A N 1
ATOM 5392 C CA . ASP A 1 701 ? -35.887 -12.978 11.105 1.00 91.00 701 ASP A CA 1
ATOM 5393 C C . ASP A 1 701 ? -36.015 -11.443 11.084 1.00 91.00 701 ASP A C 1
ATOM 5395 O O . ASP A 1 701 ? -36.201 -10.838 10.031 1.00 91.00 701 ASP A O 1
ATOM 5399 N N . SER A 1 702 ? -35.915 -10.796 12.244 1.00 93.38 702 SER A N 1
ATOM 5400 C CA . SER A 1 702 ? -35.853 -9.342 12.388 1.00 93.38 702 SER A CA 1
ATOM 5401 C C . SER A 1 702 ? -34.503 -8.746 11.972 1.00 93.38 702 SER A C 1
ATOM 5403 O O . SER A 1 702 ? -34.435 -7.553 11.675 1.00 93.38 702 SER A O 1
ATOM 5405 N N . VAL A 1 703 ? -33.423 -9.540 11.952 1.00 93.19 703 VAL A N 1
ATOM 5406 C CA . VAL A 1 703 ? -32.062 -9.050 11.687 1.00 93.19 703 VAL A CA 1
ATOM 5407 C C . VAL A 1 703 ? -31.884 -8.747 10.206 1.00 93.19 703 VAL A C 1
ATOM 5409 O O . VAL A 1 703 ? -31.790 -9.657 9.392 1.00 93.19 703 VAL A O 1
ATOM 5412 N N . THR A 1 704 ? -31.773 -7.478 9.830 1.00 90.56 704 THR A N 1
ATOM 5413 C CA . THR A 1 704 ? -31.540 -7.065 8.436 1.00 90.56 704 THR A CA 1
ATOM 5414 C C . THR A 1 704 ? -30.056 -6.989 8.085 1.00 90.56 704 THR A C 1
ATOM 5416 O O . THR A 1 704 ? -29.692 -7.074 6.914 1.00 90.56 704 THR A O 1
ATOM 5419 N N . THR A 1 705 ? -29.189 -6.847 9.094 1.00 88.12 705 THR A N 1
ATOM 5420 C CA . THR A 1 705 ? -27.759 -6.572 8.907 1.00 88.12 705 THR A CA 1
ATOM 5421 C C . THR A 1 705 ? -26.895 -7.444 9.818 1.00 88.12 705 THR A C 1
ATOM 5423 O O . THR A 1 705 ? -27.067 -7.431 11.038 1.00 88.12 705 THR A O 1
ATOM 5426 N N . ILE A 1 706 ? -25.925 -8.151 9.224 1.00 92.50 706 ILE A N 1
ATOM 5427 C CA . ILE A 1 706 ? -24.842 -8.861 9.921 1.00 92.50 706 ILE A CA 1
ATOM 5428 C C . ILE A 1 706 ? -23.517 -8.233 9.477 1.00 92.50 706 ILE A C 1
ATOM 5430 O O . ILE A 1 706 ? -23.162 -8.301 8.299 1.00 92.50 706 ILE A O 1
ATOM 5434 N N . GLY A 1 707 ? -22.807 -7.595 10.405 1.00 91.31 707 GLY A N 1
ATOM 5435 C CA . GLY A 1 707 ? -21.565 -6.880 10.124 1.00 91.31 707 GLY A CA 1
ATOM 5436 C C . GLY A 1 707 ? -20.413 -7.780 9.665 1.00 91.31 707 GLY A C 1
ATOM 5437 O O . GLY A 1 707 ? -20.426 -9.004 9.840 1.00 91.31 707 GLY A O 1
ATOM 5438 N N . LYS A 1 708 ? -19.377 -7.157 9.091 1.00 95.12 708 LYS A N 1
ATOM 5439 C CA . LYS A 1 708 ? -18.148 -7.848 8.674 1.00 95.12 708 LYS A CA 1
ATOM 5440 C C . LYS A 1 708 ? -17.530 -8.590 9.858 1.00 95.12 708 LYS A C 1
ATOM 5442 O O . LYS A 1 708 ? -17.591 -8.122 10.992 1.00 95.12 708 LYS A O 1
ATOM 5447 N N . SER A 1 709 ? -16.955 -9.764 9.614 1.00 97.69 709 SER A N 1
ATOM 5448 C CA . SER A 1 709 ? -16.296 -10.590 10.641 1.00 97.69 709 SER A CA 1
ATOM 5449 C C . SER A 1 709 ? -17.140 -10.911 11.892 1.00 97.69 709 SER A C 1
ATOM 5451 O O . SER A 1 709 ? -16.573 -11.324 12.904 1.00 97.69 709 SER A O 1
ATOM 5453 N N . ALA A 1 710 ? -18.474 -10.745 11.864 1.00 96.81 710 ALA A N 1
ATOM 5454 C CA . ALA A 1 710 ? -19.314 -10.837 13.064 1.00 96.81 710 ALA A CA 1
ATOM 5455 C C . ALA A 1 710 ? -19.164 -12.164 13.824 1.00 96.81 710 ALA A C 1
ATOM 5457 O O . ALA A 1 710 ? -19.219 -12.148 15.049 1.00 96.81 710 ALA A O 1
ATOM 5458 N N . PHE A 1 711 ? -18.920 -13.280 13.131 1.00 97.06 711 PHE A N 1
ATOM 5459 C CA . PHE A 1 711 ? -18.681 -14.601 13.722 1.00 97.06 711 PHE A CA 1
ATOM 5460 C C . PHE A 1 711 ? -17.312 -15.189 13.332 1.00 97.06 711 PHE A C 1
ATOM 5462 O O . PHE A 1 711 ? -17.127 -16.402 13.406 1.00 97.06 711 PHE A O 1
ATOM 5469 N N . TYR A 1 712 ? -16.340 -14.357 12.942 1.00 98.00 712 TYR A N 1
ATOM 5470 C CA . TYR A 1 712 ? -14.981 -14.801 12.602 1.00 98.00 712 TYR A CA 1
ATOM 5471 C C . TYR A 1 712 ? -14.374 -15.645 13.732 1.00 98.00 712 TYR A C 1
ATOM 5473 O O . TYR A 1 712 ? -14.452 -15.257 14.894 1.00 98.00 712 TYR A O 1
ATOM 5481 N N . SER A 1 713 ? -13.710 -16.762 13.428 1.00 97.88 713 SER A N 1
ATOM 5482 C CA . SER A 1 713 ? -13.036 -17.642 14.400 1.00 97.88 713 SER A CA 1
ATOM 5483 C C . SER A 1 713 ? -13.964 -18.158 15.522 1.00 97.88 713 SER A C 1
ATOM 5485 O O . SER A 1 713 ? -13.529 -18.462 16.638 1.00 97.88 713 SER A O 1
ATOM 5487 N N . CYS A 1 714 ? -15.265 -18.304 15.244 1.00 97.38 714 CYS A N 1
ATOM 5488 C CA . CYS A 1 714 ? -16.188 -19.080 16.079 1.00 97.38 714 CYS A CA 1
ATOM 5489 C C . CYS A 1 714 ? -15.974 -20.585 15.842 1.00 97.38 714 CYS A C 1
ATOM 5491 O O . CYS A 1 714 ? -16.806 -21.278 15.265 1.00 97.38 714 CYS A O 1
ATOM 5493 N N . GLU A 1 715 ? -14.819 -21.096 16.272 1.00 97.56 715 GLU A N 1
ATOM 5494 C CA . GLU A 1 715 ? -14.317 -22.436 15.926 1.00 97.56 715 GLU A CA 1
ATOM 5495 C C . GLU A 1 715 ? -15.259 -23.596 16.300 1.00 97.56 715 GLU A C 1
ATOM 5497 O O . GLU A 1 715 ? -15.221 -24.624 15.631 1.00 97.56 715 GLU A O 1
ATOM 5502 N N . SER A 1 716 ? -16.114 -23.444 17.321 1.00 97.12 716 SER A N 1
ATOM 5503 C CA . SER A 1 716 ? -17.084 -24.473 17.746 1.00 97.12 716 SER A CA 1
ATOM 5504 C C . SER A 1 716 ? -18.469 -24.357 17.098 1.00 97.12 716 SER A C 1
ATOM 5506 O O . SER A 1 716 ? -19.318 -25.206 17.373 1.00 97.12 716 SER A O 1
ATOM 5508 N N . LEU A 1 717 ? -18.719 -23.334 16.276 1.00 95.56 717 LEU A N 1
ATOM 5509 C CA . LEU A 1 717 ? -20.042 -23.045 15.718 1.00 95.56 717 LEU A CA 1
ATOM 5510 C C . LEU A 1 717 ? -20.413 -24.104 14.684 1.00 95.56 717 LEU A C 1
ATOM 5512 O O . LEU A 1 717 ? -19.721 -24.246 13.684 1.00 95.56 717 LEU A O 1
ATOM 5516 N N . GLN A 1 718 ? -21.490 -24.855 14.926 1.00 92.81 718 GLN A N 1
ATOM 5517 C CA . GLN A 1 718 ? -21.821 -26.032 14.110 1.00 92.81 718 GLN A CA 1
ATOM 5518 C C . GLN A 1 718 ? -22.817 -25.734 12.993 1.00 92.81 718 GLN A C 1
ATOM 5520 O O . GLN A 1 718 ? -22.689 -26.280 11.899 1.00 92.81 718 GLN A O 1
ATOM 5525 N N . ASN A 1 719 ? -23.814 -24.891 13.261 1.00 85.81 719 ASN A N 1
ATOM 5526 C CA . ASN A 1 719 ? -24.883 -24.575 12.319 1.00 85.81 719 ASN A CA 1
ATOM 5527 C C . ASN A 1 719 ? -25.274 -23.106 12.441 1.00 85.81 719 ASN A C 1
ATOM 5529 O O . ASN A 1 719 ? -25.376 -22.580 13.550 1.00 85.81 719 ASN A O 1
ATOM 5533 N N . VAL A 1 720 ? -25.545 -22.475 11.298 1.00 88.19 720 VAL A N 1
ATOM 5534 C CA . VAL A 1 720 ? -26.084 -21.114 11.229 1.00 88.19 720 VAL A CA 1
ATOM 5535 C C . VAL A 1 720 ? -27.175 -21.049 10.168 1.00 88.19 720 VAL A C 1
ATOM 5537 O O . VAL A 1 720 ? -27.009 -21.539 9.048 1.00 88.19 720 VAL A O 1
ATOM 5540 N N . THR A 1 721 ? -28.288 -20.411 10.519 1.00 86.69 721 THR A N 1
ATOM 5541 C CA . THR A 1 721 ? -29.335 -20.032 9.565 1.00 86.69 721 THR A CA 1
ATOM 5542 C C . THR A 1 721 ? -29.260 -18.529 9.356 1.00 86.69 721 THR A C 1
ATOM 5544 O O . THR A 1 721 ? -29.353 -17.775 10.322 1.00 86.69 721 THR A O 1
ATOM 5547 N N . ILE A 1 722 ? -29.052 -18.100 8.112 1.00 90.06 722 ILE A N 1
ATOM 5548 C CA . ILE A 1 722 ? -29.095 -16.682 7.754 1.00 90.06 722 ILE A CA 1
ATOM 5549 C C . ILE A 1 722 ? -30.575 -16.317 7.534 1.00 90.06 722 ILE A C 1
ATOM 5551 O O . ILE A 1 722 ? -31.244 -17.021 6.773 1.00 90.06 722 ILE A O 1
ATOM 5555 N N . PRO A 1 723 ? -31.102 -15.272 8.193 1.00 91.62 723 PRO A N 1
ATOM 5556 C CA . PRO A 1 723 ? -32.519 -14.926 8.108 1.00 91.62 723 PRO A CA 1
ATOM 5557 C C . PRO A 1 723 ? -32.897 -14.294 6.760 1.00 91.62 723 PRO A C 1
ATOM 5559 O O . PRO A 1 723 ? -32.072 -13.659 6.101 1.00 91.62 723 PRO A O 1
ATOM 5562 N N . ASN A 1 724 ? -34.169 -14.437 6.361 1.00 91.69 724 ASN A N 1
ATOM 5563 C CA . ASN A 1 724 ? -34.705 -13.966 5.065 1.00 91.69 724 ASN A CA 1
ATOM 5564 C C . ASN A 1 724 ? -34.722 -12.432 4.901 1.00 91.69 724 ASN A C 1
ATOM 5566 O O . ASN A 1 724 ? -35.069 -11.915 3.843 1.00 91.69 724 ASN A O 1
ATOM 5570 N N . SER A 1 725 ? -34.398 -11.695 5.953 1.00 92.81 725 SER A N 1
ATOM 5571 C CA . SER A 1 725 ? -34.237 -10.241 5.982 1.00 92.81 725 SER A CA 1
ATOM 5572 C C . SER A 1 725 ? -32.844 -9.777 5.539 1.00 92.81 725 SER A C 1
ATOM 5574 O O . SER A 1 725 ? -32.670 -8.603 5.221 1.00 92.81 725 SER A O 1
ATOM 5576 N N . VAL A 1 726 ? -31.845 -10.668 5.513 1.00 92.50 726 VAL A N 1
ATOM 5577 C CA . VAL A 1 726 ? -30.452 -10.327 5.186 1.00 92.50 726 VAL A CA 1
ATOM 5578 C C . VAL A 1 726 ? -30.239 -10.317 3.677 1.00 92.50 726 VAL A C 1
ATOM 5580 O O . VAL A 1 726 ? -30.520 -11.305 2.995 1.00 92.50 726 VAL A O 1
ATOM 5583 N N . THR A 1 727 ? -29.678 -9.222 3.157 1.00 93.50 727 THR A N 1
ATOM 5584 C CA . THR A 1 727 ? -29.352 -9.066 1.727 1.00 93.50 727 THR A CA 1
ATOM 5585 C C . THR A 1 727 ? -27.886 -9.333 1.395 1.00 93.50 727 THR A C 1
ATOM 5587 O O . THR A 1 727 ? -27.551 -9.558 0.235 1.00 93.50 727 THR A O 1
ATOM 5590 N N . THR A 1 728 ? -26.995 -9.333 2.384 1.00 91.88 728 THR A N 1
ATOM 5591 C CA . THR A 1 728 ? -25.552 -9.496 2.173 1.00 91.88 728 THR A CA 1
ATOM 5592 C C . THR A 1 728 ? -24.953 -10.385 3.252 1.00 91.88 728 THR A C 1
ATOM 5594 O O . THR A 1 728 ? -25.127 -10.136 4.442 1.00 91.88 728 THR A O 1
ATOM 5597 N N . VAL A 1 729 ? -24.198 -11.401 2.835 1.00 92.38 729 VAL A N 1
ATOM 5598 C CA . VAL A 1 729 ? -23.298 -12.160 3.709 1.00 92.38 729 VAL A CA 1
ATOM 5599 C C . VAL A 1 729 ? -21.959 -11.430 3.700 1.00 92.38 729 VAL A C 1
ATOM 5601 O O . VAL A 1 729 ? -21.263 -11.467 2.692 1.00 92.38 729 VAL A O 1
ATOM 5604 N N . GLY A 1 730 ? -21.644 -10.696 4.768 1.00 91.62 730 GLY A N 1
ATOM 5605 C CA . GLY A 1 730 ? -20.495 -9.784 4.805 1.00 91.62 730 GLY A CA 1
ATOM 5606 C C . GLY A 1 730 ? -19.122 -10.464 4.720 1.00 91.62 730 GLY A C 1
ATOM 5607 O O . GLY A 1 730 ? -18.986 -11.674 4.916 1.00 91.62 730 GLY A O 1
ATOM 5608 N N . ASP A 1 731 ? -18.088 -9.660 4.467 1.00 96.06 731 ASP A N 1
ATOM 5609 C CA . ASP A 1 731 ? -16.699 -10.126 4.406 1.00 96.06 731 ASP A CA 1
ATOM 5610 C C . ASP A 1 731 ? -16.301 -10.839 5.703 1.00 96.06 731 ASP A C 1
ATOM 5612 O O . ASP A 1 731 ? -16.582 -10.354 6.805 1.00 96.06 731 ASP A O 1
ATOM 5616 N N . ARG A 1 732 ? -15.630 -11.990 5.567 1.00 97.56 732 ARG A N 1
ATOM 5617 C CA . ARG A 1 732 ? -15.085 -12.802 6.669 1.00 97.56 732 ARG A CA 1
ATOM 5618 C C . ARG A 1 732 ? -16.084 -13.190 7.769 1.00 97.56 732 ARG A C 1
ATOM 5620 O O . ARG A 1 732 ? -15.668 -13.593 8.853 1.00 97.56 732 ARG A O 1
ATOM 5627 N N . VAL A 1 733 ? -17.393 -13.079 7.525 1.00 96.31 733 VAL A N 1
ATOM 5628 C CA . VAL A 1 733 ? -18.420 -13.223 8.571 1.00 96.31 733 VAL A CA 1
ATOM 5629 C C . VAL A 1 733 ? -18.359 -14.567 9.308 1.00 96.31 733 VAL A C 1
ATOM 5631 O O . VAL A 1 733 ? -18.535 -14.565 10.521 1.00 96.31 733 VAL A O 1
ATOM 5634 N N . PHE A 1 734 ? -18.039 -15.670 8.620 1.00 96.69 734 PHE A N 1
ATOM 5635 C CA . PHE A 1 734 ? -17.825 -17.004 9.199 1.00 96.69 734 PHE A CA 1
ATOM 5636 C C . PHE A 1 734 ? -16.414 -17.554 8.918 1.00 96.69 734 PHE A C 1
ATOM 5638 O O . PHE A 1 734 ? -16.207 -18.765 8.987 1.00 96.69 734 PHE A O 1
ATOM 5645 N N . ASP A 1 735 ? -15.427 -16.707 8.602 1.00 97.44 735 ASP A N 1
ATOM 5646 C CA . ASP A 1 735 ? -14.042 -17.165 8.391 1.00 97.44 735 ASP A CA 1
ATOM 5647 C C . ASP A 1 735 ? -13.530 -17.888 9.655 1.00 97.44 735 ASP A C 1
ATOM 5649 O O . ASP A 1 735 ? -13.866 -17.515 10.778 1.00 97.44 735 ASP A O 1
ATOM 5653 N N . GLU A 1 736 ? -12.771 -18.967 9.482 1.00 97.56 736 GLU A N 1
ATOM 5654 C CA . GLU A 1 736 ? -12.260 -19.851 10.540 1.00 97.56 736 GLU A CA 1
ATOM 5655 C C . GLU A 1 736 ? -13.330 -20.502 11.451 1.00 97.56 736 GLU A C 1
ATOM 5657 O O . GLU A 1 736 ? -13.007 -21.018 12.527 1.00 97.56 736 GLU A O 1
ATOM 5662 N N . CYS A 1 737 ? -14.600 -20.575 11.031 1.00 96.81 737 CYS A N 1
ATOM 5663 C CA . CYS A 1 737 ? -15.622 -21.390 11.706 1.00 96.81 737 CYS A CA 1
ATOM 5664 C C . CYS A 1 737 ? -15.421 -22.888 11.406 1.00 96.81 737 CYS A C 1
ATOM 5666 O O . CYS A 1 737 ? -16.179 -23.520 10.671 1.00 96.81 737 CYS A O 1
ATOM 5668 N N . THR A 1 738 ? -14.351 -23.471 11.949 1.00 96.75 738 THR A N 1
ATOM 5669 C CA . THR A 1 738 ? -13.867 -24.811 11.569 1.00 96.75 738 THR A CA 1
ATOM 5670 C C . THR A 1 738 ? -14.848 -25.957 11.847 1.00 96.75 738 THR A C 1
ATOM 5672 O O . THR A 1 738 ? -14.809 -26.957 11.127 1.00 96.75 738 THR A O 1
ATOM 5675 N N . ALA A 1 739 ? -15.753 -25.828 12.825 1.00 96.38 739 ALA A N 1
ATOM 5676 C CA . ALA A 1 739 ? -16.799 -26.814 13.113 1.00 96.38 739 ALA A CA 1
ATOM 5677 C C . ALA A 1 739 ? -18.104 -26.627 12.314 1.00 96.38 739 ALA A C 1
ATOM 5679 O O . ALA A 1 739 ? -18.993 -27.472 12.442 1.00 96.38 739 ALA A O 1
ATOM 5680 N N . LEU A 1 740 ? -18.233 -25.575 11.494 1.00 95.19 740 LEU A N 1
ATOM 5681 C CA . LEU A 1 740 ? -19.470 -25.266 10.770 1.00 95.19 740 LEU A CA 1
ATOM 5682 C C . LEU A 1 740 ? -19.752 -26.353 9.731 1.00 95.19 740 LEU A C 1
ATOM 5684 O O . LEU A 1 740 ? -18.967 -26.533 8.807 1.00 95.19 740 LEU A O 1
ATOM 5688 N N . GLN A 1 741 ? -20.863 -27.079 9.877 1.00 92.94 741 GLN A N 1
ATOM 5689 C CA . GLN A 1 741 ? -21.233 -28.207 9.011 1.00 92.94 741 GLN A CA 1
ATOM 5690 C C . GLN A 1 741 ? -22.169 -27.791 7.874 1.00 92.94 741 GLN A C 1
ATOM 5692 O O . GLN A 1 741 ? -22.097 -28.348 6.774 1.00 92.94 741 GLN A O 1
ATOM 5697 N N . GLY A 1 742 ? -23.032 -26.804 8.121 1.00 86.38 742 GLY A N 1
ATOM 5698 C CA . GLY A 1 742 ? -24.008 -26.319 7.154 1.00 86.38 742 GLY A CA 1
ATOM 5699 C C . GLY A 1 742 ? -24.387 -24.859 7.375 1.00 86.38 742 GLY A C 1
ATOM 5700 O O . GLY A 1 742 ? -24.489 -24.386 8.508 1.00 86.38 742 GLY A O 1
ATOM 5701 N N . VAL A 1 743 ? -24.628 -24.166 6.262 1.00 89.56 743 VAL A N 1
ATOM 5702 C CA . VAL A 1 743 ? -25.190 -22.814 6.222 1.00 89.56 743 VAL A CA 1
ATOM 5703 C C . VAL A 1 743 ? -26.348 -22.781 5.232 1.00 89.56 743 VAL A C 1
ATOM 5705 O O . VAL A 1 743 ? -26.241 -23.276 4.106 1.00 89.56 743 VAL A O 1
ATOM 5708 N N . THR A 1 744 ? -27.462 -22.186 5.652 1.00 87.50 744 THR A N 1
ATOM 5709 C CA . THR A 1 744 ? -28.593 -21.900 4.763 1.00 87.50 744 THR A CA 1
ATOM 5710 C C . THR A 1 744 ? -28.517 -20.443 4.332 1.00 87.50 744 THR A C 1
ATOM 5712 O O . THR A 1 744 ? -28.601 -19.557 5.180 1.00 87.50 744 THR A O 1
ATOM 5715 N N . ILE A 1 745 ? -28.344 -20.207 3.028 1.00 91.88 745 ILE A N 1
ATOM 5716 C CA . ILE A 1 745 ? -28.341 -18.871 2.419 1.00 91.88 745 ILE A CA 1
ATOM 5717 C C . ILE A 1 745 ? -29.736 -18.627 1.811 1.00 91.88 745 ILE A C 1
ATOM 5719 O O . ILE A 1 745 ? -30.112 -19.357 0.890 1.00 91.88 745 ILE A O 1
ATOM 5723 N N . PRO A 1 746 ? -30.524 -17.661 2.317 1.00 92.69 746 PRO A N 1
ATOM 5724 C CA . PRO A 1 746 ? -31.881 -17.405 1.836 1.00 92.69 746 PRO A CA 1
ATOM 5725 C C . PRO A 1 746 ? -31.907 -16.640 0.505 1.00 92.69 746 PRO A C 1
ATOM 5727 O O . PRO A 1 746 ? -30.957 -15.946 0.148 1.00 92.69 746 PRO A O 1
ATOM 5730 N N . ASN A 1 747 ? -33.045 -16.703 -0.199 1.00 92.81 747 ASN A N 1
ATOM 5731 C CA . ASN A 1 747 ? -33.286 -16.012 -1.481 1.00 92.81 747 ASN A CA 1
ATOM 5732 C C . ASN A 1 747 ? -33.311 -14.472 -1.384 1.00 92.81 747 ASN A C 1
ATOM 5734 O O . ASN A 1 747 ? -33.515 -13.797 -2.388 1.00 92.81 747 ASN A O 1
ATOM 5738 N N . SER A 1 748 ? -33.160 -13.905 -0.189 1.00 94.31 748 SER A N 1
ATOM 5739 C CA . SER A 1 748 ? -32.971 -12.468 0.011 1.00 94.31 748 SER A CA 1
ATOM 5740 C C . SER A 1 748 ? -31.529 -12.022 -0.230 1.00 94.31 748 SER A C 1
ATOM 5742 O O . SER A 1 748 ? -31.295 -10.843 -0.479 1.00 94.31 748 SER A O 1
ATOM 5744 N N . VAL A 1 749 ? -30.559 -12.942 -0.161 1.00 94.50 749 VAL A N 1
ATOM 5745 C CA . VAL A 1 749 ? -29.134 -12.619 -0.275 1.00 94.50 749 VAL A CA 1
ATOM 5746 C C . VAL A 1 749 ? -28.773 -12.300 -1.722 1.00 94.50 749 VAL A C 1
ATOM 5748 O O . VAL A 1 749 ? -28.946 -13.125 -2.616 1.00 94.50 749 VAL A O 1
ATOM 5751 N N . ILE A 1 750 ? -28.212 -11.114 -1.924 1.00 95.69 750 ILE A N 1
ATOM 5752 C CA . ILE A 1 750 ? -27.740 -10.569 -3.199 1.00 95.69 750 ILE A CA 1
ATOM 5753 C C . ILE A 1 750 ? -26.227 -10.782 -3.348 1.00 95.69 750 ILE A C 1
ATOM 5755 O O . ILE A 1 750 ? -25.739 -11.029 -4.451 1.00 95.69 750 ILE A O 1
ATOM 5759 N N . SER A 1 751 ? -25.470 -10.721 -2.247 1.00 95.38 751 SER A N 1
ATOM 5760 C CA . SER A 1 751 ? -24.006 -10.799 -2.286 1.00 95.38 751 SER A CA 1
ATOM 5761 C C . SER A 1 751 ? -23.397 -11.660 -1.178 1.00 95.38 751 SER A C 1
ATOM 5763 O O . SER A 1 751 ? -23.819 -11.596 -0.021 1.00 95.38 751 SER A O 1
ATOM 5765 N N . ILE A 1 752 ? -22.352 -12.414 -1.528 1.00 95.56 752 ILE A N 1
ATOM 5766 C CA . ILE A 1 752 ? -21.468 -13.135 -0.601 1.00 95.56 752 ILE A CA 1
ATOM 5767 C C . ILE A 1 752 ? -20.099 -12.451 -0.628 1.00 95.56 752 ILE A C 1
ATOM 5769 O O . ILE A 1 752 ? -19.492 -12.362 -1.689 1.00 95.56 752 ILE A O 1
ATOM 5773 N N . GLY A 1 753 ? -19.634 -11.948 0.512 1.00 95.25 753 GLY A N 1
ATOM 5774 C CA . GLY A 1 753 ? -18.403 -11.169 0.637 1.00 95.25 753 GLY A CA 1
ATOM 5775 C C . GLY A 1 753 ? -17.117 -11.992 0.583 1.00 95.25 753 GLY A C 1
ATOM 5776 O O . GLY A 1 753 ? -17.124 -13.228 0.525 1.00 95.25 753 GLY A O 1
ATOM 5777 N N . ASP A 1 754 ? -15.994 -11.282 0.640 1.00 95.25 754 ASP A N 1
ATOM 5778 C CA . ASP A 1 754 ? -14.658 -11.869 0.578 1.00 95.25 754 ASP A CA 1
ATOM 5779 C C . ASP A 1 754 ? -14.409 -12.776 1.785 1.00 95.25 754 ASP A C 1
ATOM 5781 O O . ASP A 1 754 ? -14.649 -12.396 2.933 1.00 95.25 754 ASP A O 1
ATOM 5785 N N . ASN A 1 755 ? -13.867 -13.972 1.547 1.00 95.69 755 ASN A N 1
ATOM 5786 C CA . ASN A 1 755 ? -13.513 -14.939 2.591 1.00 95.69 755 ASN A CA 1
ATOM 5787 C C . ASN A 1 755 ? -14.678 -15.322 3.530 1.00 95.69 755 ASN A C 1
ATOM 5789 O O . ASN A 1 755 ? -14.430 -15.798 4.636 1.00 95.69 755 ASN A O 1
ATOM 5793 N N . ALA A 1 756 ? -15.941 -15.124 3.125 1.00 96.00 756 ALA A N 1
ATOM 5794 C CA . ALA A 1 756 ? -17.110 -15.275 3.999 1.00 96.00 756 ALA A CA 1
ATOM 5795 C C . ALA A 1 756 ? -17.166 -16.614 4.762 1.00 96.00 756 ALA A C 1
ATOM 5797 O O . ALA A 1 756 ? -17.588 -16.625 5.915 1.00 96.00 756 ALA A O 1
ATOM 5798 N N . PHE A 1 757 ? -16.710 -17.710 4.145 1.00 95.44 757 PHE A N 1
ATOM 5799 C CA . PHE A 1 757 ? -16.632 -19.054 4.732 1.00 95.44 757 PHE A CA 1
ATOM 5800 C C . PHE A 1 757 ? -15.219 -19.649 4.645 1.00 95.44 757 PHE A C 1
ATOM 5802 O O . PHE A 1 757 ? -15.047 -20.871 4.634 1.00 95.44 757 PHE A O 1
ATOM 5809 N N . ARG A 1 758 ? -14.179 -18.816 4.553 1.00 94.75 758 ARG A N 1
ATOM 5810 C CA . ARG A 1 758 ? -12.797 -19.300 4.494 1.00 94.75 758 ARG A CA 1
ATOM 5811 C C . ARG A 1 758 ? -12.467 -20.151 5.728 1.00 94.75 758 ARG A C 1
ATOM 5813 O O . ARG A 1 758 ? -12.981 -19.941 6.819 1.00 94.75 758 ARG A O 1
ATOM 5820 N N . ASN A 1 759 ? -11.670 -21.196 5.532 1.00 94.19 759 ASN A N 1
ATOM 5821 C CA . ASN A 1 759 ? -11.273 -22.174 6.544 1.00 94.19 759 ASN A CA 1
ATOM 5822 C C . ASN A 1 759 ? -12.433 -22.823 7.333 1.00 94.19 759 ASN A C 1
ATOM 5824 O O . ASN A 1 759 ? -12.203 -23.389 8.403 1.00 94.19 759 ASN A O 1
ATOM 5828 N N . CYS A 1 760 ? -13.659 -22.846 6.794 1.00 95.31 760 CYS A N 1
ATOM 5829 C CA . CYS A 1 760 ? -14.756 -23.668 7.315 1.00 95.31 760 CYS A CA 1
ATOM 5830 C C . CYS A 1 760 ? -14.537 -25.144 6.933 1.00 95.31 760 CYS A C 1
ATOM 5832 O O . CYS A 1 760 ? -15.185 -25.701 6.046 1.00 95.31 760 CYS A O 1
ATOM 5834 N N . THR A 1 761 ? -13.556 -25.791 7.561 1.00 94.00 761 THR A N 1
ATOM 5835 C CA . THR A 1 761 ? -13.048 -27.115 7.159 1.00 94.00 761 THR A CA 1
ATOM 5836 C C . THR A 1 761 ? -14.080 -28.245 7.255 1.00 94.00 761 THR A C 1
ATOM 5838 O O . THR A 1 761 ? -13.965 -29.221 6.507 1.00 94.00 761 THR A O 1
ATOM 5841 N N . SER A 1 762 ? -15.090 -28.104 8.121 1.00 95.19 762 SER A N 1
ATOM 5842 C CA . SER A 1 762 ? -16.192 -29.064 8.287 1.00 95.19 762 SER A CA 1
ATOM 5843 C C . SER A 1 762 ? -17.408 -28.787 7.398 1.00 95.19 762 SER A C 1
ATOM 5845 O O . SER A 1 762 ? -18.342 -29.587 7.411 1.00 95.19 762 SER A O 1
ATOM 5847 N N . LEU A 1 763 ? -17.411 -27.700 6.617 1.00 94.19 763 LEU A N 1
ATOM 5848 C CA . LEU A 1 763 ? -18.578 -27.288 5.838 1.00 94.19 763 LEU A CA 1
ATOM 5849 C C . LEU A 1 763 ? -18.843 -28.286 4.711 1.00 94.19 763 LEU A C 1
ATOM 5851 O O . LEU A 1 763 ? -17.996 -28.492 3.840 1.00 94.19 763 LEU A O 1
ATOM 5855 N N . LEU A 1 764 ? -20.020 -28.917 4.739 1.00 92.00 764 LEU A N 1
ATOM 5856 C CA . LEU A 1 764 ? -20.372 -30.014 3.832 1.00 92.00 764 LEU A CA 1
ATOM 5857 C C . LEU A 1 764 ? -21.161 -29.545 2.615 1.00 92.00 764 LEU A C 1
ATOM 5859 O O . LEU A 1 764 ? -20.993 -30.089 1.525 1.00 92.00 764 LEU A O 1
ATOM 5863 N N . LYS A 1 765 ? -22.048 -28.562 2.785 1.00 89.44 765 LYS A N 1
ATOM 5864 C CA . LYS A 1 765 ? -22.929 -28.105 1.710 1.00 89.44 765 LYS A CA 1
ATOM 5865 C C . LYS A 1 765 ? -23.220 -26.617 1.809 1.00 89.44 765 LYS A C 1
ATOM 5867 O O . LYS A 1 765 ? -23.560 -26.120 2.878 1.00 89.44 765 LYS A O 1
ATOM 5872 N N . VAL A 1 766 ? -23.181 -25.956 0.656 1.00 92.19 766 VAL A N 1
ATOM 5873 C CA . VAL A 1 766 ? -23.700 -24.600 0.461 1.00 92.19 766 VAL A CA 1
ATOM 5874 C C . VAL A 1 766 ? -24.606 -24.600 -0.763 1.00 92.19 766 VAL A C 1
ATOM 5876 O O . VAL A 1 766 ? -24.267 -25.169 -1.802 1.00 92.19 766 VAL A O 1
ATOM 5879 N N . THR A 1 767 ? -25.781 -23.986 -0.637 1.00 92.25 767 THR A N 1
ATOM 5880 C CA . THR A 1 767 ? -26.675 -23.737 -1.776 1.00 92.25 767 THR A CA 1
ATOM 5881 C C . THR A 1 767 ? -26.648 -22.248 -2.078 1.00 92.25 767 THR A C 1
ATOM 5883 O O . THR A 1 767 ? -26.955 -21.456 -1.194 1.00 92.25 767 THR A O 1
ATOM 5886 N N . ILE A 1 768 ? -26.264 -21.873 -3.296 1.00 94.00 768 ILE A N 1
ATOM 5887 C CA . ILE A 1 768 ? -26.263 -20.480 -3.750 1.00 94.00 768 ILE A CA 1
ATOM 5888 C C . ILE A 1 768 ? -27.650 -20.179 -4.350 1.00 94.00 768 ILE A C 1
ATOM 5890 O O . ILE A 1 768 ? -28.039 -20.852 -5.316 1.00 94.00 768 ILE A O 1
ATOM 5894 N N . PRO A 1 769 ? -28.429 -19.241 -3.776 1.00 94.94 769 PRO A N 1
ATOM 5895 C CA . PRO A 1 769 ? -29.762 -18.910 -4.270 1.00 94.94 769 PRO A CA 1
ATOM 5896 C C . PRO A 1 769 ? -29.739 -18.134 -5.593 1.00 94.94 769 PRO A C 1
ATOM 5898 O O . PRO A 1 769 ? -28.716 -17.571 -5.984 1.00 94.94 769 PRO A O 1
ATOM 5901 N N . ASP A 1 770 ? -30.887 -18.099 -6.280 1.00 94.62 770 ASP A N 1
ATOM 5902 C CA . ASP A 1 770 ? -31.060 -17.409 -7.573 1.00 94.62 770 ASP A CA 1
ATOM 5903 C C . ASP A 1 770 ? -30.797 -15.895 -7.473 1.00 94.62 770 ASP A C 1
ATOM 5905 O O . ASP A 1 770 ? -30.441 -15.255 -8.458 1.00 94.62 770 ASP A O 1
ATOM 5909 N N . SER A 1 771 ? -30.971 -15.330 -6.277 1.00 95.75 771 SER A N 1
ATOM 5910 C CA . SER A 1 771 ? -30.809 -13.909 -5.970 1.00 95.75 771 SER A CA 1
ATOM 5911 C C . SER A 1 771 ? -29.357 -13.437 -5.914 1.00 95.75 771 SER A C 1
ATOM 5913 O O . SER A 1 771 ? -29.125 -12.233 -5.987 1.00 95.75 771 SER A O 1
ATOM 5915 N N . VAL A 1 772 ? -28.382 -14.345 -5.772 1.00 96.06 772 VAL A N 1
ATOM 5916 C CA . VAL A 1 772 ? -26.973 -13.951 -5.648 1.00 96.06 772 VAL A CA 1
ATOM 5917 C C . VAL A 1 772 ? -26.454 -13.477 -7.000 1.00 96.06 772 VAL A C 1
ATOM 5919 O O . VAL A 1 772 ? -26.430 -14.228 -7.978 1.00 96.06 772 VAL A O 1
ATOM 5922 N N . THR A 1 773 ? -25.995 -12.231 -7.037 1.00 94.56 773 THR A N 1
ATOM 5923 C CA . THR A 1 773 ? -25.384 -11.597 -8.212 1.00 94.56 773 THR A CA 1
ATOM 5924 C C . THR A 1 773 ? -23.912 -11.259 -7.998 1.00 94.56 773 THR A C 1
ATOM 5926 O O . THR A 1 773 ? -23.237 -10.875 -8.952 1.00 94.56 773 THR A O 1
ATOM 5929 N N . HIS A 1 774 ? -23.403 -11.373 -6.766 1.00 95.19 774 HIS A N 1
ATOM 5930 C CA . HIS A 1 774 ? -21.995 -11.136 -6.457 1.00 95.19 774 HIS A CA 1
ATOM 5931 C C . HIS A 1 774 ? -21.435 -12.151 -5.451 1.00 95.19 774 HIS A C 1
ATOM 5933 O O . HIS A 1 774 ? -22.048 -12.423 -4.418 1.00 95.19 774 HIS A O 1
ATOM 5939 N N . ILE A 1 775 ? -20.243 -12.675 -5.736 1.00 95.69 775 ILE A N 1
ATOM 5940 C CA . ILE A 1 775 ? -19.465 -13.535 -4.844 1.00 95.69 775 ILE A CA 1
ATOM 5941 C C . ILE A 1 775 ? -18.036 -12.993 -4.842 1.00 95.69 775 ILE A C 1
ATOM 5943 O O . ILE A 1 775 ? -17.428 -12.878 -5.906 1.00 95.69 775 ILE A O 1
ATOM 5947 N N . GLY A 1 776 ? -17.537 -12.661 -3.655 1.00 93.94 776 GLY A N 1
ATOM 5948 C CA . GLY A 1 776 ? -16.205 -12.115 -3.434 1.00 93.94 776 GLY A CA 1
ATOM 5949 C C . GLY A 1 776 ? -15.075 -13.122 -3.655 1.00 93.94 776 GLY A C 1
ATOM 5950 O O . GLY A 1 776 ? -15.269 -14.242 -4.131 1.00 93.94 776 GLY A O 1
ATOM 5951 N N . ILE A 1 777 ? -13.865 -12.715 -3.290 1.00 91.69 777 ILE A N 1
ATOM 5952 C CA . ILE A 1 777 ? -12.626 -13.487 -3.404 1.00 91.69 777 ILE A CA 1
ATOM 5953 C C . ILE A 1 777 ? -12.554 -14.533 -2.280 1.00 91.69 777 ILE A C 1
ATOM 5955 O O . ILE A 1 777 ? -12.879 -14.253 -1.126 1.00 91.69 777 ILE A O 1
ATOM 5959 N N . ASN A 1 778 ? -12.089 -15.746 -2.599 1.00 90.00 778 ASN A N 1
ATOM 5960 C CA . ASN A 1 778 ? -11.861 -16.835 -1.635 1.00 90.00 778 ASN A CA 1
ATOM 5961 C C . ASN A 1 778 ? -13.027 -17.171 -0.682 1.00 90.00 778 ASN A C 1
ATOM 5963 O O . ASN A 1 778 ? -12.784 -17.542 0.469 1.00 90.00 778 ASN A O 1
ATOM 5967 N N . PRO A 1 779 ? -14.298 -17.149 -1.126 1.00 93.00 779 PRO A N 1
ATOM 5968 C CA . PRO A 1 779 ? -15.442 -17.339 -0.234 1.00 93.00 779 PRO A CA 1
ATOM 5969 C C . PRO A 1 779 ? -15.408 -18.697 0.480 1.00 93.00 779 PRO A C 1
ATOM 5971 O O . PRO A 1 779 ? -15.941 -18.807 1.576 1.00 93.00 779 PRO A O 1
ATOM 5974 N N . PHE A 1 780 ? -14.761 -19.707 -0.117 1.00 92.06 780 PHE A N 1
ATOM 5975 C CA . PHE A 1 780 ? -14.688 -21.088 0.373 1.00 92.06 780 PHE A CA 1
ATOM 5976 C C . PHE A 1 780 ? -13.248 -21.632 0.448 1.00 92.06 780 PHE A C 1
ATOM 5978 O O . PHE A 1 780 ? -13.043 -22.847 0.431 1.00 92.06 780 PHE A O 1
ATOM 5985 N N . GLU A 1 781 ? -12.225 -20.771 0.494 1.00 90.44 781 GLU A N 1
ATOM 5986 C CA . GLU A 1 781 ? -10.830 -21.229 0.608 1.00 90.44 781 GLU A CA 1
ATOM 5987 C C . GLU A 1 781 ? -10.659 -22.117 1.854 1.00 90.44 781 GLU A C 1
ATOM 5989 O O . GLU A 1 781 ? -11.209 -21.824 2.910 1.00 90.44 781 GLU A O 1
ATOM 5994 N N . GLY A 1 782 ? -9.937 -23.237 1.751 1.00 87.75 782 GLY A N 1
ATOM 5995 C CA . GLY A 1 782 ? -9.713 -24.148 2.883 1.00 87.75 782 GLY A CA 1
ATOM 5996 C C . GLY A 1 782 ? -10.921 -25.012 3.283 1.00 87.75 782 GLY A C 1
ATOM 5997 O O . GLY A 1 782 ? -10.765 -25.928 4.099 1.00 87.75 782 GLY A O 1
ATOM 5998 N N . CYS A 1 783 ? -12.100 -24.807 2.680 1.00 89.88 783 CYS A N 1
ATOM 5999 C CA . CYS A 1 783 ? -13.279 -25.655 2.878 1.00 89.88 783 CYS A CA 1
ATOM 6000 C C . CYS A 1 783 ? -13.045 -27.042 2.279 1.00 89.88 783 CYS A C 1
ATOM 6002 O O . CYS A 1 783 ? -13.293 -27.306 1.104 1.00 89.88 783 CYS A O 1
ATOM 6004 N N . SER A 1 784 ? -12.532 -27.954 3.097 1.00 82.56 784 SER A N 1
ATOM 6005 C CA . SER A 1 784 ? -11.968 -29.197 2.589 1.00 82.56 784 SER A CA 1
ATOM 6006 C C . SER A 1 784 ? -13.016 -30.189 2.097 1.00 82.56 784 SER A C 1
ATOM 6008 O O . SER A 1 784 ? -12.659 -31.025 1.289 1.00 82.56 784 SER A O 1
ATOM 6010 N N . ASN A 1 785 ? -14.275 -30.172 2.533 1.00 82.69 785 ASN A N 1
ATOM 6011 C CA . ASN A 1 785 ? -15.270 -31.189 2.140 1.00 82.69 785 ASN A CA 1
ATOM 6012 C C . ASN A 1 785 ? -16.558 -30.596 1.558 1.00 82.69 785 ASN A C 1
ATOM 6014 O O . ASN A 1 785 ? -17.587 -31.269 1.531 1.00 82.69 785 ASN A O 1
ATOM 6018 N N . ILE A 1 786 ? -16.489 -29.354 1.081 1.00 89.94 786 ILE A N 1
ATOM 6019 C CA . ILE A 1 786 ? -17.660 -28.616 0.620 1.00 89.94 786 ILE A CA 1
ATOM 6020 C C . ILE A 1 786 ? -18.212 -29.161 -0.700 1.00 89.94 786 ILE A C 1
ATOM 6022 O O . ILE A 1 786 ? -17.484 -29.417 -1.658 1.00 89.94 786 ILE A O 1
ATOM 6026 N N . CYS A 1 787 ? -19.535 -29.278 -0.761 1.00 86.25 787 CYS A N 1
ATOM 6027 C CA . CYS A 1 787 ? -20.312 -29.436 -1.978 1.00 86.25 787 CYS A CA 1
ATOM 6028 C C . CYS A 1 787 ? -21.105 -28.146 -2.230 1.00 86.25 787 CYS A C 1
ATOM 6030 O O . CYS A 1 787 ? -21.984 -27.781 -1.446 1.00 86.25 787 CYS A O 1
ATOM 6032 N N . ILE A 1 788 ? -20.798 -27.448 -3.324 1.00 90.06 788 ILE A N 1
ATOM 6033 C CA . ILE A 1 788 ? -21.593 -26.298 -3.764 1.00 90.06 788 ILE A CA 1
ATOM 6034 C C . ILE A 1 788 ? -22.740 -26.808 -4.637 1.00 90.06 788 ILE A C 1
ATOM 6036 O O . ILE A 1 788 ? -22.551 -27.647 -5.513 1.00 90.06 788 ILE A O 1
ATOM 6040 N N . SER A 1 789 ? -23.936 -26.283 -4.402 1.00 90.69 789 SER A N 1
ATOM 6041 C CA . SER A 1 789 ? -25.102 -26.459 -5.266 1.00 90.69 789 SER A CA 1
ATOM 6042 C C . SER A 1 789 ? -25.665 -25.095 -5.643 1.00 90.69 789 SER A C 1
ATOM 6044 O O . SER A 1 789 ? -25.551 -24.140 -4.877 1.00 90.69 789 SER A O 1
ATOM 6046 N N . LEU A 1 790 ? -26.239 -24.995 -6.836 1.00 92.81 790 LEU A N 1
ATOM 6047 C CA . LEU A 1 790 ? -26.798 -23.758 -7.369 1.00 92.81 790 LEU A CA 1
ATOM 6048 C C . LEU A 1 790 ? -28.309 -23.912 -7.505 1.00 92.81 790 LEU A C 1
ATOM 6050 O O . LEU A 1 790 ? -28.791 -24.983 -7.884 1.00 92.81 790 LEU A O 1
ATOM 6054 N N . SER A 1 791 ? -29.047 -22.850 -7.199 1.00 92.62 791 SER A N 1
ATOM 6055 C CA . SER A 1 791 ? -30.485 -22.806 -7.464 1.00 92.62 791 SER A CA 1
ATOM 6056 C C . SER A 1 791 ? -30.765 -22.740 -8.978 1.00 92.62 791 SER A C 1
ATOM 6058 O O . SER A 1 791 ? -29.877 -22.356 -9.746 1.00 92.62 791 SER A O 1
ATOM 6060 N N . PRO A 1 792 ? -31.957 -23.168 -9.446 1.00 89.88 792 PRO A N 1
ATOM 6061 C CA . PRO A 1 792 ? -32.212 -23.423 -10.868 1.00 89.88 792 PRO A CA 1
ATOM 6062 C C . PRO A 1 792 ? -31.996 -22.239 -11.821 1.00 89.88 792 PRO A C 1
ATOM 6064 O O . PRO A 1 792 ? -31.798 -22.466 -13.013 1.00 89.88 792 PRO A O 1
ATOM 6067 N N . LYS A 1 793 ? -32.060 -20.996 -11.332 1.00 91.31 793 LYS A N 1
ATOM 6068 C CA . LYS A 1 793 ? -31.881 -19.763 -12.114 1.00 91.31 793 LYS A CA 1
ATOM 6069 C C . LYS A 1 793 ? -30.651 -18.963 -11.673 1.00 91.31 793 LYS A C 1
ATOM 6071 O O . LYS A 1 793 ? -30.577 -17.771 -11.959 1.00 91.31 793 LYS A O 1
ATOM 6076 N N . SER A 1 794 ? -29.700 -19.594 -10.982 1.00 91.88 794 SER A N 1
ATOM 6077 C CA . SER A 1 794 ? -28.458 -18.939 -10.574 1.00 91.88 794 SER A CA 1
ATOM 6078 C C . SER A 1 794 ? -27.719 -18.352 -11.782 1.00 91.88 794 SER A C 1
ATOM 6080 O O . SER A 1 794 ? -27.623 -18.980 -12.838 1.00 91.88 794 SER A O 1
ATOM 6082 N N . SER A 1 795 ? -27.171 -17.148 -11.609 1.00 92.25 795 SER A N 1
ATOM 6083 C CA . SER A 1 795 ? -26.299 -16.488 -12.592 1.00 92.25 795 SER A CA 1
ATOM 6084 C C . SER A 1 795 ? -24.924 -17.164 -12.717 1.00 92.25 795 SER A C 1
ATOM 6086 O O . SER A 1 795 ? -24.201 -16.936 -13.689 1.00 92.25 795 SER A O 1
ATOM 6088 N N . TYR A 1 796 ? -24.582 -18.028 -11.758 1.00 94.56 796 TYR A N 1
ATOM 6089 C CA . TYR A 1 796 ? -23.347 -18.798 -11.721 1.00 94.56 796 TYR A CA 1
ATOM 6090 C C . TYR A 1 796 ? -23.524 -20.178 -12.347 1.00 94.56 796 TYR A C 1
ATOM 6092 O O . TYR A 1 796 ? -24.622 -20.722 -12.462 1.00 94.56 796 TYR A O 1
ATOM 6100 N N . LYS A 1 797 ? -22.402 -20.788 -12.717 1.00 94.19 797 LYS A N 1
ATOM 6101 C CA . LYS A 1 797 ? -22.330 -22.161 -13.209 1.00 94.19 797 LYS A CA 1
ATOM 6102 C C . LYS A 1 797 ? -21.316 -22.937 -12.391 1.00 94.19 797 LYS A C 1
ATOM 6104 O O . LYS A 1 797 ? -20.216 -22.457 -12.129 1.00 94.19 797 LYS A O 1
ATOM 6109 N N . LEU A 1 798 ? -21.683 -24.162 -12.029 1.00 93.19 798 LEU A N 1
ATOM 6110 C CA . LEU A 1 798 ? -20.775 -25.121 -11.421 1.00 93.19 798 LEU A CA 1
ATOM 6111 C C . LEU A 1 798 ? -20.421 -26.179 -12.464 1.00 93.19 798 LEU A C 1
ATOM 6113 O O . LEU A 1 798 ? -21.180 -27.116 -12.705 1.00 93.19 798 LEU A O 1
ATOM 6117 N N . VAL A 1 799 ? -19.271 -26.017 -13.113 1.00 93.38 799 VAL A N 1
ATOM 6118 C CA . VAL A 1 799 ? -18.825 -26.944 -14.160 1.00 93.38 799 VAL A CA 1
ATOM 6119 C C . VAL A 1 799 ? -18.056 -28.102 -13.527 1.00 93.38 799 VAL A C 1
ATOM 6121 O O . VAL A 1 799 ? -17.248 -27.908 -12.615 1.00 93.38 799 VAL A O 1
ATOM 6124 N N . SER A 1 800 ? -18.328 -29.329 -13.984 1.00 87.19 800 SER A N 1
ATOM 6125 C CA . SER A 1 800 ? -17.707 -30.571 -13.489 1.00 87.19 800 SER A CA 1
ATOM 6126 C C . SER A 1 800 ? -17.742 -30.725 -11.959 1.00 87.19 800 SER A C 1
ATOM 6128 O O . SER A 1 800 ? -16.850 -31.348 -11.383 1.00 87.19 800 SER A O 1
ATOM 6130 N N . ASN A 1 801 ? -18.743 -30.125 -11.300 1.00 84.31 801 ASN A N 1
ATOM 6131 C CA . ASN A 1 801 ? -18.920 -30.059 -9.844 1.00 84.31 801 ASN A CA 1
ATOM 6132 C C . ASN A 1 801 ? -17.764 -29.414 -9.053 1.00 84.31 801 ASN A C 1
ATOM 6134 O O . ASN A 1 801 ? -17.715 -29.574 -7.838 1.00 84.31 801 ASN A O 1
ATOM 6138 N N . ASN A 1 802 ? -16.830 -28.710 -9.707 1.00 90.25 802 ASN A N 1
ATOM 6139 C CA . ASN A 1 802 ? -15.621 -28.197 -9.046 1.00 90.25 802 ASN A CA 1
ATOM 6140 C C . ASN A 1 802 ? -15.216 -26.768 -9.439 1.00 90.25 802 ASN A C 1
ATOM 6142 O O . ASN A 1 802 ? -14.410 -26.173 -8.729 1.00 90.25 802 ASN A O 1
ATOM 6146 N N . PHE A 1 803 ? -15.732 -26.224 -10.545 1.00 94.19 803 PHE A N 1
ATOM 6147 C CA . PHE A 1 803 ? -15.389 -24.884 -11.034 1.00 94.19 803 PHE A CA 1
ATOM 6148 C C . PHE A 1 803 ? -16.588 -23.953 -10.879 1.00 94.19 803 PHE A C 1
ATOM 6150 O O . PHE A 1 803 ? -17.570 -24.119 -11.604 1.00 94.19 803 PHE A O 1
ATOM 6157 N N . LEU A 1 804 ? -16.513 -23.000 -9.949 1.00 95.19 804 LEU A N 1
ATOM 6158 C CA . LEU A 1 804 ? -17.536 -21.972 -9.764 1.00 95.19 804 LEU A CA 1
ATOM 6159 C C . LEU A 1 804 ? -17.221 -20.771 -10.662 1.00 95.19 804 LEU A C 1
ATOM 6161 O O . LEU A 1 804 ? -16.223 -20.082 -10.447 1.00 95.19 804 LEU A O 1
ATOM 6165 N N . ILE A 1 805 ? -18.058 -20.552 -11.674 1.00 95.69 805 ILE A N 1
ATOM 6166 C CA . ILE A 1 805 ? -17.833 -19.576 -12.747 1.00 95.69 805 ILE A CA 1
ATOM 6167 C C . ILE A 1 805 ? -19.037 -18.630 -12.825 1.00 95.69 805 ILE A C 1
ATOM 6169 O O . ILE A 1 805 ? -20.174 -19.087 -12.704 1.00 95.69 805 ILE A O 1
ATOM 6173 N N . ASP A 1 806 ? -18.809 -17.333 -13.019 1.00 95.06 806 ASP A N 1
ATOM 6174 C CA . ASP A 1 806 ? -19.886 -16.359 -13.251 1.00 95.06 806 ASP A CA 1
ATOM 6175 C C . ASP A 1 806 ? -20.397 -16.356 -14.709 1.00 95.06 806 ASP A C 1
ATOM 6177 O O . ASP A 1 806 ? -19.946 -17.124 -15.566 1.00 95.06 806 ASP A O 1
ATOM 6181 N N . SER A 1 807 ? -21.357 -15.480 -15.010 1.00 92.56 807 SER A N 1
ATOM 6182 C CA . SER A 1 807 ? -21.917 -15.336 -16.359 1.00 92.56 807 SER A CA 1
ATOM 6183 C C . SER A 1 807 ? -20.929 -14.788 -17.398 1.00 92.56 807 SER A C 1
ATOM 6185 O O . SER A 1 807 ? -21.155 -14.982 -18.591 1.00 92.56 807 SER A O 1
ATOM 6187 N N . ASN A 1 808 ? -19.848 -14.132 -16.967 1.00 93.69 808 ASN A N 1
ATOM 6188 C CA . ASN A 1 808 ? -18.832 -13.504 -17.817 1.00 93.69 808 ASN A CA 1
ATOM 6189 C C . ASN A 1 808 ? -17.610 -14.412 -18.051 1.00 93.69 808 ASN A C 1
ATOM 6191 O O . ASN A 1 808 ? -16.674 -14.030 -18.753 1.00 93.69 808 ASN A O 1
ATOM 6195 N N . GLY A 1 809 ? -17.599 -15.616 -17.471 1.00 95.56 809 GLY A N 1
ATOM 6196 C CA . GLY A 1 809 ? -16.479 -16.548 -17.569 1.00 95.56 809 GLY A CA 1
ATOM 6197 C C . GLY A 1 809 ? -15.360 -16.293 -16.553 1.00 95.56 809 GLY A C 1
ATOM 6198 O O . GLY A 1 809 ? -14.252 -16.798 -16.739 1.00 95.56 809 GLY A O 1
ATOM 6199 N N . LEU A 1 810 ? -15.606 -15.538 -15.481 1.00 96.69 810 LEU A N 1
ATOM 6200 C CA . LEU A 1 810 ? -14.685 -15.422 -14.351 1.00 96.69 810 LEU A CA 1
ATOM 6201 C C . LEU A 1 810 ? -14.748 -16.698 -13.509 1.00 96.69 810 LEU A C 1
ATOM 6203 O O . LEU A 1 810 ? -15.784 -17.017 -12.924 1.00 96.69 810 LEU A O 1
ATOM 6207 N N . LEU A 1 811 ? -13.630 -17.418 -13.408 1.00 96.81 811 LEU A N 1
ATOM 6208 C CA . LEU A 1 811 ? -13.478 -18.501 -12.441 1.00 96.81 811 LEU A CA 1
ATOM 6209 C C . LEU A 1 811 ? -13.212 -17.901 -11.058 1.00 96.81 811 LEU A C 1
ATOM 6211 O O . LEU A 1 811 ? -12.121 -17.394 -10.806 1.00 96.81 811 LEU A O 1
ATOM 6215 N N . ILE A 1 812 ? -14.206 -17.984 -10.178 1.00 94.75 812 ILE A N 1
ATOM 6216 C CA . ILE A 1 812 ? -14.174 -17.405 -8.829 1.00 94.75 812 ILE A CA 1
ATOM 6217 C C . ILE A 1 812 ? -13.433 -18.328 -7.864 1.00 94.75 812 ILE A C 1
ATOM 6219 O O . ILE A 1 812 ? -12.613 -17.878 -7.072 1.00 94.75 812 ILE A O 1
ATOM 6223 N N . ALA A 1 813 ? -13.724 -19.629 -7.928 1.00 93.94 813 ALA A N 1
ATOM 6224 C CA . ALA A 1 813 ? -13.124 -20.616 -7.043 1.00 93.94 813 ALA A CA 1
ATOM 6225 C C . ALA A 1 813 ? -13.100 -22.010 -7.675 1.00 93.94 813 ALA A C 1
ATOM 6227 O O . ALA A 1 813 ? -14.056 -22.443 -8.329 1.00 93.94 813 ALA A O 1
ATOM 6228 N N . TYR A 1 814 ? -12.022 -22.742 -7.407 1.00 93.00 814 TYR A N 1
ATOM 6229 C CA . TYR A 1 814 ? -11.927 -24.178 -7.612 1.00 93.00 814 TYR A CA 1
ATOM 6230 C C . TYR A 1 814 ? -12.025 -24.906 -6.266 1.00 93.00 814 TYR A C 1
ATOM 6232 O O . TYR A 1 814 ? -11.180 -24.741 -5.392 1.00 93.00 814 TYR A O 1
ATOM 6240 N N . ILE A 1 815 ? -13.056 -25.740 -6.112 1.00 89.06 815 ILE A N 1
ATOM 6241 C CA . ILE A 1 815 ? -13.337 -26.500 -4.875 1.00 89.06 815 ILE A CA 1
ATOM 6242 C C . ILE A 1 815 ? -12.939 -27.981 -4.973 1.00 89.06 815 ILE A C 1
ATOM 6244 O O . ILE A 1 815 ? -13.192 -28.772 -4.064 1.00 89.06 815 ILE A O 1
ATOM 6248 N N . GLY A 1 816 ? -12.342 -28.387 -6.095 1.00 87.44 816 GLY A N 1
ATOM 6249 C CA . GLY A 1 816 ? -11.981 -29.779 -6.332 1.00 87.44 816 GLY A CA 1
ATOM 6250 C C . GLY A 1 816 ? -10.685 -30.206 -5.645 1.00 87.44 816 GLY A C 1
ATOM 6251 O O . GLY A 1 816 ? -9.839 -29.403 -5.266 1.00 87.44 816 GLY A O 1
ATOM 6252 N N . LYS A 1 817 ? -10.483 -31.524 -5.537 1.00 86.81 817 LYS A N 1
ATOM 6253 C CA . LYS A 1 817 ? -9.268 -32.127 -4.946 1.00 86.81 817 LYS A CA 1
ATOM 6254 C C . LYS A 1 817 ? -8.379 -32.852 -5.952 1.00 86.81 817 LYS A C 1
ATOM 6256 O O . LYS A 1 817 ? -7.375 -33.455 -5.565 1.00 86.81 817 LYS A O 1
ATOM 6261 N N . SER A 1 818 ? -8.752 -32.832 -7.228 1.00 90.50 818 SER A N 1
ATOM 6262 C CA . SER A 1 818 ? -8.080 -33.587 -8.282 1.00 90.50 818 SER A CA 1
ATOM 6263 C C . SER A 1 818 ? -6.626 -33.152 -8.456 1.00 90.50 818 SER A C 1
ATOM 6265 O O . SER A 1 818 ? -6.318 -31.967 -8.534 1.00 90.50 818 SER A O 1
ATOM 6267 N N . LYS A 1 819 ? -5.725 -34.133 -8.585 1.00 94.69 819 LYS A N 1
ATOM 6268 C CA . LYS A 1 819 ? -4.298 -33.891 -8.866 1.00 94.69 819 LYS A CA 1
ATOM 6269 C C . LYS A 1 819 ? -4.055 -33.368 -10.284 1.00 94.69 819 LYS A C 1
ATOM 6271 O O . LYS A 1 819 ? -3.022 -32.761 -10.547 1.00 94.69 819 LYS A O 1
ATOM 6276 N N . LYS A 1 820 ? -4.970 -33.643 -11.212 1.00 94.44 820 LYS A N 1
ATOM 6277 C CA . LYS A 1 820 ? -4.917 -33.182 -12.599 1.00 94.44 820 LYS A CA 1
ATOM 6278 C C . LYS A 1 820 ? -6.268 -32.600 -12.971 1.00 94.44 820 LYS A C 1
ATOM 6280 O O . LYS A 1 820 ? -7.282 -33.254 -12.733 1.00 94.44 820 LYS A O 1
ATOM 6285 N N . ILE A 1 821 ? -6.262 -31.413 -13.565 1.00 94.19 821 ILE A N 1
ATOM 6286 C CA . ILE A 1 821 ? -7.476 -30.739 -14.020 1.00 94.19 821 ILE A CA 1
ATOM 6287 C C . ILE A 1 821 ? -7.291 -30.125 -15.405 1.00 94.19 821 ILE A C 1
ATOM 6289 O O . ILE A 1 821 ? -6.180 -29.780 -15.809 1.00 94.19 821 ILE A O 1
ATOM 6293 N N . ILE A 1 822 ? -8.413 -29.975 -16.099 1.00 94.50 822 ILE A N 1
ATOM 6294 C CA . ILE A 1 822 ? -8.550 -29.169 -17.309 1.00 94.50 822 ILE A CA 1
ATOM 6295 C C . ILE A 1 822 ? -9.556 -28.081 -16.948 1.00 94.50 822 ILE A C 1
ATOM 6297 O O . ILE A 1 822 ? -10.659 -28.405 -16.498 1.00 94.50 822 ILE A O 1
ATOM 6301 N N . ILE A 1 823 ? -9.155 -26.816 -17.059 1.00 96.06 823 ILE A N 1
ATOM 6302 C CA . ILE A 1 823 ? -10.064 -25.694 -16.817 1.00 96.06 823 ILE A CA 1
ATOM 6303 C C . ILE A 1 823 ? -11.078 -25.650 -17.978 1.00 96.06 823 ILE A C 1
ATOM 6305 O O . ILE A 1 823 ? -10.664 -25.827 -19.122 1.00 96.06 823 ILE A O 1
ATOM 6309 N N . PRO A 1 824 ? -12.387 -25.464 -17.720 1.00 96.25 824 PRO A N 1
ATOM 6310 C CA . PRO A 1 824 ? -13.398 -25.439 -18.779 1.00 96.25 824 PRO A CA 1
ATOM 6311 C C . PRO A 1 824 ? -13.198 -24.300 -19.788 1.00 96.25 824 PRO A C 1
ATOM 6313 O O . PRO A 1 824 ? -12.899 -23.179 -19.383 1.00 96.25 824 PRO A O 1
ATOM 6316 N N . ASP A 1 825 ? -13.490 -24.546 -21.071 1.00 95.62 825 ASP A N 1
ATOM 6317 C CA . ASP A 1 825 ? -13.404 -23.542 -22.155 1.00 95.62 825 ASP A CA 1
ATOM 6318 C C . ASP A 1 825 ? -14.365 -22.347 -21.979 1.00 95.62 825 ASP A C 1
ATOM 6320 O O . ASP A 1 825 ? -14.286 -21.355 -22.696 1.00 95.62 825 ASP A O 1
ATOM 6324 N N . THR A 1 826 ? -15.292 -22.418 -21.018 1.00 95.38 826 THR A N 1
ATOM 6325 C CA . THR A 1 826 ? -16.157 -21.291 -20.639 1.00 95.38 826 THR A CA 1
ATOM 6326 C C . THR A 1 826 ? -15.446 -20.255 -19.764 1.00 95.38 826 THR A C 1
ATOM 6328 O O . THR A 1 826 ? -16.035 -19.221 -19.466 1.00 95.38 826 THR A O 1
ATOM 6331 N N . VAL A 1 827 ? -14.227 -20.535 -19.288 1.00 97.44 827 VAL A N 1
ATOM 6332 C CA . VAL A 1 827 ? -13.453 -19.609 -18.451 1.00 97.44 827 VAL A CA 1
ATOM 6333 C C . VAL A 1 827 ? -12.690 -18.628 -19.337 1.00 97.44 827 VAL A C 1
ATOM 6335 O O . VAL A 1 827 ? -11.851 -19.033 -20.139 1.00 97.44 827 VAL A O 1
ATOM 6338 N N . MET A 1 828 ? -12.952 -17.337 -19.145 1.00 95.81 828 MET A N 1
ATOM 6339 C CA . MET A 1 828 ? -12.274 -16.217 -19.805 1.00 95.81 828 MET A CA 1
ATOM 6340 C C . MET A 1 828 ? -11.191 -15.600 -18.912 1.00 95.81 828 MET A C 1
ATOM 6342 O O . MET A 1 828 ? -10.152 -15.167 -19.407 1.00 95.81 828 MET A O 1
ATOM 6346 N N . THR A 1 829 ? -11.393 -15.621 -17.593 1.00 96.75 829 THR A N 1
ATOM 6347 C CA . THR A 1 829 ? -10.456 -15.073 -16.604 1.00 96.75 829 THR A CA 1
ATOM 6348 C C . THR A 1 829 ? -10.319 -16.041 -15.439 1.00 96.75 829 THR A C 1
ATOM 6350 O O . THR A 1 829 ? -11.320 -16.449 -14.847 1.00 96.75 829 THR A O 1
ATOM 6353 N N . ILE A 1 830 ? -9.085 -16.397 -15.075 1.00 97.50 830 ILE A N 1
ATOM 6354 C CA . ILE A 1 830 ? -8.823 -17.083 -13.805 1.00 97.50 830 ILE A CA 1
ATOM 6355 C C . ILE A 1 830 ? -8.748 -16.006 -12.729 1.00 97.50 830 ILE A C 1
ATOM 6357 O O . ILE A 1 830 ? -7.785 -15.243 -12.700 1.00 97.50 830 ILE A O 1
ATOM 6361 N N . GLY A 1 831 ? -9.781 -15.933 -11.890 1.00 96.38 831 GLY A N 1
ATOM 6362 C CA . GLY A 1 831 ? -9.945 -14.872 -10.907 1.00 96.38 831 GLY A CA 1
ATOM 6363 C C . GLY A 1 831 ? -8.888 -14.874 -9.809 1.00 96.38 831 GLY A C 1
ATOM 6364 O O . GLY A 1 831 ? -8.117 -15.825 -9.636 1.00 96.38 831 GLY A O 1
ATOM 6365 N N . ASN A 1 832 ? -8.872 -13.778 -9.049 1.00 95.12 832 ASN A N 1
ATOM 6366 C CA . ASN A 1 832 ? -7.998 -13.627 -7.893 1.00 95.12 832 ASN A CA 1
ATOM 6367 C C . ASN A 1 832 ? -8.158 -14.832 -6.967 1.00 95.12 832 ASN A C 1
ATOM 6369 O O . ASN A 1 832 ? -9.272 -15.161 -6.572 1.00 95.12 832 ASN A O 1
ATOM 6373 N N . HIS A 1 833 ? -7.040 -15.464 -6.613 1.00 94.56 833 HIS A N 1
ATOM 6374 C CA . HIS A 1 833 ? -7.007 -16.584 -5.671 1.00 94.56 833 HIS A CA 1
ATOM 6375 C C . HIS A 1 833 ? -7.850 -17.825 -6.065 1.00 94.56 833 HIS A C 1
ATOM 6377 O O . HIS A 1 833 ? -8.038 -18.719 -5.244 1.00 94.56 833 HIS A O 1
ATOM 6383 N N . ALA A 1 834 ? -8.298 -17.955 -7.320 1.00 95.56 834 ALA A N 1
ATOM 6384 C CA . ALA A 1 834 ? -9.213 -19.025 -7.740 1.00 95.56 834 ALA A CA 1
ATOM 6385 C C . ALA A 1 834 ? -8.737 -20.463 -7.423 1.00 95.56 834 ALA A C 1
ATOM 6387 O O . ALA A 1 834 ? -9.561 -21.338 -7.158 1.00 95.56 834 ALA A O 1
ATOM 6388 N N . PHE A 1 835 ? -7.422 -20.710 -7.435 1.00 95.19 835 PHE A N 1
ATOM 6389 C CA . PHE A 1 835 ? -6.765 -21.966 -7.043 1.00 95.19 835 PHE A CA 1
ATOM 6390 C C . PHE A 1 835 ? -5.856 -21.800 -5.816 1.00 95.19 835 PHE A C 1
ATOM 6392 O O . PHE A 1 835 ? -4.957 -22.614 -5.590 1.00 95.19 835 PHE A O 1
ATOM 6399 N N . TYR A 1 836 ? -6.053 -20.760 -5.011 1.00 93.38 836 TYR A N 1
ATOM 6400 C CA . TYR A 1 836 ? -5.199 -20.473 -3.866 1.00 93.38 836 TYR A CA 1
ATOM 6401 C C . TYR A 1 836 ? -5.092 -21.677 -2.926 1.00 93.38 836 TYR A C 1
ATOM 6403 O O . TYR A 1 836 ? -6.088 -22.297 -2.552 1.00 93.38 836 TYR A O 1
ATOM 6411 N N . SER A 1 837 ? -3.863 -22.025 -2.542 1.00 92.50 837 SER A N 1
ATOM 6412 C CA . SER A 1 837 ? -3.569 -23.134 -1.630 1.00 92.50 837 SER A CA 1
ATOM 6413 C C . SER A 1 837 ? -4.107 -24.498 -2.111 1.00 92.50 837 SER A C 1
ATOM 6415 O O . SER A 1 837 ? -4.348 -25.401 -1.304 1.00 92.50 837 SER A O 1
ATOM 6417 N N . CYS A 1 838 ? -4.249 -24.715 -3.428 1.00 92.38 838 CYS A N 1
ATOM 6418 C CA . CYS A 1 838 ? -4.587 -26.024 -4.002 1.00 92.38 838 CYS A CA 1
ATOM 6419 C C . CYS A 1 838 ? -3.406 -27.009 -3.912 1.00 92.38 838 CYS A C 1
ATOM 6421 O O . CYS A 1 838 ? -2.820 -27.435 -4.907 1.00 92.38 838 CYS A O 1
ATOM 6423 N N . LYS A 1 839 ? -3.056 -27.414 -2.687 1.00 91.00 839 LYS A N 1
ATOM 6424 C CA . LYS A 1 839 ? -1.870 -28.223 -2.358 1.00 91.00 839 LYS A CA 1
ATOM 6425 C C . LYS A 1 839 ? -1.869 -29.625 -2.973 1.00 91.00 839 LYS A C 1
ATOM 6427 O O . LYS A 1 839 ? -0.816 -30.255 -3.003 1.00 91.00 839 LYS A O 1
ATOM 6432 N N . SER A 1 840 ? -3.007 -30.139 -3.447 1.00 91.69 840 SER A N 1
ATOM 6433 C CA . SER A 1 840 ? -3.087 -31.436 -4.135 1.00 91.69 840 SER A CA 1
ATOM 6434 C C . SER A 1 840 ? -2.890 -31.343 -5.650 1.00 91.69 840 SER A C 1
ATOM 6436 O O . SER A 1 840 ? -2.603 -32.367 -6.276 1.00 91.69 840 SER A O 1
ATOM 6438 N N . LEU A 1 841 ? -3.041 -30.154 -6.240 1.00 94.81 841 LEU A N 1
ATOM 6439 C CA . LEU A 1 841 ? -2.981 -29.946 -7.682 1.00 94.81 841 LEU A CA 1
ATOM 6440 C C . LEU A 1 841 ? -1.546 -30.145 -8.180 1.00 94.81 841 LEU A C 1
ATOM 6442 O O . LEU A 1 841 ? -0.622 -29.515 -7.684 1.00 94.81 841 LEU A O 1
ATOM 6446 N N . GLN A 1 842 ? -1.363 -31.032 -9.157 1.00 95.75 842 GLN A N 1
ATOM 6447 C CA . GLN A 1 842 ? -0.066 -31.356 -9.760 1.00 95.75 842 GLN A CA 1
ATOM 6448 C C . GLN A 1 842 ? 0.025 -30.934 -11.225 1.00 95.75 842 GLN A C 1
ATOM 6450 O O . GLN A 1 842 ? 1.115 -30.626 -11.697 1.00 95.75 842 GLN A O 1
ATOM 6455 N N . ASN A 1 843 ? -1.091 -30.944 -11.956 1.00 94.19 843 ASN A N 1
ATOM 6456 C CA . ASN A 1 843 ? -1.124 -30.603 -13.376 1.00 94.19 843 ASN A CA 1
ATOM 6457 C C . ASN A 1 843 ? -2.397 -29.818 -13.698 1.00 94.19 843 ASN A C 1
ATOM 6459 O O . ASN A 1 843 ? -3.497 -30.283 -13.388 1.00 94.19 843 ASN A O 1
ATOM 6463 N N . VAL A 1 844 ? -2.247 -28.680 -14.371 1.00 94.44 844 VAL A N 1
ATOM 6464 C CA . VAL A 1 844 ? -3.364 -27.860 -14.851 1.00 94.44 844 VAL A CA 1
ATOM 6465 C C . VAL A 1 844 ? -3.194 -27.563 -16.336 1.00 94.44 844 VAL A C 1
ATOM 6467 O O . VAL A 1 844 ? -2.118 -27.167 -16.782 1.00 94.44 844 VAL A O 1
ATOM 6470 N N . VAL A 1 845 ? -4.265 -27.775 -17.099 1.00 94.25 845 VAL A N 1
ATOM 6471 C CA . VAL A 1 845 ? -4.371 -27.333 -18.494 1.00 94.25 845 VAL A CA 1
ATOM 6472 C C . VAL A 1 845 ? -5.287 -26.115 -18.526 1.00 94.25 845 VAL A C 1
ATOM 6474 O O . VAL A 1 845 ? -6.451 -26.218 -18.132 1.00 94.25 845 VAL A O 1
ATOM 6477 N N . ILE A 1 846 ? -4.747 -24.976 -18.960 1.00 95.75 846 ILE A N 1
ATOM 6478 C CA . ILE A 1 846 ? -5.480 -23.716 -19.116 1.00 95.75 846 ILE A CA 1
ATOM 6479 C C . ILE A 1 846 ? -5.941 -23.615 -20.587 1.00 95.75 846 ILE A C 1
ATOM 6481 O O . ILE A 1 846 ? -5.091 -23.718 -21.475 1.00 95.75 846 ILE A O 1
ATOM 6485 N N . PRO A 1 847 ? -7.248 -23.462 -20.877 1.00 95.31 847 PRO A N 1
ATOM 6486 C CA . PRO A 1 847 ? -7.772 -23.431 -22.241 1.00 95.31 847 PRO A CA 1
ATOM 6487 C C . PRO A 1 847 ? -7.526 -22.085 -22.934 1.00 95.31 847 PRO A C 1
ATOM 6489 O O . PRO A 1 847 ? -7.416 -21.048 -22.281 1.00 95.31 847 PRO A O 1
ATOM 6492 N N . ASN A 1 848 ? -7.525 -22.090 -24.272 1.00 95.31 848 ASN A N 1
ATOM 6493 C CA . ASN A 1 848 ? -7.309 -20.903 -25.120 1.00 95.31 848 ASN A CA 1
ATOM 6494 C C . ASN A 1 848 ? -8.388 -19.805 -24.971 1.00 95.31 848 ASN A C 1
ATOM 6496 O O . ASN A 1 848 ? -8.263 -18.724 -25.549 1.00 95.31 848 ASN A O 1
ATOM 6500 N N . SER A 1 849 ? -9.469 -20.071 -24.237 1.00 95.62 849 SER A N 1
ATOM 6501 C CA . SER A 1 849 ? -10.461 -19.061 -23.864 1.00 95.62 849 SER A CA 1
ATOM 6502 C C . SER A 1 849 ? -9.914 -18.068 -22.830 1.00 95.62 849 SER A C 1
ATOM 6504 O O . SER A 1 849 ? -10.321 -16.908 -22.829 1.00 95.62 849 SER A O 1
ATOM 6506 N N . VAL A 1 850 ? -8.957 -18.480 -21.987 1.00 96.62 850 VAL A N 1
ATOM 6507 C CA . VAL A 1 850 ? -8.434 -17.657 -20.886 1.00 96.62 850 VAL A CA 1
ATOM 6508 C C . VAL A 1 850 ? -7.549 -16.528 -21.410 1.00 96.62 850 VAL A C 1
ATOM 6510 O O . VAL A 1 850 ? -6.559 -16.777 -22.097 1.00 96.62 850 VAL A O 1
ATOM 6513 N N . LYS A 1 851 ? -7.877 -15.285 -21.046 1.00 92.25 851 LYS A N 1
ATOM 6514 C CA . LYS A 1 851 ? -7.126 -14.064 -21.389 1.00 92.25 851 LYS A CA 1
ATOM 6515 C C . LYS A 1 851 ? -6.232 -13.562 -20.259 1.00 92.25 851 LYS A C 1
ATOM 6517 O O . LYS A 1 851 ? -5.152 -13.035 -20.517 1.00 92.25 851 LYS A O 1
ATOM 6522 N N . THR A 1 852 ? -6.650 -13.785 -19.017 1.00 92.62 852 THR A N 1
ATOM 6523 C CA . THR A 1 852 ? -5.977 -13.232 -17.838 1.00 92.62 852 THR A CA 1
ATOM 6524 C C . THR A 1 852 ? -5.854 -14.274 -16.732 1.00 92.62 852 THR A C 1
ATOM 6526 O O . THR A 1 852 ? -6.816 -14.985 -16.423 1.00 92.62 852 THR A O 1
ATOM 6529 N N . ILE A 1 853 ? -4.668 -14.336 -16.118 1.00 96.94 853 ILE A N 1
ATOM 6530 C CA . ILE A 1 853 ? -4.404 -15.067 -14.873 1.00 96.94 853 ILE A CA 1
ATOM 6531 C C . ILE A 1 853 ? -4.179 -14.029 -13.774 1.00 96.94 853 ILE A C 1
ATOM 6533 O O . ILE A 1 853 ? -3.113 -13.415 -13.718 1.00 96.94 853 ILE A O 1
ATOM 6537 N N . SER A 1 854 ? -5.198 -13.809 -12.942 1.00 96.19 854 SER A N 1
ATOM 6538 C CA . SER A 1 854 ? -5.232 -12.713 -11.969 1.00 96.19 854 SER A CA 1
ATOM 6539 C C . SER A 1 854 ? -4.372 -12.966 -10.718 1.00 96.19 854 SER A C 1
ATOM 6541 O O . SER A 1 854 ? -3.702 -13.995 -10.581 1.00 96.19 854 SER A O 1
ATOM 6543 N N . ASN A 1 855 ? -4.366 -11.995 -9.798 1.00 96.50 855 ASN A N 1
ATOM 6544 C CA . ASN A 1 855 ? -3.471 -11.969 -8.642 1.00 96.50 855 ASN A CA 1
ATOM 6545 C C . ASN A 1 855 ? -3.621 -13.224 -7.778 1.00 96.50 855 ASN A C 1
ATOM 6547 O O . ASN A 1 855 ? -4.730 -13.630 -7.412 1.00 96.50 855 ASN A O 1
ATOM 6551 N N . SER A 1 856 ? -2.486 -13.825 -7.425 1.00 96.94 856 SER A N 1
ATOM 6552 C CA . SER A 1 856 ? -2.414 -15.012 -6.567 1.00 96.94 856 SER A CA 1
ATOM 6553 C C . SER A 1 856 ? -3.261 -16.205 -7.040 1.00 96.94 856 SER A C 1
ATOM 6555 O O . SER A 1 856 ? -3.565 -17.082 -6.231 1.00 96.94 856 SER A O 1
ATOM 6557 N N . ALA A 1 857 ? -3.639 -16.270 -8.325 1.00 97.31 857 ALA A N 1
ATOM 6558 C CA . ALA A 1 857 ? -4.535 -17.294 -8.868 1.00 97.31 857 ALA A CA 1
ATOM 6559 C C . ALA A 1 857 ? -4.145 -18.728 -8.469 1.00 97.31 857 ALA A C 1
ATOM 6561 O O . ALA A 1 857 ? -5.012 -19.490 -8.068 1.00 97.31 857 ALA A O 1
ATOM 6562 N N . PHE A 1 858 ? -2.857 -19.074 -8.521 1.00 97.44 858 PHE A N 1
ATOM 6563 C CA . PHE A 1 858 ? -2.276 -20.368 -8.138 1.00 97.44 858 PHE A CA 1
ATOM 6564 C C . PHE A 1 858 ? -1.300 -20.259 -6.953 1.00 97.44 858 PHE A C 1
ATOM 6566 O O . PHE A 1 858 ? -0.454 -21.135 -6.753 1.00 97.44 858 PHE A O 1
ATOM 6573 N N . TYR A 1 859 ? -1.399 -19.205 -6.142 1.00 97.06 859 TYR A N 1
ATOM 6574 C CA . TYR A 1 859 ? -0.522 -19.021 -4.985 1.00 97.06 859 TYR A CA 1
ATOM 6575 C C . TYR A 1 859 ? -0.581 -20.231 -4.039 1.00 97.06 859 TYR A C 1
ATOM 6577 O O . TYR A 1 859 ? -1.654 -20.776 -3.779 1.00 97.06 859 TYR A O 1
ATOM 6585 N N . TRP A 1 860 ? 0.567 -20.677 -3.520 1.00 95.75 860 TRP A N 1
ATOM 6586 C CA . TRP A 1 860 ? 0.676 -21.865 -2.652 1.00 95.75 860 TRP A CA 1
ATOM 6587 C C . TRP A 1 860 ? 0.123 -23.178 -3.242 1.00 95.75 860 TRP A C 1
ATOM 6589 O O . TRP A 1 860 ? -0.135 -24.133 -2.501 1.00 95.75 860 TRP A O 1
ATOM 6599 N N . CYS A 1 861 ? 0.033 -23.310 -4.569 1.00 96.25 861 CYS A N 1
ATOM 6600 C CA . CYS A 1 861 ? -0.135 -24.611 -5.227 1.00 96.25 861 CYS A CA 1
ATOM 6601 C C . CYS A 1 861 ? 1.172 -25.425 -5.167 1.00 96.25 861 CYS A C 1
ATOM 6603 O O . CYS A 1 861 ? 1.793 -25.726 -6.183 1.00 96.25 861 CYS A O 1
ATOM 6605 N N . SER A 1 862 ? 1.628 -25.781 -3.964 1.00 96.69 862 SER A N 1
ATOM 6606 C CA . SER A 1 862 ? 2.982 -26.303 -3.720 1.00 96.69 862 SER A CA 1
ATOM 6607 C C . SER A 1 862 ? 3.303 -27.626 -4.429 1.00 96.69 862 SER A C 1
ATOM 6609 O O . SER A 1 862 ? 4.477 -27.922 -4.658 1.00 96.69 862 SER A O 1
ATOM 6611 N N . SER A 1 863 ? 2.285 -28.399 -4.824 1.00 97.19 863 SER A N 1
ATOM 6612 C CA . SER A 1 863 ? 2.434 -29.644 -5.593 1.00 97.19 863 SER A CA 1
ATOM 6613 C C . SER A 1 863 ? 2.368 -29.462 -7.112 1.00 97.19 863 SER A C 1
ATOM 6615 O O . SER A 1 863 ? 2.581 -30.447 -7.824 1.00 97.19 863 SER A O 1
ATOM 6617 N N . LEU A 1 864 ? 2.073 -28.258 -7.621 1.00 96.81 864 LEU A N 1
ATOM 6618 C CA . LEU A 1 864 ? 1.901 -28.006 -9.052 1.00 96.81 864 LEU A CA 1
ATOM 6619 C C . LEU A 1 864 ? 3.236 -28.201 -9.769 1.00 96.81 864 LEU A C 1
ATOM 6621 O O . LEU A 1 864 ? 4.197 -27.512 -9.457 1.00 96.81 864 LEU A O 1
ATOM 6625 N N . ARG A 1 865 ? 3.301 -29.154 -10.704 1.00 94.69 865 ARG A N 1
ATOM 6626 C CA . ARG A 1 865 ? 4.520 -29.527 -11.444 1.00 94.69 865 ARG A CA 1
ATOM 6627 C C . ARG A 1 865 ? 4.557 -28.965 -12.851 1.00 94.69 865 ARG A C 1
ATOM 6629 O O . ARG A 1 865 ? 5.626 -28.566 -13.302 1.00 94.69 865 ARG A O 1
ATOM 6636 N N . ASN A 1 866 ? 3.402 -28.972 -13.516 1.00 86.69 866 ASN A N 1
ATOM 6637 C CA . ASN A 1 866 ? 3.251 -28.571 -14.909 1.00 86.69 866 ASN A CA 1
ATOM 6638 C C . ASN A 1 866 ? 2.034 -27.658 -15.065 1.00 86.69 866 ASN A C 1
ATOM 6640 O O . ASN A 1 866 ? 0.923 -28.017 -14.657 1.00 86.69 866 ASN A O 1
ATOM 6644 N N . VAL A 1 867 ? 2.251 -26.518 -15.713 1.00 90.44 867 VAL A N 1
ATOM 6645 C CA . VAL A 1 867 ? 1.207 -25.623 -16.208 1.00 90.44 867 VAL A CA 1
ATOM 6646 C C . VAL A 1 867 ? 1.522 -25.276 -17.656 1.00 90.44 867 VAL A C 1
ATOM 6648 O O . VAL A 1 867 ? 2.648 -24.911 -17.986 1.00 90.44 867 VAL A O 1
ATOM 6651 N N . THR A 1 868 ? 0.524 -25.406 -18.524 1.00 84.62 868 THR A N 1
ATOM 6652 C CA . THR A 1 868 ? 0.594 -24.903 -19.898 1.00 84.62 868 THR A CA 1
ATOM 6653 C C . THR A 1 868 ? -0.221 -23.621 -19.959 1.00 84.62 868 THR A C 1
ATOM 6655 O O . THR A 1 868 ? -1.434 -23.667 -19.759 1.00 84.62 868 THR A O 1
ATOM 6658 N N . ILE A 1 869 ? 0.449 -22.489 -20.192 1.00 92.69 869 ILE A N 1
ATOM 6659 C CA . ILE A 1 869 ? -0.192 -21.180 -20.359 1.00 92.69 869 ILE A CA 1
ATOM 6660 C C . ILE A 1 869 ? -0.451 -20.979 -21.865 1.00 92.69 869 ILE A C 1
ATOM 6662 O O . ILE A 1 869 ? 0.500 -21.055 -22.643 1.00 92.69 869 ILE A O 1
ATOM 6666 N N . PRO A 1 870 ? -1.704 -20.776 -22.305 1.00 93.88 870 PRO A N 1
ATOM 6667 C CA . PRO A 1 870 ? -2.041 -20.657 -23.722 1.00 93.88 870 PRO A CA 1
ATOM 6668 C C . PRO A 1 870 ? -1.688 -19.278 -24.297 1.00 93.88 870 PRO A C 1
ATOM 6670 O O . PRO A 1 870 ? -1.718 -18.278 -23.581 1.00 93.88 870 PRO A O 1
ATOM 6673 N N . ASN A 1 871 ? -1.474 -19.210 -25.619 1.00 93.25 871 ASN A N 1
ATOM 6674 C CA . ASN A 1 871 ? -1.200 -17.974 -26.386 1.00 93.25 871 ASN A CA 1
ATOM 6675 C C . ASN A 1 871 ? -2.343 -16.940 -26.369 1.00 93.25 871 ASN A C 1
ATOM 6677 O O . ASN A 1 871 ? -2.271 -15.902 -27.017 1.00 93.25 871 ASN A O 1
ATOM 6681 N N . SER A 1 872 ? -3.443 -17.229 -25.682 1.00 94.31 872 SER A N 1
ATOM 6682 C CA . SER A 1 872 ? -4.518 -16.277 -25.437 1.00 94.31 872 SER A CA 1
ATOM 6683 C C . SER A 1 872 ? -4.254 -15.375 -24.231 1.00 94.31 872 SER A C 1
ATOM 6685 O O . SER A 1 872 ? -4.926 -14.352 -24.114 1.00 94.31 872 SER A O 1
ATOM 6687 N N . VAL A 1 873 ? -3.317 -15.744 -23.348 1.00 95.19 873 VAL A N 1
ATOM 6688 C CA . VAL A 1 873 ? -3.000 -15.001 -22.122 1.00 95.19 873 VAL A CA 1
ATOM 6689 C C . VAL A 1 873 ? -2.052 -13.849 -22.430 1.00 95.19 873 VAL A C 1
ATOM 6691 O O . VAL A 1 873 ? -0.956 -14.074 -22.936 1.00 95.19 873 VAL A O 1
ATOM 6694 N N . THR A 1 874 ? -2.439 -12.623 -22.081 1.00 90.44 874 THR A N 1
ATOM 6695 C CA . THR A 1 874 ? -1.611 -11.420 -22.298 1.00 90.44 874 THR A CA 1
ATOM 6696 C C . THR A 1 874 ? -0.901 -10.942 -21.033 1.00 90.44 874 THR A C 1
ATOM 6698 O O . THR A 1 874 ? 0.103 -10.232 -21.102 1.00 90.44 874 THR A O 1
ATOM 6701 N N . THR A 1 875 ? -1.390 -11.347 -19.860 1.00 88.88 875 THR A N 1
ATOM 6702 C CA . THR A 1 875 ? -0.878 -10.882 -18.568 1.00 88.88 875 THR A CA 1
ATOM 6703 C C . THR A 1 875 ? -0.859 -12.013 -17.545 1.00 88.88 875 THR A C 1
ATOM 6705 O O . THR A 1 875 ? -1.851 -12.724 -17.366 1.00 88.88 875 THR A O 1
ATOM 6708 N N . ILE A 1 876 ? 0.270 -12.141 -16.843 1.00 95.75 876 ILE A N 1
ATOM 6709 C CA . ILE A 1 876 ? 0.417 -12.975 -15.646 1.00 95.75 876 ILE A CA 1
ATOM 6710 C C . ILE A 1 876 ? 0.560 -12.020 -14.465 1.00 95.75 876 ILE A C 1
ATOM 6712 O O . ILE A 1 876 ? 1.595 -11.371 -14.330 1.00 95.75 876 ILE A O 1
ATOM 6716 N N . SER A 1 877 ? -0.482 -11.892 -13.647 1.00 95.44 877 SER A N 1
ATOM 6717 C CA . SER A 1 877 ? -0.538 -10.869 -12.600 1.00 95.44 877 SER A CA 1
ATOM 6718 C C . SER A 1 877 ? 0.299 -11.213 -11.356 1.00 95.44 877 SER A C 1
ATOM 6720 O O . SER A 1 877 ? 0.991 -12.236 -11.290 1.00 95.44 877 SER A O 1
ATOM 6722 N N . ASP A 1 878 ? 0.258 -10.333 -10.356 1.00 96.62 878 ASP A N 1
ATOM 6723 C CA . ASP A 1 878 ? 1.107 -10.409 -9.172 1.00 96.62 878 ASP A CA 1
ATOM 6724 C C . ASP A 1 878 ? 0.906 -11.715 -8.405 1.00 96.62 878 ASP A C 1
ATOM 6726 O O . ASP A 1 878 ? -0.211 -12.157 -8.129 1.00 96.62 878 ASP A O 1
ATOM 6730 N N . SER A 1 879 ? 2.022 -12.341 -8.034 1.00 97.62 879 SER A N 1
ATOM 6731 C CA . SER A 1 879 ? 2.063 -13.593 -7.275 1.00 97.62 879 SER A CA 1
ATOM 6732 C C . SER A 1 879 ? 1.248 -14.754 -7.870 1.00 97.62 879 SER A C 1
ATOM 6734 O O . SER A 1 879 ? 1.000 -15.731 -7.162 1.00 97.62 879 SER A O 1
ATOM 6736 N N . ALA A 1 880 ? 0.861 -14.688 -9.153 1.00 98.00 880 ALA A N 1
ATOM 6737 C CA . ALA A 1 880 ? -0.047 -15.640 -9.793 1.00 98.00 880 ALA A CA 1
ATOM 6738 C C . ALA A 1 880 ? 0.352 -17.110 -9.594 1.00 98.00 880 ALA A C 1
ATOM 6740 O O . ALA A 1 880 ? -0.518 -17.934 -9.353 1.00 98.00 880 ALA A O 1
ATOM 6741 N N . PHE A 1 881 ? 1.645 -17.433 -9.626 1.00 98.12 881 PHE A N 1
ATOM 6742 C CA . PHE A 1 881 ? 2.206 -18.768 -9.392 1.00 98.12 881 PHE A CA 1
ATOM 6743 C C . PHE A 1 881 ? 3.186 -18.797 -8.210 1.00 98.12 881 PHE A C 1
ATOM 6745 O O . PHE A 1 881 ? 3.975 -19.735 -8.074 1.00 98.12 881 PHE A O 1
ATOM 6752 N N . SER A 1 882 ? 3.157 -17.792 -7.330 1.00 98.25 882 SER A N 1
ATOM 6753 C CA . SER A 1 882 ? 4.095 -17.727 -6.212 1.00 98.25 882 SER A CA 1
ATOM 6754 C C . SER A 1 882 ? 3.944 -18.941 -5.293 1.00 98.25 882 SER A C 1
ATOM 6756 O O . SER A 1 882 ? 2.847 -19.420 -4.991 1.00 98.25 882 SER A O 1
ATOM 6758 N N . SER A 1 883 ? 5.082 -19.459 -4.846 1.00 97.94 883 SER A N 1
ATOM 6759 C CA . SER A 1 883 ? 5.206 -20.642 -4.004 1.00 97.94 883 SER A CA 1
ATOM 6760 C C . SER A 1 883 ? 4.628 -21.931 -4.615 1.00 97.94 883 SER A C 1
ATOM 6762 O O . SER A 1 883 ? 4.281 -22.867 -3.886 1.00 97.94 883 SER A O 1
ATOM 6764 N N . CYS A 1 884 ? 4.591 -22.038 -5.949 1.00 97.81 884 CYS A N 1
ATOM 6765 C CA . CYS A 1 884 ? 4.434 -23.312 -6.660 1.00 97.81 884 CYS A CA 1
ATOM 6766 C C . CYS A 1 884 ? 5.739 -24.126 -6.585 1.00 97.81 884 CYS A C 1
ATOM 6768 O O . CYS A 1 884 ? 6.459 -24.302 -7.563 1.00 97.81 884 CYS A O 1
ATOM 6770 N N . GLN A 1 885 ? 6.078 -24.604 -5.387 1.00 97.94 885 GLN A N 1
ATOM 6771 C CA . GLN A 1 885 ? 7.394 -25.172 -5.058 1.00 97.94 885 GLN A CA 1
ATOM 6772 C C . GLN A 1 885 ? 7.803 -26.382 -5.911 1.00 97.94 885 GLN A C 1
ATOM 6774 O O . GLN A 1 885 ? 8.996 -26.615 -6.087 1.00 97.94 885 GLN A O 1
ATOM 6779 N N . SER A 1 886 ? 6.843 -27.140 -6.448 1.00 97.81 886 SER A N 1
ATOM 6780 C CA . SER A 1 886 ? 7.099 -28.302 -7.314 1.00 97.81 886 SER A CA 1
ATOM 6781 C C . SER A 1 886 ? 7.160 -27.976 -8.810 1.00 97.81 886 SER A C 1
ATOM 6783 O O . SER A 1 886 ? 7.388 -28.897 -9.597 1.00 97.81 886 SER A O 1
ATOM 6785 N N . LEU A 1 887 ? 6.945 -26.719 -9.216 1.00 96.69 887 LEU A N 1
ATOM 6786 C CA . LEU A 1 887 ? 6.868 -26.328 -10.625 1.00 96.69 887 LEU A CA 1
ATOM 6787 C C . LEU A 1 887 ? 8.249 -26.486 -11.257 1.00 96.69 887 LEU A C 1
ATOM 6789 O O . LEU A 1 887 ? 9.188 -25.846 -10.805 1.00 96.69 887 LEU A O 1
ATOM 6793 N N . GLN A 1 888 ? 8.387 -27.358 -12.261 1.00 93.62 888 GLN A N 1
ATOM 6794 C CA . GLN A 1 888 ? 9.703 -27.711 -12.822 1.00 93.62 888 GLN A CA 1
ATOM 6795 C C . GLN A 1 888 ? 10.080 -26.871 -14.041 1.00 93.62 888 GLN A C 1
ATOM 6797 O O . GLN A 1 888 ? 11.250 -26.546 -14.241 1.00 93.62 888 GLN A O 1
ATOM 6802 N N . SER A 1 889 ? 9.089 -26.515 -14.854 1.00 87.44 889 SER A N 1
ATOM 6803 C CA . SER A 1 889 ? 9.252 -25.677 -16.041 1.00 87.44 889 SER A CA 1
ATOM 6804 C C . SER A 1 889 ? 7.974 -24.886 -16.289 1.00 87.44 889 SER A C 1
ATOM 6806 O O . SER A 1 889 ? 6.881 -25.344 -15.945 1.00 87.44 889 SER A O 1
ATOM 6808 N N . VAL A 1 890 ? 8.119 -23.708 -16.886 1.00 89.38 890 VAL A N 1
ATOM 6809 C CA . VAL A 1 890 ? 7.004 -22.911 -17.394 1.00 89.38 890 VAL A CA 1
ATOM 6810 C C . VAL A 1 890 ? 7.416 -22.273 -18.715 1.00 89.38 890 VAL A C 1
ATOM 6812 O O . VAL A 1 890 ? 8.484 -21.665 -18.823 1.00 89.38 890 VAL A O 1
ATOM 6815 N N . THR A 1 891 ? 6.570 -22.430 -19.728 1.00 86.06 891 THR A N 1
ATOM 6816 C CA . THR A 1 891 ? 6.698 -21.716 -20.999 1.00 86.06 891 THR A CA 1
ATOM 6817 C C . THR A 1 891 ? 5.751 -20.529 -20.954 1.00 86.06 891 THR A C 1
ATOM 6819 O O . THR A 1 891 ? 4.538 -20.717 -20.840 1.00 86.06 891 THR A O 1
ATOM 6822 N N . ILE A 1 892 ? 6.305 -19.318 -20.998 1.00 93.00 892 ILE A N 1
ATOM 6823 C CA . ILE A 1 892 ? 5.520 -18.089 -21.104 1.00 93.00 892 ILE A CA 1
ATOM 6824 C C . ILE A 1 892 ? 5.212 -17.875 -22.595 1.00 93.00 892 ILE A C 1
ATOM 6826 O O . ILE A 1 892 ? 6.152 -17.873 -23.390 1.00 93.00 892 ILE A O 1
ATOM 6830 N N . PRO A 1 893 ? 3.937 -17.758 -23.000 1.00 93.25 893 PRO A N 1
ATOM 6831 C CA . PRO A 1 893 ? 3.580 -17.644 -24.409 1.00 93.25 893 PRO A CA 1
ATOM 6832 C C . PRO A 1 893 ? 3.887 -16.252 -24.977 1.00 93.25 893 PRO A C 1
ATOM 6834 O O . PRO A 1 893 ? 3.825 -15.263 -24.246 1.00 93.25 893 PRO A O 1
ATOM 6837 N N . ASP A 1 894 ? 4.141 -16.174 -26.290 1.00 93.50 894 ASP A N 1
ATOM 6838 C CA . ASP A 1 894 ? 4.511 -14.946 -27.031 1.00 93.50 894 ASP A CA 1
ATOM 6839 C C . ASP A 1 894 ? 3.443 -13.835 -26.996 1.00 93.50 894 ASP A C 1
ATOM 6841 O O . ASP A 1 894 ? 3.662 -12.725 -27.469 1.00 93.50 894 ASP A O 1
ATOM 6845 N N . SER A 1 895 ? 2.259 -14.122 -26.462 1.00 94.00 895 SER A N 1
ATOM 6846 C CA . SER A 1 895 ? 1.199 -13.143 -26.231 1.00 94.00 895 SER A CA 1
ATOM 6847 C C . SER A 1 895 ? 1.378 -12.345 -24.937 1.00 94.00 895 SER A C 1
ATOM 6849 O O . SER A 1 895 ? 0.740 -11.306 -24.778 1.00 94.00 895 SER A O 1
ATOM 6851 N N . VAL A 1 896 ? 2.196 -12.820 -23.991 1.00 95.38 896 VAL A N 1
ATOM 6852 C CA . VAL A 1 896 ? 2.359 -12.170 -22.684 1.00 95.38 896 VAL A CA 1
ATOM 6853 C C . VAL A 1 896 ? 3.243 -10.940 -22.817 1.00 95.38 896 VAL A C 1
ATOM 6855 O O . VAL A 1 896 ? 4.378 -11.037 -23.279 1.00 95.38 896 VAL A O 1
ATOM 6858 N N . THR A 1 897 ? 2.747 -9.797 -22.347 1.00 91.44 897 THR A N 1
ATOM 6859 C CA . THR A 1 897 ? 3.490 -8.527 -22.330 1.00 91.44 897 THR A CA 1
ATOM 6860 C C . THR A 1 897 ? 4.004 -8.157 -20.942 1.00 91.44 897 THR A C 1
ATOM 6862 O O . THR A 1 897 ? 4.969 -7.407 -20.812 1.00 91.44 897 THR A O 1
ATOM 6865 N N . THR A 1 898 ? 3.391 -8.687 -19.881 1.00 90.88 898 THR A N 1
ATOM 6866 C CA . THR A 1 898 ? 3.727 -8.344 -18.491 1.00 90.88 898 THR A CA 1
ATOM 6867 C C . THR A 1 898 ? 3.729 -9.573 -17.585 1.00 90.88 898 THR A C 1
ATOM 6869 O O . THR A 1 898 ? 2.762 -10.340 -17.550 1.00 90.88 898 THR A O 1
ATOM 6872 N N . ILE A 1 899 ? 4.812 -9.713 -16.814 1.00 96.56 899 ILE A N 1
ATOM 6873 C CA . ILE A 1 899 ? 4.947 -10.642 -15.687 1.00 96.56 899 ILE A CA 1
ATOM 6874 C C . ILE A 1 899 ? 4.919 -9.815 -14.396 1.00 96.56 899 ILE A C 1
ATOM 6876 O O . ILE A 1 899 ? 5.797 -8.985 -14.180 1.00 96.56 899 ILE A O 1
ATOM 6880 N N . GLY A 1 900 ? 3.920 -10.034 -13.543 1.00 92.62 900 GLY A N 1
ATOM 6881 C CA . GLY A 1 900 ? 3.689 -9.261 -12.321 1.00 92.62 900 GLY A CA 1
ATOM 6882 C C . GLY A 1 900 ? 4.729 -9.466 -11.213 1.00 92.62 900 GLY A C 1
ATOM 6883 O O . GLY A 1 900 ? 5.582 -10.362 -11.254 1.00 92.62 900 GLY A O 1
ATOM 6884 N N . LYS A 1 901 ? 4.634 -8.639 -10.167 1.00 94.19 901 LYS A N 1
ATOM 6885 C CA . LYS A 1 901 ? 5.481 -8.706 -8.971 1.00 94.19 901 LYS A CA 1
ATOM 6886 C C . LYS A 1 901 ? 5.365 -10.084 -8.329 1.00 94.19 901 LYS A C 1
ATOM 6888 O O . LYS A 1 901 ? 4.270 -10.580 -8.069 1.00 94.19 901 LYS A O 1
ATOM 6893 N N . SER A 1 902 ? 6.505 -10.702 -8.027 1.00 97.12 902 SER A N 1
ATOM 6894 C CA . SER A 1 902 ? 6.570 -12.029 -7.392 1.00 97.12 902 SER A CA 1
ATOM 6895 C C . SER A 1 902 ? 5.797 -13.144 -8.117 1.00 97.12 902 SER A C 1
ATOM 6897 O O . SER A 1 902 ? 5.535 -14.172 -7.498 1.00 97.12 902 SER A O 1
ATOM 6899 N N . ALA A 1 903 ? 5.447 -12.983 -9.404 1.00 98.06 903 ALA A N 1
ATOM 6900 C CA . ALA A 1 903 ? 4.577 -13.907 -10.141 1.00 98.06 903 ALA A CA 1
ATOM 6901 C C . ALA A 1 903 ? 4.995 -15.383 -10.030 1.00 98.06 903 ALA A C 1
ATOM 6903 O O . ALA A 1 903 ? 4.131 -16.236 -9.873 1.00 98.06 903 ALA A O 1
ATOM 6904 N N . PHE A 1 904 ? 6.296 -15.675 -10.032 1.00 98.19 904 PHE A N 1
ATOM 6905 C CA . PHE A 1 904 ? 6.880 -17.011 -9.877 1.00 98.19 904 PHE A CA 1
ATOM 6906 C C . PHE A 1 904 ? 7.815 -17.107 -8.658 1.00 98.19 904 PHE A C 1
ATOM 6908 O O . PHE A 1 904 ? 8.647 -18.011 -8.580 1.00 98.19 904 PHE A O 1
ATOM 6915 N N . SER A 1 905 ? 7.688 -16.201 -7.682 1.00 98.19 905 SER A N 1
ATOM 6916 C CA . SER A 1 905 ? 8.529 -16.217 -6.479 1.00 98.19 905 SER A CA 1
ATOM 6917 C C . SER A 1 905 ? 8.424 -17.562 -5.757 1.00 98.19 905 SER A C 1
ATOM 6919 O O . SER A 1 905 ? 7.354 -18.159 -5.689 1.00 98.19 905 SER A O 1
ATOM 6921 N N . SER A 1 906 ? 9.524 -18.060 -5.198 1.00 97.88 906 SER A N 1
ATOM 6922 C CA . SER A 1 906 ? 9.581 -19.312 -4.436 1.00 97.88 906 SER A CA 1
ATOM 6923 C C . SER A 1 906 ? 9.118 -20.561 -5.209 1.00 97.88 906 SER A C 1
ATOM 6925 O O . SER A 1 906 ? 8.765 -21.575 -4.598 1.00 97.88 906 SER A O 1
ATOM 6927 N N . CYS A 1 907 ? 9.164 -20.539 -6.548 1.00 98.06 907 CYS A N 1
ATOM 6928 C CA . CYS A 1 907 ? 9.072 -21.740 -7.387 1.00 98.06 907 CYS A CA 1
ATOM 6929 C C . CYS A 1 907 ? 10.399 -22.512 -7.324 1.00 98.06 907 CYS A C 1
ATOM 6931 O O . CYS A 1 907 ? 11.181 -22.553 -8.271 1.00 98.06 907 CYS A O 1
ATOM 6933 N N . SER A 1 908 ? 10.699 -23.090 -6.161 1.00 97.56 908 SER A N 1
ATOM 6934 C CA . SER A 1 908 ? 12.033 -23.600 -5.823 1.00 97.56 908 SER A CA 1
ATOM 6935 C C . SER A 1 908 ? 12.522 -24.759 -6.698 1.00 97.56 908 SER A C 1
ATOM 6937 O O . SER A 1 908 ? 13.735 -24.947 -6.800 1.00 97.56 908 SER A O 1
ATOM 6939 N N . SER A 1 909 ? 11.623 -25.498 -7.358 1.00 97.88 909 SER A N 1
ATOM 6940 C CA . SER A 1 909 ? 11.960 -26.565 -8.318 1.00 97.88 909 SER A CA 1
ATOM 6941 C C . SER A 1 909 ? 12.063 -26.099 -9.773 1.00 97.88 909 SER A C 1
ATOM 6943 O O . SER A 1 909 ? 12.363 -26.929 -10.631 1.00 97.88 909 SER A O 1
ATOM 6945 N N . LEU A 1 910 ? 11.825 -24.815 -10.071 1.00 96.94 910 LEU A N 1
ATOM 6946 C CA . LEU A 1 910 ? 11.804 -24.303 -11.441 1.00 96.94 910 LEU A CA 1
ATOM 6947 C C . LEU A 1 910 ? 13.218 -24.338 -12.016 1.00 96.94 910 LEU A C 1
ATOM 6949 O O . LEU A 1 910 ? 14.081 -23.617 -11.533 1.00 96.94 910 LEU A O 1
ATOM 6953 N N . GLN A 1 911 ? 13.463 -25.184 -13.017 1.00 94.69 911 GLN A N 1
ATOM 6954 C CA . GLN A 1 911 ? 14.795 -25.395 -13.602 1.00 94.69 911 GLN A CA 1
ATOM 6955 C C . GLN A 1 911 ? 15.059 -24.499 -14.812 1.00 94.69 911 GLN A C 1
ATOM 6957 O O . GLN A 1 911 ? 16.202 -24.116 -15.068 1.00 94.69 911 GLN A O 1
ATOM 6962 N N . SER A 1 912 ? 14.005 -24.169 -15.558 1.00 87.94 912 SER A N 1
ATOM 6963 C CA . SER A 1 912 ? 14.067 -23.324 -16.748 1.00 87.94 912 SER A CA 1
ATOM 6964 C C . SER A 1 912 ? 12.792 -22.500 -16.895 1.00 87.94 912 SER A C 1
ATOM 6966 O O . SER A 1 912 ? 11.700 -22.950 -16.535 1.00 87.94 912 SER A O 1
ATOM 6968 N N . VAL A 1 913 ? 12.950 -21.298 -17.441 1.00 91.25 913 VAL A N 1
ATOM 6969 C CA . VAL A 1 913 ? 11.859 -20.429 -17.876 1.00 91.25 913 VAL A CA 1
ATOM 6970 C C . VAL A 1 913 ? 12.227 -19.840 -19.231 1.00 91.25 913 VAL A C 1
ATOM 6972 O O . VAL A 1 913 ? 13.345 -19.362 -19.423 1.00 91.25 913 VAL A O 1
ATOM 6975 N N . THR A 1 914 ? 11.290 -19.883 -20.173 1.00 87.56 914 THR A N 1
ATOM 6976 C CA . THR A 1 914 ? 11.411 -19.182 -21.455 1.00 87.56 914 THR A CA 1
ATOM 6977 C C . THR A 1 914 ? 10.563 -17.922 -21.377 1.00 87.56 914 THR A C 1
ATOM 6979 O O . THR A 1 914 ? 9.348 -18.027 -21.222 1.00 87.56 914 THR A O 1
ATOM 6982 N N . ILE A 1 915 ? 11.208 -16.752 -21.445 1.00 93.44 915 ILE A N 1
ATOM 6983 C CA . ILE A 1 915 ? 10.552 -15.439 -21.437 1.00 93.44 915 ILE A CA 1
ATOM 6984 C C . ILE A 1 915 ? 10.600 -14.884 -22.872 1.00 93.44 915 ILE A C 1
ATOM 6986 O O . ILE A 1 915 ? 11.701 -14.666 -23.381 1.00 93.44 915 ILE A O 1
ATOM 6990 N N . PRO A 1 916 ? 9.455 -14.694 -23.547 1.00 93.75 916 PRO A N 1
ATOM 6991 C CA . PRO A 1 916 ? 9.425 -14.257 -24.939 1.00 93.75 916 PRO A CA 1
ATOM 6992 C C . PRO A 1 916 ? 9.694 -12.754 -25.090 1.00 93.75 916 PRO A C 1
ATOM 6994 O O . PRO A 1 916 ? 9.503 -11.975 -24.157 1.00 93.75 916 PRO A O 1
ATOM 6997 N N . ASN A 1 917 ? 10.094 -12.338 -26.298 1.00 92.06 917 ASN A N 1
ATOM 6998 C CA . ASN A 1 917 ? 10.386 -10.935 -26.645 1.00 92.06 917 ASN A CA 1
ATOM 6999 C C . ASN A 1 917 ? 9.157 -10.009 -26.630 1.00 92.06 917 ASN A C 1
ATOM 7001 O O . ASN A 1 917 ? 9.296 -8.805 -26.805 1.00 92.06 917 ASN A O 1
ATOM 7005 N N . SER A 1 918 ? 7.957 -10.552 -26.441 1.00 93.38 918 SER A N 1
ATOM 7006 C CA . SER A 1 918 ? 6.747 -9.767 -26.200 1.00 93.38 918 SER A CA 1
ATOM 7007 C C . SER A 1 918 ? 6.705 -9.163 -24.793 1.00 93.38 918 SER A C 1
ATOM 7009 O O . SER A 1 918 ? 6.011 -8.172 -24.579 1.00 93.38 918 SER A O 1
ATOM 7011 N N . VAL A 1 919 ? 7.426 -9.744 -23.824 1.00 95.31 919 VAL A N 1
ATOM 7012 C CA . VAL A 1 919 ? 7.410 -9.300 -22.424 1.00 95.31 919 VAL A CA 1
ATOM 7013 C C . VAL A 1 919 ? 8.202 -8.007 -22.291 1.00 95.31 919 VAL A C 1
ATOM 7015 O O . VAL A 1 919 ? 9.426 -8.025 -22.349 1.00 95.31 919 VAL A O 1
ATOM 7018 N N . THR A 1 920 ? 7.532 -6.882 -22.071 1.00 87.69 920 THR A N 1
ATOM 7019 C CA . THR A 1 920 ? 8.178 -5.575 -21.861 1.00 87.69 920 THR A CA 1
ATOM 7020 C C . THR A 1 920 ? 8.498 -5.322 -20.390 1.00 87.69 920 THR A C 1
ATOM 7022 O O . THR A 1 920 ? 9.424 -4.580 -20.071 1.00 87.69 920 THR A O 1
ATOM 7025 N N . THR A 1 921 ? 7.758 -5.968 -19.480 1.00 87.31 921 THR A N 1
ATOM 7026 C CA . THR A 1 921 ? 7.858 -5.735 -18.033 1.00 87.31 921 THR A CA 1
ATOM 7027 C C . THR A 1 921 ? 7.983 -7.040 -17.248 1.00 87.31 921 THR A C 1
ATOM 7029 O O . THR A 1 921 ? 7.137 -7.932 -17.359 1.00 87.31 921 THR A O 1
ATOM 7032 N N . ILE A 1 922 ? 9.015 -7.118 -16.400 1.00 94.69 922 ILE A N 1
ATOM 7033 C CA . ILE A 1 922 ? 9.204 -8.158 -15.380 1.00 94.69 922 ILE A CA 1
ATOM 7034 C C . ILE A 1 922 ? 9.153 -7.479 -14.009 1.00 94.69 922 ILE A C 1
ATOM 7036 O O . ILE A 1 922 ? 10.028 -6.685 -13.669 1.00 94.69 922 ILE A O 1
ATOM 7040 N N . GLY A 1 923 ? 8.117 -7.773 -13.226 1.00 85.00 923 GLY A N 1
ATOM 7041 C CA . GLY A 1 923 ? 7.897 -7.165 -11.920 1.00 85.00 923 GLY A CA 1
ATOM 7042 C C . GLY A 1 923 ? 8.958 -7.541 -10.882 1.00 85.00 923 GLY A C 1
ATOM 7043 O O . GLY A 1 923 ? 9.602 -8.591 -10.954 1.00 85.00 923 GLY A O 1
ATOM 7044 N N . ASN A 1 924 ? 9.098 -6.698 -9.858 1.00 89.69 924 ASN A N 1
ATOM 7045 C CA . ASN A 1 924 ? 10.044 -6.925 -8.764 1.00 89.69 924 ASN A CA 1
ATOM 7046 C C . ASN A 1 924 ? 9.842 -8.307 -8.119 1.00 89.69 924 ASN A C 1
ATOM 7048 O O . ASN A 1 924 ? 8.715 -8.782 -7.930 1.00 89.69 924 ASN A O 1
ATOM 7052 N N . SER A 1 925 ? 10.946 -8.964 -7.776 1.00 95.19 925 SER A N 1
ATOM 7053 C CA . SER A 1 925 ? 10.960 -10.301 -7.173 1.00 95.19 925 SER A CA 1
ATOM 7054 C C . SER A 1 925 ? 10.262 -11.404 -7.987 1.00 95.19 925 SER A C 1
ATOM 7056 O O . SER A 1 925 ? 10.015 -12.475 -7.424 1.00 95.19 925 SER A O 1
ATOM 7058 N N . ALA A 1 926 ? 9.943 -11.191 -9.276 1.00 97.38 926 ALA A N 1
ATOM 7059 C CA . ALA A 1 926 ? 9.152 -12.117 -10.101 1.00 97.38 926 ALA A CA 1
ATOM 7060 C C . ALA A 1 926 ? 9.651 -13.566 -10.062 1.00 97.38 926 ALA A C 1
ATOM 7062 O O . ALA A 1 926 ? 8.826 -14.470 -9.989 1.00 97.38 926 ALA A O 1
ATOM 7063 N N . PHE A 1 927 ? 10.967 -13.783 -10.036 1.00 98.19 927 PHE A N 1
ATOM 7064 C CA . PHE A 1 927 ? 11.602 -15.103 -9.971 1.00 98.19 927 PHE A CA 1
ATOM 7065 C C . PHE A 1 927 ? 12.463 -15.283 -8.710 1.00 98.19 927 PHE A C 1
ATOM 7067 O O . PHE A 1 927 ? 13.296 -16.186 -8.641 1.00 98.19 927 PHE A O 1
ATOM 7074 N N . SER A 1 928 ? 12.251 -14.455 -7.683 1.00 97.56 928 SER A N 1
ATOM 7075 C CA . SER A 1 928 ? 12.950 -14.575 -6.398 1.00 97.56 928 SER A CA 1
ATOM 7076 C C . SER A 1 928 ? 12.807 -15.986 -5.818 1.00 97.56 928 SER A C 1
ATOM 7078 O O . SER A 1 928 ? 11.753 -16.605 -5.919 1.00 97.56 928 SER A O 1
ATOM 7080 N N . TRP A 1 929 ? 13.861 -16.517 -5.204 1.00 97.38 929 TRP A N 1
ATOM 7081 C CA . TRP A 1 929 ? 13.888 -17.846 -4.581 1.00 97.38 929 TRP A CA 1
ATOM 7082 C C . TRP A 1 929 ? 13.569 -19.025 -5.524 1.00 97.38 929 TRP A C 1
ATOM 7084 O O . TRP A 1 929 ? 13.263 -20.126 -5.056 1.00 97.38 929 TRP A O 1
ATOM 7094 N N . CYS A 1 930 ? 13.709 -18.858 -6.846 1.00 97.94 930 CYS A N 1
ATOM 7095 C CA . CYS A 1 930 ? 13.705 -19.968 -7.809 1.00 97.94 930 CYS A CA 1
ATOM 7096 C C . CYS A 1 930 ? 15.034 -20.741 -7.743 1.00 97.94 930 CYS A C 1
ATOM 7098 O O . CYS A 1 930 ? 15.862 -20.705 -8.649 1.00 97.94 930 CYS A O 1
ATOM 7100 N N . SER A 1 931 ? 15.286 -21.418 -6.619 1.00 97.12 931 SER A N 1
ATOM 7101 C CA . SER A 1 931 ? 16.614 -21.942 -6.273 1.00 97.12 931 SER A CA 1
ATOM 7102 C C . SER A 1 931 ? 17.164 -23.029 -7.207 1.00 97.12 931 SER A C 1
ATOM 7104 O O . SER A 1 931 ? 18.369 -23.277 -7.159 1.00 97.12 931 SER A O 1
ATOM 7106 N N . SER A 1 932 ? 16.335 -23.649 -8.052 1.00 97.81 932 SER A N 1
ATOM 7107 C CA . SER A 1 932 ? 16.759 -24.628 -9.069 1.00 97.81 932 SER A CA 1
ATOM 7108 C C . SER A 1 932 ? 16.967 -24.031 -10.465 1.00 97.81 932 SER A C 1
ATOM 7110 O O . SER A 1 932 ? 17.411 -24.758 -11.352 1.00 97.81 932 SER A O 1
ATOM 7112 N N . LEU A 1 933 ? 16.676 -22.741 -10.676 1.00 97.12 933 LEU A N 1
ATOM 7113 C CA . LEU A 1 933 ? 16.726 -22.120 -12.000 1.00 97.12 933 LEU A CA 1
ATOM 7114 C C . LEU A 1 933 ? 18.171 -22.092 -12.492 1.00 97.12 933 LEU A C 1
ATOM 7116 O O . LEU A 1 933 ? 19.022 -21.541 -11.804 1.00 97.12 933 LEU A O 1
ATOM 7120 N N . LEU A 1 934 ? 18.452 -22.702 -13.647 1.00 94.94 934 LEU A N 1
ATOM 7121 C CA . LEU A 1 934 ? 19.821 -22.876 -14.149 1.00 94.94 934 LEU A CA 1
ATOM 7122 C C . LEU A 1 934 ? 20.275 -21.738 -15.059 1.00 94.94 934 LEU A C 1
ATOM 7124 O O . LEU A 1 934 ? 21.409 -21.272 -14.947 1.00 94.94 934 LEU A O 1
ATOM 7128 N N . ASN A 1 935 ? 19.398 -21.310 -15.967 1.00 92.38 935 ASN A N 1
ATOM 7129 C CA . ASN A 1 935 ? 19.688 -20.293 -16.972 1.00 92.38 935 ASN A CA 1
ATOM 7130 C C . ASN A 1 935 ? 18.458 -19.410 -17.186 1.00 92.38 935 ASN A C 1
ATOM 7132 O O . ASN A 1 935 ? 17.329 -19.902 -17.119 1.00 92.38 935 ASN A O 1
ATOM 7136 N N . VAL A 1 936 ? 18.685 -18.136 -17.500 1.00 93.12 936 VAL A N 1
ATOM 7137 C CA . VAL A 1 936 ? 17.627 -17.219 -17.930 1.00 93.12 936 VAL A CA 1
ATOM 7138 C C . VAL A 1 936 ? 18.121 -16.315 -19.056 1.00 93.12 936 VAL A C 1
ATOM 7140 O O . VAL A 1 936 ? 19.232 -15.786 -19.010 1.00 93.12 936 VAL A O 1
ATOM 7143 N N . THR A 1 937 ? 17.286 -16.129 -20.072 1.00 92.69 937 THR A N 1
ATOM 7144 C CA . THR A 1 937 ? 17.503 -15.137 -21.128 1.00 92.69 937 THR A CA 1
ATOM 7145 C C . THR A 1 937 ? 16.508 -14.012 -20.910 1.00 92.69 937 THR A C 1
ATOM 7147 O O . THR A 1 937 ? 15.302 -14.252 -20.900 1.00 92.69 937 THR A O 1
ATOM 7150 N N . ILE A 1 938 ? 17.013 -12.799 -20.691 1.00 95.00 938 ILE A N 1
ATOM 7151 C CA . ILE A 1 938 ? 16.173 -11.608 -20.588 1.00 95.00 938 ILE A CA 1
ATOM 7152 C C . ILE A 1 938 ? 15.799 -11.176 -22.015 1.00 95.00 938 ILE A C 1
ATOM 7154 O O . ILE A 1 938 ? 16.684 -11.124 -22.873 1.00 95.00 938 ILE A O 1
ATOM 7158 N N . PRO A 1 939 ? 14.515 -10.907 -22.300 1.00 94.00 939 PRO A N 1
ATOM 7159 C CA . PRO A 1 939 ? 14.071 -10.537 -23.642 1.00 94.00 939 PRO A CA 1
ATOM 7160 C C . PRO A 1 939 ? 14.518 -9.121 -24.039 1.00 94.00 939 PRO A C 1
ATOM 7162 O O . PRO A 1 939 ? 14.624 -8.234 -23.192 1.00 94.00 939 PRO A O 1
ATOM 7165 N N . ASN A 1 940 ? 14.714 -8.894 -25.345 1.00 91.88 940 ASN A N 1
ATOM 7166 C CA . ASN A 1 940 ? 15.197 -7.620 -25.923 1.00 91.88 940 ASN A CA 1
ATOM 7167 C C . ASN A 1 940 ? 14.226 -6.434 -25.752 1.00 91.88 940 ASN A C 1
ATOM 7169 O O . ASN A 1 940 ? 14.527 -5.316 -26.150 1.00 91.88 940 ASN A O 1
ATOM 7173 N N . SER A 1 941 ? 13.038 -6.684 -25.223 1.00 89.94 941 SER A N 1
ATOM 7174 C CA . SER A 1 941 ? 11.995 -5.705 -24.917 1.00 89.94 941 SER A CA 1
ATOM 7175 C C . SER A 1 941 ? 12.084 -5.162 -23.488 1.00 89.94 941 SER A C 1
ATOM 7177 O O . SER A 1 941 ? 11.404 -4.193 -23.163 1.00 89.94 941 SER A O 1
ATOM 7179 N N . VAL A 1 942 ? 12.883 -5.782 -22.611 1.00 91.00 942 VAL A N 1
ATOM 7180 C CA . VAL A 1 942 ? 13.006 -5.374 -21.205 1.00 91.00 942 VAL A CA 1
ATOM 7181 C C . VAL A 1 942 ? 14.081 -4.303 -21.056 1.00 91.00 942 VAL A C 1
ATOM 7183 O O . VAL A 1 942 ? 15.231 -4.506 -21.450 1.00 91.00 942 VAL A O 1
ATOM 7186 N N . MET A 1 943 ? 13.708 -3.183 -20.430 1.00 88.19 943 MET A N 1
ATOM 7187 C CA . MET A 1 943 ? 14.617 -2.069 -20.118 1.00 88.19 943 MET A CA 1
ATOM 7188 C C . MET A 1 943 ? 15.199 -2.135 -18.702 1.00 88.19 943 MET A C 1
ATOM 7190 O O . MET A 1 943 ? 16.281 -1.609 -18.451 1.00 88.19 943 MET A O 1
ATOM 7194 N N . THR A 1 944 ? 14.515 -2.799 -17.771 1.00 87.88 944 THR A N 1
ATOM 7195 C CA . THR A 1 944 ? 14.919 -2.842 -16.361 1.00 87.88 944 THR A CA 1
ATOM 7196 C C . THR A 1 944 ? 14.816 -4.258 -15.822 1.00 87.88 944 THR A C 1
ATOM 7198 O O . THR A 1 944 ? 13.757 -4.881 -15.885 1.00 87.88 944 THR A O 1
ATOM 7201 N N . ILE A 1 945 ? 15.902 -4.748 -15.225 1.00 94.50 945 ILE A N 1
ATOM 7202 C CA . ILE A 1 945 ? 15.866 -5.921 -14.349 1.00 94.50 945 ILE A CA 1
ATOM 7203 C C . ILE A 1 945 ? 15.582 -5.395 -12.941 1.00 94.50 945 ILE A C 1
ATOM 7205 O O . ILE A 1 945 ? 16.457 -4.803 -12.319 1.00 94.50 945 ILE A O 1
ATOM 7209 N N . GLY A 1 946 ? 14.344 -5.543 -12.469 1.00 81.81 946 GLY A N 1
ATOM 7210 C CA . GLY A 1 946 ? 13.858 -4.908 -11.240 1.00 81.81 946 GLY A CA 1
ATOM 7211 C C . GLY A 1 946 ? 14.484 -5.427 -9.939 1.00 81.81 946 GLY A C 1
ATOM 7212 O O . GLY A 1 946 ? 15.239 -6.408 -9.922 1.00 81.81 946 GLY A O 1
ATOM 7213 N N . TYR A 1 947 ? 14.112 -4.788 -8.827 1.00 84.06 947 TYR A N 1
ATOM 7214 C CA . TYR A 1 947 ? 14.546 -5.155 -7.475 1.00 84.06 947 TYR A CA 1
ATOM 7215 C C . TYR A 1 947 ? 14.282 -6.638 -7.191 1.00 84.06 947 TYR A C 1
ATOM 7217 O O . TYR A 1 947 ? 13.176 -7.138 -7.428 1.00 84.06 947 TYR A O 1
ATOM 7225 N N . ASN A 1 948 ? 15.298 -7.339 -6.680 1.00 92.38 948 ASN A N 1
ATOM 7226 C CA . ASN A 1 948 ? 15.218 -8.736 -6.246 1.00 92.38 948 ASN A CA 1
ATOM 7227 C C . ASN A 1 948 ? 14.721 -9.754 -7.295 1.00 92.38 948 ASN A C 1
ATOM 7229 O O . ASN A 1 948 ? 14.357 -10.878 -6.937 1.00 92.38 948 ASN A O 1
ATOM 7233 N N . THR A 1 949 ? 14.712 -9.403 -8.590 1.00 95.56 949 THR A N 1
ATOM 7234 C CA . THR A 1 949 ? 14.069 -10.206 -9.650 1.00 95.56 949 THR A CA 1
ATOM 7235 C C . THR A 1 949 ? 14.481 -11.680 -9.631 1.00 95.56 949 THR A C 1
ATOM 7237 O O . THR A 1 949 ? 13.604 -12.540 -9.693 1.00 95.56 949 THR A O 1
ATOM 7240 N N . PHE A 1 950 ? 15.776 -11.974 -9.478 1.00 97.94 950 PHE A N 1
ATOM 7241 C CA . PHE A 1 950 ? 16.347 -13.324 -9.403 1.00 97.94 950 PHE A CA 1
ATOM 7242 C C . PHE A 1 950 ? 17.078 -13.589 -8.077 1.00 97.94 950 PHE A C 1
ATOM 7244 O O . PHE A 1 950 ? 17.925 -14.481 -8.000 1.00 97.94 950 PHE A O 1
ATOM 7251 N N . THR A 1 951 ? 16.751 -12.856 -7.009 1.00 97.38 951 THR A N 1
ATOM 7252 C CA . THR A 1 951 ? 17.401 -13.040 -5.701 1.00 97.38 951 THR A CA 1
ATOM 7253 C C . THR A 1 951 ? 17.290 -14.486 -5.219 1.00 97.38 951 THR A C 1
ATOM 7255 O O . THR A 1 951 ? 16.262 -15.143 -5.404 1.00 97.38 951 THR A O 1
ATOM 7258 N N . CYS A 1 952 ? 18.349 -15.021 -4.618 1.00 97.38 952 CYS A N 1
ATOM 7259 C CA . CYS A 1 952 ? 18.430 -16.399 -4.133 1.00 97.38 952 CYS A CA 1
ATOM 7260 C C . CYS A 1 952 ? 18.100 -17.481 -5.188 1.00 97.38 952 CYS A C 1
ATOM 7262 O O . CYS A 1 952 ? 17.704 -18.604 -4.833 1.00 97.38 952 CYS A O 1
ATOM 7264 N N . CYS A 1 953 ? 18.320 -17.208 -6.482 1.00 97.38 953 CYS A N 1
ATOM 7265 C CA . CYS A 1 953 ? 18.365 -18.232 -7.531 1.00 97.38 953 CYS A CA 1
ATOM 7266 C C . CYS A 1 953 ? 19.693 -19.006 -7.457 1.00 97.38 953 CYS A C 1
ATOM 7268 O O . CYS A 1 953 ? 20.577 -18.894 -8.302 1.00 97.38 953 CYS A O 1
ATOM 7270 N N . LYS A 1 954 ? 19.839 -19.812 -6.400 1.00 96.12 954 LYS A N 1
ATOM 7271 C CA . LYS A 1 954 ? 21.089 -20.479 -5.984 1.00 96.12 954 LYS A CA 1
ATOM 7272 C C . LYS A 1 954 ? 21.684 -21.481 -6.983 1.00 96.12 954 LYS A C 1
ATOM 7274 O O . LYS A 1 954 ? 22.767 -22.002 -6.717 1.00 96.12 954 LYS A O 1
ATOM 7279 N N . SER A 1 955 ? 21.004 -21.780 -8.087 1.00 96.69 955 SER A N 1
ATOM 7280 C CA . SER A 1 955 ? 21.515 -22.632 -9.172 1.00 96.69 955 SER A CA 1
ATOM 7281 C C . SER A 1 955 ? 21.737 -21.874 -10.482 1.00 96.69 955 SER A C 1
ATOM 7283 O O . SER A 1 955 ? 22.222 -22.483 -11.433 1.00 96.69 955 SER A O 1
ATOM 7285 N N . LEU A 1 956 ? 21.428 -20.572 -10.525 1.00 96.69 956 LEU A N 1
ATOM 7286 C CA . LEU A 1 956 ? 21.489 -19.764 -11.739 1.00 96.69 956 LEU A CA 1
ATOM 7287 C C . LEU A 1 956 ? 22.945 -19.524 -12.108 1.00 96.69 956 LEU A C 1
ATOM 7289 O O . LEU A 1 956 ? 23.653 -18.841 -11.372 1.00 96.69 956 LEU A O 1
ATOM 7293 N N . GLN A 1 957 ? 23.380 -20.112 -13.221 1.00 93.94 957 GLN A N 1
ATOM 7294 C CA . GLN A 1 957 ? 24.769 -20.101 -13.686 1.00 93.94 957 GLN A CA 1
ATOM 7295 C C . GLN A 1 957 ? 25.001 -19.124 -14.832 1.00 93.94 957 GLN A C 1
ATOM 7297 O O . GLN A 1 957 ? 26.072 -18.520 -14.899 1.00 93.94 957 GLN A O 1
ATOM 7302 N N . ASN A 1 958 ? 24.010 -18.955 -15.711 1.00 91.25 958 ASN A N 1
ATOM 7303 C CA . ASN A 1 958 ? 24.115 -18.082 -16.874 1.00 91.25 958 ASN A CA 1
ATOM 7304 C C . ASN A 1 958 ? 22.891 -17.173 -16.981 1.00 91.25 958 ASN A C 1
ATOM 7306 O O . ASN A 1 958 ? 21.749 -17.626 -16.866 1.00 91.25 958 ASN A O 1
ATOM 7310 N N . VAL A 1 959 ? 23.151 -15.898 -17.256 1.00 93.44 959 VAL A N 1
ATOM 7311 C CA . VAL A 1 959 ? 22.137 -14.914 -17.623 1.00 93.44 959 VAL A CA 1
ATOM 7312 C C . VAL A 1 959 ? 22.561 -14.216 -18.907 1.00 93.44 959 VAL A C 1
ATOM 7314 O O . VAL A 1 959 ? 23.701 -13.774 -19.031 1.00 93.44 959 VAL A O 1
ATOM 7317 N N . THR A 1 960 ? 21.646 -14.115 -19.867 1.00 92.94 960 THR A N 1
ATOM 7318 C CA . THR A 1 960 ? 21.834 -13.272 -21.054 1.00 92.94 960 THR A CA 1
ATOM 7319 C C . THR A 1 960 ? 21.094 -11.961 -20.836 1.00 92.94 960 THR A C 1
ATOM 7321 O O . THR A 1 960 ? 19.868 -11.967 -20.728 1.00 92.94 960 THR A O 1
ATOM 7324 N N . ILE A 1 961 ? 21.841 -10.858 -20.758 1.00 95.25 961 ILE A N 1
ATOM 7325 C CA . ILE A 1 961 ? 21.313 -9.499 -20.600 1.00 95.25 961 ILE A CA 1
ATOM 7326 C C . ILE A 1 961 ? 21.399 -8.797 -21.968 1.00 95.25 961 ILE A C 1
ATOM 7328 O O . ILE A 1 961 ? 22.505 -8.670 -22.497 1.00 95.25 961 ILE A O 1
ATOM 7332 N N . PRO A 1 962 ? 20.276 -8.378 -22.573 1.00 94.62 962 PRO A N 1
ATOM 7333 C CA . PRO A 1 962 ? 20.268 -7.752 -23.891 1.00 94.62 962 PRO A CA 1
ATOM 7334 C C . PRO A 1 962 ? 20.611 -6.259 -23.838 1.00 94.62 962 PRO A C 1
ATOM 7336 O O . PRO A 1 962 ? 20.449 -5.607 -22.808 1.00 94.62 962 PRO A O 1
ATOM 7339 N N . ASN A 1 963 ? 21.004 -5.700 -24.989 1.00 92.94 963 ASN A N 1
ATOM 7340 C CA . ASN A 1 963 ? 21.318 -4.271 -25.170 1.00 92.94 963 ASN A CA 1
ATOM 7341 C C . ASN A 1 963 ? 20.110 -3.324 -25.008 1.00 92.94 963 ASN A C 1
ATOM 7343 O O . ASN A 1 963 ? 20.239 -2.127 -25.231 1.00 92.94 963 ASN A O 1
ATOM 7347 N N . SER A 1 964 ? 18.926 -3.830 -24.671 1.00 91.69 964 SER A N 1
ATOM 7348 C CA . SER A 1 964 ? 17.784 -2.998 -24.286 1.00 91.69 964 SER A CA 1
ATOM 7349 C C . SER A 1 964 ? 17.814 -2.611 -22.808 1.00 91.69 964 SER A C 1
ATOM 7351 O O . SER A 1 964 ? 17.173 -1.639 -22.419 1.00 91.69 964 SER A O 1
ATOM 7353 N N . VAL A 1 965 ? 18.532 -3.369 -21.970 1.00 94.88 965 VAL A N 1
ATOM 7354 C CA . VAL A 1 965 ? 18.547 -3.151 -20.522 1.00 94.88 965 VAL A CA 1
ATOM 7355 C C . VAL A 1 965 ? 19.370 -1.910 -20.194 1.00 94.88 965 VAL A C 1
ATOM 7357 O O . VAL A 1 965 ? 20.550 -1.831 -20.529 1.00 94.88 965 VAL A O 1
ATOM 7360 N N . ILE A 1 966 ? 18.746 -0.966 -19.495 1.00 90.94 966 ILE A N 1
ATOM 7361 C CA . ILE A 1 966 ? 19.335 0.276 -18.988 1.00 90.94 966 ILE A CA 1
ATOM 7362 C C . ILE A 1 966 ? 19.728 0.127 -17.514 1.00 90.94 966 ILE A C 1
ATOM 7364 O O . ILE A 1 966 ? 20.779 0.613 -17.095 1.00 90.94 966 ILE A O 1
ATOM 7368 N N . THR A 1 967 ? 18.919 -0.593 -16.731 1.00 90.06 967 THR A N 1
ATOM 7369 C CA . THR A 1 967 ? 19.091 -0.690 -15.274 1.00 90.06 967 THR A CA 1
ATOM 7370 C C . THR A 1 967 ? 19.091 -2.137 -14.796 1.00 90.06 967 THR A C 1
ATOM 7372 O O . THR A 1 967 ? 18.159 -2.899 -15.066 1.00 90.06 967 THR A O 1
ATOM 7375 N N . ILE A 1 968 ? 20.109 -2.493 -14.010 1.00 96.38 968 ILE A N 1
ATOM 7376 C CA . ILE A 1 968 ? 20.135 -3.698 -13.174 1.00 96.38 968 ILE A CA 1
ATOM 7377 C C . ILE A 1 968 ? 19.852 -3.252 -11.737 1.00 96.38 968 ILE A C 1
ATOM 7379 O O . ILE A 1 968 ? 20.682 -2.584 -11.133 1.00 96.38 968 ILE A O 1
ATOM 7383 N N . GLY A 1 969 ? 18.675 -3.569 -11.203 1.00 84.31 969 GLY A N 1
ATOM 7384 C CA . GLY A 1 969 ? 18.212 -3.102 -9.894 1.00 84.31 969 GLY A CA 1
ATOM 7385 C C . GLY A 1 969 ? 18.926 -3.745 -8.701 1.00 84.31 969 GLY A C 1
ATOM 7386 O O . GLY A 1 969 ? 19.642 -4.742 -8.839 1.00 84.31 969 GLY A O 1
ATOM 7387 N N . SER A 1 970 ? 18.700 -3.184 -7.510 1.00 88.44 970 SER A N 1
ATOM 7388 C CA . SER A 1 970 ? 19.303 -3.680 -6.269 1.00 88.44 970 SER A CA 1
ATOM 7389 C C . SER A 1 970 ? 18.917 -5.139 -5.997 1.00 88.44 970 SER A C 1
ATOM 7391 O O . SER A 1 970 ? 17.779 -5.560 -6.234 1.00 88.44 970 SER A O 1
ATOM 7393 N N . GLU A 1 971 ? 19.898 -5.921 -5.547 1.00 93.62 971 GLU A N 1
ATOM 7394 C CA . GLU A 1 971 ? 19.797 -7.356 -5.247 1.00 93.62 971 GLU A CA 1
ATOM 7395 C C . GLU A 1 971 ? 19.248 -8.231 -6.398 1.00 93.62 971 GLU A C 1
ATOM 7397 O O . GLU A 1 971 ? 18.870 -9.386 -6.182 1.00 93.62 971 GLU A O 1
ATOM 7402 N N . ALA A 1 972 ? 19.220 -7.725 -7.641 1.00 95.12 972 ALA A N 1
ATOM 7403 C CA . ALA A 1 972 ? 18.609 -8.410 -8.784 1.00 95.12 972 ALA A CA 1
ATOM 7404 C C . ALA A 1 972 ? 19.102 -9.854 -8.967 1.00 95.12 972 ALA A C 1
ATOM 7406 O O . ALA A 1 972 ? 18.297 -10.724 -9.295 1.00 95.12 972 ALA A O 1
ATOM 7407 N N . PHE A 1 973 ? 20.386 -10.118 -8.707 1.00 97.62 973 PHE A N 1
ATOM 7408 C CA . PHE A 1 973 ? 21.018 -11.439 -8.750 1.00 97.62 973 PHE A CA 1
ATOM 7409 C C . PHE A 1 973 ? 21.690 -11.822 -7.422 1.00 97.62 973 PHE A C 1
ATOM 7411 O O . PHE A 1 973 ? 22.609 -12.645 -7.406 1.00 97.62 973 PHE A O 1
ATOM 7418 N N . TYR A 1 974 ? 21.241 -11.265 -6.293 1.00 95.50 974 TYR A N 1
ATOM 7419 C CA . TYR A 1 974 ? 21.798 -11.596 -4.981 1.00 95.50 974 TYR A CA 1
ATOM 7420 C C . TYR A 1 974 ? 21.789 -13.115 -4.733 1.00 95.50 974 TYR A C 1
ATOM 7422 O O . TYR A 1 974 ? 20.798 -13.801 -4.987 1.00 95.50 974 TYR A O 1
ATOM 7430 N N . CYS A 1 975 ? 22.897 -13.664 -4.231 1.00 95.00 975 CYS A N 1
ATOM 7431 C CA . CYS A 1 975 ? 23.060 -15.087 -3.911 1.00 95.00 975 CYS A CA 1
ATOM 7432 C C . CYS A 1 975 ? 22.802 -16.050 -5.100 1.00 95.00 975 CYS A C 1
ATOM 7434 O O . CYS A 1 975 ? 22.335 -17.180 -4.916 1.00 95.00 975 CYS A O 1
ATOM 7436 N N . CYS A 1 976 ? 23.124 -15.626 -6.328 1.00 96.31 976 CYS A N 1
ATOM 7437 C CA . CYS A 1 976 ? 23.150 -16.502 -7.506 1.00 96.31 976 CYS A CA 1
ATOM 7438 C C . CYS A 1 976 ? 24.493 -17.248 -7.654 1.00 96.31 976 CYS A C 1
ATOM 7440 O O . CYS A 1 976 ? 25.465 -16.973 -6.954 1.00 96.31 976 CYS A O 1
ATOM 7442 N N . LYS A 1 977 ? 24.576 -18.212 -8.580 1.00 94.50 977 LYS A N 1
ATOM 7443 C CA . LYS A 1 977 ? 25.820 -18.935 -8.927 1.00 94.50 977 LYS A CA 1
ATOM 7444 C C . LYS A 1 977 ? 26.338 -18.566 -10.318 1.00 94.50 977 LYS A C 1
ATOM 7446 O O . LYS A 1 977 ? 26.911 -19.408 -11.012 1.00 94.50 977 LYS A O 1
ATOM 7451 N N . LEU A 1 978 ? 26.124 -17.313 -10.718 1.00 94.12 978 LEU A N 1
ATOM 7452 C CA . LEU A 1 978 ? 26.536 -16.807 -12.024 1.00 94.12 978 LEU A CA 1
ATOM 7453 C C . LEU A 1 978 ? 28.038 -17.017 -12.206 1.00 94.12 978 LEU A C 1
ATOM 7455 O O . LEU A 1 978 ? 28.791 -16.763 -11.272 1.00 94.12 978 LEU A O 1
ATOM 7459 N N . GLN A 1 979 ? 28.463 -17.499 -13.375 1.00 90.62 979 GLN A N 1
ATOM 7460 C CA . GLN A 1 979 ? 29.883 -17.745 -13.662 1.00 90.62 979 GLN A CA 1
ATOM 7461 C C . GLN A 1 979 ? 30.522 -16.584 -14.421 1.00 90.62 979 GLN A C 1
ATOM 7463 O O . GLN A 1 979 ? 31.569 -16.089 -14.018 1.00 90.62 979 GLN A O 1
ATOM 7468 N N . ASN A 1 980 ? 29.891 -16.128 -15.500 1.00 86.69 980 ASN A N 1
ATOM 7469 C CA . ASN A 1 980 ? 30.344 -14.989 -16.293 1.00 86.69 980 ASN A CA 1
ATOM 7470 C C . ASN A 1 980 ? 29.136 -14.116 -16.619 1.00 86.69 980 ASN A C 1
ATOM 7472 O O . ASN A 1 980 ? 28.094 -14.638 -17.017 1.00 86.69 980 ASN A O 1
ATOM 7476 N N . VAL A 1 981 ? 29.275 -12.802 -16.448 1.00 90.25 981 VAL A N 1
ATOM 7477 C CA . VAL A 1 981 ? 28.220 -11.837 -16.778 1.00 90.25 981 VAL A CA 1
ATOM 7478 C C . VAL A 1 981 ? 28.811 -10.747 -17.660 1.00 90.25 981 VAL A C 1
ATOM 7480 O O . VAL A 1 981 ? 29.701 -10.004 -17.247 1.00 90.25 981 VAL A O 1
ATOM 7483 N N . THR A 1 982 ? 28.294 -10.634 -18.879 1.00 87.31 982 THR A N 1
ATOM 7484 C CA . THR A 1 982 ? 28.575 -9.498 -19.758 1.00 87.31 982 THR A CA 1
ATOM 7485 C C . THR A 1 982 ? 27.485 -8.458 -19.551 1.00 87.31 982 THR A C 1
ATOM 7487 O O . THR A 1 982 ? 26.317 -8.732 -19.820 1.00 87.31 982 THR A O 1
ATOM 7490 N N . ILE A 1 983 ? 27.863 -7.280 -19.056 1.00 94.19 983 ILE A N 1
ATOM 7491 C CA . ILE A 1 983 ? 26.944 -6.150 -18.926 1.00 94.19 983 ILE A CA 1
ATOM 7492 C C . ILE A 1 983 ? 26.927 -5.417 -20.278 1.00 94.19 983 ILE A C 1
ATOM 7494 O O . ILE A 1 983 ? 27.996 -5.027 -20.754 1.00 94.19 983 ILE A O 1
ATOM 7498 N N . PRO A 1 984 ? 25.763 -5.266 -20.931 1.00 93.69 984 PRO A N 1
ATOM 7499 C CA . PRO A 1 984 ? 25.684 -4.644 -22.247 1.00 93.69 984 PRO A CA 1
ATOM 7500 C C . PRO A 1 984 ? 25.909 -3.130 -22.195 1.00 93.69 984 PRO A C 1
ATOM 7502 O O . PRO A 1 984 ? 25.604 -2.484 -21.195 1.00 93.69 984 PRO A O 1
ATOM 7505 N N . ASN A 1 985 ? 26.373 -2.555 -23.311 1.00 92.38 985 ASN A N 1
ATOM 7506 C CA . ASN A 1 985 ? 26.718 -1.127 -23.459 1.00 92.38 985 ASN A CA 1
ATOM 7507 C C . ASN A 1 985 ? 25.531 -0.155 -23.318 1.00 92.38 985 ASN A C 1
ATOM 7509 O O . ASN A 1 985 ? 25.699 1.050 -23.472 1.00 92.38 985 ASN A O 1
ATOM 7513 N N . SER A 1 986 ? 24.327 -0.667 -23.100 1.00 92.44 986 SER A N 1
ATOM 7514 C CA . SER A 1 986 ? 23.128 0.114 -22.808 1.00 92.44 986 SER A CA 1
ATOM 7515 C C . SER A 1 986 ? 22.943 0.381 -21.315 1.00 92.44 986 SER A C 1
ATOM 7517 O O . SER A 1 986 ? 22.230 1.310 -20.946 1.00 92.44 986 SER A O 1
ATOM 7519 N N . VAL A 1 987 ? 23.563 -0.425 -20.447 1.00 95.62 987 VAL A N 1
ATOM 7520 C CA . VAL A 1 987 ? 23.369 -0.324 -18.999 1.00 95.62 987 VAL A CA 1
ATOM 7521 C C . VAL A 1 987 ? 24.058 0.926 -18.477 1.00 95.62 987 VAL A C 1
ATOM 7523 O O . VAL A 1 987 ? 25.260 1.106 -18.680 1.00 95.62 987 VAL A O 1
ATOM 7526 N N . THR A 1 988 ? 23.306 1.758 -17.763 1.00 90.88 988 THR A N 1
ATOM 7527 C CA . THR A 1 988 ? 23.801 2.964 -17.090 1.00 90.88 988 THR A CA 1
ATOM 7528 C C . THR A 1 988 ? 23.923 2.776 -15.582 1.00 90.88 988 THR A C 1
ATOM 7530 O O . THR A 1 988 ? 24.795 3.389 -14.962 1.00 90.88 988 THR A O 1
ATOM 7533 N N . THR A 1 989 ? 23.114 1.879 -15.005 1.00 88.94 989 THR A N 1
ATOM 7534 C CA . THR A 1 989 ? 23.016 1.682 -13.553 1.00 88.94 989 THR A CA 1
ATOM 7535 C C . THR A 1 989 ? 23.128 0.212 -13.149 1.00 88.94 989 THR A C 1
ATOM 7537 O O . THR A 1 989 ? 22.380 -0.642 -13.634 1.00 88.94 989 THR A O 1
ATOM 7540 N N . ILE A 1 990 ? 24.017 -0.061 -12.190 1.00 93.81 990 ILE A N 1
ATOM 7541 C CA . ILE A 1 990 ? 24.103 -1.313 -11.426 1.00 93.81 990 ILE A CA 1
ATOM 7542 C C . ILE A 1 990 ? 23.721 -0.993 -9.976 1.00 93.81 990 ILE A C 1
ATOM 7544 O O . ILE A 1 990 ? 24.432 -0.239 -9.325 1.00 93.81 990 ILE A O 1
ATOM 7548 N N . GLY A 1 991 ? 22.613 -1.531 -9.474 1.00 82.69 991 GLY A N 1
ATOM 7549 C CA . GLY A 1 991 ? 22.086 -1.241 -8.137 1.00 82.69 991 GLY A CA 1
ATOM 7550 C C . GLY A 1 991 ? 22.836 -1.925 -6.991 1.00 82.69 991 GLY A C 1
ATOM 7551 O O . GLY A 1 991 ? 23.718 -2.767 -7.200 1.00 82.69 991 GLY A O 1
ATOM 7552 N N . ASP A 1 992 ? 22.450 -1.581 -5.763 1.00 83.81 992 ASP A N 1
ATOM 7553 C CA . ASP A 1 992 ? 23.092 -2.069 -4.539 1.00 83.81 992 ASP A CA 1
ATOM 7554 C C . ASP A 1 992 ? 23.017 -3.591 -4.442 1.00 83.81 992 ASP A C 1
ATOM 7556 O O . ASP A 1 992 ? 21.964 -4.203 -4.633 1.00 83.81 992 ASP A O 1
ATOM 7560 N N . GLY A 1 993 ? 24.154 -4.232 -4.185 1.00 88.38 993 GLY A N 1
ATOM 7561 C CA . GLY A 1 993 ? 24.231 -5.687 -4.065 1.00 88.38 993 GLY A CA 1
ATOM 7562 C C . GLY A 1 993 ? 23.716 -6.474 -5.269 1.00 88.38 993 GLY A C 1
ATOM 7563 O O . GLY A 1 993 ? 23.413 -7.656 -5.109 1.00 88.38 993 GLY A O 1
ATOM 7564 N N . ALA A 1 994 ? 23.633 -5.869 -6.462 1.00 93.94 994 ALA A N 1
ATOM 7565 C CA . ALA A 1 994 ? 23.068 -6.501 -7.655 1.00 93.94 994 ALA A CA 1
ATOM 7566 C C . ALA A 1 994 ? 23.628 -7.909 -7.923 1.00 93.94 994 ALA A C 1
ATOM 7568 O O . ALA A 1 994 ? 22.869 -8.793 -8.311 1.00 93.94 994 ALA A O 1
ATOM 7569 N N . PHE A 1 995 ? 24.919 -8.139 -7.660 1.00 94.56 995 PHE A N 1
ATOM 7570 C CA . PHE A 1 995 ? 25.597 -9.435 -7.784 1.00 94.56 995 PHE A CA 1
ATOM 7571 C C . PHE A 1 995 ? 26.195 -9.930 -6.456 1.00 94.56 995 PHE A C 1
ATOM 7573 O O . PHE A 1 995 ? 27.051 -10.816 -6.443 1.00 94.56 995 PHE A O 1
ATOM 7580 N N . GLN A 1 996 ? 25.769 -9.389 -5.314 1.00 90.19 996 GLN A N 1
ATOM 7581 C CA . GLN A 1 996 ? 26.317 -9.767 -4.013 1.00 90.19 996 GLN A CA 1
ATOM 7582 C C . GLN A 1 996 ? 26.084 -11.264 -3.724 1.00 90.19 996 GLN A C 1
ATOM 7584 O O . GLN A 1 996 ? 25.074 -11.856 -4.099 1.00 90.19 996 GLN A O 1
ATOM 7589 N N . MET A 1 997 ? 27.050 -11.908 -3.065 1.00 89.25 997 MET A N 1
ATOM 7590 C CA . MET A 1 997 ? 27.117 -13.354 -2.808 1.00 89.25 997 MET A CA 1
ATOM 7591 C C . MET A 1 997 ? 27.113 -14.239 -4.066 1.00 89.25 997 MET A C 1
ATOM 7593 O O . MET A 1 997 ? 26.907 -15.452 -3.946 1.00 89.25 997 MET A O 1
ATOM 7597 N N . CYS A 1 998 ? 27.406 -13.697 -5.257 1.00 91.81 998 CYS A N 1
ATOM 7598 C CA . CYS A 1 998 ? 27.668 -14.500 -6.454 1.00 91.81 998 CYS A CA 1
ATOM 7599 C C . CYS A 1 998 ? 29.047 -15.178 -6.385 1.00 91.81 998 CYS A C 1
ATOM 7601 O O . CYS A 1 998 ? 29.961 -14.891 -7.150 1.00 91.81 998 CYS A O 1
ATOM 7603 N N . SER A 1 999 ? 29.210 -16.114 -5.450 1.00 87.75 999 SER A N 1
ATOM 7604 C CA . SER A 1 999 ? 30.493 -16.769 -5.125 1.00 87.75 999 SER A CA 1
ATOM 7605 C C . SER A 1 999 ? 31.160 -17.522 -6.289 1.00 87.75 999 SER A C 1
ATOM 7607 O O . SER A 1 999 ? 32.361 -17.799 -6.244 1.00 87.75 999 SER A O 1
ATOM 7609 N N . SER A 1 1000 ? 30.395 -17.857 -7.333 1.00 91.25 1000 SER A N 1
ATOM 7610 C CA . SER A 1 1000 ? 30.888 -18.533 -8.543 1.00 91.25 1000 SER A CA 1
ATOM 7611 C C . SER A 1 1000 ? 31.293 -17.573 -9.667 1.00 91.25 1000 SER A C 1
ATOM 7613 O O . SER A 1 1000 ? 31.807 -18.042 -10.679 1.00 91.25 1000 SER A O 1
ATOM 7615 N N . LEU A 1 1001 ? 31.093 -16.261 -9.491 1.00 91.50 1001 LEU A N 1
ATOM 7616 C CA . LEU A 1 1001 ? 31.337 -15.252 -10.518 1.00 91.50 1001 LEU A CA 1
ATOM 7617 C C . LEU A 1 1001 ? 32.840 -15.089 -10.741 1.00 91.50 1001 LEU A C 1
ATOM 7619 O O . LEU A 1 1001 ? 33.582 -14.762 -9.816 1.00 91.50 1001 LEU A O 1
ATOM 7623 N N . GLN A 1 1002 ? 33.275 -15.368 -11.967 1.00 90.44 1002 GLN A N 1
ATOM 7624 C CA . GLN A 1 1002 ? 34.670 -15.368 -12.403 1.00 90.44 1002 GLN A CA 1
ATOM 7625 C C . GLN A 1 1002 ? 35.024 -14.101 -13.163 1.00 90.44 1002 GLN A C 1
ATOM 7627 O O . GLN A 1 1002 ? 36.132 -13.598 -13.012 1.00 90.44 1002 GLN A O 1
ATOM 7632 N N . SER A 1 1003 ? 34.108 -13.574 -13.977 1.00 87.88 1003 SER A N 1
ATOM 7633 C CA . SER A 1 1003 ? 34.355 -12.338 -14.713 1.00 87.88 1003 SER A CA 1
ATOM 7634 C C . SER A 1 1003 ? 33.109 -11.478 -14.891 1.00 87.88 1003 SER A C 1
ATOM 7636 O O . SER A 1 1003 ? 32.001 -11.993 -15.076 1.00 87.88 1003 SER A O 1
ATOM 7638 N N . VAL A 1 1004 ? 33.319 -10.161 -14.831 1.00 90.69 1004 VAL A N 1
ATOM 7639 C CA . VAL A 1 1004 ? 32.333 -9.134 -15.180 1.00 90.69 1004 VAL A CA 1
ATOM 7640 C C . VAL A 1 1004 ? 33.015 -8.059 -16.009 1.00 90.69 1004 VAL A C 1
ATOM 7642 O O . VAL A 1 1004 ? 34.044 -7.522 -15.605 1.00 90.69 1004 VAL A O 1
ATOM 7645 N N . THR A 1 1005 ? 32.427 -7.727 -17.154 1.00 88.81 1005 THR A N 1
ATOM 7646 C CA . THR A 1 1005 ? 32.850 -6.579 -17.965 1.00 88.81 1005 THR A CA 1
ATOM 7647 C C . THR A 1 1005 ? 31.886 -5.426 -17.747 1.00 88.81 1005 THR A C 1
ATOM 7649 O O . THR A 1 1005 ? 30.694 -5.588 -17.993 1.00 88.81 1005 THR A O 1
ATOM 7652 N N . ILE A 1 1006 ? 32.401 -4.283 -17.291 1.00 91.25 1006 ILE A N 1
ATOM 7653 C CA . ILE A 1 1006 ? 31.641 -3.048 -17.076 1.00 91.25 1006 ILE A CA 1
ATOM 7654 C C . ILE A 1 1006 ? 31.862 -2.123 -18.290 1.00 91.25 1006 ILE A C 1
ATOM 7656 O O . ILE A 1 1006 ? 33.010 -1.749 -18.569 1.00 91.25 1006 ILE A O 1
ATOM 7660 N N . PRO A 1 1007 ? 30.804 -1.774 -19.042 1.00 92.88 1007 PRO A N 1
ATOM 7661 C CA . PRO A 1 1007 ? 30.912 -0.930 -20.225 1.00 92.88 1007 PRO A CA 1
ATOM 7662 C C . PRO A 1 1007 ? 31.043 0.562 -19.897 1.00 92.88 1007 PRO A C 1
ATOM 7664 O O . PRO A 1 1007 ? 30.796 0.996 -18.772 1.00 92.88 1007 PRO A O 1
ATOM 7667 N N . ASP A 1 1008 ? 31.423 1.352 -20.906 1.00 91.56 1008 ASP A N 1
ATOM 7668 C CA . ASP A 1 1008 ? 31.617 2.808 -20.792 1.00 91.56 1008 ASP A CA 1
ATOM 7669 C C . ASP A 1 1008 ? 30.325 3.550 -20.409 1.00 91.56 1008 ASP A C 1
ATOM 7671 O O . ASP A 1 1008 ? 30.375 4.634 -19.835 1.00 91.56 1008 ASP A O 1
ATOM 7675 N N . SER A 1 1009 ? 29.171 2.956 -20.717 1.00 93.19 1009 SER A N 1
ATOM 7676 C CA . SER A 1 1009 ? 27.843 3.502 -20.438 1.00 93.19 1009 SER A CA 1
ATOM 7677 C C . SER A 1 1009 ? 27.475 3.516 -18.957 1.00 93.19 1009 SER A C 1
ATOM 7679 O O . SER A 1 1009 ? 26.580 4.266 -18.577 1.00 93.19 1009 SER A O 1
ATOM 7681 N N . VAL A 1 1010 ? 28.131 2.701 -18.120 1.00 93.62 1010 VAL A N 1
ATOM 7682 C CA . VAL A 1 1010 ? 27.816 2.631 -16.689 1.00 93.62 1010 VAL A CA 1
ATOM 7683 C C . VAL A 1 1010 ? 28.304 3.905 -16.009 1.00 93.62 1010 VAL A C 1
ATOM 7685 O O . VAL A 1 1010 ? 29.505 4.166 -15.909 1.00 93.62 1010 VAL A O 1
ATOM 7688 N N . THR A 1 1011 ? 27.352 4.698 -15.527 1.00 87.69 1011 THR A N 1
ATOM 7689 C CA . THR A 1 1011 ? 27.590 5.952 -14.803 1.00 87.69 1011 THR A CA 1
ATOM 7690 C C . THR A 1 1011 ? 27.308 5.820 -13.314 1.00 87.69 1011 THR A C 1
ATOM 7692 O O . THR A 1 1011 ? 27.770 6.657 -12.543 1.00 87.69 1011 THR A O 1
ATOM 7695 N N . THR A 1 1012 ? 26.566 4.781 -12.911 1.00 84.94 1012 THR A N 1
ATOM 7696 C CA . THR A 1 1012 ? 26.205 4.522 -11.516 1.00 84.94 1012 THR A CA 1
ATOM 7697 C C . THR A 1 1012 ? 26.430 3.058 -11.147 1.00 84.94 1012 THR A C 1
ATOM 7699 O O . THR A 1 1012 ? 25.901 2.144 -11.783 1.00 84.94 1012 THR A O 1
ATOM 7702 N N . ILE A 1 1013 ? 27.183 2.842 -10.071 1.00 87.75 1013 ILE A N 1
ATOM 7703 C CA . ILE A 1 1013 ? 27.380 1.555 -9.411 1.00 87.75 1013 ILE A CA 1
ATOM 7704 C C . ILE A 1 1013 ? 27.026 1.761 -7.939 1.00 87.75 1013 ILE A C 1
ATOM 7706 O O . ILE A 1 1013 ? 27.650 2.582 -7.269 1.00 87.75 1013 ILE A O 1
ATOM 7710 N N . GLY A 1 1014 ? 26.015 1.035 -7.473 1.00 77.44 1014 GLY A N 1
ATOM 7711 C CA . GLY A 1 1014 ? 25.531 1.054 -6.100 1.00 77.44 1014 GLY A CA 1
ATOM 7712 C C . GLY A 1 1014 ? 26.511 0.424 -5.114 1.00 77.44 1014 GLY A C 1
ATOM 7713 O O . GLY A 1 1014 ? 27.616 0.008 -5.465 1.00 77.44 1014 GLY A O 1
ATOM 7714 N N . ILE A 1 1015 ? 26.096 0.337 -3.859 1.00 79.50 1015 ILE A N 1
ATOM 7715 C CA . ILE A 1 1015 ? 26.901 -0.159 -2.748 1.00 79.50 1015 ILE A CA 1
ATOM 7716 C C . ILE A 1 1015 ? 27.092 -1.678 -2.874 1.00 79.50 1015 ILE A C 1
ATOM 7718 O O . ILE A 1 1015 ? 26.185 -2.420 -3.257 1.00 79.50 1015 ILE A O 1
ATOM 7722 N N . HIS A 1 1016 ? 28.304 -2.153 -2.561 1.00 78.81 1016 HIS A N 1
ATOM 7723 C CA . HIS A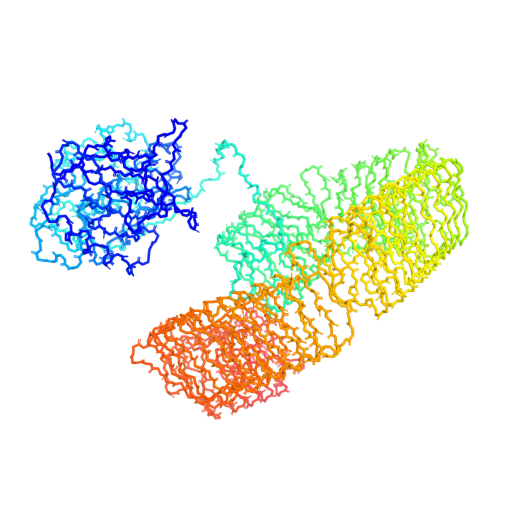 1 1016 ? 28.673 -3.573 -2.484 1.00 78.81 1016 HIS A CA 1
ATOM 7724 C C . HIS A 1 1016 ? 28.179 -4.469 -3.647 1.00 78.81 1016 HIS A C 1
ATOM 7726 O O . HIS A 1 1016 ? 27.733 -5.602 -3.421 1.00 78.81 1016 HIS A O 1
ATOM 7732 N N . PRO A 1 1017 ? 28.286 -4.031 -4.913 1.00 86.12 1017 PRO A N 1
ATOM 7733 C CA . PRO A 1 1017 ? 27.646 -4.693 -6.052 1.00 86.12 1017 PRO A CA 1
ATOM 7734 C C . PRO A 1 1017 ? 28.164 -6.123 -6.255 1.00 86.12 1017 PRO A C 1
ATOM 7736 O O . PRO A 1 1017 ? 27.420 -6.984 -6.711 1.00 86.12 1017 PRO A O 1
ATOM 7739 N N . PHE A 1 1018 ? 29.418 -6.387 -5.862 1.00 88.19 1018 PHE A N 1
ATOM 7740 C CA . PHE A 1 1018 ? 30.120 -7.667 -6.009 1.00 88.19 1018 PHE A CA 1
ATOM 7741 C C . PHE A 1 1018 ? 30.601 -8.252 -4.670 1.00 88.19 1018 PHE A C 1
ATOM 7743 O O . PHE A 1 1018 ? 31.451 -9.144 -4.646 1.00 88.19 1018 PHE A O 1
ATOM 7750 N N . ALA A 1 1019 ? 30.085 -7.771 -3.536 1.00 82.56 1019 ALA A N 1
ATOM 7751 C CA . ALA A 1 1019 ? 30.478 -8.277 -2.220 1.00 82.56 1019 ALA A CA 1
ATOM 7752 C C . ALA A 1 1019 ? 30.294 -9.802 -2.116 1.00 82.56 1019 ALA A C 1
ATOM 7754 O O . ALA A 1 1019 ? 29.278 -10.343 -2.545 1.00 82.56 1019 ALA A O 1
ATOM 7755 N N . GLY A 1 1020 ? 31.266 -10.516 -1.543 1.00 79.00 1020 GLY A N 1
ATOM 7756 C CA . GLY A 1 1020 ? 31.226 -11.983 -1.447 1.00 79.00 1020 GLY A CA 1
ATOM 7757 C C . GLY A 1 1020 ? 31.437 -12.737 -2.773 1.00 79.00 1020 GLY A C 1
ATOM 7758 O O . GLY A 1 1020 ? 31.314 -13.963 -2.796 1.00 79.00 1020 GLY A O 1
ATOM 7759 N N . CYS A 1 1021 ? 31.778 -12.054 -3.874 1.00 84.62 1021 CYS A N 1
ATOM 7760 C CA . CYS A 1 1021 ? 32.183 -12.696 -5.129 1.00 84.62 1021 CYS A CA 1
ATOM 7761 C C . CYS A 1 1021 ? 33.653 -13.123 -5.061 1.00 84.62 1021 CYS A C 1
ATOM 7763 O O . CYS A 1 1021 ? 34.548 -12.448 -5.562 1.00 84.62 1021 CYS A O 1
ATOM 7765 N N . SER A 1 1022 ? 33.924 -14.259 -4.423 1.00 74.94 1022 SER A N 1
ATOM 7766 C CA . SER A 1 1022 ? 35.288 -14.651 -4.051 1.00 74.94 1022 SER A CA 1
ATOM 7767 C C . SER A 1 1022 ? 36.244 -14.913 -5.219 1.00 74.94 1022 SER A C 1
ATOM 7769 O O . SER A 1 1022 ? 37.434 -15.034 -4.967 1.00 74.94 1022 SER A O 1
ATOM 7771 N N . ASN A 1 1023 ? 35.783 -15.058 -6.468 1.00 76.50 1023 ASN A N 1
ATOM 7772 C CA . ASN A 1 1023 ? 36.615 -15.435 -7.622 1.00 76.50 1023 ASN A CA 1
ATOM 7773 C C . ASN A 1 1023 ? 36.579 -14.442 -8.793 1.00 76.50 1023 ASN A C 1
ATOM 7775 O O . ASN A 1 1023 ? 37.094 -14.771 -9.860 1.00 76.50 1023 ASN A O 1
ATOM 7779 N N . ILE A 1 1024 ? 36.009 -13.254 -8.590 1.00 86.31 1024 ILE A N 1
ATOM 7780 C CA . ILE A 1 1024 ? 35.710 -12.315 -9.671 1.00 86.31 1024 ILE A CA 1
ATOM 7781 C C . ILE A 1 1024 ? 36.956 -11.603 -10.215 1.00 86.31 1024 ILE A C 1
ATOM 7783 O O . ILE A 1 1024 ? 37.839 -11.182 -9.472 1.00 86.31 1024 ILE A O 1
ATOM 7787 N N . CYS A 1 1025 ? 36.985 -11.423 -11.530 1.00 83.88 1025 CYS A N 1
ATOM 7788 C CA . CYS A 1 1025 ? 37.846 -10.509 -12.264 1.00 83.88 1025 CYS A CA 1
ATOM 7789 C C . CYS A 1 1025 ? 36.960 -9.443 -12.921 1.00 83.88 1025 CYS A C 1
ATOM 7791 O O . CYS A 1 1025 ? 36.047 -9.778 -13.677 1.00 83.88 1025 CYS A O 1
ATOM 7793 N N . ILE A 1 1026 ? 37.201 -8.165 -12.634 1.00 87.06 1026 ILE A N 1
ATOM 7794 C CA . ILE A 1 1026 ? 36.475 -7.069 -13.284 1.00 87.06 1026 ILE A CA 1
ATOM 7795 C C . ILE A 1 1026 ? 37.318 -6.558 -14.448 1.00 87.06 1026 ILE A C 1
ATOM 7797 O O . ILE A 1 1026 ? 38.500 -6.268 -14.279 1.00 87.06 1026 ILE A O 1
ATOM 7801 N N . SER A 1 1027 ? 36.710 -6.417 -15.621 1.00 86.69 1027 SER A N 1
ATOM 7802 C CA . SER A 1 1027 ? 37.266 -5.649 -16.732 1.00 86.69 1027 SER A CA 1
ATOM 7803 C C . SER A 1 1027 ? 36.432 -4.395 -16.965 1.00 86.69 1027 SER A C 1
ATOM 7805 O O . SER A 1 1027 ? 35.208 -4.416 -16.852 1.00 86.69 1027 SER A O 1
ATOM 7807 N N . LEU A 1 1028 ? 37.102 -3.289 -17.277 1.00 88.62 1028 LEU A N 1
ATOM 7808 C CA . LEU A 1 1028 ? 36.466 -2.013 -17.589 1.00 88.62 1028 LEU A CA 1
ATOM 7809 C C . LEU A 1 1028 ? 36.679 -1.701 -19.066 1.00 88.62 1028 LEU A C 1
ATOM 7811 O O . LEU A 1 1028 ? 37.757 -1.964 -19.608 1.00 88.62 1028 LEU A O 1
ATOM 7815 N N . SER A 1 1029 ? 35.664 -1.134 -19.708 1.00 88.12 1029 SER A N 1
ATOM 7816 C CA . SER A 1 1029 ? 35.812 -0.607 -21.063 1.00 88.12 1029 SER A CA 1
ATOM 7817 C C . SER A 1 1029 ? 36.692 0.659 -21.079 1.00 88.12 1029 SER A C 1
ATOM 7819 O O . SER A 1 1029 ? 36.861 1.307 -20.040 1.00 88.12 1029 SER A O 1
ATOM 7821 N N . PRO A 1 1030 ? 37.327 1.000 -22.221 1.00 84.19 1030 PRO A N 1
ATOM 7822 C CA . PRO A 1 1030 ? 38.410 1.987 -22.266 1.00 84.19 1030 PRO A CA 1
ATOM 7823 C C . PRO A 1 1030 ? 38.052 3.407 -21.805 1.00 84.19 1030 PRO A C 1
ATOM 7825 O O . PRO A 1 1030 ? 38.956 4.155 -21.436 1.00 84.19 1030 PRO A O 1
ATOM 7828 N N . LYS A 1 1031 ? 36.774 3.797 -21.852 1.00 85.88 1031 LYS A N 1
ATOM 7829 C CA . LYS A 1 1031 ? 36.282 5.127 -21.460 1.00 85.88 1031 LYS A CA 1
ATOM 7830 C C . LYS A 1 1031 ? 35.402 5.076 -20.207 1.00 85.88 1031 LYS A C 1
ATOM 7832 O O . LYS A 1 1031 ? 34.652 6.018 -19.962 1.00 85.88 1031 LYS A O 1
ATOM 7837 N N . SER A 1 1032 ? 35.483 3.999 -19.423 1.00 86.44 1032 SER A N 1
ATOM 7838 C CA . SER A 1 1032 ? 34.716 3.864 -18.188 1.00 86.44 1032 SER A CA 1
ATOM 7839 C C . SER A 1 1032 ? 34.993 5.039 -17.244 1.00 86.44 1032 SER A C 1
ATOM 7841 O O . SER A 1 1032 ? 36.134 5.477 -17.078 1.00 86.44 1032 SER A O 1
ATOM 7843 N N . SER A 1 1033 ? 33.932 5.545 -16.612 1.00 86.94 1033 SER A N 1
ATOM 7844 C CA . SER A 1 1033 ? 34.012 6.553 -15.545 1.00 86.94 1033 SER A CA 1
ATOM 7845 C C . SER A 1 1033 ? 34.688 6.008 -14.276 1.00 86.94 1033 SER A C 1
ATOM 7847 O O . SER A 1 1033 ? 35.175 6.776 -13.442 1.00 86.94 1033 SER A O 1
ATOM 7849 N N . TYR A 1 1034 ? 34.771 4.679 -14.165 1.00 91.44 1034 TYR A N 1
ATOM 7850 C CA . TYR A 1 1034 ? 35.430 3.952 -13.092 1.00 91.44 1034 TYR A CA 1
ATOM 7851 C C . TYR A 1 1034 ? 36.844 3.530 -13.483 1.00 91.44 1034 TYR A C 1
ATOM 7853 O O . TYR A 1 1034 ? 37.207 3.432 -14.656 1.00 91.44 1034 TYR A O 1
ATOM 7861 N N . LYS A 1 1035 ? 37.664 3.243 -12.475 1.00 90.94 1035 LYS A N 1
ATOM 7862 C CA . LYS A 1 1035 ? 39.040 2.781 -12.649 1.00 90.94 1035 LYS A CA 1
ATOM 7863 C C . LYS A 1 1035 ? 39.273 1.522 -11.841 1.00 90.94 1035 LYS A C 1
ATOM 7865 O O . LYS A 1 1035 ? 38.821 1.408 -10.708 1.00 90.94 1035 LYS A O 1
ATOM 7870 N N . LEU A 1 1036 ? 40.029 0.593 -12.419 1.00 89.88 1036 LEU A N 1
ATOM 7871 C CA . LEU A 1 1036 ? 40.517 -0.581 -11.713 1.00 89.88 1036 LEU A CA 1
ATOM 7872 C C . LEU A 1 1036 ? 41.991 -0.371 -11.376 1.00 89.88 1036 LEU A C 1
ATOM 7874 O O . LEU A 1 1036 ? 42.891 -0.706 -12.146 1.00 89.88 1036 LEU A O 1
ATOM 7878 N N . VAL A 1 1037 ? 42.242 0.234 -10.221 1.00 88.94 1037 VAL A N 1
ATOM 7879 C CA . VAL A 1 1037 ? 43.598 0.552 -9.775 1.00 88.94 1037 VAL A CA 1
ATOM 7880 C C . VAL A 1 1037 ? 44.276 -0.725 -9.279 1.00 88.94 1037 VAL A C 1
ATOM 7882 O O . VAL A 1 1037 ? 43.672 -1.542 -8.578 1.00 88.94 1037 VAL A O 1
ATOM 7885 N N . SER A 1 1038 ? 45.534 -0.939 -9.680 1.00 83.75 1038 SER A N 1
ATOM 7886 C CA . SER A 1 1038 ? 46.329 -2.131 -9.332 1.00 83.75 1038 SER A CA 1
ATOM 7887 C C . SER A 1 1038 ? 45.602 -3.466 -9.585 1.00 83.75 1038 SER A C 1
ATOM 7889 O O . SER A 1 1038 ? 45.816 -4.444 -8.863 1.00 83.75 1038 SER A O 1
ATOM 7891 N N . ASN A 1 1039 ? 44.717 -3.494 -10.590 1.00 82.81 1039 ASN A N 1
ATOM 7892 C CA . ASN A 1 1039 ? 43.875 -4.623 -11.004 1.00 82.81 1039 ASN A CA 1
ATOM 7893 C C . ASN A 1 1039 ? 42.881 -5.163 -9.955 1.00 82.81 1039 ASN A C 1
ATOM 7895 O O . ASN A 1 1039 ? 42.235 -6.171 -10.217 1.00 82.81 1039 ASN A O 1
ATOM 7899 N N . ASN A 1 1040 ? 42.749 -4.541 -8.778 1.00 87.56 1040 ASN A N 1
ATOM 7900 C CA . ASN A 1 1040 ? 41.935 -5.092 -7.682 1.00 87.56 1040 ASN A CA 1
ATOM 7901 C C . ASN A 1 1040 ? 41.070 -4.063 -6.942 1.00 87.56 1040 ASN A C 1
ATOM 7903 O O . ASN A 1 1040 ? 40.239 -4.463 -6.129 1.00 87.56 1040 ASN A O 1
ATOM 7907 N N . PHE A 1 1041 ? 41.270 -2.766 -7.181 1.00 90.75 1041 PHE A N 1
ATOM 7908 C CA . PHE A 1 1041 ? 40.567 -1.687 -6.489 1.00 90.75 1041 PHE A CA 1
ATOM 7909 C C . PHE A 1 1041 ? 39.675 -0.956 -7.485 1.00 90.75 1041 PHE A C 1
ATOM 7911 O O . PHE A 1 1041 ? 40.179 -0.201 -8.315 1.00 90.75 1041 PHE A O 1
ATOM 7918 N N . LEU A 1 1042 ? 38.370 -1.211 -7.430 1.00 92.25 1042 LEU A N 1
ATOM 7919 C CA . LEU A 1 1042 ? 37.393 -0.518 -8.260 1.00 92.25 1042 LEU A CA 1
ATOM 7920 C C . LEU A 1 1042 ? 37.060 0.829 -7.617 1.00 92.25 1042 LEU A C 1
ATOM 7922 O O . LEU A 1 1042 ? 36.474 0.867 -6.534 1.00 92.25 1042 LEU A O 1
ATOM 7926 N N . THR A 1 1043 ? 37.433 1.920 -8.278 1.00 92.62 1043 THR A N 1
ATOM 7927 C CA . THR A 1 1043 ? 37.245 3.285 -7.778 1.00 92.62 1043 THR A CA 1
ATOM 7928 C C . THR A 1 1043 ? 36.473 4.149 -8.766 1.00 92.62 1043 THR A C 1
ATOM 7930 O O . THR A 1 1043 ? 36.529 3.911 -9.973 1.00 92.62 1043 THR A O 1
ATOM 7933 N N . ASP A 1 1044 ? 35.804 5.188 -8.276 1.00 90.38 1044 ASP A N 1
ATOM 7934 C CA . ASP A 1 1044 ? 35.264 6.254 -9.126 1.00 90.38 1044 ASP A CA 1
ATOM 7935 C C . ASP A 1 1044 ? 36.344 7.292 -9.509 1.00 90.38 1044 ASP A C 1
ATOM 7937 O O . ASP A 1 1044 ? 37.535 7.145 -9.201 1.00 90.38 1044 ASP A O 1
ATOM 7941 N N . SER A 1 1045 ? 35.931 8.361 -10.196 1.00 87.06 1045 SER A N 1
ATOM 7942 C CA . SER A 1 1045 ? 36.805 9.475 -10.578 1.00 87.06 1045 SER A CA 1
ATOM 7943 C C . SER A 1 1045 ? 37.239 10.375 -9.414 1.00 87.06 1045 SER A C 1
ATOM 7945 O O . SER A 1 1045 ? 38.208 11.116 -9.570 1.00 87.06 1045 SER A O 1
ATOM 7947 N N . ASN A 1 1046 ? 36.546 10.327 -8.273 1.00 87.56 1046 ASN A N 1
ATOM 7948 C CA . ASN A 1 1046 ? 36.773 11.183 -7.104 1.00 87.56 1046 ASN A CA 1
ATOM 7949 C C . ASN A 1 1046 ? 37.656 10.518 -6.031 1.00 87.56 1046 ASN A C 1
ATOM 7951 O O . ASN A 1 1046 ? 38.015 11.156 -5.039 1.00 87.56 1046 ASN A O 1
ATOM 7955 N N . GLY A 1 1047 ? 38.026 9.251 -6.234 1.00 89.44 1047 GLY A N 1
ATOM 7956 C CA . GLY A 1 1047 ? 38.838 8.471 -5.302 1.00 89.44 1047 GLY A CA 1
ATOM 7957 C C . GLY A 1 1047 ? 38.020 7.670 -4.284 1.00 89.44 1047 GLY A C 1
ATOM 7958 O O . GLY A 1 1047 ? 38.599 7.161 -3.323 1.00 89.44 1047 GLY A O 1
ATOM 7959 N N . LEU A 1 1048 ? 36.708 7.513 -4.485 1.00 91.88 1048 LEU A N 1
ATOM 7960 C CA . LEU A 1 1048 ? 35.884 6.578 -3.722 1.00 91.88 1048 LEU A CA 1
ATOM 7961 C C . LEU A 1 1048 ? 36.233 5.148 -4.130 1.00 91.88 1048 LEU A C 1
ATOM 7963 O O . LEU A 1 1048 ? 36.093 4.775 -5.295 1.00 91.88 1048 LEU A O 1
ATOM 7967 N N . LEU A 1 1049 ? 36.662 4.331 -3.170 1.00 93.19 1049 LEU A N 1
ATOM 7968 C CA . LEU A 1 1049 ? 36.805 2.892 -3.353 1.00 93.19 1049 LEU A CA 1
ATOM 7969 C C . LEU A 1 1049 ? 35.445 2.214 -3.169 1.00 93.19 1049 LEU A C 1
ATOM 7971 O O . LEU A 1 1049 ? 34.931 2.159 -2.058 1.00 93.19 1049 LEU A O 1
ATOM 7975 N N . ILE A 1 1050 ? 34.904 1.679 -4.262 1.00 89.44 1050 ILE A N 1
ATOM 7976 C CA . ILE A 1 1050 ? 33.578 1.047 -4.328 1.00 89.44 1050 ILE A CA 1
ATOM 7977 C C . ILE A 1 1050 ? 33.664 -0.428 -3.938 1.00 89.44 1050 ILE A C 1
ATOM 7979 O O . ILE A 1 1050 ? 32.810 -0.949 -3.226 1.00 89.44 1050 ILE A O 1
ATOM 7983 N N . ALA A 1 1051 ? 34.694 -1.123 -4.427 1.00 89.62 1051 ALA A N 1
ATOM 7984 C CA . ALA A 1 1051 ? 34.897 -2.537 -4.141 1.00 89.62 1051 ALA A CA 1
ATOM 7985 C C . ALA A 1 1051 ? 36.367 -2.941 -4.283 1.00 89.62 1051 ALA A C 1
ATOM 7987 O O . ALA A 1 1051 ? 37.064 -2.538 -5.218 1.00 89.62 1051 ALA A O 1
ATOM 7988 N N . TYR A 1 1052 ? 36.814 -3.813 -3.387 1.00 89.25 1052 TYR A N 1
ATOM 7989 C CA . TYR A 1 1052 ? 38.043 -4.573 -3.524 1.00 89.25 1052 TYR A CA 1
ATOM 7990 C C . TYR A 1 1052 ? 37.720 -6.009 -3.946 1.00 89.25 1052 TYR A C 1
ATOM 7992 O O . TYR A 1 1052 ? 36.972 -6.717 -3.277 1.00 89.25 1052 TYR A O 1
ATOM 8000 N N . ILE A 1 1053 ? 38.311 -6.442 -5.059 1.00 85.38 1053 ILE A N 1
ATOM 8001 C CA . ILE A 1 1053 ? 38.073 -7.767 -5.664 1.00 85.38 1053 ILE A CA 1
ATOM 8002 C C . ILE A 1 1053 ? 39.278 -8.712 -5.560 1.00 85.38 1053 ILE A C 1
ATOM 8004 O O . ILE A 1 1053 ? 39.269 -9.816 -6.100 1.00 85.38 1053 ILE A O 1
ATOM 8008 N N . GLY A 1 1054 ? 40.347 -8.281 -4.890 1.00 82.44 1054 GLY A N 1
ATOM 8009 C CA . GLY A 1 1054 ? 41.575 -9.063 -4.792 1.00 82.44 1054 GLY A CA 1
ATOM 8010 C C . GLY A 1 1054 ? 41.528 -10.163 -3.725 1.00 82.44 1054 GLY A C 1
ATOM 8011 O O . GLY A 1 1054 ? 40.722 -10.155 -2.800 1.00 82.44 1054 GLY A O 1
ATOM 8012 N N . LYS A 1 1055 ? 42.476 -11.103 -3.811 1.00 80.75 1055 LYS A N 1
ATOM 8013 C CA . LYS A 1 1055 ? 42.625 -12.244 -2.874 1.00 80.75 1055 LYS A CA 1
ATOM 8014 C C . LYS A 1 1055 ? 43.876 -12.177 -2.002 1.00 80.75 1055 LYS A C 1
ATOM 8016 O O . LYS A 1 1055 ? 44.207 -13.117 -1.278 1.00 80.75 1055 LYS A O 1
ATOM 8021 N N . SER A 1 1056 ? 44.635 -11.093 -2.112 1.00 86.12 1056 SER A N 1
ATOM 8022 C CA . SER A 1 1056 ? 45.924 -10.975 -1.444 1.00 86.12 1056 SER A CA 1
ATOM 8023 C C . SER A 1 1056 ? 45.755 -10.936 0.073 1.00 86.12 1056 SER A C 1
ATOM 8025 O O . SER A 1 1056 ? 44.972 -10.156 0.608 1.00 86.12 1056 SER A O 1
ATOM 8027 N N . LYS A 1 1057 ? 46.549 -11.745 0.786 1.00 91.19 1057 LYS A N 1
ATOM 8028 C CA . LYS A 1 1057 ? 46.616 -11.711 2.259 1.00 91.19 1057 LYS A CA 1
ATOM 8029 C C . LYS A 1 1057 ? 47.191 -10.397 2.786 1.00 91.19 1057 LYS A C 1
ATOM 8031 O O . LYS A 1 1057 ? 46.941 -10.033 3.931 1.00 91.19 1057 LYS A O 1
ATOM 8036 N N . LYS A 1 1058 ? 47.998 -9.716 1.970 1.00 92.19 1058 LYS A N 1
ATOM 8037 C CA . LYS A 1 1058 ? 48.584 -8.413 2.271 1.00 92.19 1058 LYS A CA 1
ATOM 8038 C C . LYS A 1 1058 ? 48.325 -7.456 1.118 1.00 92.19 1058 LYS A C 1
ATOM 8040 O O . LYS A 1 1058 ? 48.633 -7.806 -0.019 1.00 92.19 1058 LYS A O 1
ATOM 8045 N N . ILE A 1 1059 ? 47.814 -6.267 1.417 1.00 93.44 1059 ILE A N 1
ATOM 8046 C CA . ILE A 1 1059 ? 47.553 -5.230 0.413 1.00 93.44 1059 ILE A CA 1
ATOM 8047 C C . ILE A 1 1059 ? 48.090 -3.868 0.837 1.00 93.44 1059 ILE A C 1
ATOM 8049 O O . ILE A 1 1059 ? 48.270 -3.593 2.022 1.00 93.44 1059 ILE A O 1
ATOM 8053 N N . ILE A 1 1060 ? 48.299 -3.009 -0.154 1.00 93.56 1060 ILE A N 1
ATOM 8054 C CA . ILE A 1 1060 ? 48.493 -1.572 0.020 1.00 93.56 1060 ILE A CA 1
ATOM 8055 C C . ILE A 1 1060 ? 47.363 -0.917 -0.768 1.00 93.56 1060 ILE A C 1
ATOM 8057 O O . ILE A 1 1060 ? 47.219 -1.198 -1.960 1.00 93.56 1060 ILE A O 1
ATOM 8061 N N . ILE A 1 1061 ? 46.532 -0.121 -0.097 1.00 94.94 1061 ILE A N 1
ATOM 8062 C CA . ILE A 1 1061 ? 45.478 0.639 -0.771 1.00 94.94 1061 ILE A CA 1
ATOM 8063 C C . ILE A 1 1061 ? 46.163 1.738 -1.606 1.00 94.94 1061 ILE A C 1
ATOM 8065 O O . ILE A 1 1061 ? 47.080 2.379 -1.091 1.00 94.94 1061 ILE A O 1
ATOM 8069 N N . PRO A 1 1062 ? 45.787 1.942 -2.882 1.00 95.31 1062 PRO A N 1
ATOM 8070 C CA . PRO A 1 1062 ? 46.438 2.933 -3.738 1.00 95.31 1062 PRO A CA 1
ATOM 8071 C C . PRO A 1 1062 ? 46.277 4.375 -3.235 1.00 95.31 1062 PRO A C 1
ATOM 8073 O O . PRO A 1 1062 ? 45.201 4.744 -2.772 1.00 95.31 1062 PRO A O 1
ATOM 8076 N N . ASP A 1 1063 ? 47.297 5.216 -3.440 1.00 93.62 1063 ASP A N 1
ATOM 8077 C CA . ASP A 1 1063 ? 47.284 6.645 -3.061 1.00 93.62 1063 ASP A CA 1
ATOM 8078 C C . ASP A 1 1063 ? 46.214 7.477 -3.799 1.00 93.62 1063 ASP A C 1
ATOM 8080 O O . ASP A 1 1063 ? 45.928 8.613 -3.431 1.00 93.62 1063 ASP A O 1
ATOM 8084 N N . SER A 1 1064 ? 45.607 6.931 -4.858 1.00 93.50 1064 SER A N 1
ATOM 8085 C CA . SER A 1 1064 ? 44.473 7.557 -5.546 1.00 93.50 1064 SER A CA 1
ATOM 8086 C C . SER A 1 1064 ? 43.153 7.438 -4.777 1.00 93.50 1064 SER A C 1
ATOM 8088 O O . SER A 1 1064 ? 42.177 8.070 -5.171 1.00 93.50 1064 SER A O 1
ATOM 8090 N N . VAL A 1 1065 ? 43.089 6.606 -3.732 1.00 95.75 1065 VAL A N 1
ATOM 8091 C CA . VAL A 1 1065 ? 41.889 6.426 -2.905 1.00 95.75 1065 VAL A CA 1
ATOM 8092 C C . VAL A 1 1065 ? 41.842 7.511 -1.832 1.00 95.75 1065 VAL A C 1
ATOM 8094 O O . VAL A 1 1065 ? 42.787 7.667 -1.057 1.00 95.75 1065 VAL A O 1
ATOM 8097 N N . THR A 1 1066 ? 40.729 8.237 -1.777 1.00 94.19 1066 THR A N 1
ATOM 8098 C CA . THR A 1 1066 ? 40.443 9.314 -0.815 1.00 94.19 1066 THR A CA 1
ATOM 8099 C C . THR A 1 1066 ? 39.397 8.897 0.217 1.00 94.19 1066 THR A C 1
ATOM 8101 O O . THR A 1 1066 ? 39.475 9.322 1.372 1.00 94.19 1066 THR A O 1
ATOM 8104 N N . THR A 1 1067 ? 38.486 8.001 -0.165 1.00 93.94 1067 THR A N 1
ATOM 8105 C CA . THR A 1 1067 ? 37.438 7.448 0.700 1.00 93.94 1067 THR A CA 1
ATOM 8106 C C . THR A 1 1067 ? 37.371 5.937 0.530 1.00 93.94 1067 THR A C 1
ATOM 8108 O O . THR A 1 1067 ? 37.298 5.435 -0.593 1.00 93.94 1067 THR A O 1
ATOM 8111 N N . ILE A 1 1068 ? 37.390 5.196 1.640 1.00 95.25 1068 ILE A N 1
ATOM 8112 C CA . ILE A 1 1068 ? 37.069 3.765 1.629 1.00 95.25 1068 ILE A CA 1
ATOM 8113 C C . ILE A 1 1068 ? 35.562 3.646 1.816 1.00 95.25 1068 ILE A C 1
ATOM 8115 O O . ILE A 1 1068 ? 35.082 3.817 2.935 1.00 95.25 1068 ILE A O 1
ATOM 8119 N N . GLY A 1 1069 ? 34.856 3.394 0.714 1.00 87.50 1069 GLY A N 1
ATOM 8120 C CA . GLY A 1 1069 ? 33.400 3.411 0.671 1.00 87.50 1069 GLY A CA 1
ATOM 8121 C C . GLY A 1 1069 ? 32.742 2.255 1.414 1.00 87.50 1069 GLY A C 1
ATOM 8122 O O . GLY A 1 1069 ? 33.394 1.298 1.854 1.00 87.50 1069 GLY A O 1
ATOM 8123 N N . ASP A 1 1070 ? 31.420 2.354 1.516 1.00 84.19 1070 ASP A N 1
ATOM 8124 C CA . ASP A 1 1070 ? 30.584 1.386 2.211 1.00 84.19 1070 ASP A CA 1
ATOM 8125 C C . ASP A 1 1070 ? 30.847 -0.041 1.727 1.00 84.19 1070 ASP A C 1
ATOM 8127 O O . ASP A 1 1070 ? 30.758 -0.348 0.536 1.00 84.19 1070 ASP A O 1
ATOM 8131 N N . HIS A 1 1071 ? 31.167 -0.930 2.671 1.00 85.00 1071 HIS A N 1
ATOM 8132 C CA . HIS A 1 1071 ? 31.415 -2.350 2.410 1.00 85.00 1071 HIS A CA 1
ATOM 8133 C C . HIS A 1 1071 ? 32.474 -2.651 1.335 1.00 85.00 1071 HIS A C 1
ATOM 8135 O O . HIS A 1 1071 ? 32.494 -3.761 0.793 1.00 85.00 1071 HIS A O 1
ATOM 8141 N N . ALA A 1 1072 ? 33.386 -1.718 1.046 1.00 90.19 1072 ALA A N 1
ATOM 8142 C CA . ALA A 1 1072 ? 34.388 -1.876 -0.006 1.00 90.19 1072 ALA A CA 1
ATOM 8143 C C . ALA A 1 1072 ? 35.221 -3.170 0.119 1.00 90.19 1072 ALA A C 1
ATOM 8145 O O . ALA A 1 1072 ? 35.586 -3.769 -0.890 1.00 90.19 1072 ALA A O 1
ATOM 8146 N N . PHE A 1 1073 ? 35.494 -3.628 1.344 1.00 91.19 1073 PHE A N 1
ATOM 8147 C CA . PHE A 1 1073 ? 36.195 -4.875 1.670 1.00 91.19 1073 PHE A CA 1
ATOM 8148 C C . PHE A 1 1073 ? 35.301 -5.901 2.382 1.00 91.19 1073 PHE A C 1
ATOM 8150 O O . PHE A 1 1073 ? 35.811 -6.823 3.021 1.00 91.19 1073 PHE A O 1
ATOM 8157 N N . TYR A 1 1074 ? 33.978 -5.784 2.295 1.00 87.69 1074 TYR A N 1
ATOM 8158 C CA . TYR A 1 1074 ? 33.074 -6.686 3.005 1.00 87.69 1074 TYR A CA 1
ATOM 8159 C C . TYR A 1 1074 ? 33.339 -8.162 2.678 1.00 87.69 1074 TYR A C 1
ATOM 8161 O O . TYR A 1 1074 ? 33.415 -8.554 1.508 1.00 87.69 1074 TYR A O 1
ATOM 8169 N N . LYS A 1 1075 ? 33.479 -8.988 3.723 1.00 85.81 1075 LYS A N 1
ATOM 8170 C CA . LYS A 1 1075 ? 33.843 -10.413 3.628 1.00 85.81 1075 LYS A CA 1
ATOM 8171 C C . LYS A 1 1075 ? 35.140 -10.706 2.870 1.00 85.81 1075 LYS A C 1
ATOM 8173 O O . LYS A 1 1075 ? 35.275 -11.748 2.223 1.00 85.81 1075 LYS A O 1
ATOM 8178 N N . CYS A 1 1076 ? 36.146 -9.843 2.982 1.00 86.94 1076 CYS A N 1
ATOM 8179 C CA . CYS A 1 1076 ? 37.503 -10.174 2.542 1.00 86.94 1076 CYS A CA 1
ATOM 8180 C C . CYS A 1 1076 ? 38.195 -11.128 3.534 1.00 86.94 1076 CYS A C 1
ATOM 8182 O O . CYS A 1 1076 ? 39.190 -10.787 4.171 1.00 86.94 1076 CYS A O 1
ATOM 8184 N N . GLU A 1 1077 ? 37.682 -12.354 3.656 1.00 86.69 1077 GLU A N 1
ATOM 8185 C CA . GLU A 1 1077 ? 38.092 -13.354 4.655 1.00 86.69 1077 GLU A CA 1
ATOM 8186 C C . GLU A 1 1077 ? 39.564 -13.792 4.535 1.00 86.69 1077 GLU A C 1
ATOM 8188 O O . GLU A 1 1077 ? 40.134 -14.326 5.483 1.00 86.69 1077 GLU A O 1
ATOM 8193 N N . SER A 1 1078 ? 40.218 -13.567 3.390 1.00 87.94 1078 SER A N 1
ATOM 8194 C CA . SER A 1 1078 ? 41.642 -13.878 3.205 1.00 87.94 1078 SER A CA 1
ATOM 8195 C C . SER A 1 1078 ? 42.588 -12.754 3.635 1.00 87.94 1078 SER A C 1
ATOM 8197 O O . SER A 1 1078 ? 43.793 -12.996 3.752 1.00 87.94 1078 SER A O 1
ATOM 8199 N N . LEU A 1 1079 ? 42.089 -11.528 3.813 1.00 92.38 1079 LEU A N 1
ATOM 8200 C CA . LEU A 1 1079 ? 42.909 -10.347 4.068 1.00 92.38 1079 LEU A CA 1
ATOM 8201 C C . LEU A 1 1079 ? 43.447 -10.374 5.502 1.00 92.38 1079 LEU A C 1
ATOM 8203 O O . LEU A 1 1079 ? 42.680 -10.361 6.453 1.00 92.38 1079 LEU A O 1
ATOM 8207 N N . GLN A 1 1080 ? 44.771 -10.397 5.662 1.00 94.88 1080 GLN A N 1
ATOM 8208 C CA . GLN A 1 1080 ? 45.438 -10.460 6.968 1.00 94.88 1080 GLN A CA 1
ATOM 8209 C C . GLN A 1 1080 ? 46.072 -9.132 7.375 1.00 94.88 1080 GLN A C 1
ATOM 8211 O O . GLN A 1 1080 ? 46.117 -8.810 8.559 1.00 94.88 1080 GLN A O 1
ATOM 8216 N N . ASN A 1 1081 ? 46.599 -8.381 6.406 1.00 92.25 1081 ASN A N 1
ATOM 8217 C CA . ASN A 1 1081 ? 47.302 -7.124 6.640 1.00 92.25 1081 ASN A CA 1
ATOM 8218 C C . ASN A 1 1081 ? 46.982 -6.128 5.526 1.00 92.25 1081 ASN A C 1
ATOM 8220 O O . ASN A 1 1081 ? 46.990 -6.490 4.349 1.00 92.25 1081 ASN A O 1
ATOM 8224 N N . LEU A 1 1082 ? 46.784 -4.862 5.877 1.00 94.75 1082 LEU A N 1
ATOM 8225 C CA . LEU A 1 1082 ? 46.596 -3.800 4.897 1.00 94.75 1082 LEU A CA 1
ATOM 8226 C C . LEU A 1 1082 ? 47.332 -2.527 5.309 1.00 94.75 1082 LEU A C 1
ATOM 8228 O O . LEU A 1 1082 ? 47.527 -2.263 6.495 1.00 94.75 1082 LEU A O 1
ATOM 8232 N N . THR A 1 1083 ? 47.743 -1.745 4.318 1.00 94.81 1083 THR A N 1
ATOM 8233 C CA . THR A 1 1083 ? 48.275 -0.394 4.511 1.00 94.81 1083 THR A CA 1
ATOM 8234 C C . THR A 1 1083 ? 47.289 0.606 3.923 1.00 94.81 1083 THR A C 1
ATOM 8236 O O . THR A 1 1083 ? 46.977 0.523 2.735 1.00 94.81 1083 THR A O 1
ATOM 8239 N N . ILE A 1 1084 ? 46.805 1.526 4.760 1.00 96.69 1084 ILE A N 1
ATOM 8240 C CA . ILE A 1 1084 ? 45.949 2.646 4.356 1.00 96.69 1084 ILE A CA 1
ATOM 8241 C C . ILE A 1 1084 ? 46.861 3.858 4.087 1.00 96.69 1084 ILE A C 1
ATOM 8243 O O . ILE A 1 1084 ? 47.619 4.230 4.987 1.00 96.69 1084 ILE A O 1
ATOM 8247 N N . PRO A 1 1085 ? 46.843 4.455 2.884 1.00 95.75 1085 PRO A N 1
ATOM 8248 C CA . PRO A 1 1085 ? 47.675 5.606 2.555 1.00 95.75 1085 PRO A CA 1
ATOM 8249 C C . PRO A 1 1085 ? 47.146 6.895 3.194 1.00 95.75 1085 PRO A C 1
ATOM 8251 O O . PRO A 1 1085 ? 45.967 7.008 3.530 1.00 95.75 1085 PRO A O 1
ATOM 8254 N N . ASN A 1 1086 ? 48.012 7.908 3.298 1.00 94.69 1086 ASN A N 1
ATOM 8255 C CA . ASN A 1 1086 ? 47.655 9.234 3.827 1.00 94.69 1086 ASN A CA 1
ATOM 8256 C C . ASN A 1 1086 ? 46.713 10.038 2.905 1.00 94.69 1086 ASN A C 1
ATOM 8258 O O . ASN A 1 1086 ? 46.331 11.155 3.242 1.00 94.69 1086 ASN A O 1
ATOM 8262 N N . SER A 1 1087 ? 46.364 9.514 1.729 1.00 95.06 1087 SER A N 1
ATOM 8263 C CA . SER A 1 1087 ? 45.334 10.092 0.864 1.00 95.06 1087 SER A CA 1
ATOM 8264 C C . SER A 1 1087 ? 43.920 9.822 1.389 1.00 95.06 1087 SER A C 1
ATOM 8266 O O . SER A 1 1087 ? 43.012 10.594 1.092 1.00 95.06 1087 SER A O 1
ATOM 8268 N N . VAL A 1 1088 ? 43.724 8.760 2.185 1.00 97.00 1088 VAL A N 1
ATOM 8269 C CA . VAL A 1 1088 ? 42.407 8.375 2.713 1.00 97.00 1088 VAL A CA 1
ATOM 8270 C C . VAL A 1 1088 ? 42.014 9.291 3.866 1.00 97.00 1088 VAL A C 1
ATOM 8272 O O . VAL A 1 1088 ? 42.723 9.372 4.868 1.00 97.00 1088 VAL A O 1
ATOM 8275 N N . THR A 1 1089 ? 40.864 9.950 3.751 1.00 92.25 1089 THR A N 1
ATOM 8276 C CA . THR A 1 1089 ? 40.326 10.867 4.770 1.00 92.25 1089 THR A CA 1
ATOM 8277 C C . THR A 1 1089 ? 39.149 10.284 5.550 1.00 92.25 1089 THR A C 1
ATOM 8279 O O . THR A 1 1089 ? 38.907 10.689 6.695 1.00 92.25 1089 THR A O 1
ATOM 8282 N N . THR A 1 1090 ? 38.459 9.299 4.967 1.00 89.81 1090 THR A N 1
ATOM 8283 C CA . THR A 1 1090 ? 37.247 8.697 5.540 1.00 89.81 1090 THR A CA 1
ATOM 8284 C C . THR A 1 1090 ? 37.210 7.186 5.295 1.00 89.81 1090 THR A C 1
ATOM 8286 O O . THR A 1 1090 ? 37.621 6.708 4.234 1.00 89.81 1090 THR A O 1
ATOM 8289 N N . ILE A 1 1091 ? 36.746 6.440 6.303 1.00 95.12 1091 ILE A N 1
ATOM 8290 C CA . ILE A 1 1091 ? 36.430 5.008 6.228 1.00 95.12 1091 ILE A CA 1
ATOM 8291 C C . ILE A 1 1091 ? 34.943 4.869 6.546 1.00 95.12 1091 ILE A C 1
ATOM 8293 O O . ILE A 1 1091 ? 34.557 5.167 7.676 1.00 95.12 1091 ILE A O 1
ATOM 8297 N N . ASP A 1 1092 ? 34.133 4.434 5.585 1.00 89.75 1092 ASP A N 1
ATOM 8298 C CA . ASP A 1 1092 ? 32.672 4.488 5.689 1.00 89.75 1092 ASP A CA 1
ATOM 8299 C C . ASP A 1 1092 ? 32.056 3.208 6.301 1.00 89.75 1092 ASP A C 1
ATOM 8301 O O . ASP A 1 1092 ? 32.739 2.413 6.963 1.00 89.75 1092 ASP A O 1
ATOM 8305 N N . TYR A 1 1093 ? 30.734 3.040 6.181 1.00 85.75 1093 TYR A N 1
ATOM 8306 C CA . TYR A 1 1093 ? 29.965 2.009 6.875 1.00 85.75 1093 TYR A CA 1
ATOM 8307 C C . TYR A 1 1093 ? 30.354 0.602 6.416 1.00 85.75 1093 TYR A C 1
ATOM 8309 O O . TYR A 1 1093 ? 30.388 0.290 5.228 1.00 85.75 1093 TYR A O 1
ATOM 8317 N N . GLY A 1 1094 ? 30.658 -0.284 7.367 1.00 85.44 1094 GLY A N 1
ATOM 8318 C CA . GLY A 1 1094 ? 30.966 -1.683 7.056 1.00 85.44 1094 GLY A CA 1
ATOM 8319 C C . GLY A 1 1094 ? 32.177 -1.879 6.132 1.00 85.44 1094 GLY A C 1
ATOM 8320 O O . GLY A 1 1094 ? 32.346 -2.973 5.599 1.00 85.44 1094 GLY A O 1
ATOM 8321 N N . ALA A 1 1095 ? 33.018 -0.853 5.932 1.00 92.94 1095 ALA A N 1
ATOM 8322 C CA . ALA A 1 1095 ? 34.105 -0.827 4.950 1.00 92.94 1095 ALA A CA 1
ATOM 8323 C C . ALA A 1 1095 ? 34.976 -2.094 4.938 1.00 92.94 1095 ALA A C 1
ATOM 8325 O O . ALA A 1 1095 ? 35.353 -2.560 3.871 1.00 92.94 1095 ALA A O 1
ATOM 8326 N N . PHE A 1 1096 ? 35.257 -2.672 6.105 1.00 94.94 1096 PHE A N 1
ATOM 8327 C CA . PHE A 1 1096 ? 35.988 -3.922 6.330 1.00 94.94 1096 PHE A CA 1
ATOM 8328 C C . PHE A 1 1096 ? 35.174 -4.940 7.146 1.00 94.94 1096 PHE A C 1
ATOM 8330 O O . PHE A 1 1096 ? 35.757 -5.829 7.772 1.00 94.94 1096 PHE A O 1
ATOM 8337 N N . GLU A 1 1097 ? 33.843 -4.839 7.178 1.00 92.50 1097 GLU A N 1
ATOM 8338 C CA . GLU A 1 1097 ? 33.024 -5.786 7.936 1.00 92.50 1097 GLU A CA 1
ATOM 8339 C C . GLU A 1 1097 ? 33.263 -7.230 7.455 1.00 92.50 1097 GLU A C 1
ATOM 8341 O O . GLU A 1 1097 ? 33.338 -7.527 6.261 1.00 92.50 1097 GLU A O 1
ATOM 8346 N N . ASP A 1 1098 ? 33.401 -8.137 8.421 1.00 91.75 1098 ASP A N 1
ATOM 8347 C CA . ASP A 1 1098 ? 33.627 -9.568 8.226 1.00 91.75 1098 ASP A CA 1
ATOM 8348 C C . ASP A 1 1098 ? 34.928 -9.889 7.453 1.00 91.75 1098 ASP A C 1
ATOM 8350 O O . ASP A 1 1098 ? 35.079 -10.941 6.830 1.00 91.75 1098 ASP A O 1
ATOM 8354 N N . CYS A 1 1099 ? 35.938 -9.009 7.535 1.00 93.00 1099 CYS A N 1
ATOM 8355 C CA . CYS A 1 1099 ? 37.329 -9.335 7.192 1.00 93.00 1099 CYS A CA 1
ATOM 8356 C C . CYS A 1 1099 ? 37.946 -10.231 8.277 1.00 93.00 1099 CYS A C 1
ATOM 8358 O O . CYS A 1 1099 ? 38.843 -9.837 9.025 1.00 93.00 1099 CYS A O 1
ATOM 8360 N N . SER A 1 1100 ? 37.431 -11.453 8.399 1.00 93.75 1100 SER A N 1
ATOM 8361 C CA . SER A 1 1100 ? 37.633 -12.317 9.565 1.00 93.75 1100 SER A CA 1
ATOM 8362 C C . SER A 1 1100 ? 39.096 -12.677 9.871 1.00 93.75 1100 SER A C 1
ATOM 8364 O O . SER A 1 1100 ? 39.400 -12.949 11.035 1.00 93.75 1100 SER A O 1
ATOM 8366 N N . ALA A 1 1101 ? 40.005 -12.621 8.885 1.00 95.56 1101 ALA A N 1
ATOM 8367 C CA . ALA A 1 1101 ? 41.439 -12.891 9.041 1.00 95.56 1101 ALA A CA 1
ATOM 8368 C C . ALA A 1 1101 ? 42.325 -11.654 9.284 1.00 95.56 1101 ALA A C 1
ATOM 8370 O O . ALA A 1 1101 ? 43.534 -11.825 9.479 1.00 95.56 1101 ALA A O 1
ATOM 8371 N N . LEU A 1 1102 ? 41.767 -10.439 9.280 1.00 96.69 1102 LEU A N 1
ATOM 8372 C CA . LEU A 1 1102 ? 42.518 -9.187 9.407 1.00 96.69 1102 LEU A CA 1
ATOM 8373 C C . LEU A 1 1102 ? 43.120 -9.058 10.810 1.00 96.69 1102 LEU A C 1
ATOM 8375 O O . LEU A 1 1102 ? 42.397 -9.180 11.789 1.00 96.69 1102 LEU A O 1
ATOM 8379 N N . GLN A 1 1103 ? 44.435 -8.829 10.920 1.00 95.50 1103 GLN A N 1
ATOM 8380 C CA . GLN A 1 1103 ? 45.164 -8.952 12.193 1.00 95.50 1103 GLN A CA 1
ATOM 8381 C C . GLN A 1 1103 ? 45.572 -7.624 12.820 1.00 95.50 1103 GLN A C 1
ATOM 8383 O O . GLN A 1 1103 ? 45.425 -7.453 14.028 1.00 95.50 1103 GLN A O 1
ATOM 8388 N N . ASN A 1 1104 ? 46.134 -6.709 12.029 1.00 93.62 1104 ASN A N 1
ATOM 8389 C CA . ASN A 1 1104 ? 46.649 -5.435 12.520 1.00 93.62 1104 ASN A CA 1
ATOM 8390 C C . ASN A 1 1104 ? 46.282 -4.320 11.546 1.00 93.62 1104 ASN A C 1
ATOM 8392 O O . ASN A 1 1104 ? 46.465 -4.478 10.336 1.00 93.62 1104 ASN A O 1
ATOM 8396 N N . VAL A 1 1105 ? 45.808 -3.195 12.077 1.00 95.69 1105 VAL A N 1
ATOM 8397 C CA . VAL A 1 1105 ? 45.417 -2.026 11.280 1.00 95.69 1105 VAL A CA 1
ATOM 8398 C C . VAL A 1 1105 ? 46.061 -0.769 11.854 1.00 95.69 1105 VAL A C 1
ATOM 8400 O O . VAL A 1 1105 ? 46.051 -0.541 13.062 1.00 95.69 1105 VAL A O 1
ATOM 8403 N N . VAL A 1 1106 ? 46.618 0.064 10.977 1.00 96.00 1106 VAL A N 1
ATOM 8404 C CA . VAL A 1 1106 ? 47.109 1.400 11.325 1.00 96.00 1106 VAL A CA 1
ATOM 8405 C C . VAL A 1 1106 ? 46.277 2.412 10.553 1.00 96.00 1106 VAL A C 1
ATOM 8407 O O . VAL A 1 1106 ? 46.271 2.396 9.323 1.00 96.00 1106 VAL A O 1
ATOM 8410 N N . ILE A 1 1107 ? 45.562 3.264 11.282 1.00 96.19 1107 ILE A N 1
ATOM 8411 C CA . ILE A 1 1107 ? 44.772 4.358 10.724 1.00 96.19 1107 ILE A CA 1
ATOM 8412 C C . ILE A 1 1107 ? 45.696 5.576 10.550 1.00 96.19 1107 ILE A C 1
ATOM 8414 O O . ILE A 1 1107 ? 46.326 5.979 11.529 1.00 96.19 1107 ILE A O 1
ATOM 8418 N N . PRO A 1 1108 ? 45.824 6.154 9.342 1.00 95.50 1108 PRO A N 1
ATOM 8419 C CA . PRO A 1 1108 ? 46.719 7.281 9.097 1.00 95.50 1108 PRO A CA 1
ATOM 8420 C C . PRO A 1 1108 ? 46.156 8.605 9.635 1.00 95.50 1108 PRO A C 1
ATOM 8422 O O . PRO A 1 1108 ? 44.946 8.764 9.786 1.00 95.50 1108 PRO A O 1
ATOM 8425 N N . ASN A 1 1109 ? 47.042 9.586 9.856 1.00 93.50 1109 ASN A N 1
ATOM 8426 C CA . ASN A 1 1109 ? 46.705 10.929 10.368 1.00 93.50 1109 ASN A CA 1
ATOM 8427 C C . ASN A 1 1109 ? 45.841 11.783 9.421 1.00 93.50 1109 ASN A C 1
ATOM 8429 O O . ASN A 1 1109 ? 45.464 12.903 9.757 1.00 93.50 1109 ASN A O 1
ATOM 8433 N N . SER A 1 1110 ? 45.554 11.292 8.222 1.00 95.12 1110 SER A N 1
ATOM 8434 C CA . SER A 1 1110 ? 44.609 11.902 7.292 1.00 95.12 1110 SER A CA 1
ATOM 8435 C C . SER A 1 1110 ? 43.159 11.524 7.597 1.00 95.12 1110 SER A C 1
ATOM 8437 O O . SER A 1 1110 ? 42.252 12.266 7.225 1.00 95.12 1110 SER A O 1
ATOM 8439 N N . VAL A 1 1111 ? 42.919 10.395 8.278 1.00 96.19 1111 VAL A N 1
ATOM 8440 C CA . VAL A 1 1111 ? 41.566 9.905 8.563 1.00 96.19 1111 VAL A CA 1
ATOM 8441 C C . VAL A 1 1111 ? 40.955 10.690 9.714 1.00 96.19 1111 VAL A C 1
ATOM 8443 O O . VAL A 1 1111 ? 41.549 10.817 10.785 1.00 96.19 1111 VAL A O 1
ATOM 8446 N N . THR A 1 1112 ? 39.740 11.191 9.511 1.00 91.94 1112 THR A N 1
ATOM 8447 C CA . THR A 1 1112 ? 39.005 11.966 10.527 1.00 91.94 1112 THR A CA 1
ATOM 8448 C C . THR A 1 1112 ? 37.844 11.192 11.144 1.00 91.94 1112 THR A C 1
ATOM 8450 O O . THR A 1 1112 ? 37.451 11.481 12.280 1.00 91.94 1112 THR A O 1
ATOM 8453 N N . THR A 1 1113 ? 37.327 10.190 10.427 1.00 89.00 1113 THR A N 1
ATOM 8454 C CA . THR A 1 1113 ? 36.137 9.424 10.808 1.00 89.00 1113 THR A CA 1
ATOM 8455 C C . THR A 1 1113 ? 36.311 7.947 10.468 1.00 89.00 1113 THR A C 1
ATOM 8457 O O . THR A 1 1113 ? 36.736 7.603 9.365 1.00 89.00 1113 THR A O 1
ATOM 8460 N N . ILE A 1 1114 ? 35.959 7.086 11.427 1.00 94.62 1114 ILE A N 1
ATOM 8461 C CA . ILE A 1 1114 ? 35.778 5.643 11.239 1.00 94.62 1114 ILE A CA 1
ATOM 8462 C C . ILE A 1 1114 ? 34.276 5.357 11.320 1.00 94.62 1114 ILE A C 1
ATOM 8464 O O . ILE A 1 1114 ? 33.655 5.639 12.346 1.00 94.62 1114 ILE A O 1
ATOM 8468 N N . GLY A 1 1115 ? 33.695 4.825 10.248 1.00 85.25 1115 GLY A N 1
ATOM 8469 C CA . GLY A 1 1115 ? 32.266 4.572 10.095 1.00 85.25 1115 GLY A CA 1
ATOM 8470 C C . GLY A 1 1115 ? 31.710 3.503 11.037 1.00 85.25 1115 GLY A C 1
ATOM 8471 O O . GLY A 1 1115 ? 32.441 2.755 11.694 1.00 85.25 1115 GLY A O 1
ATOM 8472 N N . ALA A 1 1116 ? 30.380 3.428 11.119 1.00 86.56 1116 ALA A N 1
ATOM 8473 C CA . ALA A 1 1116 ? 29.712 2.370 11.872 1.00 86.56 1116 ALA A CA 1
ATOM 8474 C C . ALA A 1 1116 ? 29.956 1.001 11.213 1.00 86.56 1116 ALA A C 1
ATOM 8476 O O . ALA A 1 1116 ? 30.093 0.905 9.998 1.00 86.56 1116 ALA A O 1
ATOM 8477 N N . CYS A 1 1117 ? 30.081 -0.054 12.018 1.00 91.94 1117 CYS A N 1
ATOM 8478 C CA . CYS A 1 1117 ? 30.458 -1.404 11.577 1.00 91.94 1117 CYS A CA 1
ATOM 8479 C C . CYS A 1 1117 ? 31.769 -1.508 10.763 1.00 91.94 1117 CYS A C 1
ATOM 8481 O O . CYS A 1 1117 ? 32.063 -2.591 10.267 1.00 91.94 1117 CYS A O 1
ATOM 8483 N N . ALA A 1 1118 ? 32.576 -0.442 10.638 1.00 94.00 1118 ALA A N 1
ATOM 8484 C CA . ALA A 1 1118 ? 33.680 -0.364 9.675 1.00 94.00 1118 ALA A CA 1
ATOM 8485 C C . ALA A 1 1118 ? 34.667 -1.540 9.730 1.00 94.00 1118 ALA A C 1
ATOM 8487 O O . ALA A 1 1118 ? 35.198 -1.918 8.702 1.00 94.00 1118 ALA A O 1
ATOM 8488 N N . PHE A 1 1119 ? 34.896 -2.138 10.894 1.00 97.00 1119 PHE A N 1
ATOM 8489 C CA . PHE A 1 1119 ? 35.715 -3.333 11.116 1.00 97.00 1119 PHE A CA 1
ATOM 8490 C C . PHE A 1 1119 ? 34.949 -4.401 11.919 1.00 97.00 1119 PHE A C 1
ATOM 8492 O O . PHE A 1 1119 ? 35.560 -5.234 12.590 1.00 97.00 1119 PHE A O 1
ATOM 8499 N N . SER A 1 1120 ? 33.612 -4.390 11.888 1.00 94.44 1120 SER A N 1
ATOM 8500 C CA . SER A 1 1120 ? 32.793 -5.377 12.599 1.00 94.44 1120 SER A CA 1
ATOM 8501 C C . SER A 1 1120 ? 33.137 -6.799 12.140 1.00 94.44 1120 SER A C 1
ATOM 8503 O O . SER A 1 1120 ? 33.496 -7.016 10.986 1.00 94.44 1120 SER A O 1
ATOM 8505 N N . LYS A 1 1121 ? 33.065 -7.783 13.041 1.00 94.56 1121 LYS A N 1
ATOM 8506 C CA . LYS A 1 1121 ? 33.361 -9.207 12.785 1.00 94.56 1121 LYS A CA 1
ATOM 8507 C C . LYS A 1 1121 ? 34.774 -9.485 12.246 1.00 94.56 1121 LYS A C 1
ATOM 8509 O O . LYS A 1 1121 ? 35.047 -10.595 11.787 1.00 94.56 1121 LYS A O 1
ATOM 8514 N N . CYS A 1 1122 ? 35.722 -8.552 12.376 1.00 96.25 1122 CYS A N 1
ATOM 8515 C CA . CYS A 1 1122 ? 37.145 -8.803 12.120 1.00 96.25 1122 CYS A CA 1
ATOM 8516 C C . CYS A 1 1122 ? 37.750 -9.659 13.248 1.00 96.25 1122 CYS A C 1
ATOM 8518 O O . CYS A 1 1122 ? 38.527 -9.198 14.082 1.00 96.25 1122 CYS A O 1
ATOM 8520 N N . SER A 1 1123 ? 37.349 -10.929 13.315 1.00 94.88 1123 SER A N 1
ATOM 8521 C CA . SER A 1 1123 ? 37.555 -11.786 14.489 1.00 94.88 1123 SER A CA 1
ATOM 8522 C C . SER A 1 1123 ? 39.026 -12.031 14.860 1.00 94.88 1123 SER A C 1
ATOM 8524 O O . SER A 1 1123 ? 39.320 -12.278 16.033 1.00 94.88 1123 SER A O 1
ATOM 8526 N N . ALA A 1 1124 ? 39.948 -11.925 13.897 1.00 96.44 1124 ALA A N 1
ATOM 8527 C CA . ALA A 1 1124 ? 41.391 -12.064 14.093 1.00 96.44 1124 ALA A CA 1
ATOM 8528 C C . ALA A 1 1124 ? 42.123 -10.749 14.424 1.00 96.44 1124 ALA A C 1
ATOM 8530 O O . ALA A 1 1124 ? 43.340 -10.794 14.623 1.00 96.44 1124 ALA A O 1
ATOM 8531 N N . LEU A 1 1125 ? 41.427 -9.606 14.502 1.00 96.88 1125 LEU A N 1
ATOM 8532 C CA . LEU A 1 1125 ? 42.039 -8.293 14.722 1.00 96.88 1125 LEU A CA 1
ATOM 8533 C C . LEU A 1 1125 ? 42.593 -8.209 16.145 1.00 96.88 1125 LEU A C 1
ATOM 8535 O O . LEU A 1 1125 ? 41.836 -8.241 17.108 1.00 96.88 1125 LEU A O 1
ATOM 8539 N N . ARG A 1 1126 ? 43.919 -8.129 16.279 1.00 94.62 1126 ARG A N 1
ATOM 8540 C CA . ARG A 1 1126 ? 44.642 -8.115 17.563 1.00 94.62 1126 ARG A CA 1
ATOM 8541 C C . ARG A 1 1126 ? 45.037 -6.717 18.005 1.00 94.62 1126 ARG A C 1
ATOM 8543 O O . ARG A 1 1126 ? 45.110 -6.463 19.202 1.00 94.62 1126 ARG A O 1
ATOM 8550 N N . SER A 1 1127 ? 45.341 -5.842 17.050 1.00 92.00 1127 SER A N 1
ATOM 8551 C CA . SER A 1 1127 ? 45.821 -4.490 17.319 1.00 92.00 1127 SER A CA 1
ATOM 8552 C C . SER A 1 1127 ? 45.281 -3.504 16.296 1.00 92.00 1127 SER A C 1
ATOM 8554 O O . SER A 1 1127 ? 45.274 -3.776 15.091 1.00 92.00 1127 SER A O 1
ATOM 8556 N N . ILE A 1 1128 ? 44.874 -2.334 16.783 1.00 94.31 1128 ILE A N 1
ATOM 8557 C CA . ILE A 1 1128 ? 44.573 -1.178 15.952 1.00 94.31 1128 ILE A CA 1
ATOM 8558 C C . ILE A 1 1128 ? 45.239 0.074 16.517 1.00 94.31 1128 ILE A C 1
ATOM 8560 O O . ILE A 1 1128 ? 45.128 0.375 17.704 1.00 94.31 1128 ILE A O 1
ATOM 8564 N N . THR A 1 1129 ? 45.935 0.806 15.649 1.00 93.62 1129 THR A N 1
ATOM 8565 C CA . THR A 1 1129 ? 46.482 2.131 15.959 1.00 93.62 1129 THR A CA 1
ATOM 8566 C C . THR A 1 1129 ? 45.563 3.190 15.371 1.00 93.62 1129 THR A C 1
ATOM 8568 O O . THR A 1 1129 ? 45.381 3.227 14.155 1.00 93.62 1129 THR A O 1
ATOM 8571 N N . ILE A 1 1130 ? 44.984 4.030 16.227 1.00 93.94 1130 ILE A N 1
ATOM 8572 C CA . ILE A 1 1130 ? 44.072 5.106 15.832 1.00 93.94 1130 ILE A CA 1
ATOM 8573 C C . ILE A 1 1130 ? 44.843 6.427 15.842 1.00 93.94 1130 ILE A C 1
ATOM 8575 O O . ILE A 1 1130 ? 45.442 6.780 16.852 1.00 93.94 1130 ILE A O 1
ATOM 8579 N N . ALA A 1 1131 ? 44.840 7.136 14.716 1.00 92.88 1131 ALA A N 1
ATOM 8580 C CA . ALA A 1 1131 ? 45.518 8.418 14.568 1.00 92.88 1131 ALA A CA 1
ATOM 8581 C C . ALA A 1 1131 ? 44.879 9.548 15.391 1.00 92.88 1131 ALA A C 1
ATOM 8583 O O . ALA A 1 1131 ? 43.658 9.605 15.543 1.00 92.88 1131 ALA A O 1
ATOM 8584 N N . ASP A 1 1132 ? 45.697 10.518 15.814 1.00 91.56 1132 ASP A N 1
ATOM 8585 C CA . ASP A 1 1132 ? 45.262 11.699 16.577 1.00 91.56 1132 ASP A CA 1
ATOM 8586 C C . ASP A 1 1132 ? 44.294 12.601 15.789 1.00 91.56 1132 ASP A C 1
ATOM 8588 O O . ASP A 1 1132 ? 43.602 13.431 16.371 1.00 91.56 1132 ASP A O 1
ATOM 8592 N N . SER A 1 1133 ? 44.209 12.457 14.470 1.00 93.62 1133 SER A N 1
ATOM 8593 C CA . SER A 1 1133 ? 43.251 13.174 13.621 1.00 93.62 1133 SER A CA 1
ATOM 8594 C C . SER A 1 1133 ? 41.815 12.657 13.729 1.00 93.62 1133 SER A C 1
ATOM 8596 O O . SER A 1 1133 ? 40.882 13.372 13.360 1.00 93.62 1133 SER A O 1
ATOM 8598 N N . VAL A 1 1134 ? 41.615 11.425 14.210 1.00 94.62 1134 VAL A N 1
ATOM 8599 C CA . VAL A 1 1134 ? 40.291 10.800 14.271 1.00 94.62 1134 VAL A CA 1
ATOM 8600 C C . VAL A 1 1134 ? 39.454 11.487 15.345 1.00 94.62 1134 VAL A C 1
ATOM 8602 O O . VAL A 1 1134 ? 39.821 11.534 16.514 1.00 94.62 1134 VAL A O 1
ATOM 8605 N N . THR A 1 1135 ? 38.293 12.006 14.954 1.00 92.62 1135 THR A N 1
ATOM 8606 C CA . THR A 1 1135 ? 37.361 12.684 15.870 1.00 92.62 1135 THR A CA 1
ATOM 8607 C C . THR A 1 1135 ? 36.143 11.830 16.205 1.00 92.62 1135 THR A C 1
ATOM 8609 O O . THR A 1 1135 ? 35.518 12.046 17.247 1.00 92.62 1135 THR A O 1
ATOM 8612 N N . THR A 1 1136 ? 35.825 10.852 15.352 1.00 91.25 1136 THR A N 1
ATOM 8613 C CA . THR A 1 1136 ? 34.604 10.046 15.437 1.00 91.25 1136 THR A CA 1
ATOM 8614 C C . THR A 1 1136 ? 34.888 8.575 15.139 1.00 91.25 1136 THR A C 1
ATOM 8616 O O . THR A 1 1136 ? 35.473 8.250 14.106 1.00 91.25 1136 THR A O 1
ATOM 8619 N N . ILE A 1 1137 ? 34.429 7.693 16.031 1.00 93.06 1137 ILE A N 1
ATOM 8620 C CA . ILE A 1 1137 ? 34.324 6.243 15.820 1.00 93.06 1137 ILE A CA 1
ATOM 8621 C C . ILE A 1 1137 ? 32.836 5.886 15.839 1.00 93.06 1137 ILE A C 1
ATOM 8623 O O . ILE A 1 1137 ? 32.154 6.196 16.813 1.00 93.06 1137 ILE A O 1
ATOM 8627 N N . GLY A 1 1138 ? 32.326 5.271 14.774 1.00 81.25 1138 GLY A N 1
ATOM 8628 C CA . GLY A 1 1138 ? 30.914 4.920 14.622 1.00 81.25 1138 GLY A CA 1
ATOM 8629 C C . GLY A 1 1138 ? 30.454 3.747 15.493 1.00 81.25 1138 GLY A C 1
ATOM 8630 O O . GLY A 1 1138 ? 31.253 3.029 16.098 1.00 81.25 1138 GLY A O 1
ATOM 8631 N N . ASP A 1 1139 ? 29.138 3.542 15.550 1.00 84.50 1139 ASP A N 1
ATOM 8632 C CA . ASP A 1 1139 ? 28.526 2.448 16.309 1.00 84.50 1139 ASP A CA 1
ATOM 8633 C C . ASP A 1 1139 ? 29.009 1.094 15.768 1.00 84.50 1139 ASP A C 1
ATOM 8635 O O . ASP A 1 1139 ? 29.144 0.915 14.558 1.00 84.50 1139 ASP A O 1
ATOM 8639 N N . TYR A 1 1140 ? 29.265 0.118 16.641 1.00 92.94 1140 TYR A N 1
ATOM 8640 C CA . TYR A 1 1140 ? 29.668 -1.243 16.244 1.00 92.94 1140 TYR A CA 1
ATOM 8641 C C . TYR A 1 1140 ? 30.958 -1.321 15.408 1.00 92.94 1140 TYR A C 1
ATOM 8643 O O . TYR A 1 1140 ? 31.250 -2.391 14.868 1.00 92.94 1140 TYR A O 1
ATOM 8651 N N . ALA A 1 1141 ? 31.746 -0.237 15.321 1.00 91.38 1141 ALA A N 1
ATOM 8652 C CA . ALA A 1 1141 ? 32.911 -0.121 14.441 1.00 91.38 1141 ALA A CA 1
ATOM 8653 C C . ALA A 1 1141 ? 33.886 -1.302 14.547 1.00 91.38 1141 ALA A C 1
ATOM 8655 O O . ALA A 1 1141 ? 34.369 -1.764 13.528 1.00 91.38 1141 ALA A O 1
ATOM 8656 N N . PHE A 1 1142 ? 34.124 -1.837 15.741 1.00 96.00 1142 PHE A N 1
ATOM 8657 C CA . PHE A 1 1142 ? 34.960 -3.013 16.011 1.00 96.00 1142 PHE A CA 1
ATOM 8658 C C . PHE A 1 1142 ? 34.180 -4.117 16.737 1.00 96.00 1142 PHE A C 1
ATOM 8660 O O . PHE A 1 1142 ? 34.768 -4.944 17.433 1.00 96.00 1142 PHE A O 1
ATOM 8667 N N . SER A 1 1143 ? 32.849 -4.126 16.629 1.00 91.25 1143 SER A N 1
ATOM 8668 C CA . SER A 1 1143 ? 32.015 -5.175 17.231 1.00 91.25 1143 SER A CA 1
ATOM 8669 C C . SER A 1 1143 ? 32.429 -6.564 16.732 1.00 91.25 1143 SER A C 1
ATOM 8671 O O . SER A 1 1143 ? 32.881 -6.715 15.602 1.00 91.25 1143 SER A O 1
ATOM 8673 N N . ASP A 1 1144 ? 32.318 -7.589 17.578 1.00 90.81 1144 ASP A N 1
ATOM 8674 C CA . ASP A 1 1144 ? 32.731 -8.967 17.261 1.00 90.81 1144 ASP A CA 1
ATOM 8675 C C . ASP A 1 1144 ? 34.211 -9.154 16.834 1.00 90.81 1144 ASP A C 1
ATOM 8677 O O . ASP A 1 1144 ? 34.595 -10.221 16.343 1.00 90.81 1144 ASP A O 1
ATOM 8681 N N . CYS A 1 1145 ? 35.092 -8.179 17.100 1.00 95.25 1145 CYS A N 1
ATOM 8682 C CA . CYS A 1 1145 ? 36.552 -8.325 17.000 1.00 95.25 1145 CYS A CA 1
ATOM 8683 C C . CYS A 1 1145 ? 37.121 -9.129 18.180 1.00 95.25 1145 CYS A C 1
ATOM 8685 O O . CYS A 1 1145 ? 37.799 -8.599 19.056 1.00 95.25 1145 CYS A O 1
ATOM 8687 N N . LYS A 1 1146 ? 36.837 -10.434 18.213 1.00 91.88 1146 LYS A N 1
ATOM 8688 C CA . LYS A 1 1146 ? 37.101 -11.328 19.360 1.00 91.88 1146 LYS A CA 1
ATOM 8689 C C . LYS A 1 1146 ? 38.562 -11.393 19.829 1.00 91.88 1146 LYS A C 1
ATOM 8691 O O . LYS A 1 1146 ? 38.804 -11.763 20.973 1.00 91.88 1146 LYS A O 1
ATOM 8696 N N . SER A 1 1147 ? 39.527 -11.086 18.961 1.00 94.69 1147 SER A N 1
ATOM 8697 C CA . SER A 1 1147 ? 40.962 -11.122 19.292 1.00 94.69 1147 SER A CA 1
ATOM 8698 C C . SER A 1 1147 ? 41.518 -9.792 19.808 1.00 94.69 1147 SER A C 1
ATOM 8700 O O . SER A 1 1147 ? 42.684 -9.743 20.208 1.00 94.69 1147 SER A O 1
ATOM 8702 N N . LEU A 1 1148 ? 40.720 -8.722 19.792 1.00 95.00 1148 LEU A N 1
ATOM 8703 C CA . LEU A 1 1148 ? 41.150 -7.392 20.200 1.00 95.00 1148 LEU A CA 1
ATOM 8704 C C . LEU A 1 1148 ? 41.114 -7.320 21.726 1.00 95.00 1148 LEU A C 1
ATOM 8706 O O . LEU A 1 1148 ? 40.072 -7.555 22.323 1.00 95.00 1148 LEU A O 1
ATOM 8710 N N . GLN A 1 1149 ? 42.250 -7.040 22.367 1.00 91.88 1149 GLN A N 1
ATOM 8711 C CA . GLN A 1 1149 ? 42.352 -7.049 23.837 1.00 91.88 1149 GLN A CA 1
ATOM 8712 C C . GLN A 1 1149 ? 42.442 -5.649 24.438 1.00 91.88 1149 GLN A C 1
ATOM 8714 O O . GLN A 1 1149 ? 41.904 -5.397 25.515 1.00 91.88 1149 GLN A O 1
ATOM 8719 N N . SER A 1 1150 ? 43.115 -4.729 23.751 1.00 91.69 1150 SER A N 1
ATOM 8720 C CA . SER A 1 1150 ? 43.238 -3.339 24.169 1.00 91.69 1150 SER A CA 1
ATOM 8721 C C . SER A 1 1150 ? 43.294 -2.403 22.968 1.00 91.69 1150 SER A C 1
ATOM 8723 O O . SER A 1 1150 ? 43.699 -2.800 21.874 1.00 91.69 1150 SER A O 1
ATOM 8725 N N . VAL A 1 1151 ? 42.874 -1.155 23.176 1.00 92.50 1151 VAL A N 1
ATOM 8726 C CA . VAL A 1 1151 ? 42.922 -0.091 22.169 1.00 92.50 1151 VAL A CA 1
ATOM 8727 C C . VAL A 1 1151 ? 43.336 1.216 22.829 1.00 92.50 1151 VAL A C 1
ATOM 8729 O O . VAL A 1 1151 ? 42.763 1.623 23.842 1.00 92.50 1151 VAL A O 1
ATOM 8732 N N . ASN A 1 1152 ? 44.311 1.889 22.221 1.00 90.25 1152 ASN A N 1
ATOM 8733 C CA . ASN A 1 1152 ? 44.711 3.233 22.610 1.00 90.25 1152 ASN A CA 1
ATOM 8734 C C . ASN A 1 1152 ? 43.892 4.253 21.809 1.00 90.25 1152 ASN A C 1
ATOM 8736 O O . ASN A 1 1152 ? 43.890 4.219 20.580 1.00 90.25 1152 ASN A O 1
ATOM 8740 N N . ILE A 1 1153 ? 43.197 5.148 22.506 1.00 90.62 1153 ILE A N 1
ATOM 8741 C CA . ILE A 1 1153 ? 42.289 6.139 21.921 1.00 90.62 1153 ILE A CA 1
ATOM 8742 C C . ILE A 1 1153 ? 42.855 7.543 22.179 1.00 90.62 1153 ILE A C 1
ATOM 8744 O O . ILE A 1 1153 ? 43.012 7.915 23.348 1.00 90.62 1153 ILE A O 1
ATOM 8748 N N . PRO A 1 1154 ? 43.125 8.351 21.140 1.00 89.75 1154 PRO A N 1
ATOM 8749 C CA . PRO A 1 1154 ? 43.611 9.714 21.330 1.00 89.75 1154 PRO A CA 1
ATOM 8750 C C . PRO A 1 1154 ? 42.556 10.643 21.951 1.00 89.75 1154 PRO A C 1
ATOM 8752 O O . PRO A 1 1154 ? 41.346 10.491 21.755 1.00 89.75 1154 PRO A O 1
ATOM 8755 N N . LYS A 1 1155 ? 43.008 11.669 22.683 1.00 86.81 1155 LYS A N 1
ATOM 8756 C CA . LYS A 1 1155 ? 42.153 12.743 23.242 1.00 86.81 1155 LYS A CA 1
ATOM 8757 C C . LYS A 1 1155 ? 41.275 13.473 22.225 1.00 86.81 1155 LYS A C 1
ATOM 8759 O O . LYS A 1 1155 ? 40.248 14.022 22.618 1.00 86.81 1155 LYS A O 1
ATOM 8764 N N . SER A 1 1156 ? 41.677 13.502 20.960 1.00 87.12 1156 SER A N 1
ATOM 8765 C CA . SER A 1 1156 ? 40.958 14.160 19.864 1.00 87.12 1156 SER A CA 1
ATOM 8766 C C . SER A 1 1156 ? 39.594 13.543 19.554 1.00 87.12 1156 SER A C 1
ATOM 8768 O O . SER A 1 1156 ? 38.744 14.224 18.973 1.00 87.12 1156 SER A O 1
ATOM 8770 N N . ILE A 1 1157 ? 39.351 12.299 19.978 1.00 91.25 1157 ILE A N 1
ATOM 8771 C CA . ILE A 1 1157 ? 38.070 11.626 19.781 1.00 91.25 1157 ILE A CA 1
ATOM 8772 C C . ILE A 1 1157 ? 36.986 12.302 20.621 1.00 91.25 1157 ILE A C 1
ATOM 8774 O O . ILE A 1 1157 ? 37.027 12.322 21.857 1.00 91.25 1157 ILE A O 1
ATOM 8778 N N . LYS A 1 1158 ? 35.997 12.846 19.906 1.00 89.69 1158 LYS A N 1
ATOM 8779 C CA . LYS A 1 1158 ? 34.820 13.539 20.438 1.00 89.69 1158 LYS A CA 1
ATOM 8780 C C . LYS A 1 1158 ? 33.634 12.597 20.602 1.00 89.69 1158 LYS A C 1
ATOM 8782 O O . LYS A 1 1158 ? 32.834 12.794 21.511 1.00 89.69 1158 LYS A O 1
ATOM 8787 N N . HIS A 1 1159 ? 33.524 11.588 19.739 1.00 87.50 1159 HIS A N 1
ATOM 8788 C CA . HIS A 1 1159 ? 32.417 10.638 19.742 1.00 87.50 1159 HIS A CA 1
ATOM 8789 C C . HIS A 1 1159 ? 32.913 9.205 19.526 1.00 87.50 1159 HIS A C 1
ATOM 8791 O O . HIS A 1 1159 ? 33.635 8.927 18.569 1.00 87.50 1159 HIS A O 1
ATOM 8797 N N . ILE A 1 1160 ? 32.501 8.306 20.421 1.00 88.88 1160 ILE A N 1
ATOM 8798 C CA . ILE A 1 1160 ? 32.633 6.854 20.278 1.00 88.88 1160 ILE A CA 1
ATOM 8799 C C . ILE A 1 1160 ? 31.211 6.302 20.279 1.00 88.88 1160 ILE A C 1
ATOM 8801 O O . ILE A 1 1160 ? 30.472 6.533 21.236 1.00 88.88 1160 ILE A O 1
ATOM 8805 N N . GLY A 1 1161 ? 30.839 5.621 19.201 1.00 75.88 1161 GLY A N 1
ATOM 8806 C CA . GLY A 1 1161 ? 29.513 5.056 19.008 1.00 75.88 1161 GLY A CA 1
ATOM 8807 C C . GLY A 1 1161 ? 29.198 3.885 19.940 1.00 75.88 1161 GLY A C 1
ATOM 8808 O O . GLY A 1 1161 ? 30.069 3.301 20.593 1.00 75.88 1161 GLY A O 1
ATOM 8809 N N . GLU A 1 1162 ? 27.923 3.519 19.995 1.00 84.12 1162 GLU A N 1
ATOM 8810 C CA . GLU A 1 1162 ? 27.429 2.431 20.834 1.00 84.12 1162 GLU A CA 1
ATOM 8811 C C . GLU A 1 1162 ? 28.040 1.087 20.407 1.00 84.12 1162 GLU A C 1
ATOM 8813 O O . GLU A 1 1162 ? 28.110 0.772 19.217 1.00 84.12 1162 GLU A O 1
ATOM 8818 N N . ARG A 1 1163 ? 28.503 0.285 21.380 1.00 85.06 1163 ARG A N 1
ATOM 8819 C CA . ARG A 1 1163 ? 29.185 -1.007 21.154 1.00 85.06 1163 ARG A CA 1
ATOM 8820 C C . ARG A 1 1163 ? 30.313 -0.936 20.112 1.00 85.06 1163 ARG A C 1
ATOM 8822 O O . ARG A 1 1163 ? 30.594 -1.921 19.432 1.00 85.06 1163 ARG A O 1
ATOM 8829 N N . ALA A 1 1164 ? 30.969 0.225 19.981 1.00 87.94 1164 ALA A N 1
ATOM 8830 C CA . ALA A 1 1164 ? 32.071 0.416 19.041 1.00 87.94 1164 ALA A CA 1
ATOM 8831 C C . ALA A 1 1164 ? 33.216 -0.581 19.262 1.00 87.94 1164 ALA A C 1
ATOM 8833 O O . ALA A 1 1164 ? 33.891 -0.922 18.303 1.00 87.94 1164 ALA A O 1
ATOM 8834 N N . PHE A 1 1165 ? 33.410 -1.079 20.485 1.00 92.31 1165 PHE A N 1
ATOM 8835 C CA . PHE A 1 1165 ? 34.368 -2.136 20.809 1.00 92.31 1165 PHE A CA 1
ATOM 8836 C C . PHE A 1 1165 ? 33.654 -3.317 21.491 1.00 92.31 1165 PHE A C 1
ATOM 8838 O O . PHE A 1 1165 ? 32.617 -3.097 22.122 1.00 92.31 1165 PHE A O 1
ATOM 8845 N N . PRO A 1 1166 ? 34.181 -4.553 21.390 1.00 87.62 1166 PRO A N 1
ATOM 8846 C CA . PRO A 1 1166 ? 33.636 -5.715 22.088 1.00 87.62 1166 PRO A CA 1
ATOM 8847 C C . PRO A 1 1166 ? 33.704 -5.569 23.615 1.00 87.62 1166 PRO A C 1
ATOM 8849 O O . PRO A 1 1166 ? 34.590 -4.895 24.151 1.00 87.62 1166 PRO A O 1
ATOM 8852 N N . ASP A 1 1167 ? 32.812 -6.260 24.325 1.00 82.31 1167 ASP A N 1
ATOM 8853 C CA . ASP A 1 1167 ? 32.847 -6.316 25.788 1.00 82.31 1167 ASP A CA 1
ATOM 8854 C C . ASP A 1 1167 ? 34.166 -6.948 26.275 1.00 82.31 1167 ASP A C 1
ATOM 8856 O O . ASP A 1 1167 ? 34.575 -8.011 25.808 1.00 82.31 1167 ASP A O 1
ATOM 8860 N N . GLY A 1 1168 ? 34.837 -6.294 27.230 1.00 80.56 1168 GLY A N 1
ATOM 8861 C CA . GLY A 1 1168 ? 36.099 -6.768 27.817 1.00 80.56 1168 GLY A CA 1
ATOM 8862 C C . GLY A 1 1168 ? 37.383 -6.215 27.184 1.00 80.56 1168 GLY A C 1
ATOM 8863 O O . GLY A 1 1168 ? 38.465 -6.514 27.688 1.00 80.56 1168 GLY A O 1
ATOM 8864 N N . VAL A 1 1169 ? 37.296 -5.382 26.139 1.00 89.06 1169 VAL A N 1
ATOM 8865 C CA . VAL A 1 1169 ? 38.464 -4.681 25.573 1.00 89.06 1169 VAL A CA 1
ATOM 8866 C C . VAL A 1 1169 ? 38.903 -3.528 26.479 1.00 89.06 1169 VAL A C 1
ATOM 8868 O O . VAL A 1 1169 ? 38.108 -2.657 26.831 1.00 89.06 1169 VAL A O 1
ATOM 8871 N N . LEU A 1 1170 ? 40.189 -3.487 26.837 1.00 88.50 1170 LEU A N 1
ATOM 8872 C CA . LEU A 1 1170 ? 40.768 -2.400 27.625 1.00 88.50 1170 LEU A CA 1
ATOM 8873 C C . LEU A 1 1170 ? 40.970 -1.149 26.759 1.00 88.50 1170 LEU A C 1
ATOM 8875 O O . LEU A 1 1170 ? 41.841 -1.117 25.890 1.00 88.50 1170 LEU A O 1
ATOM 8879 N N . ILE A 1 1171 ? 40.210 -0.094 27.038 1.00 88.06 1171 ILE A N 1
ATOM 8880 C CA . ILE A 1 1171 ? 40.351 1.202 26.367 1.00 88.06 1171 ILE A CA 1
ATOM 8881 C C . ILE A 1 1171 ? 41.274 2.106 27.189 1.00 88.06 1171 ILE A C 1
ATOM 8883 O O . ILE A 1 1171 ? 40.953 2.465 28.322 1.00 88.06 1171 ILE A O 1
ATOM 8887 N N . VAL A 1 1172 ? 42.407 2.506 26.608 1.00 84.56 1172 VAL A N 1
ATOM 8888 C CA . VAL A 1 1172 ? 43.372 3.422 27.232 1.00 84.56 1172 VAL A CA 1
ATOM 8889 C C . VAL A 1 1172 ? 43.358 4.746 26.481 1.00 84.56 1172 VAL A C 1
ATOM 8891 O O . VAL A 1 1172 ? 43.660 4.805 25.293 1.00 84.56 1172 VAL A O 1
ATOM 8894 N N . ARG A 1 1173 ? 42.999 5.830 27.168 1.00 80.69 1173 ARG A N 1
ATOM 8895 C CA . ARG A 1 1173 ? 42.952 7.171 26.573 1.00 80.69 1173 ARG A CA 1
ATOM 8896 C C . ARG A 1 1173 ? 44.275 7.901 26.812 1.00 80.69 1173 ARG A C 1
ATOM 8898 O O . ARG A 1 1173 ? 44.714 7.942 27.962 1.00 80.69 1173 ARG A O 1
ATOM 8905 N N . TYR A 1 1174 ? 44.881 8.485 25.775 1.00 75.81 1174 TYR A N 1
ATOM 8906 C CA . TYR A 1 1174 ? 46.153 9.222 25.881 1.00 75.81 1174 TYR A CA 1
ATOM 8907 C C . TYR A 1 1174 ? 46.069 10.663 25.369 1.00 75.81 1174 TYR A C 1
ATOM 8909 O O . TYR A 1 1174 ? 45.302 10.935 24.416 1.00 75.81 1174 TYR A O 1
#